Protein 6OXM (pdb70)

Radius of gyration: 26.84 Å; Cα contacts (8 Å, |Δi|>4): 1797; chains: 2; bounding box: 55×82×62 Å

Sequence (808 aa):
MALINENFLKLKAGYLFPEIARRVKAFTEGNPEAAQRLIRCGIGDVTEALPEAVRYAMHEAVDELGNRPEQGYDFLRNAIADNDYKARGLPIEADEIFISDGSKCDTGNILDIFGQGNTIAITDPVYPVYVDTNVMIGNTGEADENGAYAGLVYLKCTPENGFVPDIPQEKADLIYLCYPNNPTGAVATRPQLEAWVKYARENGSVLLYDAAYEAFIQDPTIPHSIFEIEGARDCAIEFRSFSKNGGFTGVRCAYVVIPKSLMGRKKNGEAQALHPLWSRRHSTKFNGASYIVQKGAEALYTDEGKSQTKALIEHYMGNAALLVEACKNAGLSVFGGVNAPYVWVGCPAGLTSWQMFDKMLNEANVVITPGSGFGSAGEGYFRISAFNSRANVEEVCRRIAALKMALINENFLKLKAGYLFPEIARRVKAFTEGNPEAAQRLIRCGIGDVTEALPEAVRYAMHEAVDELGNRPEQGYDFLRNAIADNDYKARGLPIEADEIFISDGSKCDTGNILDIFGQGNTIAITDPVYPVYVDTNVMIGNTGEADENGAYAGLVYLKCTPENGFVPDIPQEKADLIYLCYPNNPTGAVATRPQLEAWVKYARENGSVLLYDAAYEAFIQDPTIPHSIFEIEGARDCAIEFRSFSKNGGFTGVRCAYVVIPKSLMGRKKNGEAQALHPLWSRRHSTKFNGASYIVQKGAEALYTDEGKSQTKALIEHYMGNAALLVEACKNAGLSVFGGVNAPYVWVGCPAGLTSWQMFDKMLNEANVVITPGSGFGSAGEGYFRISAFNSRANVEEVCRRIAALK

Nearest PDB structures (foldseek):
  6oxm-assembly1_B  TM=1.002E+00  e=3.821E-75  Verrucomicrobium spinosum
  3qgu-assembly1_A  TM=9.452E-01  e=5.534E-42  Chlamydomonas reinhardtii
  4fl0-assembly1_A  TM=9.215E-01  e=9.450E-37  Arabidopsis thaliana
  3asa-assembly1_A-2  TM=8.800E-01  e=2.492E-33  Chlamydia trachomatis
  3asb-assembly1_A-2  TM=9.018E-01  e=5.552E-31  Chlamydia trachomatis

Foldseek 3Di:
DDDDQCLLVLQPDPAQPVVLVVVLVVLCVVCVPLVVVFAEQALFDFDCLADPLLVVLLVVLVVVVVVHALQADPLLLVLCCVQVAVVVVFPAHSLLKRKDLWLLCCLLCLCVLPDEDFQAEEEPQANCSNVSSCSRVPNFAHADPLGDTHRHHYFYQAVVVPGQGDPDPDQGQEYEDEACGPPQQDAAFLVSLLVVLVSQQVSVHAYEYELQLLQLADPPRGDSDSSVHPNCLAHYKYKYGPCLQLVSVVLSMIIIGFRQNYWDADPVGHTDGSSVSVSCVSVPVHPHDDPSSSSSSSSCSDPSNVVRRVVSSCQLLVLLVLLQVLCVLLVWDWGHSNRGSKIKTFDPPPAWLVRSQCLCCPPVSYHWRRLSSSPSSRIRIIMGGSNYHSVSSNSSSVSSSVRD/DDDDQCLLVLQPDPQQPVVLVVVLVVLCVVCVPLVVVFAEQALFDFDCLADPLLVVLLVVLVVDVVVHALQADPLLLVLCCVQVAVVVVFPAHSLLKRKDLWLLCCLLCLCVLPDEDFQAEEEPQADCSNVSSCSRVPNFAHADPLRDTHRHHYFFQDVVNVGQGDPDPDQGQEYEDEACGPPQSDAAFLVSLLVVLVSQQVSVHAYEYELQLLQLADPPRGDSDSSVHPNCLAHYKYKYGPCLQLVSVVLSMIIIGFRQNYWDADPVGDTDGSSVSVSCVSVPVHPHDDPSSSSSSSSCSDPSNVVRRVVSSCQLLVLLVLLQVLCVLLVWDWGHSNRGSKIKTFDPPPAWLVRSQCLCCPPVSYHWRRLSSSPSSRIRIIMGGSNYHSVSSNSSSVSSSVRD

InterPro domains:
  IPR004839 Aminotransferase, class I/classII, large domain [PF00155] (42-407)
  IPR015421 Pyridoxal phosphate-dependent transferase, major domain [G3DSA:3.40.640.10] (48-310)
  IPR015422 Pyridoxal phosphate-dependent transferase, small domain [G3DSA:3.90.1150.10] (16-407)
  IPR015424 Pyridoxal phosphate-dependent transferase [SSF53383] (14-410)
  IPR019942 LL-diaminopimelate aminotransferase/aminotransferase ALD1 [MF_01642] (3-410)
  IPR019942 LL-diaminopimelate aminotransferase/aminotransferase ALD1 [PTHR43144] (4-409)
  IPR019942 LL-diaminopimelate aminotransferase/aminotransferase ALD1 [TIGR03542] (4-408)

CATH classification: 3.90.1150.10 (+1 more: 3.40.640.10)

Structure (mmCIF, N/CA/C/O backbone):
data_6OXM
#
_entry.id   6OXM
#
_cell.length_a   56.050
_cell.length_b   121.372
_cell.length_c   76.545
_cell.angle_alpha   90.00
_cell.angle_beta   102.01
_cell.angle_gamma   90.00
#
_symmetry.space_group_name_H-M   'P 1 21 1'
#
loop_
_entity.id
_entity.type
_entity.pdbx_description
1 polymer 'Diaminopimelate aminotransferase'
2 water water
#
loop_
_atom_site.group_PDB
_atom_site.id
_atom_site.type_symbol
_atom_site.label_atom_id
_atom_site.label_alt_id
_atom_site.label_comp_id
_atom_site.label_asym_id
_atom_site.label_entity_id
_atom_site.label_seq_id
_atom_site.pdbx_PDB_ins_code
_atom_site.Cartn_x
_atom_site.Cartn_y
_atom_site.Cartn_z
_atom_site.occupancy
_atom_site.B_iso_or_equiv
_atom_site.auth_seq_id
_atom_site.auth_comp_id
_atom_site.auth_asym_id
_atom_site.auth_atom_id
_atom_site.pdbx_PDB_model_num
ATOM 1 N N . MET A 1 1 ? 24.101 -12.839 40.198 1.00 56.27 1 MET A N 1
ATOM 2 C CA . MET A 1 1 ? 22.853 -12.087 39.871 1.00 55.25 1 MET A CA 1
ATOM 3 C C . MET A 1 1 ? 23.019 -11.344 38.532 1.00 51.60 1 MET A C 1
ATOM 4 O O . MET A 1 1 ? 24.169 -11.136 38.108 1.00 50.69 1 MET A O 1
ATOM 9 N N . ALA A 1 2 ? 21.904 -10.982 37.886 1.00 47.04 2 ALA A N 1
ATOM 10 C CA . ALA A 1 2 ? 21.863 -10.421 36.515 1.00 44.91 2 ALA A CA 1
ATOM 11 C C . ALA A 1 2 ? 22.053 -8.901 36.569 1.00 43.90 2 ALA A C 1
ATOM 12 O O . ALA A 1 2 ? 21.319 -8.231 37.320 1.00 41.77 2 ALA A O 1
ATOM 14 N N . LEU A 1 3 ? 23.004 -8.382 35.790 1.00 43.49 3 LEU A N 1
ATOM 15 C CA . LEU A 1 3 ? 23.372 -6.943 35.782 1.00 43.94 3 LEU A CA 1
ATOM 16 C C . LEU A 1 3 ? 22.223 -6.130 35.183 1.00 41.39 3 LEU A C 1
ATOM 17 O O . LEU A 1 3 ? 21.748 -6.484 34.092 1.00 40.05 3 LEU A O 1
ATOM 22 N N . ILE A 1 4 ? 21.789 -5.091 35.894 1.00 40.78 4 ILE A N 1
ATOM 23 C CA . ILE A 1 4 ? 20.740 -4.136 35.433 1.00 40.66 4 ILE A CA 1
ATOM 24 C C . ILE A 1 4 ? 21.402 -3.092 34.521 1.00 39.77 4 ILE A C 1
ATOM 25 O O . ILE A 1 4 ? 22.643 -3.031 34.492 1.00 41.02 4 ILE A O 1
ATOM 30 N N . ASN A 1 5 ? 20.607 -2.334 33.765 1.00 37.25 5 ASN A N 1
ATOM 31 C CA . ASN A 1 5 ? 21.086 -1.167 32.978 1.00 36.18 5 ASN A CA 1
ATOM 32 C C . ASN A 1 5 ? 21.246 0.020 33.943 1.00 37.10 5 ASN A C 1
ATOM 33 O O . ASN A 1 5 ? 20.221 0.656 34.286 1.00 35.28 5 ASN A O 1
ATOM 38 N N . GLU A 1 6 ? 22.490 0.286 34.357 1.00 39.14 6 GLU A N 1
ATOM 39 C CA . GLU A 1 6 ? 22.889 1.317 35.356 1.00 42.92 6 GLU A CA 1
ATOM 40 C C . GLU A 1 6 ? 22.511 2.731 34.893 1.00 41.65 6 GLU A C 1
ATOM 41 O O . GLU A 1 6 ? 22.450 3.646 35.747 1.00 42.32 6 GLU A O 1
ATOM 47 N N . ASN A 1 7 ? 22.321 2.915 33.585 1.00 38.17 7 ASN A N 1
ATOM 48 C CA . ASN A 1 7 ? 21.963 4.225 32.992 1.00 37.62 7 ASN A CA 1
ATOM 49 C C . ASN A 1 7 ? 20.614 4.683 33.563 1.00 37.94 7 ASN A C 1
ATOM 50 O O . ASN A 1 7 ? 20.398 5.901 33.634 1.00 36.96 7 ASN A O 1
ATOM 55 N N . PHE A 1 8 ? 19.741 3.752 33.959 1.00 39.27 8 PHE A N 1
ATOM 56 C CA . PHE A 1 8 ? 18.412 4.065 34.551 1.00 41.78 8 PHE A CA 1
ATOM 57 C C . PHE A 1 8 ? 18.583 4.779 35.899 1.00 43.61 8 PHE A C 1
ATOM 58 O O . PHE A 1 8 ? 17.712 5.602 36.234 1.00 44.15 8 PHE A O 1
ATOM 66 N N . LEU A 1 9 ? 19.658 4.483 36.640 1.00 44.92 9 LEU A N 1
ATOM 67 C CA . LEU A 1 9 ? 19.921 5.063 37.988 1.00 47.18 9 LEU A CA 1
ATOM 68 C C . LEU A 1 9 ? 20.427 6.511 37.863 1.00 45.92 9 LEU A C 1
ATOM 69 O O . LEU A 1 9 ? 20.317 7.249 38.860 1.00 46.78 9 LEU A O 1
ATOM 74 N N . LYS A 1 10 ? 20.950 6.909 36.697 1.00 44.01 10 LYS A N 1
ATOM 75 C CA . LYS A 1 10 ? 21.356 8.314 36.402 1.00 44.10 10 LYS A CA 1
ATOM 76 C C . LYS A 1 10 ? 20.130 9.241 36.387 1.00 44.16 10 LYS A C 1
ATOM 77 O O . LYS A 1 10 ? 20.321 10.454 36.571 1.00 42.64 10 LYS A O 1
ATOM 83 N N . LEU A 1 11 ? 18.931 8.708 36.126 1.00 45.75 11 LEU A N 1
ATOM 84 C CA . LEU A 1 11 ? 17.674 9.502 36.056 1.00 48.08 11 LEU A CA 1
ATOM 85 C C . LEU A 1 11 ? 17.355 10.032 37.456 1.00 53.06 11 LEU A C 1
ATOM 86 O O . LEU A 1 11 ? 17.190 9.196 38.371 1.00 55.78 11 LEU A O 1
ATOM 91 N N . LYS A 1 12 ? 17.281 11.360 37.608 1.00 58.21 12 LYS A N 1
ATOM 92 C CA . LYS A 1 12 ? 17.068 12.042 38.916 1.00 63.88 12 LYS A CA 1
ATOM 93 C C . LYS A 1 12 ? 15.718 11.617 39.515 1.00 58.81 12 LYS A C 1
ATOM 94 O O . LYS A 1 12 ? 15.674 11.383 40.736 1.00 59.18 12 LYS A O 1
ATOM 100 N N . ALA A 1 13 ? 14.670 11.505 38.691 1.00 54.01 13 ALA A N 1
ATOM 101 C CA . ALA A 1 13 ? 13.286 11.179 39.117 1.00 53.29 13 ALA A CA 1
ATOM 102 C C . ALA A 1 13 ? 12.588 10.319 38.056 1.00 50.01 13 ALA A C 1
ATOM 103 O O . ALA A 1 13 ? 13.231 9.986 37.044 1.00 48.61 13 ALA A O 1
ATOM 105 N N . GLY A 1 14 ? 11.318 9.972 38.291 1.00 47.19 14 GLY A N 1
ATOM 106 C CA . GLY A 1 14 ? 10.446 9.298 37.311 1.00 46.94 14 GLY A CA 1
ATOM 107 C C . GLY A 1 14 ? 10.115 10.222 36.149 1.00 45.59 14 GLY A C 1
ATOM 108 O O . GLY A 1 14 ? 10.381 11.435 36.265 1.00 50.91 14 GLY A O 1
ATOM 109 N N . TYR A 1 15 ? 9.562 9.678 35.062 1.00 43.19 15 TYR A N 1
ATOM 110 C CA . TYR A 1 15 ? 9.139 10.446 33.863 1.00 40.80 15 TYR A CA 1
ATOM 111 C C . TYR A 1 15 ? 8.110 11.494 34.310 1.00 40.50 15 TYR A C 1
ATOM 112 O O . TYR A 1 15 ? 7.251 11.179 35.169 1.00 40.72 15 TYR A O 1
ATOM 121 N N . LEU A 1 16 ? 8.221 12.709 33.765 1.00 39.08 16 LEU A N 1
ATOM 122 C CA . LEU A 1 16 ? 7.503 13.931 34.226 1.00 39.50 16 LEU A CA 1
ATOM 123 C C . LEU A 1 16 ? 6.005 13.657 34.428 1.00 39.11 16 LEU A C 1
ATOM 124 O O . LEU A 1 16 ? 5.498 13.977 35.513 1.00 38.84 16 LEU A O 1
ATOM 129 N N . PHE A 1 17 ? 5.320 13.122 33.415 1.00 40.14 17 PHE A N 1
ATOM 130 C CA . PHE A 1 17 ? 3.833 13.098 33.347 1.00 43.79 17 PHE A CA 1
ATOM 131 C C . PHE A 1 17 ? 3.251 12.137 34.384 1.00 43.80 17 PHE A C 1
ATOM 132 O O . PHE A 1 17 ? 2.295 12.504 35.066 1.00 43.61 17 PHE A O 1
ATOM 140 N N . PRO A 1 18 ? 3.776 10.897 34.540 1.00 44.86 18 PRO A N 1
ATOM 141 C CA . PRO A 1 18 ? 3.409 10.044 35.674 1.00 47.63 18 PRO A CA 1
ATOM 142 C C . PRO A 1 18 ? 3.717 10.666 37.049 1.00 46.66 18 PRO A C 1
ATOM 143 O O . PRO A 1 18 ? 2.976 10.405 37.968 1.00 45.09 18 PRO A O 1
ATOM 147 N N . GLU A 1 19 ? 4.781 11.468 37.148 1.00 47.35 19 GLU A N 1
ATOM 148 C CA . GLU A 1 19 ? 5.177 12.189 38.388 1.00 51.15 19 GLU A CA 1
ATOM 149 C C . GLU A 1 19 ? 4.091 13.221 38.746 1.00 52.32 19 GLU A C 1
ATOM 150 O O . GLU A 1 19 ? 3.822 13.415 39.954 1.00 52.39 19 GLU A O 1
ATOM 156 N N . ILE A 1 20 ? 3.476 13.847 37.738 1.00 48.28 20 ILE A N 1
ATOM 157 C CA . ILE A 1 20 ? 2.366 14.834 37.909 1.00 49.04 20 ILE A CA 1
ATOM 158 C C . ILE A 1 20 ? 1.098 14.082 38.328 1.00 49.77 20 ILE A C 1
ATOM 159 O O . ILE A 1 20 ? 0.459 14.513 39.305 1.00 48.27 20 ILE A O 1
ATOM 164 N N . ALA A 1 21 ? 0.750 13.015 37.598 1.00 51.26 21 ALA A N 1
ATOM 165 C CA . ALA A 1 21 ? -0.426 12.148 37.853 1.00 52.35 21 ALA A CA 1
ATOM 166 C C . ALA A 1 21 ? -0.401 11.662 39.307 1.00 53.63 21 ALA A C 1
ATOM 167 O O . ALA A 1 21 ? -1.478 11.575 39.916 1.00 56.85 21 ALA A O 1
ATOM 169 N N . ARG A 1 22 ? 0.791 11.376 39.833 1.00 54.31 22 ARG A N 1
ATOM 170 C CA . ARG A 1 22 ? 1.022 10.931 41.233 1.00 58.40 22 ARG A CA 1
ATOM 171 C C . ARG A 1 22 ? 0.614 12.061 42.188 1.00 56.06 22 ARG A C 1
ATOM 172 O O . ARG A 1 22 ? -0.212 11.808 43.090 1.00 61.39 22 ARG A O 1
ATOM 180 N N . ARG A 1 23 ? 1.162 13.264 41.991 1.00 51.00 23 ARG A N 1
ATOM 181 C CA . ARG A 1 23 ? 0.952 14.432 42.890 1.00 49.78 23 ARG A CA 1
ATOM 182 C C . ARG A 1 23 ? -0.511 14.885 42.841 1.00 47.90 23 ARG A C 1
ATOM 183 O O . ARG A 1 23 ? -1.004 15.369 43.878 1.00 49.20 23 ARG A O 1
ATOM 191 N N . VAL A 1 24 ? -1.170 14.750 41.685 1.00 45.30 24 VAL A N 1
ATOM 192 C CA . VAL A 1 24 ? -2.613 15.091 41.504 1.00 45.26 24 VAL A CA 1
ATOM 193 C C . VAL A 1 24 ? -3.447 14.097 42.322 1.00 49.01 24 VAL A C 1
ATOM 194 O O . VAL A 1 24 ? -4.313 14.554 43.104 1.00 47.70 24 VAL A O 1
ATOM 198 N N . LYS A 1 25 ? -3.187 12.795 42.147 1.00 51.05 25 LYS A N 1
ATOM 199 C CA . LYS A 1 25 ? -3.899 11.689 42.844 1.00 55.09 25 LYS A CA 1
ATOM 200 C C . LYS A 1 25 ? -3.796 11.915 44.356 1.00 52.80 25 LYS A C 1
ATOM 201 O O . LYS A 1 25 ? -4.840 11.869 45.018 1.00 54.10 25 LYS A O 1
ATOM 207 N N . ALA A 1 26 ? -2.587 12.173 44.864 1.00 49.82 26 ALA A N 1
ATOM 208 C CA . ALA A 1 26 ? -2.318 12.481 46.289 1.00 49.63 26 ALA A CA 1
ATOM 209 C C . ALA A 1 26 ? -3.231 13.623 46.753 1.00 49.69 26 ALA A C 1
ATOM 210 O O . ALA A 1 26 ? -3.844 13.494 47.824 1.00 48.79 26 ALA A O 1
ATOM 212 N N . PHE A 1 27 ? -3.320 14.700 45.969 1.00 47.76 27 PHE A N 1
ATOM 213 C CA . PHE A 1 27 ? -4.175 15.879 46.262 1.00 47.35 27 PHE A CA 1
ATOM 214 C C . PHE A 1 27 ? -5.653 15.459 46.253 1.00 48.80 27 PHE A C 1
ATOM 215 O O . PHE A 1 27 ? -6.364 15.794 47.213 1.00 47.07 27 PHE A O 1
ATOM 223 N N . THR A 1 28 ? -6.083 14.764 45.191 1.00 52.58 28 THR A N 1
ATOM 224 C CA . THR A 1 28 ? -7.467 14.251 44.969 1.00 56.52 28 THR A CA 1
ATOM 225 C C . THR A 1 28 ? -7.925 13.390 46.159 1.00 61.35 28 THR A C 1
ATOM 226 O O . THR A 1 28 ? -9.101 13.529 46.559 1.00 60.79 28 THR A O 1
ATOM 230 N N . GLU A 1 29 ? -7.045 12.524 46.681 1.00 64.68 29 GLU A N 1
ATOM 231 C CA . GLU A 1 29 ? -7.314 11.647 47.855 1.00 65.55 29 GLU A CA 1
ATOM 232 C C . GLU A 1 29 ? -7.597 12.532 49.074 1.00 63.43 29 GLU A C 1
ATOM 233 O O . GLU A 1 29 ? -8.669 12.378 49.685 1.00 68.45 29 GLU A O 1
ATOM 239 N N . GLY A 1 30 ? -6.658 13.427 49.394 1.00 59.77 30 GLY A N 1
ATOM 240 C CA . GLY A 1 30 ? -6.689 14.295 50.584 1.00 58.02 30 GLY A CA 1
ATOM 241 C C . GLY A 1 30 ? -7.768 15.362 50.507 1.00 57.44 30 GLY A C 1
ATOM 242 O O . GLY A 1 30 ? -8.128 15.882 51.580 1.00 59.17 30 GLY A O 1
ATOM 243 N N . ASN A 1 31 ? -8.260 15.689 49.302 1.00 55.39 31 ASN A N 1
ATOM 244 C CA . ASN A 1 31 ? -9.188 16.830 49.053 1.00 54.40 31 ASN A CA 1
ATOM 245 C C . ASN A 1 31 ? -10.306 16.398 48.103 1.00 53.68 31 ASN A C 1
ATOM 246 O O . ASN A 1 31 ? -10.299 16.750 46.925 1.00 49.67 31 ASN A O 1
ATOM 251 N N . PRO A 1 32 ? -11.319 15.642 48.585 1.00 56.63 32 PRO A N 1
ATOM 252 C CA . PRO A 1 32 ? -12.403 15.164 47.724 1.00 56.67 32 PRO A CA 1
ATOM 253 C C . PRO A 1 32 ? -13.282 16.289 47.151 1.00 56.97 32 PRO A C 1
ATOM 254 O O . PRO A 1 32 ? -13.756 16.139 46.040 1.00 53.64 32 PRO A O 1
ATOM 258 N N . GLU A 1 33 ? -13.495 17.360 47.926 1.00 58.92 33 GLU A N 1
ATOM 259 C CA . GLU A 1 33 ? -14.288 18.561 47.533 1.00 60.59 33 GLU A CA 1
ATOM 260 C C . GLU A 1 33 ? -13.589 19.302 46.381 1.00 57.61 33 GLU A C 1
ATOM 261 O O . GLU A 1 33 ? -14.291 19.685 45.419 1.00 58.04 33 GLU A O 1
ATOM 267 N N . ALA A 1 34 ? -12.267 19.484 46.462 1.00 52.63 34 ALA A N 1
ATOM 268 C CA . ALA A 1 34 ? -11.447 20.169 45.431 1.00 50.78 34 ALA A CA 1
ATOM 269 C C . ALA A 1 34 ? -11.433 19.347 44.137 1.00 48.55 34 ALA A C 1
ATOM 270 O O . ALA A 1 34 ? -11.519 19.956 43.053 1.00 48.31 34 ALA A O 1
ATOM 272 N N . ALA A 1 35 ? -11.338 18.018 44.257 1.00 47.98 35 ALA A N 1
ATOM 273 C CA . ALA A 1 35 ? -11.250 17.050 43.138 1.00 46.43 35 ALA A CA 1
ATOM 274 C C . ALA A 1 35 ? -12.423 17.226 42.167 1.00 45.98 35 ALA A C 1
ATOM 275 O O . ALA A 1 35 ? -12.202 17.049 40.952 1.00 46.40 35 ALA A O 1
ATOM 277 N N . GLN A 1 36 ? -13.615 17.555 42.679 1.00 46.95 36 GLN A N 1
ATOM 278 C CA . GLN A 1 36 ? -14.845 17.807 41.876 1.00 47.30 36 GLN A CA 1
ATOM 279 C C . GLN A 1 36 ? -14.676 19.070 41.022 1.00 43.62 36 GLN A C 1
ATOM 280 O O . GLN A 1 36 ? -15.303 19.134 39.951 1.00 45.11 36 GLN A O 1
ATOM 286 N N . ARG A 1 37 ? -13.864 20.027 41.484 1.00 40.70 37 ARG A N 1
ATOM 287 C CA . ARG A 1 37 ? -13.661 21.359 40.852 1.00 39.23 37 ARG A CA 1
ATOM 288 C C . ARG A 1 37 ? -12.443 21.340 39.923 1.00 36.99 37 ARG A C 1
ATOM 289 O O . ARG A 1 37 ? -12.250 22.325 39.196 1.00 35.17 37 ARG A O 1
ATOM 297 N N . LEU A 1 38 ? -11.653 20.267 39.957 1.00 36.90 38 LEU A N 1
ATOM 298 C CA . LEU A 1 38 ? -10.342 20.164 39.265 1.00 36.80 38 LEU A CA 1
ATOM 299 C C . LEU A 1 38 ? -10.534 20.287 37.748 1.00 34.93 38 LEU A C 1
ATOM 300 O O . LEU A 1 38 ? -11.473 19.675 37.200 1.00 34.37 38 LEU A O 1
ATOM 305 N N . ILE A 1 39 ? -9.687 21.073 37.089 1.00 32.79 39 ILE A N 1
ATOM 306 C CA . ILE A 1 39 ? -9.613 21.133 35.603 1.00 32.22 39 ILE A CA 1
ATOM 307 C C . ILE A 1 39 ? -8.193 20.730 35.205 1.00 32.44 39 ILE A C 1
ATOM 308 O O . ILE A 1 39 ? -7.248 21.182 35.859 1.00 32.88 39 ILE A O 1
ATOM 313 N N . ARG A 1 40 ? -8.071 19.865 34.200 1.00 34.73 40 ARG A N 1
ATOM 314 C CA . ARG A 1 40 ? -6.795 19.227 33.782 1.00 37.00 40 ARG A CA 1
ATOM 315 C C . ARG A 1 40 ? -6.269 19.940 32.532 1.00 34.81 40 ARG A C 1
ATOM 316 O O . ARG A 1 40 ? -6.819 19.698 31.439 1.00 31.85 40 ARG A O 1
ATOM 324 N N . CYS A 1 41 ? -5.258 20.799 32.703 1.00 34.43 41 CYS A N 1
ATOM 325 C CA . CYS A 1 41 ? -4.546 21.525 31.616 1.00 33.71 41 CYS A CA 1
ATOM 326 C C . CYS A 1 41 ? -3.059 21.161 31.629 1.00 32.40 41 CYS A C 1
ATOM 327 O O . CYS A 1 41 ? -2.250 21.974 31.129 1.00 28.36 41 CYS A O 1
ATOM 330 N N . GLY A 1 42 ? -2.719 19.997 32.198 1.00 34.57 42 GLY A N 1
ATOM 331 C CA . GLY A 1 42 ? -1.371 19.398 32.133 1.00 37.78 42 GLY A CA 1
ATOM 332 C C . GLY A 1 42 ? -1.145 18.773 30.771 1.00 40.66 42 GLY A C 1
ATOM 333 O O . GLY A 1 42 ? -0.777 19.512 29.843 1.00 37.94 42 GLY A O 1
ATOM 334 N N . ILE A 1 43 ? -1.383 17.464 30.658 1.00 49.19 43 ILE A N 1
ATOM 335 C CA . ILE A 1 43 ? -1.541 16.731 29.366 1.00 55.34 43 ILE A CA 1
ATOM 336 C C . ILE A 1 43 ? -2.764 17.306 28.633 1.00 61.07 43 ILE A C 1
ATOM 337 O O . ILE A 1 43 ? -2.674 17.527 27.398 1.00 62.44 43 ILE A O 1
ATOM 342 N N . GLY A 1 44 ? -3.865 17.529 29.363 1.00 63.02 44 GLY A N 1
ATOM 343 C CA . GLY A 1 44 ? -5.154 17.993 28.810 1.00 63.25 44 GLY A CA 1
ATOM 344 C C . GLY A 1 44 ? -6.250 16.947 28.953 1.00 62.40 44 GLY A C 1
ATOM 345 O O . GLY A 1 44 ? -5.954 15.830 29.426 1.00 65.02 44 GLY A O 1
ATOM 346 N N . ASP A 1 45 ? -7.468 17.290 28.526 1.00 62.59 45 ASP A N 1
ATOM 347 C CA . ASP A 1 45 ? -8.719 16.545 28.832 1.00 66.58 45 ASP A CA 1
ATOM 348 C C . ASP A 1 45 ? -9.719 16.775 27.686 1.00 68.59 45 ASP A C 1
ATOM 349 O O . ASP A 1 45 ? -10.678 17.550 27.874 1.00 67.55 45 ASP A O 1
ATOM 354 N N . VAL A 1 46 ? -9.492 16.140 26.529 1.00 72.34 46 VAL A N 1
ATOM 355 C CA . VAL A 1 46 ? -10.309 16.328 25.289 1.00 70.11 46 VAL A CA 1
ATOM 356 C C . VAL A 1 46 ? -11.632 15.563 25.437 1.00 68.41 46 VAL A C 1
ATOM 357 O O . VAL A 1 46 ? -11.641 14.516 26.118 1.00 61.20 46 VAL A O 1
ATOM 361 N N . THR A 1 47 ? -12.700 16.087 24.821 1.00 75.55 47 THR A N 1
ATOM 362 C CA . THR A 1 47 ? -14.065 15.488 24.767 1.00 84.83 47 THR A CA 1
ATOM 363 C C . THR A 1 47 ? -14.157 14.541 23.558 1.00 88.52 47 THR A C 1
ATOM 364 O O . THR A 1 47 ? -14.421 13.337 23.776 1.00 86.83 47 THR A O 1
ATOM 368 N N . GLU A 1 48 ? -13.956 15.064 22.341 1.00 84.79 48 GLU A N 1
ATOM 369 C CA . GLU A 1 48 ? -14.018 14.295 21.067 1.00 77.06 48 GLU A CA 1
ATOM 370 C C . GLU A 1 48 ? -12.597 13.874 20.667 1.00 74.48 48 GLU A C 1
ATOM 371 O O . GLU A 1 48 ? -11.943 14.601 19.882 1.00 78.54 48 GLU A O 1
ATOM 377 N N . ALA A 1 49 ? -12.146 12.734 21.196 1.00 67.99 49 ALA A N 1
ATOM 378 C CA . ALA A 1 49 ? -10.831 12.116 20.905 1.00 64.84 49 ALA A CA 1
ATOM 379 C C . ALA A 1 49 ? -10.857 11.423 19.533 1.00 59.96 49 ALA A C 1
ATOM 380 O O . ALA A 1 49 ? -9.783 10.941 19.112 1.00 60.02 49 ALA A O 1
ATOM 382 N N . LEU A 1 50 ? -12.025 11.355 18.874 1.00 51.09 50 LEU A N 1
ATOM 383 C CA . LEU A 1 50 ? -12.188 10.796 17.502 1.00 44.58 50 LEU A CA 1
ATOM 384 C C . LEU A 1 50 ? -13.230 11.600 16.726 1.00 40.92 50 LEU A C 1
ATOM 385 O O . LEU A 1 50 ? -14.387 11.657 17.133 1.00 41.49 50 LEU A O 1
ATOM 390 N N . PRO A 1 51 ? -12.858 12.221 15.580 1.00 35.50 51 PRO A N 1
ATOM 391 C CA . PRO A 1 51 ? -13.828 12.788 14.645 1.00 34.00 51 PRO A CA 1
ATOM 392 C C . PRO A 1 51 ? -14.734 11.730 13.994 1.00 34.26 51 PRO A C 1
ATOM 393 O O . PRO A 1 51 ? -14.350 10.569 13.955 1.00 31.74 51 PRO A O 1
ATOM 397 N N . GLU A 1 52 ? -15.886 12.167 13.475 1.00 34.53 52 GLU A N 1
ATOM 398 C CA . GLU A 1 52 ? -16.953 11.304 12.895 1.00 37.17 52 GLU A CA 1
ATOM 399 C C . GLU A 1 52 ? -16.328 10.378 11.841 1.00 35.56 52 GLU A C 1
ATOM 400 O O . GLU A 1 52 ? -16.536 9.155 11.943 1.00 36.21 52 GLU A O 1
ATOM 406 N N . ALA A 1 53 ? -15.576 10.943 10.886 1.00 30.26 53 ALA A N 1
ATOM 407 C CA . ALA A 1 53 ? -14.959 10.227 9.745 1.00 29.42 53 ALA A CA 1
ATOM 408 C C . ALA A 1 53 ? -14.076 9.088 10.255 1.00 27.12 53 ALA A C 1
ATOM 409 O O . ALA A 1 53 ? -14.089 8.010 9.639 1.00 25.12 53 ALA A O 1
ATOM 411 N N . VAL A 1 54 ? -13.330 9.334 11.334 1.00 26.77 54 VAL A N 1
ATOM 412 C CA . VAL A 1 54 ? -12.398 8.347 11.953 1.00 27.06 54 VAL A CA 1
ATOM 413 C C . VAL A 1 54 ? -13.211 7.238 12.639 1.00 26.63 54 VAL A C 1
ATOM 414 O O . VAL A 1 54 ? -12.846 6.064 12.469 1.00 26.23 54 VAL A O 1
ATOM 418 N N . ARG A 1 55 ? -14.286 7.588 13.351 1.00 27.37 55 ARG A N 1
ATOM 419 C CA . ARG A 1 55 ? -15.146 6.612 14.076 1.00 27.62 55 ARG A CA 1
ATOM 420 C C . ARG A 1 55 ? -15.802 5.685 13.058 1.00 27.18 55 ARG A C 1
ATOM 421 O O . ARG A 1 55 ? -15.744 4.455 13.264 1.00 25.82 55 ARG A O 1
ATOM 429 N N . TYR A 1 56 ? -16.392 6.252 12.004 1.00 26.97 56 TYR A N 1
ATOM 430 C CA . TYR A 1 56 ? -17.026 5.487 10.899 1.00 28.49 56 TYR A CA 1
ATOM 431 C C . TYR A 1 56 ? -16.027 4.443 10.390 1.00 26.85 56 TYR A C 1
ATOM 432 O O . TYR A 1 56 ? -16.392 3.258 10.311 1.00 26.29 56 TYR A O 1
ATOM 441 N N . ALA A 1 57 ? -14.800 4.874 10.086 1.00 25.07 57 ALA A N 1
ATOM 442 C CA . ALA A 1 57 ? -13.733 4.025 9.507 1.00 24.89 57 ALA A CA 1
ATOM 443 C C . ALA A 1 57 ? -13.318 2.928 10.502 1.00 25.13 57 ALA A C 1
ATOM 444 O O . ALA A 1 57 ? -13.083 1.778 10.065 1.00 25.13 57 ALA A O 1
ATOM 446 N N . MET A 1 58 ? -13.232 3.260 11.790 1.00 24.96 58 MET A N 1
ATOM 447 C CA . MET A 1 58 ? -12.814 2.300 12.847 1.00 25.65 58 MET A CA 1
ATOM 448 C C . MET A 1 58 ? -13.899 1.236 13.051 1.00 25.19 58 MET A C 1
ATOM 449 O O . MET A 1 58 ? -13.524 0.055 13.140 1.00 25.24 58 MET A O 1
ATOM 454 N N . HIS A 1 59 ? -15.183 1.621 13.068 1.00 24.56 59 HIS A N 1
ATOM 455 C CA . HIS A 1 59 ? -16.336 0.680 13.136 1.00 24.92 59 HIS A CA 1
ATOM 456 C C . HIS A 1 59 ? -16.289 -0.285 11.949 1.00 25.72 59 HIS A C 1
ATOM 457 O O . HIS A 1 59 ? -16.455 -1.497 12.158 1.00 26.33 59 HIS A O 1
ATOM 464 N N . GLU A 1 60 ? -16.092 0.235 10.739 1.00 25.82 60 GLU A N 1
ATOM 465 C CA . GLU A 1 60 ? -16.024 -0.584 9.505 1.00 27.33 60 GLU A CA 1
ATOM 466 C C . GLU A 1 60 ? -14.853 -1.568 9.643 1.00 26.11 60 GLU A C 1
ATOM 467 O O . GLU A 1 60 ? -15.049 -2.749 9.325 1.00 25.96 60 GLU A O 1
ATOM 473 N N . ALA A 1 61 ? -13.692 -1.103 10.113 1.00 24.56 61 ALA A N 1
ATOM 474 C CA . ALA A 1 61 ? -12.461 -1.921 10.246 1.00 25.20 61 ALA A CA 1
ATOM 475 C C . ALA A 1 61 ? -12.677 -3.039 11.279 1.00 26.34 61 ALA A C 1
ATOM 476 O O . ALA A 1 61 ? -12.217 -4.172 11.018 1.00 25.53 61 ALA A O 1
ATOM 478 N N . VAL A 1 62 ? -13.341 -2.743 12.403 1.00 26.86 62 VAL A N 1
ATOM 479 C CA . VAL A 1 62 ? -13.647 -3.749 13.465 1.00 28.63 62 VAL A CA 1
ATOM 480 C C . VAL A 1 62 ? -14.456 -4.888 12.837 1.00 30.43 62 VAL A C 1
ATOM 481 O O . VAL A 1 62 ? -14.094 -6.062 13.059 1.00 31.45 62 VAL A O 1
ATOM 485 N N . ASP A 1 63 ? -15.504 -4.550 12.085 1.00 32.40 63 ASP A N 1
ATOM 486 C CA . ASP A 1 63 ? -16.392 -5.532 11.407 1.00 35.39 63 ASP A CA 1
ATOM 487 C C . ASP A 1 63 ? -15.596 -6.302 10.343 1.00 36.86 63 ASP A C 1
ATOM 488 O O . ASP A 1 63 ? -15.818 -7.509 10.205 1.00 39.86 63 ASP A O 1
ATOM 493 N N . GLU A 1 64 ? -14.697 -5.627 9.631 1.00 39.02 64 GLU A N 1
ATOM 494 C CA . GLU A 1 64 ? -13.843 -6.206 8.561 1.00 41.33 64 GLU A CA 1
ATOM 495 C C . GLU A 1 64 ? -12.965 -7.323 9.151 1.00 43.42 64 GLU A C 1
ATOM 496 O O . GLU A 1 64 ? -12.891 -8.389 8.522 1.00 42.70 64 GLU A O 1
ATOM 502 N N . LEU A 1 65 ? -12.338 -7.101 10.312 1.00 46.05 65 LEU A N 1
ATOM 503 C CA . LEU A 1 65 ? -11.472 -8.107 10.993 1.00 51.04 65 LEU A CA 1
ATOM 504 C C . LEU A 1 65 ? -12.303 -9.325 11.430 1.00 57.34 65 LEU A C 1
ATOM 505 O O . LEU A 1 65 ? -11.733 -10.430 11.476 1.00 61.65 65 LEU A O 1
ATOM 510 N N . GLY A 1 66 ? -13.589 -9.129 11.745 1.00 60.76 66 GLY A N 1
ATOM 511 C CA . GLY A 1 66 ? -14.536 -10.204 12.104 1.00 66.89 66 GLY A CA 1
ATOM 512 C C . GLY A 1 66 ? -14.882 -11.100 10.924 1.00 72.98 66 GLY A C 1
ATOM 513 O O . GLY A 1 66 ? -15.150 -12.291 11.167 1.00 74.86 66 GLY A O 1
ATOM 514 N N . ASN A 1 67 ? -14.880 -10.552 9.700 1.00 81.64 67 ASN A N 1
ATOM 515 C CA . ASN A 1 67 ? -15.273 -11.245 8.440 1.00 87.92 67 ASN A CA 1
ATOM 516 C C . ASN A 1 67 ? -14.028 -11.845 7.771 1.00 89.13 67 ASN A C 1
ATOM 517 O O . ASN A 1 67 ? -14.074 -13.042 7.408 1.00 90.88 67 ASN A O 1
ATOM 522 N N . ARG A 1 68 ? -12.987 -11.023 7.577 1.00 90.74 68 ARG A N 1
ATOM 523 C CA . ARG A 1 68 ? -11.610 -11.440 7.191 1.00 93.30 68 ARG A CA 1
ATOM 524 C C . ARG A 1 68 ? -10.599 -10.483 7.838 1.00 93.13 68 ARG A C 1
ATOM 525 O O . ARG A 1 68 ? -9.966 -10.896 8.833 1.00 87.42 68 ARG A O 1
ATOM 533 N N . PRO A 1 76 ? 2.494 -6.154 7.300 1.00 55.25 76 PRO A N 1
ATOM 534 C CA . PRO A 1 76 ? 3.597 -5.253 6.915 1.00 52.92 76 PRO A CA 1
ATOM 535 C C . PRO A 1 76 ? 3.904 -4.238 8.027 1.00 50.27 76 PRO A C 1
ATOM 536 O O . PRO A 1 76 ? 3.136 -3.314 8.176 1.00 49.46 76 PRO A O 1
ATOM 540 N N . GLU A 1 77 ? 4.988 -4.446 8.787 1.00 51.17 77 GLU A N 1
ATOM 541 C CA . GLU A 1 77 ? 5.320 -3.648 10.003 1.00 53.84 77 GLU A CA 1
ATOM 542 C C . GLU A 1 77 ? 5.494 -2.171 9.635 1.00 53.19 77 GLU A C 1
ATOM 543 O O . GLU A 1 77 ? 5.084 -1.318 10.452 1.00 53.25 77 GLU A O 1
ATOM 549 N N . GLN A 1 78 ? 6.080 -1.889 8.462 1.00 47.18 78 GLN A N 1
ATOM 550 C CA . GLN A 1 78 ? 6.319 -0.513 7.941 1.00 42.01 78 GLN A CA 1
ATOM 551 C C . GLN A 1 78 ? 4.992 0.261 7.880 1.00 35.37 78 GLN A C 1
ATOM 552 O O . GLN A 1 78 ? 5.030 1.495 7.968 1.00 30.51 78 GLN A O 1
ATOM 558 N N . GLY A 1 79 ? 3.867 -0.446 7.727 1.00 34.04 79 GLY A N 1
ATOM 559 C CA . GLY A 1 79 ? 2.496 0.106 7.662 1.00 32.87 79 GLY A CA 1
ATOM 560 C C . GLY A 1 79 ? 1.806 -0.329 6.382 1.00 30.80 79 GLY A C 1
ATOM 561 O O . GLY A 1 79 ? 2.517 -0.701 5.438 1.00 29.86 79 GLY A O 1
ATOM 562 N N . TYR A 1 80 ? 0.476 -0.310 6.340 1.00 30.03 80 TYR A N 1
ATOM 563 C CA . TYR A 1 80 ? -0.303 -0.684 5.132 1.00 32.59 80 TYR A CA 1
ATOM 564 C C . TYR A 1 80 ? -0.012 0.318 4.004 1.00 31.64 80 TYR A C 1
ATOM 565 O O . TYR A 1 80 ? 0.256 1.501 4.275 1.00 30.15 80 TYR A O 1
ATOM 574 N N . ASP A 1 81 ? -0.061 -0.165 2.763 1.00 32.53 81 ASP A N 1
ATOM 575 C CA . ASP A 1 81 ? 0.109 0.628 1.520 1.00 32.95 81 ASP A CA 1
ATOM 576 C C . ASP A 1 81 ? -0.856 1.814 1.527 1.00 29.43 81 ASP A C 1
ATOM 577 O O . ASP A 1 81 ? -0.414 2.922 1.208 1.00 28.00 81 ASP A O 1
ATOM 582 N N . PHE A 1 82 ? -2.127 1.580 1.859 1.00 27.62 82 PHE A N 1
ATOM 583 C CA . PHE A 1 82 ? -3.211 2.587 1.744 1.00 27.78 82 PHE A CA 1
ATOM 584 C C . PHE A 1 82 ? -2.873 3.823 2.592 1.00 27.86 82 PHE A C 1
ATOM 585 O O . PHE A 1 82 ? -3.226 4.945 2.166 1.00 30.71 82 PHE A O 1
ATOM 593 N N . LEU A 1 83 ? -2.215 3.642 3.742 1.00 26.09 83 LEU A N 1
ATOM 594 C CA . LEU A 1 83 ? -1.898 4.758 4.672 1.00 25.14 83 LEU A CA 1
ATOM 595 C C . LEU A 1 83 ? -0.562 5.395 4.287 1.00 24.83 83 LEU A C 1
ATOM 596 O O . LEU A 1 83 ? -0.480 6.631 4.321 1.00 26.26 83 LEU A O 1
ATOM 601 N N . ARG A 1 84 ? 0.446 4.590 3.954 1.00 25.32 84 ARG A N 1
ATOM 602 C CA . ARG A 1 84 ? 1.766 5.101 3.501 1.00 27.42 84 ARG A CA 1
ATOM 603 C C . ARG A 1 84 ? 1.570 5.945 2.234 1.00 27.25 84 ARG A C 1
ATOM 604 O O . ARG A 1 84 ? 2.171 7.027 2.153 1.00 27.47 84 ARG A O 1
ATOM 612 N N . ASN A 1 85 ? 0.712 5.500 1.312 1.00 27.73 85 ASN A N 1
ATOM 613 C CA . ASN A 1 85 ? 0.392 6.226 0.053 1.00 27.18 85 ASN A CA 1
ATOM 614 C C . ASN A 1 85 ? -0.384 7.509 0.380 1.00 27.50 85 ASN A C 1
ATOM 615 O O . ASN A 1 85 ? -0.013 8.559 -0.183 1.00 26.63 85 ASN A O 1
ATOM 620 N N . ALA A 1 86 ? -1.399 7.437 1.252 1.00 25.88 86 ALA A N 1
ATOM 621 C CA . ALA A 1 86 ? -2.222 8.601 1.656 1.00 26.27 86 ALA A CA 1
ATOM 622 C C . ALA A 1 86 ? -1.310 9.684 2.251 1.00 26.36 86 ALA A C 1
ATOM 623 O O . ALA A 1 86 ? -1.510 10.869 1.912 1.00 24.86 86 ALA A O 1
ATOM 625 N N . ILE A 1 87 ? -0.333 9.289 3.073 1.00 26.06 87 ILE A N 1
ATOM 626 C CA . ILE A 1 87 ? 0.632 10.216 3.739 1.00 27.31 87 ILE A CA 1
ATOM 627 C C . ILE A 1 87 ? 1.544 10.832 2.673 1.00 27.53 87 ILE A C 1
ATOM 628 O O . ILE A 1 87 ? 1.627 12.070 2.615 1.00 29.69 87 ILE A O 1
ATOM 633 N N . ALA A 1 88 ? 2.217 9.995 1.882 1.00 27.14 88 ALA A N 1
ATOM 634 C CA . ALA A 1 88 ? 3.116 10.422 0.781 1.00 29.37 88 ALA A CA 1
ATOM 635 C C . ALA A 1 88 ? 2.377 11.404 -0.140 1.00 29.41 88 ALA A C 1
ATOM 636 O O . ALA A 1 88 ? 2.934 12.472 -0.427 1.00 31.17 88 ALA A O 1
ATOM 638 N N . ASP A 1 89 ? 1.153 11.072 -0.547 1.00 29.04 89 ASP A N 1
ATOM 639 C CA . ASP A 1 89 ? 0.374 11.849 -1.543 1.00 31.94 89 ASP A CA 1
ATOM 640 C C . ASP A 1 89 ? -0.037 13.200 -0.946 1.00 33.03 89 ASP A C 1
ATOM 641 O O . ASP A 1 89 ? 0.157 14.213 -1.640 1.00 37.59 89 ASP A O 1
ATOM 646 N N . ASN A 1 90 ? -0.583 13.223 0.272 1.00 30.79 90 ASN A N 1
ATOM 647 C CA . ASN A 1 90 ? -1.285 14.413 0.829 1.00 31.52 90 ASN A CA 1
ATOM 648 C C . ASN A 1 90 ? -0.321 15.333 1.588 1.00 30.96 90 ASN A C 1
ATOM 649 O O . ASN A 1 90 ? -0.465 16.561 1.438 1.00 32.54 90 ASN A O 1
ATOM 654 N N . ASP A 1 91 ? 0.582 14.782 2.405 1.00 28.30 91 ASP A N 1
ATOM 655 C CA . ASP A 1 91 ? 1.461 15.574 3.308 1.00 27.71 91 ASP A CA 1
ATOM 656 C C . ASP A 1 91 ? 2.774 15.936 2.599 1.00 26.70 91 ASP A C 1
ATOM 657 O O . ASP A 1 91 ? 3.464 16.841 3.101 1.00 25.47 91 ASP A O 1
ATOM 662 N N . TYR A 1 92 ? 3.121 15.277 1.489 1.00 25.89 92 TYR A N 1
ATOM 663 C CA . TYR A 1 92 ? 4.411 15.517 0.789 1.00 27.47 92 TYR A CA 1
ATOM 664 C C . TYR A 1 92 ? 4.172 15.879 -0.681 1.00 29.70 92 TYR A C 1
ATOM 665 O O . TYR A 1 92 ? 4.398 17.064 -1.010 1.00 30.83 92 TYR A O 1
ATOM 674 N N . LYS A 1 93 ? 3.705 14.945 -1.516 1.00 30.27 93 LYS A N 1
ATOM 675 C CA . LYS A 1 93 ? 3.629 15.127 -2.992 1.00 33.36 93 LYS A CA 1
ATOM 676 C C . LYS A 1 93 ? 2.749 16.333 -3.348 1.00 33.00 93 LYS A C 1
ATOM 677 O O . LYS A 1 93 ? 3.146 17.097 -4.234 1.00 33.79 93 LYS A O 1
ATOM 683 N N . ALA A 1 94 ? 1.608 16.501 -2.676 1.00 33.69 94 ALA A N 1
ATOM 684 C CA . ALA A 1 94 ? 0.620 17.581 -2.921 1.00 34.46 94 ALA A CA 1
ATOM 685 C C . ALA A 1 94 ? 1.161 18.945 -2.455 1.00 33.92 94 ALA A C 1
ATOM 686 O O . ALA A 1 94 ? 0.475 19.961 -2.714 1.00 32.72 94 ALA A O 1
ATOM 688 N N . ARG A 1 95 ? 2.312 18.963 -1.771 1.00 31.75 95 ARG A N 1
ATOM 689 C CA . ARG A 1 95 ? 3.026 20.190 -1.312 1.00 31.90 95 ARG A CA 1
ATOM 690 C C . ARG A 1 95 ? 4.368 20.327 -2.054 1.00 30.70 95 ARG A C 1
ATOM 691 O O . ARG A 1 95 ? 5.137 21.237 -1.716 1.00 30.85 95 ARG A O 1
ATOM 699 N N . GLY A 1 96 ? 4.628 19.468 -3.042 1.00 29.23 96 GLY A N 1
ATOM 700 C CA . GLY A 1 96 ? 5.845 19.499 -3.875 1.00 29.48 96 GLY A CA 1
ATOM 701 C C . GLY A 1 96 ? 7.079 19.046 -3.113 1.00 29.08 96 GLY A C 1
ATOM 702 O O . GLY A 1 96 ? 8.172 19.496 -3.464 1.00 31.95 96 GLY A O 1
ATOM 703 N N . LEU A 1 97 ? 6.925 18.179 -2.111 1.00 28.22 97 LEU A N 1
ATOM 704 C CA . LEU A 1 97 ? 8.057 17.696 -1.277 1.00 27.72 97 LEU A CA 1
ATOM 705 C C . LEU A 1 97 ? 8.512 16.347 -1.814 1.00 27.22 97 LEU A C 1
ATOM 706 O O . LEU A 1 97 ? 7.684 15.513 -2.171 1.00 26.65 97 LEU A O 1
ATOM 711 N N . PRO A 1 98 ? 9.838 16.105 -1.916 1.00 26.55 98 PRO A N 1
ATOM 712 C CA . PRO A 1 98 ? 10.350 14.855 -2.473 1.00 26.66 98 PRO A CA 1
ATOM 713 C C . PRO A 1 98 ? 10.430 13.737 -1.425 1.00 27.52 98 PRO A C 1
ATOM 714 O O . PRO A 1 98 ? 11.517 13.418 -0.990 1.00 29.56 98 PRO A O 1
ATOM 718 N N . ILE A 1 99 ? 9.280 13.166 -1.058 1.00 27.19 99 ILE A N 1
ATOM 719 C CA . ILE A 1 99 ? 9.176 11.988 -0.148 1.00 27.74 99 ILE A CA 1
ATOM 720 C C . ILE A 1 99 ? 8.331 10.915 -0.843 1.00 28.89 99 ILE A C 1
ATOM 721 O O . ILE A 1 99 ? 7.294 11.275 -1.436 1.00 28.92 99 ILE A O 1
ATOM 726 N N . GLU A 1 100 ? 8.790 9.661 -0.784 1.00 31.07 100 GLU A N 1
ATOM 727 C CA . GLU A 1 100 ? 8.114 8.458 -1.346 1.00 35.90 100 GLU A CA 1
ATOM 728 C C . GLU A 1 100 ? 7.473 7.663 -0.206 1.00 33.45 100 GLU A C 1
ATOM 729 O O . GLU A 1 100 ? 7.980 7.742 0.933 1.00 34.30 100 GLU A O 1
ATOM 735 N N . ALA A 1 101 ? 6.444 6.875 -0.527 1.00 32.58 101 ALA A N 1
ATOM 736 C CA . ALA A 1 101 ? 5.692 6.002 0.407 1.00 31.64 101 ALA A CA 1
ATOM 737 C C . ALA A 1 101 ? 6.633 5.043 1.152 1.00 29.81 101 ALA A C 1
ATOM 738 O O . ALA A 1 101 ? 6.360 4.759 2.329 1.00 30.13 101 ALA A O 1
ATOM 740 N N . ASP A 1 102 ? 7.696 4.557 0.507 1.00 28.64 102 ASP A N 1
ATOM 741 C CA . ASP A 1 102 ? 8.591 3.534 1.108 1.00 30.55 102 ASP A CA 1
ATOM 742 C C . ASP A 1 102 ? 9.601 4.201 2.053 1.00 28.98 102 ASP A C 1
ATOM 743 O O . ASP A 1 102 ? 10.425 3.469 2.626 1.00 28.55 102 ASP A O 1
ATOM 748 N N . GLU A 1 103 ? 9.544 5.528 2.212 1.00 28.59 103 GLU A N 1
ATOM 749 C CA . GLU A 1 103 ? 10.373 6.283 3.188 1.00 27.81 103 GLU A CA 1
ATOM 750 C C . GLU A 1 103 ? 9.541 6.600 4.442 1.00 27.56 103 GLU A C 1
ATOM 751 O O . GLU A 1 103 ? 10.122 7.191 5.382 1.00 26.83 103 GLU A O 1
ATOM 757 N N . ILE A 1 104 ? 8.253 6.214 4.452 1.00 26.54 104 ILE A N 1
ATOM 758 C CA . ILE A 1 104 ? 7.284 6.403 5.576 1.00 26.99 104 ILE A CA 1
ATOM 759 C C . ILE A 1 104 ? 7.235 5.119 6.418 1.00 27.84 104 ILE A C 1
ATOM 760 O O . ILE A 1 104 ? 6.960 4.039 5.850 1.00 30.10 104 ILE A O 1
ATOM 765 N N . PHE A 1 105 ? 7.465 5.230 7.729 1.00 26.69 105 PHE A N 1
ATOM 766 C CA . PHE A 1 105 ? 7.336 4.118 8.708 1.00 25.91 105 PHE A CA 1
ATOM 767 C C . PHE A 1 105 ? 6.227 4.456 9.711 1.00 25.88 105 PHE A C 1
ATOM 768 O O . PHE A 1 105 ? 6.412 5.371 10.532 1.00 25.20 105 PHE A O 1
ATOM 776 N N . ILE A 1 106 ? 5.110 3.730 9.634 1.00 26.71 106 ILE A N 1
ATOM 777 C CA . ILE A 1 106 ? 3.914 3.893 10.513 1.00 28.17 106 ILE A CA 1
ATOM 778 C C . ILE A 1 106 ? 4.198 3.244 11.874 1.00 29.70 106 ILE A C 1
ATOM 779 O O . ILE A 1 106 ? 4.638 2.074 11.897 1.00 29.05 106 ILE A O 1
ATOM 784 N N . SER A 1 107 ? 3.903 3.958 12.962 1.00 31.78 107 SER A N 1
ATOM 785 C CA . SER A 1 107 ? 4.092 3.498 14.362 1.00 33.98 107 SER A CA 1
ATOM 786 C C . SER A 1 107 ? 2.815 3.720 15.189 1.00 36.43 107 SER A C 1
ATOM 787 O O . SER A 1 107 ? 1.779 4.132 14.620 1.00 33.16 107 SER A O 1
ATOM 790 N N . ASP A 1 108 ? 2.901 3.458 16.498 1.00 39.85 108 ASP A N 1
ATOM 791 C CA . ASP A 1 108 ? 1.777 3.601 17.464 1.00 43.74 108 ASP A CA 1
ATOM 792 C C . ASP A 1 108 ? 1.811 4.994 18.116 1.00 43.61 108 ASP A C 1
ATOM 793 O O . ASP A 1 108 ? 0.798 5.345 18.750 1.00 48.73 108 ASP A O 1
ATOM 798 N N . GLY A 1 109 ? 2.897 5.766 17.966 1.00 40.09 109 GLY A N 1
ATOM 799 C CA . GLY A 1 109 ? 2.973 7.164 18.439 1.00 40.29 109 GLY A CA 1
ATOM 800 C C . GLY A 1 109 ? 4.363 7.762 18.288 1.00 40.02 109 GLY A C 1
ATOM 801 O O . GLY A 1 109 ? 5.336 6.986 18.222 1.00 42.14 109 GLY A O 1
ATOM 802 N N . SER A 1 110 ? 4.456 9.096 18.259 1.00 40.45 110 SER A N 1
ATOM 803 C CA . SER A 1 110 ? 5.723 9.865 18.104 1.00 43.14 110 SER A CA 1
ATOM 804 C C . SER A 1 110 ? 6.609 9.719 19.348 1.00 45.10 110 SER A C 1
ATOM 805 O O . SER A 1 110 ? 7.847 9.723 19.183 1.00 46.76 110 SER A O 1
ATOM 808 N N . LYS A 1 111 ? 6.006 9.615 20.538 1.00 46.07 111 LYS A N 1
ATOM 809 C CA . LYS A 1 111 ? 6.715 9.349 21.820 1.00 45.96 111 LYS A CA 1
ATOM 810 C C . LYS A 1 111 ? 7.605 8.113 21.652 1.00 44.17 111 LYS A C 1
ATOM 811 O O . LYS A 1 111 ? 8.784 8.166 22.067 1.00 44.81 111 LYS A O 1
ATOM 817 N N . CYS A 1 112 ? 7.046 7.051 21.064 1.00 42.92 112 CYS A N 1
ATOM 818 C CA . CYS A 1 112 ? 7.724 5.759 20.779 1.00 44.43 112 CYS A CA 1
ATOM 819 C C . CYS A 1 112 ? 8.844 5.972 19.748 1.00 42.57 112 CYS A C 1
ATOM 820 O O . CYS A 1 112 ? 9.982 5.536 20.014 1.00 46.25 112 CYS A O 1
ATOM 823 N N . ASP A 1 113 ? 8.544 6.634 18.625 1.00 38.21 113 ASP A N 1
ATOM 824 C CA . ASP A 1 113 ? 9.501 6.837 17.502 1.00 36.25 113 ASP A CA 1
ATOM 825 C C . ASP A 1 113 ? 10.693 7.682 17.966 1.00 34.06 113 ASP A C 1
ATOM 826 O O . ASP A 1 113 ? 11.829 7.223 17.760 1.00 34.00 113 ASP A O 1
ATOM 831 N N . THR A 1 114 ? 10.450 8.850 18.577 1.00 32.22 114 THR A N 1
ATOM 832 C CA . THR A 1 114 ? 11.505 9.800 19.043 1.00 34.08 114 THR A CA 1
ATOM 833 C C . THR A 1 114 ? 12.339 9.139 20.149 1.00 36.29 114 THR A C 1
ATOM 834 O O . THR A 1 114 ? 13.552 9.394 20.203 1.00 39.72 114 THR A O 1
ATOM 838 N N . GLY A 1 115 ? 11.711 8.313 20.990 1.00 39.57 115 GLY A N 1
ATOM 839 C CA . GLY A 1 115 ? 12.389 7.533 22.043 1.00 40.85 115 GLY A CA 1
ATOM 840 C C . GLY A 1 115 ? 13.276 6.442 21.465 1.00 42.05 115 GLY A C 1
ATOM 841 O O . GLY A 1 115 ? 14.425 6.301 21.942 1.00 48.85 115 GLY A O 1
ATOM 842 N N . ASN A 1 116 ? 12.782 5.707 20.462 1.00 37.85 116 ASN A N 1
ATOM 843 C CA . ASN A 1 116 ? 13.410 4.451 19.969 1.00 35.74 116 ASN A CA 1
ATOM 844 C C . ASN A 1 116 ? 14.379 4.719 18.804 1.00 32.94 116 ASN A C 1
ATOM 845 O O . ASN A 1 116 ? 15.089 3.766 18.431 1.00 31.91 116 ASN A O 1
ATOM 850 N N . ILE A 1 117 ? 14.445 5.945 18.268 1.00 29.10 117 ILE A N 1
ATOM 851 C CA . ILE A 1 117 ? 15.301 6.279 17.086 1.00 29.38 117 ILE A CA 1
ATOM 852 C C . ILE A 1 117 ? 16.775 6.021 17.426 1.00 28.25 117 ILE A C 1
A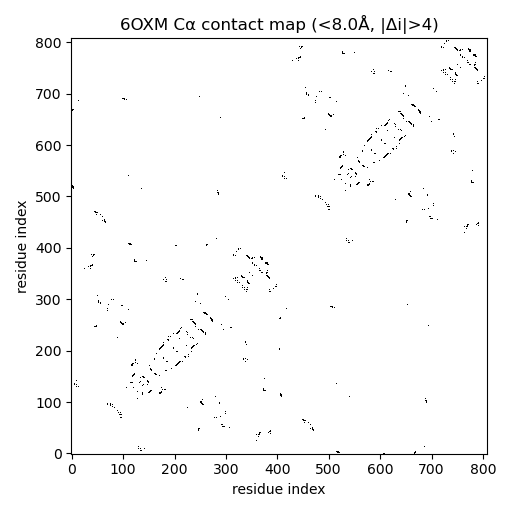TOM 853 O O . ILE A 1 117 ? 17.514 5.622 16.527 1.00 28.18 117 ILE A O 1
ATOM 858 N N . LEU A 1 118 ? 17.167 6.206 18.686 1.00 29.52 118 LEU A N 1
ATOM 859 C CA . LEU A 1 118 ? 18.558 6.031 19.183 1.00 31.16 118 LEU A CA 1
ATOM 860 C C . LEU A 1 118 ? 19.037 4.577 19.028 1.00 31.07 118 LEU A C 1
ATOM 861 O O . LEU A 1 118 ? 20.268 4.375 19.082 1.00 31.73 118 LEU A O 1
ATOM 866 N N . ASP A 1 119 ? 18.133 3.605 18.846 1.00 31.42 119 ASP A N 1
ATOM 867 C CA . ASP A 1 119 ? 18.480 2.162 18.690 1.00 33.32 119 ASP A CA 1
ATOM 868 C C . ASP A 1 119 ? 19.375 1.942 17.458 1.00 32.41 119 ASP A C 1
ATOM 869 O O . ASP A 1 119 ? 20.153 0.972 17.490 1.00 33.77 119 ASP A O 1
ATOM 874 N N . ILE A 1 120 ? 19.266 2.777 16.414 1.00 30.85 120 ILE A N 1
ATOM 875 C CA . ILE A 1 120 ? 20.023 2.613 15.131 1.00 31.37 120 ILE A CA 1
ATOM 876 C C . ILE A 1 120 ? 21.292 3.482 15.118 1.00 32.24 120 ILE A C 1
ATOM 877 O O . ILE A 1 120 ? 22.004 3.433 14.097 1.00 33.76 120 ILE A O 1
ATOM 882 N N . PHE A 1 121 ? 21.568 4.234 16.190 1.00 31.60 121 PHE A N 1
ATOM 883 C CA . PHE A 1 121 ? 22.806 5.042 16.363 1.00 33.08 121 PHE A CA 1
ATOM 884 C C . PHE A 1 121 ? 23.673 4.380 17.439 1.00 36.81 121 PHE A C 1
ATOM 885 O O . PHE A 1 121 ? 23.114 3.687 18.318 1.00 36.46 121 PHE A O 1
ATOM 893 N N . GLY A 1 122 ? 24.997 4.555 17.340 1.00 40.06 122 GLY A N 1
ATOM 894 C CA . GLY A 1 122 ? 25.988 3.999 18.284 1.00 42.38 122 GLY A CA 1
ATOM 895 C C . GLY A 1 122 ? 26.194 4.916 19.479 1.00 43.46 122 GLY A C 1
ATOM 896 O O . GLY A 1 122 ? 25.388 5.850 19.655 1.00 45.46 122 GLY A O 1
ATOM 897 N N . GLN A 1 123 ? 27.243 4.667 20.264 1.00 45.19 123 GLN A N 1
ATOM 898 C CA . GLN A 1 123 ? 27.610 5.478 21.458 1.00 48.21 123 GLN A CA 1
ATOM 899 C C . GLN A 1 123 ? 28.754 6.428 21.073 1.00 45.61 123 GLN A C 1
ATOM 900 O O . GLN A 1 123 ? 29.520 6.091 20.144 1.00 44.17 123 GLN A O 1
ATOM 906 N N . GLY A 1 124 ? 28.843 7.581 21.744 1.00 42.92 124 GLY A N 1
ATOM 907 C CA . GLY A 1 124 ? 29.954 8.544 21.606 1.00 43.28 124 GLY A CA 1
ATOM 908 C C . GLY A 1 124 ? 29.637 9.682 20.644 1.00 42.10 124 GLY A C 1
ATOM 909 O O . GLY A 1 124 ? 30.502 10.564 20.482 1.00 42.47 124 GLY A O 1
ATOM 910 N N . ASN A 1 125 ? 28.454 9.662 20.014 1.00 39.09 125 ASN A N 1
ATOM 911 C CA . ASN A 1 125 ? 27.929 10.774 19.180 1.00 36.31 125 ASN A CA 1
ATOM 912 C C . ASN A 1 125 ? 27.754 11.996 20.082 1.00 35.71 125 ASN A C 1
ATOM 913 O O . ASN A 1 125 ? 27.426 11.800 21.264 1.00 36.59 125 ASN A O 1
ATOM 918 N N . THR A 1 126 ? 27.968 13.200 19.544 1.00 33.93 126 THR A N 1
ATOM 919 C CA . THR A 1 126 ? 27.627 14.483 20.208 1.00 33.51 126 THR A CA 1
ATOM 920 C C . THR A 1 126 ? 26.151 14.786 19.930 1.00 32.47 126 THR A C 1
ATOM 921 O O . THR A 1 126 ? 25.798 14.946 18.750 1.00 31.50 126 THR A O 1
ATOM 925 N N . ILE A 1 127 ? 25.326 14.813 20.981 1.00 32.59 127 ILE A N 1
ATOM 926 C CA . ILE A 1 127 ? 23.850 15.032 20.908 1.00 32.42 127 ILE A CA 1
ATOM 927 C C . ILE A 1 127 ? 23.555 16.487 21.302 1.00 30.41 127 ILE A C 1
ATOM 928 O O . ILE A 1 127 ? 23.957 16.889 22.411 1.00 29.85 127 ILE A O 1
ATOM 933 N N . ALA A 1 128 ? 22.879 17.237 20.428 1.00 28.85 128 ALA A N 1
ATOM 934 C CA . ALA A 1 128 ? 22.342 18.592 20.705 1.00 29.84 128 ALA A CA 1
ATOM 935 C C . ALA A 1 128 ? 20.819 18.511 20.848 1.00 29.66 128 ALA A C 1
ATOM 936 O O . ALA A 1 128 ? 20.170 17.892 19.976 1.00 27.70 128 ALA A O 1
ATOM 938 N N . ILE A 1 129 ? 20.278 19.102 21.916 1.00 29.27 129 ILE A N 1
ATOM 939 C CA . ILE A 1 129 ? 18.816 19.121 22.216 1.00 30.25 129 ILE A CA 1
ATOM 940 C C . ILE A 1 129 ? 18.421 20.555 22.572 1.00 30.33 129 ILE A C 1
ATOM 941 O O . ILE A 1 129 ? 19.090 21.151 23.432 1.00 31.31 129 ILE A O 1
ATOM 946 N N . THR A 1 130 ? 17.381 21.088 21.931 1.00 32.73 130 THR A N 1
ATOM 947 C CA . THR A 1 130 ? 16.780 22.403 22.277 1.00 33.84 130 THR A CA 1
ATOM 948 C C . THR A 1 130 ? 16.287 22.336 23.726 1.00 31.69 130 THR A C 1
ATOM 949 O O . THR A 1 130 ? 15.781 21.271 24.126 1.00 29.29 130 THR A O 1
ATOM 953 N N . ASP A 1 131 ? 16.478 23.423 24.478 1.00 30.72 131 ASP A N 1
ATOM 954 C CA . ASP A 1 131 ? 16.124 23.548 25.915 1.00 31.32 131 ASP A CA 1
ATOM 955 C C . ASP A 1 131 ? 15.330 24.841 26.091 1.00 30.92 131 ASP A C 1
ATOM 956 O O . ASP A 1 131 ? 15.835 25.908 25.758 1.00 30.39 131 ASP A O 1
ATOM 961 N N . PRO A 1 132 ? 14.081 24.819 26.619 1.00 29.90 132 PRO A N 1
ATOM 962 C CA . PRO A 1 132 ? 13.410 23.599 27.069 1.00 30.10 132 PRO A CA 1
ATOM 963 C C . PRO A 1 132 ? 12.700 22.838 25.941 1.00 30.00 132 PRO A C 1
ATOM 964 O O . PRO A 1 132 ? 12.420 23.448 24.929 1.00 31.31 132 PRO A O 1
ATOM 968 N N . VAL A 1 133 ? 12.413 21.548 26.151 1.00 29.41 133 VAL A N 1
ATOM 969 C CA . VAL A 1 133 ? 11.683 20.699 25.163 1.00 30.09 133 VAL A CA 1
ATOM 970 C C . VAL A 1 133 ? 11.098 19.465 25.866 1.00 30.04 133 VAL A C 1
ATOM 971 O O . VAL A 1 133 ? 11.571 19.129 26.968 1.00 28.23 133 VAL A O 1
ATOM 975 N N . TYR A 1 134 ? 10.088 18.851 25.236 1.00 31.77 134 TYR A N 1
ATOM 976 C CA . TYR A 1 134 ? 9.521 17.505 25.528 1.00 34.56 134 TYR A CA 1
ATOM 977 C C . TYR A 1 134 ? 10.617 16.597 26.091 1.00 34.27 134 TYR A C 1
ATOM 978 O O . TYR A 1 134 ? 11.604 16.315 25.409 1.00 31.49 134 TYR A O 1
ATOM 987 N N . PRO A 1 135 ? 10.495 16.118 27.355 1.00 34.29 135 PRO A N 1
ATOM 988 C CA . PRO A 1 135 ? 11.617 15.480 28.055 1.00 33.41 135 PRO A CA 1
ATOM 989 C C . PRO A 1 135 ? 11.998 14.059 27.610 1.00 33.11 135 PRO A C 1
ATOM 990 O O . PRO A 1 135 ? 12.986 13.547 28.127 1.00 34.04 135 PRO A O 1
ATOM 994 N N . VAL A 1 136 ? 11.234 13.457 26.690 1.00 33.01 136 VAL A N 1
ATOM 995 C CA . VAL A 1 136 ? 11.496 12.093 26.135 1.00 33.50 136 VAL A CA 1
ATOM 996 C C . VAL A 1 136 ? 12.909 12.035 25.540 1.00 33.07 136 VAL A C 1
ATOM 997 O O . VAL A 1 136 ? 13.590 11.011 25.775 1.00 31.56 136 VAL A O 1
ATOM 1001 N N . TYR A 1 137 ? 13.338 13.069 24.802 1.00 30.68 137 TYR A N 1
ATOM 1002 C CA . TYR A 1 137 ? 14.629 13.047 24.056 1.00 31.58 137 TYR A CA 1
ATOM 1003 C C . TYR A 1 137 ? 15.775 12.890 25.061 1.00 29.96 137 TYR A C 1
ATOM 1004 O O . TYR A 1 137 ? 16.641 12.013 24.862 1.00 27.75 137 TYR A O 1
ATOM 1013 N N . VAL A 1 138 ? 15.775 13.723 26.105 1.00 29.45 138 VAL A N 1
ATOM 1014 C CA . VAL A 1 138 ? 16.810 13.709 27.178 1.00 29.86 138 VAL A CA 1
ATOM 1015 C C . VAL A 1 138 ? 16.790 12.337 27.865 1.00 29.58 138 VAL A C 1
ATOM 1016 O O . VAL A 1 138 ? 17.850 11.693 27.915 1.00 29.88 138 VAL A O 1
ATOM 1020 N N . ASP A 1 139 ? 15.628 11.920 28.375 1.00 29.79 139 ASP A N 1
ATOM 1021 C CA . ASP A 1 139 ? 15.491 10.734 29.265 1.00 31.15 139 ASP A CA 1
ATOM 1022 C C . ASP A 1 139 ? 15.943 9.473 28.510 1.00 30.88 139 ASP A C 1
ATOM 1023 O O . ASP A 1 139 ? 16.705 8.686 29.106 1.00 29.36 139 ASP A O 1
ATOM 1028 N N . THR A 1 140 ? 15.543 9.296 27.245 1.00 29.52 140 THR A N 1
ATOM 1029 C CA . THR A 1 140 ? 15.906 8.101 26.432 1.00 29.93 140 THR A CA 1
ATOM 1030 C C . THR A 1 140 ? 17.410 8.134 26.121 1.00 30.86 140 THR A C 1
ATOM 1031 O O . THR A 1 140 ? 18.029 7.054 26.096 1.00 33.00 140 THR A O 1
ATOM 1035 N N .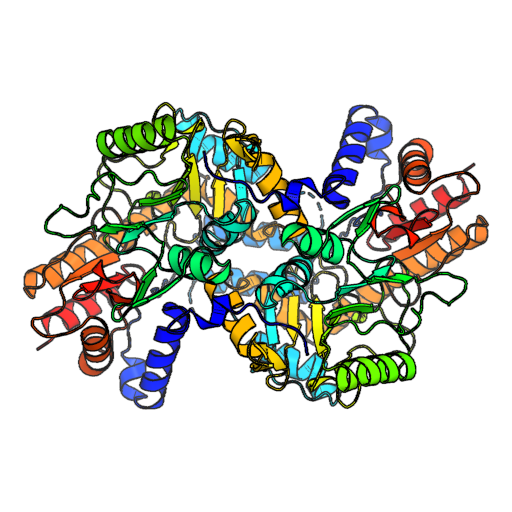 ASN A 1 141 ? 17.990 9.322 25.941 1.00 30.96 141 ASN A N 1
ATOM 1036 C CA . ASN A 1 141 ? 19.456 9.501 25.763 1.00 32.06 141 ASN A CA 1
ATOM 1037 C C . ASN A 1 141 ? 20.181 9.084 27.048 1.00 33.55 141 ASN A C 1
ATOM 1038 O O . ASN A 1 141 ? 21.292 8.524 26.938 1.00 34.19 141 ASN A O 1
ATOM 1043 N N . VAL A 1 142 ? 19.587 9.329 28.221 1.00 33.57 142 VAL A N 1
ATOM 1044 C CA . VAL A 1 142 ? 20.182 8.910 29.525 1.00 35.64 142 VAL A CA 1
ATOM 1045 C C . VAL A 1 142 ? 20.142 7.378 29.619 1.00 35.49 142 VAL A C 1
ATOM 1046 O O . VAL A 1 142 ? 21.189 6.795 29.970 1.00 35.32 142 VAL A O 1
ATOM 1050 N N . MET A 1 143 ? 18.995 6.770 29.283 1.00 36.05 143 MET A N 1
ATOM 1051 C CA . MET A 1 143 ? 18.705 5.310 29.410 1.00 38.56 143 MET A CA 1
ATOM 1052 C C . MET A 1 143 ? 19.655 4.474 28.544 1.00 37.97 143 MET A C 1
ATOM 1053 O O . MET A 1 143 ? 20.101 3.429 29.032 1.00 39.95 143 MET A O 1
ATOM 1058 N N . ILE A 1 144 ? 19.941 4.902 27.310 1.00 38.02 144 ILE A N 1
ATOM 1059 C CA . ILE A 1 144 ? 20.768 4.123 26.338 1.00 39.33 144 ILE A CA 1
ATOM 1060 C C . ILE A 1 144 ? 22.265 4.337 26.622 1.00 40.56 144 ILE A C 1
ATOM 1061 O O . ILE A 1 144 ? 23.072 3.601 26.034 1.00 42.73 144 ILE A O 1
ATOM 1066 N N . GLY A 1 145 ? 22.622 5.291 27.487 1.00 40.35 145 GLY A N 1
ATOM 1067 C CA . GLY A 1 145 ? 24.012 5.548 27.916 1.00 41.93 145 GLY A CA 1
ATOM 1068 C C . GLY A 1 145 ? 24.724 6.603 27.073 1.00 42.25 145 GLY A C 1
ATOM 1069 O O . GLY A 1 145 ? 25.950 6.475 26.908 1.00 42.33 145 GLY A O 1
ATOM 1070 N N . ASN A 1 146 ? 24.008 7.625 26.584 1.00 39.94 146 ASN A N 1
ATOM 1071 C CA . ASN A 1 146 ? 24.560 8.699 25.706 1.00 40.57 146 ASN A CA 1
ATOM 1072 C C . ASN A 1 146 ? 24.936 9.939 26.537 1.00 39.02 146 ASN A C 1
ATOM 1073 O O . ASN A 1 146 ? 25.262 10.967 25.919 1.00 37.26 146 ASN A O 1
ATOM 1078 N N . THR A 1 147 ? 24.893 9.864 27.873 1.00 38.67 147 THR A N 1
ATOM 1079 C CA . THR A 1 147 ? 25.083 11.027 28.783 1.00 38.95 147 THR A CA 1
ATOM 1080 C C . THR A 1 147 ? 25.941 10.643 29.989 1.00 41.58 147 THR A C 1
ATOM 1081 O O . THR A 1 147 ? 26.270 9.453 30.129 1.00 42.68 147 THR A O 1
ATOM 1085 N N . GLY A 1 148 ? 26.273 11.641 30.819 1.00 44.37 148 GLY A N 1
ATOM 1086 C CA . GLY A 1 148 ? 26.757 11.478 32.204 1.00 45.17 148 GLY A CA 1
ATOM 1087 C C . GLY A 1 148 ? 25.646 11.773 33.201 1.00 46.12 148 GLY A C 1
ATOM 1088 O O . GLY A 1 148 ? 24.457 11.694 32.812 1.00 42.30 148 GLY A O 1
ATOM 1089 N N . GLU A 1 149 ? 26.016 12.135 34.432 1.00 49.51 149 GLU A N 1
ATOM 1090 C CA . GLU A 1 149 ? 25.078 12.363 35.566 1.00 52.35 149 GLU A CA 1
ATOM 1091 C C . GLU A 1 149 ? 24.376 13.714 35.387 1.00 51.65 149 GLU A C 1
ATOM 1092 O O . GLU A 1 149 ? 24.864 14.529 34.589 1.00 50.41 149 GLU A O 1
ATOM 1098 N N . ALA A 1 150 ? 23.277 13.931 36.116 1.00 54.93 150 ALA A N 1
ATOM 1099 C CA . ALA A 1 150 ? 22.512 15.200 36.171 1.00 57.97 150 ALA A CA 1
ATOM 1100 C C . ALA A 1 150 ? 23.153 16.136 37.204 1.00 60.71 150 ALA A C 1
ATOM 1101 O O . ALA A 1 150 ? 23.833 15.630 38.117 1.00 59.20 150 ALA A O 1
ATOM 1103 N N . ASP A 1 151 ? 22.941 17.448 37.052 1.00 62.05 151 ASP A N 1
ATOM 1104 C CA . ASP A 1 151 ? 23.397 18.495 38.007 1.00 64.39 151 ASP A CA 1
ATOM 1105 C C . ASP A 1 151 ? 22.181 18.967 38.812 1.00 66.85 151 ASP A C 1
ATOM 1106 O O . ASP A 1 151 ? 21.116 18.325 38.694 1.00 61.58 151 ASP A O 1
ATOM 1111 N N . GLU A 1 152 ? 22.336 20.041 39.595 1.00 72.05 152 GLU A N 1
ATOM 1112 C CA . GLU A 1 152 ? 21.286 20.594 40.495 1.00 78.01 152 GLU A CA 1
ATOM 1113 C C . GLU A 1 152 ? 19.980 20.825 39.721 1.00 74.23 152 GLU A C 1
ATOM 1114 O O . GLU A 1 152 ? 18.911 20.577 40.311 1.00 72.14 152 GLU A O 1
ATOM 1120 N N . ASN A 1 153 ? 20.063 21.271 38.461 1.00 70.68 153 ASN A N 1
ATOM 1121 C CA . ASN A 1 153 ? 18.906 21.763 37.662 1.00 67.50 153 ASN A CA 1
ATOM 1122 C C . ASN A 1 153 ? 18.412 20.689 36.682 1.00 64.00 153 ASN A C 1
ATOM 1123 O O . ASN A 1 153 ? 17.523 21.009 35.863 1.00 60.85 153 ASN A O 1
ATOM 1128 N N . GLY A 1 154 ? 18.961 19.472 36.753 1.00 59.74 154 GLY A N 1
ATOM 1129 C CA . GLY A 1 154 ? 18.491 18.312 35.970 1.00 57.67 154 GLY A CA 1
ATOM 1130 C C . GLY A 1 154 ? 18.990 18.324 34.532 1.00 54.41 154 GLY A C 1
ATOM 1131 O O . GLY A 1 154 ? 18.293 17.746 33.671 1.00 53.58 154 GLY A O 1
ATOM 1132 N N . ALA A 1 155 ? 20.146 18.953 34.281 1.00 51.21 155 ALA A N 1
ATOM 1133 C CA . ALA A 1 155 ? 20.890 18.914 32.998 1.00 47.36 155 ALA A CA 1
ATOM 1134 C C . ALA A 1 155 ? 21.992 17.854 33.102 1.00 46.89 155 ALA A C 1
ATOM 1135 O O . ALA A 1 155 ? 22.812 17.944 34.048 1.00 46.50 155 ALA A O 1
ATOM 1137 N N . TYR A 1 156 ? 22.000 16.900 32.162 1.00 41.41 156 TYR A N 1
ATOM 1138 C CA . TYR A 1 156 ? 22.911 15.726 32.128 1.00 41.70 156 TYR A CA 1
ATOM 1139 C C . TYR A 1 156 ? 24.186 16.103 31.359 1.00 41.58 156 TYR A C 1
ATOM 1140 O O . TYR A 1 156 ? 24.087 16.692 30.263 1.00 40.83 156 TYR A O 1
ATOM 1149 N N . ALA A 1 157 ? 25.352 15.766 31.917 1.00 41.67 157 ALA A N 1
ATOM 1150 C CA . ALA A 1 157 ? 26.681 15.971 31.292 1.00 42.43 157 ALA A CA 1
ATOM 1151 C C . ALA A 1 157 ? 26.716 15.281 29.922 1.00 40.98 157 ALA A C 1
ATOM 1152 O O . ALA A 1 157 ? 26.079 14.215 29.782 1.00 40.36 157 ALA A O 1
ATOM 1154 N N . GLY A 1 158 ? 27.417 15.886 28.954 1.00 40.34 158 GLY A N 1
ATOM 1155 C CA . GLY A 1 158 ? 27.655 15.337 27.604 1.00 39.39 158 GLY A CA 1
ATOM 1156 C C . GLY A 1 158 ? 26.724 15.942 26.562 1.00 38.23 158 GLY A C 1
ATOM 1157 O O . GLY A 1 158 ? 27.201 16.250 25.446 1.00 36.96 158 GLY A O 1
ATOM 1158 N N . LEU A 1 159 ? 25.435 16.071 26.894 1.00 36.86 159 LEU A N 1
ATOM 1159 C CA . LEU A 1 159 ? 24.402 16.676 26.014 1.00 34.48 159 LEU A CA 1
ATOM 1160 C C . LEU A 1 159 ? 24.761 18.145 25.782 1.00 33.46 159 LEU A C 1
ATOM 1161 O O . LEU A 1 159 ? 25.166 18.812 26.754 1.00 34.98 159 LEU A O 1
ATOM 1166 N N . VAL A 1 160 ? 24.645 18.606 24.536 1.00 32.57 160 VAL A N 1
ATOM 1167 C CA . VAL A 1 160 ? 24.776 20.037 24.136 1.00 33.22 160 VAL A CA 1
ATOM 1168 C C . VAL A 1 160 ? 23.369 20.649 24.132 1.00 33.80 160 VAL A C 1
ATOM 1169 O O . VAL A 1 160 ? 22.589 20.342 23.209 1.00 34.23 160 VAL A O 1
ATOM 1173 N N . TYR A 1 161 ? 23.043 21.455 25.145 1.00 32.91 161 TYR A N 1
ATOM 1174 C CA . TYR A 1 161 ? 21.707 22.083 25.315 1.00 33.69 161 TYR A CA 1
ATOM 1175 C C . TYR A 1 161 ? 21.682 23.428 24.574 1.00 33.51 161 TYR A C 1
ATOM 1176 O O . TYR A 1 161 ? 22.466 24.324 24.917 1.00 36.03 161 TYR A O 1
ATOM 1185 N N . LEU A 1 162 ? 20.808 23.553 23.574 1.00 33.55 162 LEU A N 1
ATOM 1186 C CA . LEU A 1 162 ? 20.598 24.799 22.788 1.00 33.35 162 LEU A CA 1
ATOM 1187 C C . LEU A 1 162 ? 19.540 25.643 23.513 1.00 33.45 162 LEU A C 1
ATOM 1188 O O . LEU A 1 162 ? 18.348 25.285 23.446 1.00 30.42 162 LEU A O 1
ATOM 1193 N N . LYS A 1 163 ? 19.960 26.703 24.207 1.00 35.81 163 LYS A N 1
ATOM 1194 C CA . LYS A 1 163 ? 19.083 27.501 25.108 1.00 39.41 163 LYS A CA 1
ATOM 1195 C C . LYS A 1 163 ? 18.148 28.372 24.265 1.00 36.65 163 LYS A C 1
ATOM 1196 O O . LYS A 1 163 ? 18.637 29.137 23.420 1.00 35.27 163 LYS A O 1
ATOM 1202 N N . CYS A 1 164 ? 16.846 28.243 24.512 1.00 36.24 164 CYS A N 1
ATOM 1203 C CA . CYS A 1 164 ? 15.763 29.053 23.911 1.00 37.32 164 CYS A CA 1
ATOM 1204 C C . CYS A 1 164 ? 15.073 29.834 25.035 1.00 40.02 164 CYS A C 1
ATOM 1205 O O . CYS A 1 164 ? 14.477 29.190 25.916 1.00 43.42 164 CYS A O 1
ATOM 1208 N N . THR A 1 165 ? 15.191 31.165 25.012 1.00 42.23 165 THR A N 1
ATOM 1209 C CA . THR A 1 165 ? 14.732 32.103 26.072 1.00 45.43 165 THR A CA 1
ATOM 1210 C C . THR A 1 165 ? 13.919 33.233 25.448 1.00 44.56 165 THR A C 1
ATOM 1211 O O . THR A 1 165 ? 14.002 33.458 24.243 1.00 39.93 165 THR A O 1
ATOM 1215 N N . PRO A 1 166 ? 13.121 33.988 26.240 1.00 47.13 166 PRO A N 1
ATOM 1216 C CA . PRO A 1 166 ? 12.488 35.208 25.738 1.00 47.10 166 PRO A CA 1
ATOM 1217 C C . PRO A 1 166 ? 13.554 36.172 25.191 1.00 49.66 166 PRO A C 1
ATOM 1218 O O . PRO A 1 166 ? 13.315 36.764 24.156 1.00 45.69 166 PRO A O 1
ATOM 1222 N N . GLU A 1 167 ? 14.700 36.258 25.883 1.00 55.31 167 GLU A N 1
ATOM 1223 C CA . GLU A 1 167 ? 15.875 37.103 25.532 1.00 59.52 167 GLU A CA 1
ATOM 1224 C C . GLU A 1 167 ? 16.251 36.899 24.059 1.00 56.95 167 GLU A C 1
ATOM 1225 O O . GLU A 1 167 ? 16.405 37.914 23.361 1.00 63.67 167 GLU A O 1
ATOM 1231 N N . ASN A 1 168 ? 16.383 35.646 23.604 1.00 55.99 168 ASN A N 1
ATOM 1232 C CA . ASN A 1 168 ? 16.833 35.306 22.223 1.00 50.14 168 ASN A CA 1
ATOM 1233 C C . ASN A 1 168 ? 15.627 34.963 21.335 1.00 45.60 168 ASN A C 1
ATOM 1234 O O . ASN A 1 168 ? 15.846 34.385 20.259 1.00 46.77 168 ASN A O 1
ATOM 1239 N N . GLY A 1 169 ? 14.409 35.312 21.757 1.00 46.32 169 GLY A N 1
ATOM 1240 C CA . GLY A 1 169 ? 13.163 35.066 21.000 1.00 46.45 169 GLY A CA 1
ATOM 1241 C C . GLY A 1 169 ? 12.856 33.585 20.828 1.00 47.46 169 GLY A C 1
ATOM 1242 O O . GLY A 1 169 ? 12.120 33.249 19.890 1.00 53.14 169 GLY A O 1
ATOM 1243 N N . PHE A 1 170 ? 13.384 32.732 21.711 1.00 47.79 170 PHE A N 1
ATOM 1244 C CA . PHE A 1 170 ? 13.262 31.249 21.677 1.00 45.52 170 PHE A CA 1
ATOM 1245 C C . PHE A 1 170 ? 13.875 30.684 20.387 1.00 46.69 170 PHE A C 1
ATOM 1246 O O . PHE A 1 170 ? 13.492 29.566 19.985 1.00 45.68 170 PHE A O 1
ATOM 1254 N N . VAL A 1 171 ? 14.830 31.417 19.803 1.00 48.34 171 VAL A N 1
ATOM 1255 C CA . VAL A 1 171 ? 15.687 31.017 18.648 1.00 49.79 171 VAL A CA 1
ATOM 1256 C C . VAL A 1 171 ? 17.019 30.526 19.198 1.00 49.74 171 VAL A C 1
ATOM 1257 O O . VAL A 1 171 ? 17.787 31.330 19.726 1.00 47.67 171 VAL A O 1
ATOM 1261 N N . PRO A 1 172 ? 17.353 29.221 19.077 1.00 48.74 172 PRO A N 1
ATOM 1262 C CA . PRO A 1 172 ? 18.650 28.733 19.536 1.00 48.71 172 PRO A CA 1
ATOM 1263 C C . PRO A 1 172 ? 19.769 29.223 18.608 1.00 48.85 172 PRO A C 1
ATOM 1264 O O . PRO A 1 172 ? 19.578 29.207 17.408 1.00 46.33 172 PRO A O 1
ATOM 1268 N N . ASP A 1 173 ? 20.887 29.669 19.189 1.00 52.93 173 ASP A N 1
ATOM 1269 C CA . ASP A 1 173 ? 22.171 29.893 18.474 1.00 58.43 173 ASP A CA 1
ATOM 1270 C C . ASP A 1 173 ? 22.599 28.564 17.840 1.00 58.42 173 ASP A C 1
ATOM 1271 O O . ASP A 1 173 ? 22.671 27.567 18.586 1.00 61.86 173 ASP A O 1
ATOM 1276 N N . ILE A 1 174 ? 22.856 28.534 16.526 1.00 55.74 174 ILE A N 1
ATOM 1277 C CA . ILE A 1 174 ? 23.572 27.403 15.863 1.00 52.49 174 ILE A CA 1
ATOM 1278 C C . ILE A 1 174 ? 24.927 27.298 16.553 1.00 51.65 174 ILE A C 1
ATOM 1279 O O . ILE A 1 174 ? 25.685 28.262 16.562 1.00 52.33 174 ILE A O 1
ATOM 1284 N N . PRO A 1 175 ? 25.260 26.149 17.181 1.00 53.47 175 PRO A N 1
ATOM 1285 C CA . PRO A 1 175 ? 26.381 26.091 18.117 1.00 57.42 175 PRO A CA 1
ATOM 1286 C C . PRO A 1 175 ? 27.733 26.106 17.394 1.00 62.23 175 PRO A C 1
ATOM 1287 O O . PRO A 1 175 ? 27.764 25.816 16.206 1.00 65.63 175 PRO A O 1
ATOM 1291 N N . GLN A 1 176 ? 28.798 26.443 18.128 1.00 65.93 176 GLN A N 1
ATOM 1292 C CA . GLN A 1 176 ? 30.206 26.321 17.666 1.00 67.80 176 GLN A CA 1
ATOM 1293 C C . GLN A 1 176 ? 30.617 24.845 17.753 1.00 64.82 176 GLN A C 1
ATOM 1294 O O . GLN A 1 176 ? 31.343 24.389 16.850 1.00 62.04 176 GLN A O 1
ATOM 1300 N N . GLU A 1 177 ? 30.147 24.127 18.782 1.00 61.67 177 GLU A N 1
ATOM 1301 C CA . GLU A 1 177 ? 30.268 22.647 18.894 1.00 61.44 177 GLU A CA 1
ATOM 1302 C C . GLU A 1 177 ? 29.735 22.008 17.607 1.00 57.38 177 GLU A C 1
ATOM 1303 O O . GLU A 1 177 ? 28.716 22.494 17.079 1.00 55.31 177 GLU A O 1
ATOM 1309 N N . LYS A 1 178 ? 30.388 20.946 17.137 1.00 54.01 178 LYS A N 1
ATOM 1310 C CA . LYS A 1 178 ? 29.938 20.136 15.975 1.00 53.05 178 LYS A CA 1
ATOM 1311 C C . LYS A 1 178 ? 29.137 18.950 16.530 1.00 48.06 178 LYS A C 1
ATOM 1312 O O . LYS A 1 178 ? 29.757 18.019 17.079 1.00 52.31 178 LYS A O 1
ATOM 1318 N N . ALA A 1 179 ? 27.806 19.009 16.430 1.00 40.55 179 ALA A N 1
ATOM 1319 C CA . ALA A 1 179 ? 26.873 17.979 16.941 1.00 38.74 179 ALA A CA 1
ATOM 1320 C C . ALA A 1 179 ? 26.541 16.989 15.821 1.00 35.78 179 ALA A C 1
ATOM 1321 O O . ALA A 1 179 ? 26.360 17.424 14.676 1.00 34.24 179 ALA A O 1
ATOM 1323 N N . ASP A 1 180 ? 26.466 15.701 16.159 1.00 34.96 180 ASP A N 1
ATOM 1324 C CA . ASP A 1 180 ? 26.203 14.582 15.218 1.00 34.31 180 ASP A CA 1
ATOM 1325 C C . ASP A 1 180 ? 24.692 14.385 15.074 1.00 33.58 180 ASP A C 1
ATOM 1326 O O . ASP A 1 180 ? 24.245 14.146 13.939 1.00 33.83 180 ASP A O 1
ATOM 1331 N N . LEU A 1 181 ? 23.950 14.456 16.185 1.00 32.34 181 LEU A N 1
ATOM 1332 C CA . LEU A 1 181 ? 22.464 14.395 16.221 1.00 30.45 181 LEU A CA 1
ATOM 1333 C C . LEU A 1 181 ? 21.934 15.696 16.821 1.00 30.26 181 LEU A C 1
ATOM 1334 O O . LEU A 1 181 ? 22.454 16.112 17.874 1.00 30.45 181 LEU A O 1
ATOM 1339 N N . ILE A 1 182 ? 20.926 16.293 16.183 1.00 30.42 182 ILE A N 1
ATOM 1340 C CA . ILE A 1 182 ? 20.295 17.573 16.619 1.00 30.83 182 ILE A CA 1
ATOM 1341 C C . ILE A 1 182 ? 18.781 17.369 16.712 1.00 29.54 182 ILE A C 1
ATOM 1342 O O . ILE A 1 182 ? 18.164 17.123 15.665 1.00 29.64 182 ILE A O 1
ATOM 1347 N N . TYR A 1 183 ? 18.221 17.447 17.921 1.00 29.42 183 TYR A N 1
ATOM 1348 C CA . TYR A 1 183 ? 16.756 17.398 18.167 1.00 29.58 183 TYR A CA 1
ATOM 1349 C C . TYR A 1 183 ? 16.191 18.816 18.074 1.00 27.55 183 TYR A C 1
ATOM 1350 O O . TYR A 1 183 ? 16.539 19.658 18.918 1.00 27.66 183 TYR A O 1
ATOM 1359 N N . LEU A 1 184 ? 15.355 19.052 17.064 1.00 25.52 184 LEU A N 1
ATOM 1360 C CA . LEU A 1 184 ? 14.517 20.263 16.904 1.00 25.12 184 LEU A CA 1
ATOM 1361 C C . LEU A 1 184 ? 13.052 19.837 17.017 1.00 25.11 184 LEU A C 1
ATOM 1362 O O . LEU A 1 184 ? 12.664 18.853 16.353 1.00 26.64 184 LEU A O 1
ATOM 1367 N N . CYS A 1 185 ? 12.284 20.524 17.860 1.00 25.53 185 CYS A N 1
ATOM 1368 C CA . CYS A 1 185 ? 10.814 20.366 17.995 1.00 26.32 185 CYS A CA 1
ATOM 1369 C C . CYS A 1 185 ? 10.146 21.661 17.522 1.00 27.33 185 CYS A C 1
ATOM 1370 O O . CYS A 1 185 ? 10.356 22.703 18.171 1.00 28.02 185 CYS A O 1
ATOM 1373 N N . TYR A 1 186 ? 9.398 21.597 16.417 1.00 29.78 186 TYR A N 1
ATOM 1374 C CA . TYR A 1 186 ? 8.741 22.765 15.772 1.00 31.20 186 TYR A CA 1
ATOM 1375 C C . TYR A 1 186 ? 7.385 22.355 15.205 1.00 30.57 186 TYR A C 1
ATOM 1376 O O . TYR A 1 186 ? 7.313 21.468 14.358 1.00 29.86 186 TYR A O 1
ATOM 1385 N N . PRO A 1 187 ? 6.270 22.978 15.652 1.00 31.10 187 PRO A N 1
ATOM 1386 C CA . PRO A 1 187 ? 6.280 23.922 16.773 1.00 30.47 187 PRO A CA 1
ATOM 1387 C C . PRO A 1 187 ? 6.843 23.301 18.062 1.00 29.23 187 PRO A C 1
ATOM 1388 O O . PRO A 1 187 ? 6.591 22.146 18.327 1.00 28.20 187 PRO A O 1
ATOM 1392 N N . ASN A 1 188 ? 7.614 24.080 18.818 1.00 29.30 188 ASN A N 1
ATOM 1393 C CA . ASN A 1 188 ? 8.270 23.614 20.065 1.00 29.11 188 ASN A CA 1
ATOM 1394 C C . ASN A 1 188 ? 7.201 23.345 21.123 1.00 27.50 188 ASN A C 1
ATOM 1395 O O . ASN A 1 188 ? 6.287 24.169 21.291 1.00 27.33 188 ASN A O 1
ATOM 1400 N N . ASN A 1 189 ? 7.309 22.187 21.764 1.00 26.73 189 ASN A N 1
ATOM 1401 C CA . ASN A 1 189 ? 6.631 21.865 23.036 1.00 26.94 189 ASN A CA 1
ATOM 1402 C C . ASN A 1 189 ? 7.697 21.995 24.120 1.00 26.94 189 ASN A C 1
ATOM 1403 O O . ASN A 1 189 ? 8.656 21.228 24.101 1.00 28.30 189 ASN A O 1
ATOM 1408 N N . PRO A 1 190 ? 7.593 22.930 25.097 1.00 25.20 190 PRO A N 1
ATOM 1409 C CA . PRO A 1 190 ? 6.358 23.657 25.411 1.00 25.50 190 PRO A CA 1
ATOM 1410 C C . PRO A 1 190 ? 6.220 25.148 25.047 1.00 27.14 190 PRO A C 1
ATOM 1411 O O . PRO A 1 190 ? 5.198 25.719 25.398 1.00 28.25 190 PRO A O 1
ATOM 1415 N N . THR A 1 191 ? 7.220 25.757 24.399 1.00 27.12 191 THR A N 1
ATOM 1416 C CA . THR A 1 191 ? 7.333 27.236 24.244 1.00 28.76 191 THR A CA 1
ATOM 1417 C C . THR A 1 191 ? 6.355 27.763 23.187 1.00 28.74 191 THR A C 1
ATOM 1418 O O . THR A 1 191 ? 6.007 28.950 23.261 1.00 29.02 191 THR A O 1
ATOM 1422 N N . GLY A 1 192 ? 5.957 26.931 22.224 1.00 29.01 192 GLY A N 1
ATOM 1423 C CA . GLY A 1 192 ? 5.098 27.343 21.098 1.00 29.63 192 GLY A CA 1
ATOM 1424 C C . GLY A 1 192 ? 5.897 28.019 19.991 1.00 30.23 192 GLY A C 1
ATOM 1425 O O . GLY A 1 192 ? 5.285 28.429 18.998 1.00 32.23 192 GLY A O 1
ATOM 1426 N N . ALA A 1 193 ? 7.221 28.120 20.137 1.00 29.40 193 ALA A N 1
ATOM 1427 C CA . ALA A 1 193 ? 8.118 28.768 19.154 1.00 29.78 193 ALA A CA 1
ATOM 1428 C C . ALA A 1 193 ? 8.053 28.010 17.823 1.00 30.26 193 ALA A C 1
ATOM 1429 O O . ALA A 1 193 ? 7.822 26.774 17.831 1.00 30.59 193 ALA A O 1
ATOM 1431 N N . VAL A 1 194 ? 8.232 28.741 16.722 1.00 30.00 194 VAL A N 1
ATOM 1432 C CA . VAL A 1 194 ? 8.344 28.175 15.345 1.00 30.75 194 VAL A CA 1
ATOM 1433 C C . VAL A 1 194 ? 9.665 28.648 14.729 1.00 31.48 194 VAL A C 1
ATOM 1434 O O . VAL A 1 194 ? 10.123 29.756 15.070 1.00 33.47 194 VAL A O 1
ATOM 1438 N N . ALA A 1 195 ? 10.269 27.811 13.885 1.00 31.75 195 ALA A N 1
ATOM 1439 C CA . ALA A 1 195 ? 11.472 28.141 13.092 1.00 31.72 195 ALA A CA 1
ATOM 1440 C C . ALA A 1 195 ? 11.015 28.827 11.801 1.00 31.79 195 ALA A C 1
ATOM 1441 O O . ALA A 1 195 ? 10.018 28.365 11.224 1.00 30.74 195 ALA A O 1
ATOM 1443 N N . THR A 1 196 ? 11.693 29.905 11.388 1.00 31.69 196 THR A N 1
ATOM 1444 C CA . THR A 1 196 ? 11.495 30.551 10.064 1.00 29.43 196 THR A CA 1
ATOM 1445 C C . THR A 1 196 ? 12.218 29.710 9.008 1.00 28.95 196 THR A C 1
ATOM 1446 O O . THR A 1 196 ? 13.054 28.867 9.391 1.00 27.07 196 THR A O 1
ATOM 1450 N N . ARG A 1 197 ? 11.910 29.957 7.736 1.00 29.63 197 ARG A N 1
ATOM 1451 C CA . ARG A 1 197 ? 12.507 29.268 6.560 1.00 31.01 197 ARG A CA 1
ATOM 1452 C C . ARG A 1 197 ? 14.018 29.486 6.587 1.00 30.71 197 ARG A C 1
ATOM 1453 O O . ARG A 1 197 ? 14.771 28.518 6.511 1.00 30.76 197 ARG A O 1
ATOM 1461 N N . PRO A 1 198 ? 14.517 30.738 6.736 1.00 32.13 198 PRO A N 1
ATOM 1462 C CA . PRO A 1 198 ? 15.960 30.982 6.796 1.00 32.59 198 PRO A CA 1
ATOM 1463 C C . PRO A 1 198 ? 16.636 30.302 7.999 1.00 31.65 198 PRO A C 1
ATOM 1464 O O . PRO A 1 198 ? 17.781 29.921 7.870 1.00 31.75 198 PRO A O 1
ATOM 1468 N N . GLN A 1 199 ? 15.930 30.166 9.126 1.00 30.53 199 GLN A N 1
ATOM 1469 C CA . GLN A 1 199 ? 16.452 29.471 10.338 1.00 32.00 199 GLN A CA 1
ATOM 1470 C C . GLN A 1 199 ? 16.641 27.980 10.023 1.00 31.18 199 GLN A C 1
ATOM 1471 O O . GLN A 1 199 ? 17.689 27.422 10.394 1.00 32.17 199 GLN A O 1
ATOM 1477 N N . LEU A 1 200 ? 15.673 27.360 9.348 1.00 30.14 200 LEU A N 1
ATOM 1478 C CA . LEU A 1 200 ? 15.774 25.940 8.917 1.00 30.52 200 LEU A CA 1
ATOM 1479 C C . LEU A 1 200 ? 16.842 25.803 7.829 1.00 30.25 200 LEU A C 1
ATOM 1480 O O . LEU A 1 200 ? 17.585 24.812 7.865 1.00 31.38 200 LEU A O 1
ATOM 1485 N N . GLU A 1 201 ? 16.927 26.764 6.912 1.00 31.23 201 GLU A N 1
ATOM 1486 C CA . GLU A 1 201 ? 17.981 26.794 5.862 1.00 33.34 201 GLU A CA 1
ATOM 1487 C C . GLU A 1 201 ? 19.360 26.738 6.526 1.00 30.78 201 GLU A C 1
ATOM 1488 O O . GLU A 1 201 ? 20.203 25.968 6.050 1.00 30.55 201 GLU A O 1
ATOM 1494 N N . ALA A 1 202 ? 19.567 27.505 7.596 1.00 30.81 202 ALA A N 1
ATOM 1495 C CA . ALA A 1 202 ? 20.846 27.574 8.341 1.00 31.76 202 ALA A CA 1
ATOM 1496 C C . ALA A 1 202 ? 21.118 26.227 9.026 1.00 30.92 202 ALA A C 1
ATOM 1497 O O . ALA A 1 202 ? 22.275 25.750 8.961 1.00 30.75 202 ALA A O 1
ATOM 1499 N N . TRP A 1 203 ? 20.096 25.635 9.650 1.00 29.47 203 TRP A N 1
ATOM 1500 C CA . TRP A 1 203 ? 20.199 24.323 10.341 1.00 30.81 203 TRP A CA 1
ATOM 1501 C C . TRP A 1 203 ? 20.565 23.238 9.328 1.00 29.98 203 TRP A C 1
ATOM 1502 O O . TRP A 1 203 ? 21.439 22.421 9.646 1.00 30.06 203 TRP A O 1
ATOM 1513 N N . VAL A 1 204 ? 19.927 23.236 8.156 1.00 30.78 204 VAL A N 1
ATOM 1514 C CA . VAL A 1 204 ? 20.225 22.253 7.072 1.00 31.80 204 VAL A CA 1
ATOM 1515 C C . VAL A 1 204 ? 21.655 22.493 6.567 1.00 34.71 204 VAL A C 1
ATOM 1516 O O . VAL A 1 204 ? 22.352 21.490 6.302 1.00 38.01 204 VAL A O 1
ATOM 1520 N N . LYS A 1 205 ? 22.099 23.752 6.478 1.00 34.95 205 LYS A N 1
ATOM 1521 C CA . LYS A 1 205 ? 23.491 24.087 6.070 1.00 39.23 205 LYS A CA 1
ATOM 1522 C C . LYS A 1 205 ? 24.471 23.495 7.094 1.00 39.36 205 LYS A C 1
ATOM 1523 O O . LYS A 1 205 ? 25.407 22.792 6.670 1.00 41.42 205 LYS A O 1
ATOM 1529 N N . TYR A 1 206 ? 24.259 23.769 8.385 1.00 38.07 206 TYR A N 1
ATOM 1530 C CA . TYR A 1 206 ? 25.091 23.273 9.516 1.00 37.38 206 TYR A CA 1
ATOM 1531 C C . TYR A 1 206 ? 25.154 21.743 9.466 1.00 34.86 206 TYR A C 1
ATOM 1532 O O . TYR A 1 206 ? 26.263 21.189 9.485 1.00 34.40 206 TYR A O 1
ATOM 1541 N N . ALA A 1 207 ? 23.993 21.087 9.390 1.00 34.17 207 ALA A N 1
ATOM 1542 C CA . ALA A 1 207 ? 23.857 19.610 9.411 1.00 35.18 207 ALA A CA 1
ATOM 1543 C C . ALA A 1 207 ? 24.629 18.996 8.235 1.00 36.34 207 ALA A C 1
ATOM 1544 O O . ALA A 1 207 ? 25.392 18.040 8.467 1.00 36.59 207 ALA A O 1
ATOM 1546 N N . ARG A 1 208 ? 24.452 19.531 7.025 1.00 38.13 208 ARG A N 1
ATOM 1547 C CA . ARG A 1 208 ? 25.058 18.967 5.790 1.00 40.51 208 ARG A CA 1
ATOM 1548 C C . ARG A 1 208 ? 26.582 19.087 5.859 1.00 41.42 208 ARG A C 1
ATOM 1549 O O . ARG A 1 208 ? 27.249 18.100 5.516 1.00 40.78 208 ARG A O 1
ATOM 1557 N N . GLU A 1 209 ? 27.107 20.231 6.301 1.00 42.88 209 GLU A N 1
ATOM 1558 C CA . GLU A 1 209 ? 28.568 20.525 6.295 1.00 44.87 209 GLU A CA 1
ATOM 1559 C C . GLU A 1 209 ? 29.264 19.739 7.414 1.00 42.09 209 GLU A C 1
ATOM 1560 O O . GLU A 1 209 ? 30.475 19.471 7.280 1.00 40.31 209 GLU A O 1
ATOM 1566 N N . ASN A 1 210 ? 28.532 19.368 8.469 1.00 39.47 210 ASN A N 1
ATOM 1567 C CA . ASN A 1 210 ? 29.072 18.594 9.621 1.00 40.98 210 ASN A CA 1
ATOM 1568 C C . ASN A 1 210 ? 28.695 17.110 9.493 1.00 39.16 210 ASN A C 1
ATOM 1569 O O . ASN A 1 210 ? 29.053 16.340 10.401 1.00 40.43 210 ASN A O 1
ATOM 1574 N N . GLY A 1 211 ? 28.024 16.722 8.402 1.00 36.84 211 GLY A N 1
ATOM 1575 C CA . GLY A 1 211 ? 27.535 15.351 8.165 1.00 37.37 211 GLY A CA 1
ATOM 1576 C C . GLY A 1 211 ? 26.594 14.875 9.264 1.00 36.05 211 GLY A C 1
ATOM 1577 O O . GLY A 1 211 ? 26.532 13.657 9.497 1.00 34.81 211 GLY A O 1
ATOM 1578 N N . SER A 1 212 ? 25.872 15.799 9.903 1.00 34.98 212 SER A N 1
ATOM 1579 C CA . SER A 1 212 ? 25.002 15.538 11.079 1.00 33.39 212 SER A CA 1
ATOM 1580 C C . SER A 1 212 ? 23.618 15.085 10.615 1.00 29.99 212 SER A C 1
ATOM 1581 O O . SER A 1 212 ? 23.345 15.157 9.409 1.00 28.60 212 SER A O 1
ATOM 1584 N N . VAL A 1 213 ? 22.789 14.634 11.560 1.00 29.69 213 VAL A N 1
ATOM 1585 C CA . VAL A 1 213 ? 21.362 14.258 11.335 1.00 27.56 213 VAL A CA 1
ATOM 1586 C C . VAL A 1 213 ? 20.476 15.187 12.169 1.00 26.41 213 VAL A C 1
ATOM 1587 O O . VAL A 1 213 ? 20.651 15.217 13.400 1.00 25.95 213 VAL A O 1
ATOM 1591 N N . LEU A 1 214 ? 19.591 15.931 11.499 1.00 26.10 214 LEU A N 1
ATOM 1592 C CA . LEU A 1 214 ? 18.463 16.687 12.104 1.00 26.27 214 LEU A CA 1
ATOM 1593 C C . LEU A 1 214 ? 17.334 15.708 12.431 1.00 24.81 214 LEU A C 1
ATOM 1594 O O . LEU A 1 214 ? 16.793 15.102 11.496 1.00 23.77 214 LEU A O 1
ATOM 1599 N N . LEU A 1 215 ? 16.999 15.565 13.711 1.00 24.36 215 LEU A N 1
ATOM 1600 C CA . LEU A 1 215 ? 15.799 14.828 14.179 1.00 24.03 215 LEU A CA 1
ATOM 1601 C C . LEU A 1 215 ? 14.693 15.865 14.397 1.00 23.67 215 LEU A C 1
ATOM 1602 O O . LEU A 1 215 ? 14.696 16.512 15.464 1.00 25.09 215 LEU A O 1
ATOM 1607 N N . TYR A 1 216 ? 13.834 16.054 13.390 1.00 22.65 216 TYR A N 1
ATOM 1608 C CA . TYR A 1 216 ? 12.838 17.152 13.294 1.00 22.99 216 TYR A CA 1
ATOM 1609 C C . TYR A 1 216 ? 11.467 16.632 13.742 1.00 23.53 216 TYR A C 1
ATOM 1610 O O . TYR A 1 216 ? 10.826 15.892 12.979 1.00 23.73 216 TYR A O 1
ATOM 1619 N N . ASP A 1 217 ? 11.041 17.017 14.953 1.00 24.46 217 ASP A N 1
ATOM 1620 C CA . ASP A 1 217 ? 9.733 16.639 15.557 1.00 24.55 217 ASP A CA 1
ATOM 1621 C C . ASP A 1 217 ? 8.682 17.696 15.193 1.00 24.11 217 ASP A C 1
ATOM 1622 O O . ASP A 1 217 ? 8.716 18.808 15.788 1.00 22.55 217 ASP A O 1
ATOM 1627 N N . ALA A 1 218 ? 7.788 17.352 14.257 1.00 24.52 218 ALA A N 1
ATOM 1628 C CA . ALA A 1 218 ? 6.764 18.253 13.675 1.00 25.44 218 ALA A CA 1
ATOM 1629 C C . ALA A 1 218 ? 5.364 17.808 14.118 1.00 26.70 218 ALA A C 1
ATOM 1630 O O . ALA A 1 218 ? 4.403 18.068 13.390 1.00 28.11 218 ALA A O 1
ATOM 1632 N N . ALA A 1 219 ? 5.259 17.207 15.302 1.00 27.20 219 ALA A N 1
ATOM 1633 C CA . ALA A 1 219 ? 4.011 16.659 15.881 1.00 29.31 219 ALA A CA 1
ATOM 1634 C C . ALA A 1 219 ? 2.880 17.697 15.888 1.00 28.32 219 ALA A C 1
ATOM 1635 O O . ALA A 1 219 ? 1.721 17.269 15.725 1.00 30.94 219 ALA A O 1
ATOM 1637 N N . TYR A 1 220 ? 3.179 18.988 16.094 1.00 28.33 220 TYR A N 1
ATOM 1638 C CA . TYR A 1 220 ? 2.162 20.073 16.245 1.00 28.53 220 TYR A CA 1
ATOM 1639 C C . TYR A 1 220 ? 2.090 20.936 14.972 1.00 29.83 220 TYR A C 1
ATOM 1640 O O . TYR A 1 220 ? 1.462 22.022 15.001 1.00 29.61 220 TYR A O 1
ATOM 1649 N N . GLU A 1 221 ? 2.693 20.439 13.886 1.00 28.61 221 GLU A N 1
ATOM 1650 C CA . GLU A 1 221 ? 2.700 21.014 12.511 1.00 28.20 221 GLU A CA 1
ATOM 1651 C C . GLU A 1 221 ? 1.341 21.639 12.172 1.00 25.82 221 GLU A C 1
ATOM 1652 O O . GLU A 1 221 ? 1.320 22.775 11.709 1.00 27.22 221 GLU A O 1
ATOM 1658 N N . ALA A 1 222 ? 0.252 20.900 12.380 1.00 26.34 222 ALA A N 1
ATOM 1659 C CA . ALA A 1 222 ? -1.110 21.232 11.897 1.00 28.22 222 ALA A CA 1
ATOM 1660 C C . ALA A 1 222 ? -1.648 22.519 12.547 1.00 28.31 222 ALA A C 1
ATOM 1661 O O . ALA A 1 222 ? -2.575 23.125 11.970 1.00 30.26 222 ALA A O 1
ATOM 1663 N N . PHE A 1 223 ? -1.113 22.920 13.705 1.00 27.71 223 PHE A N 1
ATOM 1664 C CA . PHE A 1 223 ? -1.624 24.051 14.520 1.00 26.40 223 PHE A CA 1
ATOM 1665 C C . PHE A 1 223 ? -0.971 25.372 14.091 1.00 27.10 223 PHE A C 1
ATOM 1666 O O . PHE A 1 223 ? -1.409 26.431 14.570 1.00 27.33 223 PHE A O 1
ATOM 1674 N N . ILE A 1 224 ? 0.025 25.335 13.203 1.00 27.51 224 ILE A N 1
ATOM 1675 C CA . ILE A 1 224 ? 0.702 26.562 12.682 1.00 28.70 224 ILE A CA 1
ATOM 1676 C C . ILE A 1 224 ? -0.344 27.451 11.987 1.00 28.04 224 ILE A C 1
ATOM 1677 O O . ILE A 1 224 ? -1.139 26.920 11.202 1.00 28.42 224 ILE A O 1
ATOM 1682 N N . GLN A 1 225 ? -0.369 28.745 12.312 1.00 29.74 225 GLN A N 1
ATOM 1683 C CA . GLN A 1 225 ? -1.358 29.726 11.785 1.00 31.62 225 GLN A CA 1
ATOM 1684 C C . GLN A 1 225 ? -0.653 30.771 10.911 1.00 29.66 225 GLN A C 1
ATOM 1685 O O . GLN A 1 225 ? -1.284 31.266 9.965 1.00 35.06 225 GLN A O 1
ATOM 1691 N N . ASP A 1 226 ? 0.601 31.093 11.216 1.00 27.17 226 ASP A N 1
ATOM 1692 C CA . ASP A 1 226 ? 1.443 32.032 10.432 1.00 27.69 226 ASP A CA 1
ATOM 1693 C C . ASP A 1 226 ? 1.745 31.397 9.073 1.00 28.55 226 ASP A C 1
ATOM 1694 O O . ASP A 1 226 ? 2.362 30.331 9.002 1.00 28.98 226 ASP A O 1
ATOM 1699 N N . PRO A 1 227 ? 1.322 32.012 7.945 1.00 26.63 227 PRO A N 1
ATOM 1700 C CA . PRO A 1 227 ? 1.500 31.396 6.625 1.00 27.02 227 PRO A CA 1
ATOM 1701 C C . PRO A 1 227 ? 2.938 31.406 6.078 1.00 26.51 227 PRO A C 1
ATOM 1702 O O . PRO A 1 227 ? 3.161 30.773 5.069 1.00 25.29 227 PRO A O 1
ATOM 1706 N N . THR A 1 228 ? 3.863 32.107 6.747 1.00 27.77 228 THR A N 1
ATOM 1707 C CA . THR A 1 228 ? 5.301 32.224 6.368 1.00 28.14 228 THR A CA 1
ATOM 1708 C C . THR A 1 228 ? 6.128 31.074 6.956 1.00 27.88 228 THR A C 1
ATOM 1709 O O . THR A 1 228 ? 7.315 30.974 6.601 1.00 26.95 228 THR A O 1
ATOM 1713 N N . ILE A 1 229 ? 5.551 30.273 7.856 1.00 29.12 229 ILE A N 1
ATOM 1714 C CA . ILE A 1 229 ? 6.302 29.270 8.670 1.00 29.80 229 ILE A CA 1
ATOM 1715 C C . ILE A 1 229 ? 6.290 27.928 7.946 1.00 28.40 229 ILE A C 1
ATOM 1716 O O . ILE A 1 229 ? 5.235 27.463 7.523 1.00 25.24 229 ILE A O 1
ATOM 1721 N N . PRO A 1 230 ? 7.461 27.265 7.801 1.00 29.01 230 PRO A N 1
ATOM 1722 C CA . PRO A 1 230 ? 7.521 25.916 7.240 1.00 29.75 230 PRO A CA 1
ATOM 1723 C C . PRO A 1 230 ? 6.840 24.885 8.150 1.00 27.89 230 PRO A C 1
ATOM 1724 O O . PRO A 1 230 ? 6.940 25.016 9.364 1.00 25.99 230 PRO A O 1
ATOM 1728 N N . HIS A 1 231 ? 6.180 23.894 7.546 1.00 26.78 231 HIS A N 1
ATOM 1729 C CA . HIS A 1 231 ? 5.518 22.762 8.253 1.00 25.99 231 HIS A CA 1
ATOM 1730 C C . HIS A 1 231 ? 6.472 21.567 8.313 1.00 25.85 231 HIS A C 1
ATOM 1731 O O . HIS A 1 231 ? 6.518 20.907 9.357 1.00 26.03 231 HIS A O 1
ATOM 1738 N N . SER A 1 232 ? 7.205 21.306 7.227 1.00 26.59 232 SER A N 1
ATOM 1739 C CA . SER A 1 232 ? 8.099 20.133 7.073 1.00 25.08 232 SER A CA 1
ATOM 1740 C C . SER A 1 232 ? 9.529 20.592 6.770 1.00 24.81 232 SER A C 1
ATOM 1741 O O . SER A 1 232 ? 9.703 21.531 5.966 1.00 24.57 232 SER A O 1
ATOM 1744 N N . ILE A 1 233 ? 10.511 19.936 7.387 1.00 24.04 233 ILE A N 1
ATOM 1745 C CA . ILE A 1 233 ? 11.962 20.185 7.144 1.00 25.49 233 ILE A CA 1
ATOM 1746 C C . ILE A 1 233 ? 12.269 19.906 5.667 1.00 25.17 233 ILE A C 1
ATOM 1747 O O . ILE A 1 233 ? 13.241 20.485 5.168 1.00 27.51 233 ILE A O 1
ATOM 1752 N N . PHE A 1 234 ? 11.475 19.064 4.993 1.00 24.48 234 PHE A N 1
ATOM 1753 C CA . PHE A 1 234 ? 11.713 18.641 3.585 1.00 25.51 234 PHE A CA 1
ATOM 1754 C C . PHE A 1 234 ? 11.172 19.686 2.606 1.00 26.80 234 PHE A C 1
ATOM 1755 O O . PHE A 1 234 ? 11.249 19.432 1.390 1.00 28.94 234 PHE A O 1
ATOM 1763 N N . GLU A 1 235 ? 10.673 20.815 3.120 1.00 27.51 235 GLU A N 1
ATOM 1764 C CA . GLU A 1 235 ? 10.489 22.073 2.354 1.00 30.06 235 GLU A CA 1
ATOM 1765 C C . GLU A 1 235 ? 11.859 22.696 2.057 1.00 31.35 235 GLU A C 1
ATOM 1766 O O . GLU A 1 235 ? 11.917 23.543 1.153 1.00 37.90 235 GLU A O 1
ATOM 1772 N N . ILE A 1 236 ? 12.906 22.312 2.796 1.00 29.99 236 ILE A N 1
ATOM 1773 C CA . ILE A 1 236 ? 14.283 22.882 2.697 1.00 31.56 236 ILE A CA 1
ATOM 1774 C C . ILE A 1 236 ? 15.146 22.006 1.778 1.00 33.64 236 ILE A C 1
ATOM 1775 O O . ILE A 1 236 ? 15.351 20.821 2.092 1.00 33.55 236 ILE A O 1
ATOM 1780 N N . GLU A 1 237 ? 15.657 22.591 0.694 1.00 36.01 237 GLU A N 1
ATOM 1781 C CA . GLU A 1 237 ? 16.593 21.934 -0.259 1.00 38.45 237 GLU A CA 1
ATOM 1782 C C . GLU A 1 237 ? 17.779 21.349 0.519 1.00 33.39 237 GLU A C 1
ATOM 1783 O O . GLU A 1 237 ? 18.436 22.104 1.264 1.00 33.25 237 GLU A O 1
ATOM 1789 N N . GLY A 1 238 ? 18.029 20.051 0.357 1.00 29.87 238 GLY A N 1
ATOM 1790 C CA . GLY A 1 238 ? 19.162 19.347 0.982 1.00 28.89 238 GLY A CA 1
ATOM 1791 C C . GLY A 1 238 ? 18.765 18.617 2.251 1.00 27.75 238 GLY A C 1
ATOM 1792 O O . GLY A 1 238 ? 19.606 17.861 2.766 1.00 29.31 238 GLY A O 1
ATOM 1793 N N . ALA A 1 239 ? 17.536 18.808 2.742 1.00 26.25 239 ALA A N 1
ATOM 1794 C CA . ALA A 1 239 ? 17.013 18.110 3.939 1.00 26.03 239 ALA A CA 1
ATOM 1795 C C . ALA A 1 239 ? 17.147 16.590 3.757 1.00 27.40 239 ALA A C 1
ATOM 1796 O O . ALA A 1 239 ? 17.418 15.886 4.761 1.00 27.81 239 ALA A O 1
ATOM 1798 N N . ARG A 1 240 ? 16.975 16.098 2.526 1.00 26.31 240 ARG A N 1
ATOM 1799 C CA . ARG A 1 240 ? 17.055 14.650 2.190 1.00 28.12 240 ARG A CA 1
ATOM 1800 C C . ARG A 1 240 ? 18.421 14.084 2.600 1.00 29.15 240 ARG A C 1
ATOM 1801 O O . ARG A 1 240 ? 18.496 12.852 2.791 1.00 29.66 240 ARG A O 1
ATOM 1809 N N . ASP A 1 241 ? 19.454 14.930 2.720 1.00 29.06 241 ASP A N 1
ATOM 1810 C CA . ASP A 1 241 ? 20.843 14.491 3.020 1.00 30.37 241 ASP A CA 1
ATOM 1811 C C . ASP A 1 241 ? 21.140 14.549 4.524 1.00 30.49 241 ASP A C 1
ATOM 1812 O O . ASP A 1 241 ? 22.242 14.106 4.899 1.00 31.91 241 ASP A O 1
ATOM 1817 N N . CYS A 1 242 ? 20.239 15.065 5.367 1.00 29.30 242 CYS A N 1
ATOM 1818 C CA . CYS A 1 242 ? 20.562 15.287 6.804 1.00 30.25 242 CYS A CA 1
ATOM 1819 C C . CYS A 1 242 ? 19.349 15.305 7.747 1.00 28.71 242 CYS A C 1
ATOM 1820 O O . CYS A 1 242 ? 19.550 15.739 8.890 1.00 33.95 242 CYS A O 1
ATOM 1823 N N . ALA A 1 243 ? 18.157 14.853 7.349 1.00 26.17 243 ALA A N 1
ATOM 1824 C CA . ALA A 1 243 ? 16.931 15.043 8.161 1.00 25.33 243 ALA A CA 1
ATOM 1825 C C . ALA A 1 243 ? 16.119 13.751 8.276 1.00 24.74 243 ALA A C 1
ATOM 1826 O O . ALA A 1 243 ? 15.934 13.084 7.260 1.00 25.00 243 ALA A O 1
ATOM 1828 N N . ILE A 1 244 ? 15.656 13.445 9.494 1.00 23.65 244 ILE A N 1
ATOM 1829 C CA . ILE A 1 244 ? 14.526 12.518 9.794 1.00 24.56 244 ILE A CA 1
ATOM 1830 C C . ILE A 1 244 ? 13.377 13.362 10.351 1.00 25.56 244 ILE A C 1
ATOM 1831 O O . ILE A 1 244 ? 13.656 14.241 11.194 1.00 27.07 244 ILE A O 1
ATOM 1836 N N . GLU A 1 245 ? 12.144 13.123 9.899 1.00 25.38 245 GLU A N 1
ATOM 1837 C CA . GLU A 1 245 ? 10.958 13.907 10.339 1.00 25.86 245 GLU A CA 1
ATOM 1838 C C . GLU A 1 245 ? 9.993 12.997 11.098 1.00 24.85 245 GLU A C 1
ATOM 1839 O O . GLU A 1 245 ? 9.675 11.897 10.591 1.00 24.61 245 GLU A O 1
ATOM 1845 N N . PHE A 1 246 ? 9.536 13.460 12.262 1.00 23.87 246 PHE A N 1
ATOM 1846 C CA . PHE A 1 246 ? 8.514 12.779 13.092 1.00 24.74 246 PHE A CA 1
ATOM 1847 C C . PHE A 1 246 ? 7.200 13.548 12.953 1.00 24.25 246 PHE A C 1
ATOM 1848 O O . PHE A 1 246 ? 7.191 14.778 13.141 1.00 24.46 246 PHE A O 1
ATOM 1856 N N . ARG A 1 247 ? 6.136 12.826 12.606 1.00 25.48 247 ARG A N 1
ATOM 1857 C CA . ARG A 1 247 ? 4.759 13.359 12.465 1.00 28.27 247 ARG A CA 1
ATOM 1858 C C . ARG A 1 247 ? 3.822 12.500 13.315 1.00 30.75 247 ARG A C 1
ATOM 1859 O O . ARG A 1 247 ? 4.130 11.303 13.529 1.00 28.92 247 ARG A O 1
ATOM 1867 N N . SER A 1 248 ? 2.727 13.092 13.791 1.00 32.47 248 SER A N 1
ATOM 1868 C CA . SER A 1 248 ? 1.730 12.416 14.654 1.00 34.12 248 SER A CA 1
ATOM 1869 C C . SER A 1 248 ? 0.319 12.752 14.177 1.00 36.75 248 SER A C 1
ATOM 1870 O O . SER A 1 248 ? 0.059 13.934 13.867 1.00 39.15 248 SER A O 1
ATOM 1873 N N . PHE A 1 249 ? -0.542 11.734 14.139 1.00 39.07 249 PHE A N 1
ATOM 1874 C CA . PHE A 1 249 ? -2.007 11.852 13.951 1.00 39.59 249 PHE A CA 1
ATOM 1875 C C . PHE A 1 249 ? -2.665 12.183 15.300 1.00 45.40 249 PHE A C 1
ATOM 1876 O O . PHE A 1 249 ? -3.714 12.847 15.287 1.00 49.77 249 PHE A O 1
ATOM 1884 N N . SER A 1 250 ? -2.080 11.741 16.422 1.00 48.86 250 SER A N 1
ATOM 1885 C CA . SER A 1 250 ? -2.712 11.778 17.772 1.00 56.51 250 SER A CA 1
ATOM 1886 C C . SER A 1 250 ? -2.573 13.172 18.396 1.00 59.53 250 SER A C 1
ATOM 1887 O O . SER A 1 250 ? -3.595 13.708 18.873 1.00 63.84 250 SER A O 1
ATOM 1890 N N . LYS A 1 251 ? -1.359 13.730 18.402 1.00 68.22 251 LYS A N 1
ATOM 1891 C CA . LYS A 1 251 ? -1.071 15.090 18.936 1.00 74.08 251 LYS A CA 1
ATOM 1892 C C . LYS A 1 251 ? -1.574 16.138 17.933 1.00 78.19 251 LYS A C 1
ATOM 1893 O O . LYS A 1 251 ? -1.639 17.316 18.316 1.00 84.10 251 LYS A O 1
ATOM 1899 N N . ASN A 1 252 ? -1.919 15.714 16.710 1.00 91.50 252 ASN A N 1
ATOM 1900 C CA . ASN A 1 252 ? -2.716 16.488 15.715 1.00 95.34 252 ASN A CA 1
ATOM 1901 C C . ASN A 1 252 ? -4.191 16.492 16.153 1.00 93.69 252 ASN A C 1
ATOM 1902 O O . ASN A 1 252 ? -4.629 15.494 16.763 1.00 91.29 252 ASN A O 1
ATOM 1907 N N . GLY A 1 253 ? -4.907 17.591 15.878 1.00 83.58 253 GLY A N 1
ATOM 1908 C CA . GLY A 1 253 ? -6.350 17.786 16.132 1.00 76.45 253 GLY A CA 1
ATOM 1909 C C . GLY A 1 253 ? -6.833 17.226 17.466 1.00 77.74 253 GLY A C 1
ATOM 1910 O O . GLY A 1 253 ? -8.064 17.020 17.599 1.00 75.79 253 GLY A O 1
ATOM 1911 N N . GLY A 1 254 ? -5.925 16.992 18.423 1.00 74.52 254 GLY A N 1
ATOM 1912 C CA . GLY A 1 254 ? -6.239 16.525 19.789 1.00 76.05 254 GLY A CA 1
ATOM 1913 C C . GLY A 1 254 ? -6.913 15.160 19.837 1.00 76.27 254 GLY A C 1
ATOM 1914 O O . GLY A 1 254 ? -7.343 14.771 20.947 1.00 66.28 254 GLY A O 1
ATOM 1915 N N . PHE A 1 255 ? -6.991 14.439 18.709 1.00 83.11 255 PHE A N 1
ATOM 1916 C CA . PHE A 1 255 ? -7.557 13.063 18.639 1.00 85.45 255 PHE A CA 1
ATOM 1917 C C . PHE A 1 255 ? -6.543 12.074 19.229 1.00 86.41 255 PHE A C 1
ATOM 1918 O O . PHE A 1 255 ? -5.987 11.259 18.460 1.00 81.12 255 PHE A O 1
ATOM 1926 N N . THR A 1 256 ? -6.336 12.127 20.553 1.00 89.63 256 THR A N 1
ATOM 1927 C CA . THR A 1 256 ? -5.398 11.252 21.311 1.00 87.15 256 THR A CA 1
ATOM 1928 C C . THR A 1 256 ? -5.842 9.789 21.166 1.00 85.21 256 THR A C 1
ATOM 1929 O O . THR A 1 256 ? -5.007 8.896 21.422 1.00 92.84 256 THR A O 1
ATOM 1933 N N . GLY A 1 257 ? -7.102 9.564 20.766 1.00 82.34 257 GLY A N 1
ATOM 1934 C CA . GLY A 1 257 ? -7.661 8.242 20.416 1.00 80.46 257 GLY A CA 1
ATOM 1935 C C . GLY A 1 257 ? -6.997 7.622 19.191 1.00 77.74 257 GLY A C 1
ATOM 1936 O O . GLY A 1 257 ? -6.904 6.374 19.155 1.00 76.26 257 GLY A O 1
ATOM 1937 N N . VAL A 1 258 ? -6.566 8.435 18.211 1.00 70.31 258 VAL A N 1
ATOM 1938 C CA . VAL A 1 258 ? -5.853 7.954 16.985 1.00 61.42 258 VAL A CA 1
ATOM 1939 C C . VAL A 1 258 ? -4.389 7.704 17.369 1.00 54.70 258 VAL A C 1
ATOM 1940 O O . VAL A 1 258 ? -3.532 8.534 17.007 1.00 49.54 258 VAL A O 1
ATOM 1944 N N . ARG A 1 259 ? -4.133 6.603 18.086 1.00 50.27 259 ARG A N 1
ATOM 1945 C CA . ARG A 1 259 ? -2.782 6.165 18.536 1.00 50.09 259 ARG A CA 1
ATOM 1946 C C . ARG A 1 259 ? -1.987 5.689 17.313 1.00 42.52 259 ARG A C 1
ATOM 1947 O O . ARG A 1 259 ? -1.788 4.465 17.155 1.00 41.68 259 ARG A O 1
ATOM 1955 N N . CYS A 1 260 ? -1.549 6.633 16.482 1.00 36.04 260 CYS A N 1
ATOM 1956 C CA . CYS A 1 260 ? -0.829 6.381 15.210 1.00 33.91 260 CYS A CA 1
ATOM 1957 C C . CYS A 1 260 ? 0.067 7.585 14.913 1.00 32.49 260 CYS A C 1
ATOM 1958 O O . CYS A 1 260 ? -0.358 8.727 15.183 1.00 30.88 260 CYS A O 1
ATOM 1961 N N . ALA A 1 261 ? 1.267 7.325 14.395 1.00 30.56 261 ALA A N 1
ATOM 1962 C CA . ALA A 1 261 ? 2.289 8.333 14.035 1.00 27.00 261 ALA A CA 1
ATOM 1963 C C . ALA A 1 261 ? 3.157 7.750 12.925 1.00 24.75 261 ALA A C 1
ATOM 1964 O O . ALA A 1 261 ? 2.950 6.577 12.563 1.00 24.96 261 ALA A O 1
ATOM 1966 N N . TYR A 1 262 ? 4.099 8.527 12.402 1.00 23.88 262 TYR A N 1
ATOM 1967 C CA . TYR A 1 262 ? 5.009 8.037 11.345 1.00 24.03 262 TYR A CA 1
ATOM 1968 C C . TYR A 1 262 ? 6.337 8.786 11.385 1.00 23.63 262 TYR A C 1
ATOM 1969 O O . TYR A 1 262 ? 6.403 9.919 11.892 1.00 23.75 262 TYR A O 1
ATOM 1978 N N . VAL A 1 263 ? 7.371 8.110 10.884 1.00 24.48 263 VAL A N 1
ATOM 1979 C CA . VAL A 1 263 ? 8.762 8.624 10.739 1.00 25.38 263 VAL A CA 1
ATOM 1980 C C . VAL A 1 263 ? 9.114 8.640 9.249 1.00 24.02 263 VAL A C 1
ATOM 1981 O O . VAL A 1 263 ? 8.774 7.668 8.546 1.00 22.81 263 VAL A O 1
ATOM 1985 N N . VAL A 1 264 ? 9.791 9.699 8.809 1.00 24.06 264 VAL A N 1
ATOM 1986 C CA . VAL A 1 264 ? 10.273 9.866 7.410 1.00 23.75 264 VAL A CA 1
ATOM 1987 C C . VAL A 1 264 ? 11.795 9.747 7.422 1.00 23.52 264 VAL A C 1
ATOM 1988 O O . VAL A 1 264 ? 12.444 10.613 8.024 1.00 22.23 264 VAL A O 1
ATOM 1992 N N . ILE A 1 265 ? 12.322 8.697 6.789 1.00 24.17 265 ILE A N 1
ATOM 1993 C CA . ILE A 1 265 ? 13.786 8.461 6.629 1.00 24.73 265 ILE A CA 1
ATOM 1994 C C . ILE A 1 265 ? 14.095 8.379 5.141 1.00 26.73 265 ILE A C 1
ATOM 1995 O O . ILE A 1 265 ? 13.863 7.337 4.533 1.00 28.91 265 ILE A O 1
ATOM 2000 N N . PRO A 1 266 ? 14.617 9.464 4.518 1.00 26.17 266 PRO A N 1
ATOM 2001 C CA . PRO A 1 266 ? 15.072 9.406 3.130 1.00 27.36 266 PRO A CA 1
ATOM 2002 C C . PRO A 1 266 ? 16.029 8.223 2.921 1.00 27.72 266 PRO A C 1
ATOM 2003 O O . PRO A 1 266 ? 16.875 8.019 3.756 1.00 27.23 266 PRO A O 1
ATOM 2007 N N . LYS A 1 267 ? 15.871 7.478 1.824 1.00 30.72 267 LYS A N 1
ATOM 2008 C CA . LYS A 1 267 ? 16.773 6.352 1.447 1.00 33.84 267 LYS A CA 1
ATOM 2009 C C . LYS A 1 267 ? 18.203 6.874 1.232 1.00 32.67 267 LYS A C 1
ATOM 2010 O O . LYS A 1 267 ? 19.148 6.069 1.351 1.00 34.58 267 LYS A O 1
ATOM 2016 N N . SER A 1 268 ? 18.354 8.173 0.958 1.00 32.04 268 SER A N 1
ATOM 2017 C CA . SER A 1 268 ? 19.651 8.866 0.739 1.00 32.81 268 SER A CA 1
ATOM 2018 C C . SER A 1 268 ? 20.335 9.231 2.064 1.00 32.42 268 SER A C 1
ATOM 2019 O O . SER A 1 268 ? 21.493 9.664 2.009 1.00 35.29 268 SER A O 1
ATOM 2022 N N . LEU A 1 269 ? 19.666 9.103 3.212 1.00 31.93 269 LEU A N 1
ATOM 2023 C CA . LEU A 1 269 ? 20.221 9.584 4.512 1.00 31.51 269 LEU A CA 1
ATOM 2024 C C . LEU A 1 269 ? 21.266 8.583 5.027 1.00 31.26 269 LEU A C 1
ATOM 2025 O O . LEU A 1 269 ? 20.949 7.379 5.113 1.00 31.72 269 LEU A O 1
ATOM 2030 N N . MET A 1 270 ? 22.457 9.084 5.371 1.00 30.26 270 MET A N 1
ATOM 2031 C CA . MET A 1 270 ? 23.669 8.274 5.665 1.00 31.94 270 MET A CA 1
ATOM 2032 C C . MET A 1 270 ? 24.187 8.582 7.077 1.00 29.74 270 MET A C 1
ATOM 2033 O O . MET A 1 270 ? 24.210 9.758 7.469 1.00 27.80 270 MET A O 1
ATOM 2038 N N . GLY A 1 271 ? 24.564 7.539 7.817 1.00 28.58 271 GLY A N 1
ATOM 2039 C CA . GLY A 1 271 ? 25.492 7.625 8.957 1.00 28.78 271 GLY A CA 1
ATOM 2040 C C . GLY A 1 271 ? 26.838 7.046 8.566 1.00 28.51 271 GLY A C 1
ATOM 2041 O O . GLY A 1 271 ? 27.040 6.777 7.368 1.00 28.34 271 GLY A O 1
ATOM 2042 N N . ARG A 1 272 ? 27.713 6.826 9.542 1.00 30.15 272 ARG A N 1
ATOM 2043 C CA . ARG A 1 272 ? 29.064 6.248 9.331 1.00 32.60 272 ARG A CA 1
ATOM 2044 C C . ARG A 1 272 ? 29.227 5.008 10.219 1.00 33.05 272 ARG A C 1
ATOM 2045 O O . ARG A 1 272 ? 28.537 4.914 11.264 1.00 32.31 272 ARG A O 1
ATOM 2053 N N . LYS A 1 273 ? 30.121 4.103 9.811 1.00 33.61 273 LYS A N 1
ATOM 2054 C CA . LYS A 1 273 ? 30.632 2.981 10.637 1.00 34.25 273 LYS A CA 1
ATOM 2055 C C . LYS A 1 273 ? 31.857 3.497 11.396 1.00 33.77 273 LYS A C 1
ATOM 2056 O O . LYS A 1 273 ? 32.253 4.650 11.147 1.00 34.63 273 LYS A O 1
ATOM 2062 N N . LYS A 1 274 ? 32.453 2.686 12.270 1.00 32.90 274 LYS A N 1
ATOM 2063 C CA . LYS A 1 274 ? 33.653 3.099 13.046 1.00 34.27 274 LYS A CA 1
ATOM 2064 C C . LYS A 1 274 ? 34.828 3.336 12.082 1.00 32.78 274 LYS A C 1
ATOM 2065 O O . LYS A 1 274 ? 35.657 4.189 12.403 1.00 33.20 274 LYS A O 1
ATOM 2071 N N . ASN A 1 275 ? 34.882 2.657 10.931 1.00 31.92 275 ASN A N 1
ATOM 2072 C CA . ASN A 1 275 ? 35.976 2.821 9.930 1.00 32.84 275 ASN A CA 1
ATOM 2073 C C . ASN A 1 275 ? 35.716 4.047 9.039 1.00 33.33 275 ASN A C 1
ATOM 2074 O O . ASN A 1 275 ? 36.564 4.322 8.163 1.00 33.47 275 ASN A O 1
ATOM 2079 N N . GLY A 1 276 ? 34.592 4.747 9.233 1.00 32.00 276 GLY A N 1
ATOM 2080 C CA . GLY A 1 276 ? 34.301 6.035 8.573 1.00 32.88 276 GLY A CA 1
ATOM 2081 C C . GLY A 1 276 ? 33.480 5.891 7.300 1.00 32.79 276 GLY A C 1
ATOM 2082 O O . GLY A 1 276 ? 33.021 6.930 6.799 1.00 33.89 276 GLY A O 1
ATOM 2083 N N . GLU A 1 277 ? 33.295 4.663 6.797 1.00 32.68 277 GLU A N 1
ATOM 2084 C CA . GLU A 1 277 ? 32.492 4.365 5.577 1.00 32.85 277 GLU A CA 1
ATOM 2085 C C . GLU A 1 277 ? 31.010 4.624 5.867 1.00 30.79 277 GLU A C 1
ATOM 2086 O O . GLU A 1 277 ? 30.600 4.512 7.033 1.00 30.01 277 GLU A O 1
ATOM 2092 N N . ALA A 1 278 ? 30.238 4.952 4.833 1.00 29.85 278 ALA A N 1
ATOM 2093 C CA . ALA A 1 278 ? 28.824 5.377 4.932 1.00 29.41 278 ALA A CA 1
ATOM 2094 C C . ALA A 1 278 ? 27.919 4.151 5.116 1.00 29.40 278 ALA A C 1
ATOM 2095 O O . ALA A 1 278 ? 28.286 3.055 4.660 1.00 30.29 278 ALA A O 1
ATOM 2097 N N . GLN A 1 279 ? 26.779 4.343 5.782 1.00 29.38 279 GLN A N 1
ATOM 2098 C CA . GLN A 1 279 ? 25.732 3.311 6.014 1.00 29.24 279 GLN A CA 1
ATOM 2099 C C . GLN A 1 279 ? 24.373 4.016 6.010 1.00 29.20 279 GLN A C 1
ATOM 2100 O O . GLN A 1 279 ? 24.186 4.931 6.834 1.00 30.87 279 GLN A O 1
ATOM 2106 N N . ALA A 1 280 ? 23.473 3.631 5.102 1.00 29.08 280 ALA A N 1
ATOM 2107 C CA . ALA A 1 280 ? 22.111 4.201 4.995 1.00 29.50 280 ALA A CA 1
ATOM 2108 C C . ALA A 1 280 ? 21.350 3.899 6.294 1.00 28.89 280 ALA A C 1
ATOM 2109 O O . ALA A 1 280 ? 21.498 2.781 6.813 1.00 28.64 280 ALA A O 1
ATOM 2111 N N . LEU A 1 281 ? 20.586 4.862 6.807 1.00 27.40 281 LEU A N 1
ATOM 2112 C CA . LEU A 1 281 ? 19.787 4.706 8.049 1.00 27.90 281 LEU A CA 1
ATOM 2113 C C . LEU A 1 281 ? 18.503 3.923 7.757 1.00 28.88 281 LEU A C 1
ATOM 2114 O O . LEU A 1 281 ? 18.024 3.210 8.667 1.00 32.40 281 LEU A O 1
ATOM 2119 N N . HIS A 1 282 ? 17.962 4.043 6.543 1.00 28.68 282 HIS A N 1
ATOM 2120 C CA . HIS A 1 282 ? 16.661 3.446 6.130 1.00 29.41 282 HIS A CA 1
ATOM 2121 C C . HIS A 1 282 ? 16.622 1.941 6.439 1.00 29.43 282 HIS A C 1
ATOM 2122 O O . HIS A 1 282 ? 15.686 1.474 7.091 1.00 25.98 282 HIS A O 1
ATOM 2129 N N . PRO A 1 283 ? 17.610 1.124 5.993 1.00 29.83 283 PRO A N 1
ATOM 2130 C CA . PRO A 1 283 ? 17.616 -0.314 6.290 1.00 30.71 283 PRO A CA 1
ATOM 2131 C C . PRO A 1 283 ? 17.734 -0.639 7.790 1.00 31.04 283 PRO A C 1
ATOM 2132 O O . PRO A 1 283 ? 17.086 -1.571 8.242 1.00 33.75 283 PRO A O 1
ATOM 2136 N N . LEU A 1 284 ? 18.560 0.112 8.523 1.00 30.46 284 LEU A N 1
ATOM 2137 C CA . LEU A 1 284 ? 18.733 -0.057 9.991 1.00 30.51 284 LEU A CA 1
ATOM 2138 C C . LEU A 1 284 ? 17.363 0.074 10.663 1.00 30.59 284 LEU A C 1
ATOM 2139 O O . LEU A 1 284 ? 17.005 -0.809 11.461 1.00 32.73 284 LEU A O 1
ATOM 2144 N N . TRP A 1 285 ? 16.615 1.128 10.338 1.00 30.01 285 TRP A N 1
ATOM 2145 C CA . TRP A 1 285 ? 15.277 1.391 10.933 1.00 30.18 285 TRP A CA 1
ATOM 2146 C C . TRP A 1 285 ? 14.292 0.298 10.503 1.00 30.09 285 TRP A C 1
ATOM 2147 O O . TRP A 1 285 ? 13.515 -0.143 11.360 1.00 29.35 285 TRP A O 1
ATOM 2158 N N . SER A 1 286 ? 14.323 -0.122 9.233 1.00 30.31 286 SER A N 1
ATOM 2159 C CA . SER A 1 286 ? 13.450 -1.200 8.693 1.00 30.82 286 SER A CA 1
ATOM 2160 C C . SER A 1 286 ? 13.626 -2.474 9.532 1.00 28.79 286 SER A C 1
ATOM 2161 O O . SER A 1 286 ? 12.604 -3.044 9.967 1.00 26.01 286 SER A O 1
ATOM 2164 N N . ARG A 1 287 ? 14.877 -2.885 9.752 1.00 27.94 287 ARG A N 1
ATOM 2165 C CA . ARG A 1 287 ? 15.229 -4.078 10.562 1.00 30.46 287 ARG A CA 1
ATOM 2166 C C . ARG A 1 287 ? 14.713 -3.878 11.994 1.00 31.14 287 ARG A C 1
ATOM 2167 O O . ARG A 1 287 ? 14.112 -4.822 12.535 1.00 30.94 287 ARG A O 1
ATOM 2175 N N . ARG A 1 288 ? 14.922 -2.691 12.574 1.00 32.89 288 ARG A N 1
ATOM 2176 C CA . ARG A 1 288 ? 14.478 -2.350 13.954 1.00 34.25 288 ARG A CA 1
ATOM 2177 C C . ARG A 1 288 ? 12.955 -2.479 14.031 1.00 34.14 288 ARG A C 1
ATOM 2178 O O . ARG A 1 288 ? 12.455 -3.163 14.941 1.00 32.76 288 ARG A O 1
ATOM 2186 N N . HIS A 1 289 ? 12.260 -1.842 13.088 1.00 34.41 289 HIS A N 1
ATOM 2187 C CA . HIS A 1 289 ? 10.780 -1.722 13.030 1.00 34.93 289 HIS A CA 1
ATOM 2188 C C . HIS A 1 289 ? 10.137 -3.108 12.884 1.00 37.96 289 HIS A C 1
ATOM 2189 O O . HIS A 1 289 ? 9.082 -3.331 13.515 1.00 36.72 289 HIS A O 1
ATOM 2196 N N . SER A 1 290 ? 10.743 -4.006 12.097 1.00 37.40 290 SER A N 1
ATOM 2197 C CA . SER A 1 290 ? 10.160 -5.331 11.756 1.00 39.01 290 SER A CA 1
ATOM 2198 C C . SER A 1 290 ? 10.505 -6.388 12.822 1.00 38.81 290 SER A C 1
ATOM 2199 O O . SER A 1 290 ? 9.826 -7.437 12.848 1.00 40.73 290 SER A O 1
ATOM 2202 N N . THR A 1 291 ? 11.486 -6.129 13.696 1.00 37.56 291 THR A N 1
ATOM 2203 C CA . THR A 1 291 ? 11.981 -7.097 14.716 1.00 36.62 291 THR A CA 1
ATOM 2204 C C . THR A 1 291 ? 11.430 -6.766 16.113 1.00 39.09 291 THR A C 1
ATOM 2205 O O . THR A 1 291 ? 11.037 -7.721 16.815 1.00 41.48 291 THR A O 1
ATOM 2209 N N . LYS A 1 292 ? 11.418 -5.482 16.506 1.00 41.57 292 LYS A N 1
ATOM 2210 C CA . LYS A 1 292 ? 11.102 -5.006 17.883 1.00 41.45 292 LYS A CA 1
ATOM 2211 C C . LYS A 1 292 ? 9.664 -4.474 17.976 1.00 43.94 292 LYS A C 1
ATOM 2212 O O . LYS A 1 292 ? 9.236 -4.137 19.103 1.00 46.86 292 LYS A O 1
ATOM 2218 N N . PHE A 1 293 ? 8.949 -4.393 16.849 1.00 45.07 293 PHE A N 1
ATOM 2219 C CA . PHE A 1 293 ? 7.571 -3.842 16.747 1.00 46.48 293 PHE A CA 1
ATOM 2220 C C . PHE A 1 293 ? 6.715 -4.806 15.915 1.00 46.53 293 PHE A C 1
ATOM 2221 O O . PHE A 1 293 ? 7.271 -5.508 15.045 1.00 43.56 293 PHE A O 1
ATOM 2229 N N . ASN A 1 294 ? 5.407 -4.850 16.191 1.00 47.42 294 ASN A N 1
ATOM 2230 C CA . ASN A 1 294 ? 4.453 -5.820 15.588 1.00 49.70 294 ASN A CA 1
ATOM 2231 C C . ASN A 1 294 ? 3.508 -5.102 14.610 1.00 48.92 294 ASN A C 1
ATOM 2232 O O . ASN A 1 294 ? 2.560 -5.755 14.117 1.00 47.04 294 ASN A O 1
ATOM 2237 N N . GLY A 1 295 ? 3.755 -3.813 14.339 1.00 46.87 295 GLY A N 1
ATOM 2238 C CA . GLY A 1 295 ? 2.947 -2.974 13.433 1.00 48.27 295 GLY A CA 1
ATOM 2239 C C . GLY A 1 295 ? 1.707 -2.424 14.123 1.00 48.76 295 GLY A C 1
ATOM 2240 O O . GLY A 1 295 ? 1.124 -3.154 14.965 1.00 50.05 295 GLY A O 1
ATOM 2241 N N . ALA A 1 296 ? 1.311 -1.190 13.779 1.00 42.51 296 ALA A N 1
ATOM 2242 C CA . ALA A 1 296 ? 0.037 -0.559 14.203 1.00 39.35 296 ALA A CA 1
ATOM 2243 C C . ALA A 1 296 ? -1.127 -1.381 13.646 1.00 36.07 296 ALA A C 1
ATOM 2244 O O . ALA A 1 296 ? -0.980 -1.948 12.558 1.00 38.30 296 ALA A O 1
ATOM 2246 N N . SER A 1 297 ? -2.237 -1.457 14.376 1.00 33.57 297 SER A N 1
ATOM 2247 C CA . SER A 1 297 ? -3.418 -2.270 13.988 1.00 32.45 297 SER A CA 1
ATOM 2248 C C . SER A 1 297 ? -4.003 -1.730 12.682 1.00 28.75 297 SER A C 1
ATOM 2249 O O . SER A 1 297 ? -3.825 -0.536 12.386 1.00 27.68 297 SER A O 1
ATOM 2252 N N . TYR A 1 298 ? -4.688 -2.597 11.947 1.00 27.44 298 TYR A N 1
ATOM 2253 C CA . TYR A 1 298 ? -5.521 -2.254 10.769 1.00 27.98 298 TYR A CA 1
ATOM 2254 C C . TYR A 1 298 ? -6.572 -1.198 11.161 1.00 27.77 298 TYR A C 1
ATOM 2255 O O . TYR A 1 298 ? -6.825 -0.285 10.356 1.00 26.72 298 TYR A O 1
ATOM 2264 N N . ILE A 1 299 ? -7.131 -1.286 12.373 1.00 27.00 299 ILE A N 1
ATOM 2265 C CA . ILE A 1 299 ? -8.245 -0.411 12.853 1.00 27.73 299 ILE A CA 1
ATOM 2266 C C . ILE A 1 299 ? -7.749 1.038 12.958 1.00 27.91 299 ILE A C 1
ATOM 2267 O O . ILE A 1 299 ? -8.437 1.939 12.441 1.00 30.13 299 ILE A O 1
ATOM 2272 N N . VAL A 1 300 ? -6.608 1.263 13.605 1.00 27.97 300 VAL A N 1
ATOM 2273 C CA . VAL A 1 300 ? -6.050 2.632 13.810 1.00 28.18 300 VAL A CA 1
ATOM 2274 C C . VAL A 1 300 ? -5.543 3.175 12.465 1.00 26.63 300 VAL A C 1
ATOM 2275 O O . VAL A 1 300 ? -5.697 4.382 12.223 1.00 26.63 300 VAL A O 1
ATOM 2279 N N . GLN A 1 301 ? -4.971 2.328 11.608 1.00 26.98 301 GLN A N 1
ATOM 2280 C CA . GLN A 1 301 ? -4.436 2.759 10.285 1.00 27.19 301 GLN A CA 1
ATOM 2281 C C . GLN A 1 301 ? -5.604 3.166 9.377 1.00 25.81 301 GLN A C 1
ATOM 2282 O O . GLN A 1 301 ? -5.484 4.198 8.695 1.00 24.46 301 GLN A O 1
ATOM 2288 N N . LYS A 1 302 ? -6.714 2.430 9.425 1.00 26.17 302 LYS A N 1
ATOM 2289 C CA . LYS A 1 302 ? -7.969 2.798 8.716 1.00 26.65 302 LYS A CA 1
ATOM 2290 C C . LYS A 1 302 ? -8.530 4.103 9.301 1.00 25.78 302 LYS A C 1
ATOM 2291 O O . LYS A 1 302 ? -9.028 4.931 8.517 1.00 24.25 302 LYS A O 1
ATOM 2297 N N . GLY A 1 303 ? -8.448 4.286 10.622 1.00 24.87 303 GLY A N 1
ATOM 2298 C CA . GLY A 1 303 ? -8.826 5.546 11.289 1.00 24.56 303 GLY A CA 1
ATOM 2299 C C . GLY A 1 303 ? -8.056 6.732 10.719 1.00 24.67 303 GLY A C 1
ATOM 2300 O O . GLY A 1 303 ? -8.689 7.728 10.314 1.00 23.35 303 GLY A O 1
ATOM 2301 N N . ALA A 1 304 ? -6.727 6.623 10.684 1.00 24.58 304 ALA A N 1
ATOM 2302 C CA . ALA A 1 304 ? -5.802 7.679 10.221 1.00 24.09 304 ALA A CA 1
ATOM 2303 C C . ALA A 1 304 ? -6.057 7.977 8.740 1.00 23.89 304 ALA A C 1
ATOM 2304 O O . ALA A 1 304 ? -6.005 9.154 8.373 1.00 23.81 304 ALA A O 1
ATOM 2306 N N . GLU A 1 305 ? -6.320 6.951 7.924 1.00 24.32 305 GLU A N 1
ATOM 2307 C CA . GLU A 1 305 ? -6.609 7.113 6.474 1.00 23.83 305 GLU A CA 1
ATOM 2308 C C . GLU A 1 305 ? -7.801 8.063 6.337 1.00 23.85 305 GLU A C 1
ATOM 2309 O O . GLU A 1 305 ? -7.752 8.959 5.474 1.00 24.78 305 GLU A O 1
ATOM 2315 N N . ALA A 1 306 ? -8.817 7.885 7.179 1.00 23.31 306 ALA A N 1
ATOM 2316 C CA . ALA A 1 306 ? -10.057 8.689 7.177 1.00 23.88 306 ALA A CA 1
ATOM 2317 C C . ALA A 1 306 ? -9.743 10.179 7.359 1.00 24.27 306 ALA A C 1
ATOM 2318 O O . ALA A 1 306 ? -10.573 10.987 6.917 1.00 26.14 306 ALA A O 1
ATOM 2320 N N . LEU A 1 307 ? -8.618 10.540 7.990 1.00 24.32 307 LEU A N 1
ATOM 2321 C CA . LEU A 1 307 ? -8.248 11.967 8.233 1.00 25.38 307 LEU A CA 1
ATOM 2322 C C . LEU A 1 307 ? -7.922 12.679 6.908 1.00 25.14 307 LEU A C 1
ATOM 2323 O O . LEU A 1 307 ? -7.975 13.924 6.889 1.00 23.84 307 LEU A O 1
ATOM 2328 N N . TYR A 1 308 ? -7.606 11.933 5.847 1.00 25.01 308 TYR A N 1
ATOM 2329 C CA . TYR A 1 308 ? -7.216 12.488 4.525 1.00 26.14 308 TYR A CA 1
ATOM 2330 C C . TYR A 1 308 ? -8.431 12.638 3.605 1.00 26.31 308 TYR A C 1
ATOM 2331 O O . TYR A 1 308 ? -8.262 13.209 2.529 1.00 29.54 308 TYR A O 1
ATOM 2340 N N . THR A 1 309 ? -9.618 12.190 4.016 1.00 26.02 309 THR A N 1
ATOM 2341 C CA . THR A 1 309 ? -10.876 12.442 3.270 1.00 26.26 309 THR A CA 1
ATOM 2342 C C . THR A 1 309 ? -11.265 13.914 3.431 1.00 27.07 309 THR A C 1
ATOM 2343 O O . THR A 1 309 ? -10.736 14.574 4.352 1.00 25.36 309 THR A O 1
ATOM 2347 N N . ASP A 1 310 ? -12.160 14.398 2.567 1.00 28.21 310 ASP A N 1
ATOM 2348 C CA . ASP A 1 310 ? -12.716 15.774 2.630 1.00 30.00 310 ASP A CA 1
ATOM 2349 C C . ASP A 1 310 ? -13.323 15.992 4.019 1.00 29.68 310 ASP A C 1
ATOM 2350 O O . ASP A 1 310 ? -12.985 17.003 4.661 1.00 28.93 310 ASP A O 1
ATOM 2355 N N . GLU A 1 311 ? -14.170 15.061 4.461 1.00 31.00 311 GLU A N 1
ATOM 2356 C CA . GLU A 1 311 ? -14.920 15.150 5.744 1.00 34.19 311 GLU A CA 1
ATOM 2357 C C . GLU A 1 311 ? -13.905 15.109 6.898 1.00 31.50 311 GLU A C 1
ATOM 2358 O O . GLU A 1 311 ? -14.084 15.865 7.863 1.00 29.96 311 GLU A O 1
ATOM 2364 N N . GLY A 1 312 ? -12.866 14.275 6.778 1.00 30.19 312 GLY A N 1
ATOM 2365 C CA . GLY A 1 312 ? -11.762 14.168 7.753 1.00 30.42 312 GLY A CA 1
ATOM 2366 C C . GLY A 1 312 ? -10.999 15.474 7.920 1.00 29.28 312 GLY A C 1
ATOM 2367 O O . GLY A 1 312 ? -10.745 15.868 9.075 1.00 28.01 312 GLY A O 1
ATOM 2368 N N . LYS A 1 313 ? -10.621 16.114 6.811 1.00 28.86 313 LYS A N 1
ATOM 2369 C CA . LYS A 1 313 ? -9.891 17.414 6.797 1.00 27.94 313 LYS A CA 1
ATOM 2370 C C . LYS A 1 313 ? -10.800 18.505 7.370 1.00 26.09 313 LYS A C 1
ATOM 2371 O O . LYS A 1 313 ? -10.313 19.351 8.132 1.00 25.12 313 LYS A O 1
ATOM 2377 N N . SER A 1 314 ? -12.076 18.485 6.997 1.00 25.19 314 SER A N 1
ATOM 2378 C CA . SER A 1 314 ? -13.104 19.448 7.465 1.00 25.12 314 SER A CA 1
ATOM 2379 C C . SER A 1 314 ? -13.258 19.345 8.991 1.00 25.11 314 SER A C 1
ATOM 2380 O O . SER A 1 314 ? -13.276 20.399 9.655 1.00 25.46 314 SER A O 1
ATOM 2383 N N . GLN A 1 315 ? -13.323 18.122 9.524 1.00 25.10 315 GLN A N 1
ATOM 2384 C CA . GLN A 1 315 ? -13.517 17.843 10.973 1.00 24.85 315 GLN A CA 1
ATOM 2385 C C . GLN A 1 315 ? -12.251 18.249 11.739 1.00 24.43 315 GLN A C 1
ATOM 2386 O O . GLN A 1 315 ? -12.386 18.886 12.809 1.00 23.18 315 GLN A O 1
ATOM 2392 N N . THR A 1 316 ? -11.073 17.933 11.193 1.00 24.70 316 THR A N 1
ATOM 2393 C CA . THR A 1 316 ? -9.743 18.265 11.772 1.00 25.70 316 THR A CA 1
ATOM 2394 C C . THR A 1 316 ? -9.581 19.786 11.894 1.00 27.89 316 THR A C 1
ATOM 2395 O O . THR A 1 316 ? -9.102 20.249 12.954 1.00 28.36 316 THR A O 1
ATOM 2399 N N . LYS A 1 317 ? -9.947 20.526 10.842 1.00 28.43 317 LYS A N 1
ATOM 2400 C CA . LYS A 1 317 ? -9.786 21.999 10.754 1.00 28.87 317 LYS A CA 1
ATOM 2401 C C . LYS A 1 317 ? -10.647 22.681 11.829 1.00 28.34 317 LYS A C 1
ATOM 2402 O O . LYS A 1 317 ? -10.167 23.647 12.429 1.00 27.39 317 LYS A O 1
ATOM 2408 N N . ALA A 1 318 ? -11.876 22.213 12.048 1.00 27.43 318 ALA A N 1
ATOM 2409 C CA . ALA A 1 318 ? -12.802 22.770 13.060 1.00 29.00 318 ALA A CA 1
ATOM 2410 C C . ALA A 1 318 ? -12.210 22.567 14.464 1.00 30.53 318 ALA A C 1
ATOM 2411 O O . ALA A 1 318 ? -12.248 23.525 15.257 1.00 32.00 318 ALA A O 1
ATOM 2413 N N . LEU A 1 319 ? -11.649 21.387 14.747 1.00 31.32 319 LEU A N 1
ATOM 2414 C CA . LEU A 1 319 ? -11.069 21.041 16.075 1.00 32.95 319 LEU A CA 1
ATOM 2415 C C . LEU A 1 319 ? -9.814 21.883 16.329 1.00 33.07 319 LEU A C 1
ATOM 2416 O O . LEU A 1 319 ? -9.647 22.347 17.479 1.00 33.48 319 LEU A O 1
ATOM 2421 N N . ILE A 1 320 ? -8.972 22.073 15.305 1.00 32.05 320 ILE A N 1
ATOM 2422 C CA . ILE A 1 320 ? -7.752 22.935 15.370 1.00 32.27 320 ILE A CA 1
ATOM 2423 C C . ILE A 1 320 ? -8.170 24.383 15.669 1.00 32.13 320 ILE A C 1
ATOM 2424 O O . ILE A 1 320 ? -7.484 25.030 16.466 1.00 32.65 320 ILE A O 1
ATOM 2429 N N . GLU A 1 321 ? -9.248 24.873 15.055 1.00 33.07 321 GLU A N 1
ATOM 2430 C CA . GLU A 1 321 ? -9.763 26.253 15.285 1.00 36.76 321 GLU A CA 1
ATOM 2431 C C . GLU A 1 321 ? -10.305 26.352 16.719 1.00 33.78 321 GLU A C 1
ATOM 2432 O O . GLU A 1 321 ? -10.053 27.379 17.368 1.00 33.51 321 GLU A O 1
ATOM 2438 N N . HIS A 1 322 ? -11.006 25.317 17.188 1.00 31.18 322 HIS A N 1
ATOM 2439 C CA . HIS A 1 322 ? -11.537 25.201 18.571 1.00 32.12 322 HIS A CA 1
ATOM 2440 C C . HIS A 1 322 ? -10.378 25.298 19.578 1.00 31.86 322 HIS A C 1
ATOM 2441 O O . HIS A 1 322 ? -10.471 26.126 20.510 1.00 30.13 322 HIS A O 1
ATOM 2448 N N . TYR A 1 323 ? -9.311 24.515 19.390 1.00 30.92 323 TYR A N 1
ATOM 2449 C CA . TYR A 1 323 ? -8.184 24.407 20.356 1.00 29.83 323 TYR A CA 1
ATOM 2450 C C . TYR A 1 323 ? -7.326 25.680 20.317 1.00 28.39 323 TYR A C 1
ATOM 2451 O O . TYR A 1 323 ? -6.858 26.112 21.388 1.00 25.67 323 TYR A O 1
ATOM 2460 N N . MET A 1 324 ? -7.131 26.274 19.138 1.00 25.98 324 MET A N 1
ATOM 2461 C CA . MET A 1 324 ? -6.347 27.528 18.995 1.00 25.71 324 MET A CA 1
ATOM 2462 C C . MET A 1 324 ? -7.192 28.714 19.473 1.00 25.11 324 MET A C 1
ATOM 2463 O O . MET A 1 324 ? -6.601 29.716 19.914 1.00 23.76 324 MET A O 1
ATOM 2468 N N . GLY A 1 325 ? -8.518 28.604 19.395 1.00 23.83 325 GLY A N 1
ATOM 2469 C CA . GLY A 1 325 ? -9.440 29.544 20.055 1.00 24.30 325 GLY A CA 1
ATOM 2470 C C . GLY A 1 325 ? -9.252 29.501 21.567 1.00 26.04 325 GLY A C 1
ATOM 2471 O O . GLY A 1 325 ? -9.142 30.582 22.173 1.00 27.92 325 GLY A O 1
ATOM 2472 N N . ASN A 1 326 ? -9.186 28.292 22.143 1.00 24.36 326 ASN A N 1
ATOM 2473 C CA . ASN A 1 326 ? -8.878 28.044 23.574 1.00 24.21 326 ASN A CA 1
ATOM 2474 C C . ASN A 1 326 ? -7.556 28.723 23.944 1.00 24.28 326 ASN A C 1
ATOM 2475 O O . ASN A 1 326 ? -7.524 29.399 24.978 1.00 25.05 326 ASN A O 1
ATOM 2480 N N . ALA A 1 327 ? -6.508 28.533 23.136 1.00 23.80 327 ALA A N 1
ATOM 2481 C CA . ALA A 1 327 ? -5.155 29.087 23.370 1.00 23.21 327 ALA A CA 1
ATOM 2482 C C . ALA A 1 327 ? -5.211 30.619 23.383 1.00 24.62 327 ALA A C 1
ATOM 2483 O O . ALA A 1 327 ? -4.547 31.211 24.262 1.00 24.55 327 ALA A O 1
ATOM 2485 N N . ALA A 1 328 ? -5.960 31.231 22.454 1.00 24.27 328 ALA A N 1
ATOM 2486 C CA . ALA A 1 328 ? -6.108 32.702 22.333 1.00 25.36 328 ALA A CA 1
ATOM 2487 C C . ALA A 1 328 ? -6.689 33.267 23.635 1.00 25.91 328 ALA A C 1
ATOM 2488 O O . ALA A 1 328 ? -6.199 34.316 24.083 1.00 26.76 328 ALA A O 1
ATOM 2490 N N . LEU A 1 329 ? -7.675 32.587 24.229 1.00 25.52 329 LEU A N 1
ATOM 2491 C CA . LEU A 1 329 ? -8.318 33.026 25.499 1.00 26.86 329 LEU A CA 1
ATOM 2492 C C . LEU A 1 329 ? -7.314 32.923 26.651 1.00 27.12 329 LEU A C 1
ATOM 2493 O O . LEU A 1 329 ? -7.316 33.834 27.506 1.00 29.49 329 LEU A O 1
ATOM 2498 N N . LEU A 1 330 ? -6.496 31.865 26.688 1.00 26.92 330 LEU A N 1
ATOM 2499 C CA . LEU A 1 330 ? -5.475 31.670 27.756 1.00 25.96 330 LEU A CA 1
ATOM 2500 C C . LEU A 1 330 ? -4.442 32.799 27.673 1.00 25.87 330 LEU A C 1
ATOM 2501 O O . LEU A 1 330 ? -4.031 33.310 28.734 1.00 26.05 330 LEU A O 1
ATOM 2506 N N . VAL A 1 331 ? -4.058 33.192 26.457 1.00 25.68 331 VAL A N 1
ATOM 2507 C CA . VAL A 1 331 ? -3.066 34.280 26.219 1.00 25.30 331 VAL A CA 1
ATOM 2508 C C . VAL A 1 331 ? -3.645 35.582 26.782 1.00 26.08 331 VAL A C 1
ATOM 2509 O O . VAL A 1 331 ? -2.935 36.241 27.547 1.00 25.82 331 VAL A O 1
ATOM 2513 N N . GLU A 1 332 ? -4.899 35.895 26.441 1.00 27.99 332 GLU A N 1
ATOM 2514 C CA . GLU A 1 332 ? -5.628 37.129 26.845 1.00 29.31 332 GLU A CA 1
ATOM 2515 C C . GLU A 1 332 ? -5.718 37.193 28.380 1.00 30.00 332 GLU A C 1
ATOM 2516 O O . GLU A 1 332 ? -5.356 38.245 28.945 1.00 28.28 332 GLU A O 1
ATOM 2522 N N . ALA A 1 333 ? -6.166 36.111 29.028 1.00 29.96 333 ALA A N 1
ATOM 2523 C CA . ALA A 1 333 ? -6.362 36.019 30.495 1.00 30.02 333 ALA A CA 1
ATOM 2524 C C . ALA A 1 333 ? -5.025 36.187 31.221 1.00 31.22 333 ALA A C 1
ATOM 2525 O O . ALA A 1 333 ? -4.990 36.922 32.231 1.00 32.81 333 ALA A O 1
ATOM 2527 N N . CYS A 1 334 ? -3.970 35.527 30.739 1.00 30.88 334 CYS A N 1
ATOM 2528 C CA . CYS A 1 334 ? -2.601 35.624 31.314 1.00 31.44 334 CYS A CA 1
ATOM 2529 C C . CYS A 1 334 ? -2.066 37.057 31.139 1.00 33.18 334 CYS A C 1
ATOM 2530 O O . CYS A 1 334 ? -1.567 37.626 32.135 1.00 36.32 334 CYS A O 1
ATOM 2533 N N . LYS A 1 335 ? -2.198 37.650 29.948 1.00 32.46 335 LYS A N 1
ATOM 2534 C CA . LYS A 1 335 ? -1.728 39.039 29.677 1.00 34.77 335 LYS A CA 1
ATOM 2535 C C . LYS A 1 335 ? -2.443 40.013 30.621 1.00 33.77 335 LYS A C 1
ATOM 2536 O O . LYS A 1 335 ? -1.752 40.819 31.269 1.00 34.61 335 LYS A O 1
ATOM 2542 N N . ASN A 1 336 ? -3.773 39.922 30.703 1.00 32.29 336 ASN A N 1
ATOM 2543 C CA . ASN A 1 336 ? -4.633 40.769 31.571 1.00 32.46 336 ASN A CA 1
ATOM 2544 C C . ASN A 1 336 ? -4.221 40.621 33.047 1.00 33.33 336 ASN A C 1
ATOM 2545 O O . ASN A 1 336 ? -4.343 41.618 33.776 1.00 35.38 336 ASN A O 1
ATOM 2550 N N . ALA A 1 337 ? -3.746 39.446 33.478 1.00 31.94 337 ALA A N 1
ATOM 2551 C CA . ALA A 1 337 ? -3.371 39.156 34.886 1.00 31.52 337 ALA A CA 1
ATOM 2552 C C . ALA A 1 337 ? -1.920 39.568 35.169 1.00 31.83 337 ALA A C 1
ATOM 2553 O O . ALA A 1 337 ? -1.469 39.369 36.320 1.00 32.19 337 ALA A O 1
ATOM 2555 N N . GLY A 1 338 ? -1.215 40.112 34.172 1.00 30.35 338 GLY A N 1
ATOM 2556 C CA . GLY A 1 338 ? 0.148 40.651 34.332 1.00 30.56 338 GLY A CA 1
ATOM 2557 C C . GLY A 1 338 ? 1.227 39.589 34.206 1.00 30.64 338 GLY A C 1
ATOM 2558 O O . GLY A 1 338 ? 2.378 39.883 34.558 1.00 31.51 338 GLY A O 1
ATOM 2559 N N . LEU A 1 339 ? 0.897 38.399 33.703 1.00 30.92 339 LEU A N 1
ATOM 2560 C CA . LEU A 1 339 ? 1.882 37.306 33.494 1.00 31.07 339 LEU A CA 1
ATOM 2561 C C . LEU A 1 339 ? 2.520 37.472 32.109 1.00 31.87 339 LEU A C 1
ATOM 2562 O O . LEU A 1 339 ? 1.786 37.772 31.143 1.00 32.38 339 LEU A O 1
ATOM 2567 N N . SER A 1 340 ? 3.833 37.265 32.007 1.00 32.00 340 SER A N 1
ATOM 2568 C CA . SER A 1 340 ? 4.539 37.125 30.710 1.00 34.44 340 SER A CA 1
ATOM 2569 C C . SER A 1 340 ? 4.094 35.807 30.053 1.00 33.50 340 SER A C 1
ATOM 2570 O O . SER A 1 340 ? 4.194 34.748 30.704 1.00 32.28 340 SER A O 1
ATOM 2573 N N . VAL A 1 341 ? 3.588 35.887 28.821 1.00 35.43 341 VAL A N 1
ATOM 2574 C CA . VAL A 1 341 ? 3.000 34.756 28.043 1.00 35.34 341 VAL A CA 1
ATOM 2575 C C . VAL A 1 341 ? 3.714 34.661 26.698 1.00 34.01 341 VAL A C 1
ATOM 2576 O O . VAL A 1 341 ? 3.906 35.709 26.075 1.00 33.60 341 VAL A O 1
ATOM 2580 N N . PHE A 1 342 ? 4.027 33.444 26.253 1.00 33.61 342 PHE A N 1
ATOM 2581 C CA . PHE A 1 342 ? 4.651 33.150 24.936 1.00 34.36 342 PHE A CA 1
ATOM 2582 C C . PHE A 1 342 ? 3.865 32.022 24.262 1.00 32.72 342 PHE A C 1
ATOM 2583 O O . PHE A 1 342 ? 3.288 31.164 24.964 1.00 31.79 342 PHE A O 1
ATOM 2591 N N . GLY A 1 343 ? 3.813 32.045 22.931 1.00 32.46 343 GLY A N 1
ATOM 2592 C CA . GLY A 1 343 ? 3.081 31.047 22.130 1.00 31.50 343 GLY A CA 1
ATOM 2593 C C . GLY A 1 343 ? 1.578 31.263 22.183 1.00 31.01 343 GLY A C 1
ATOM 2594 O O . GLY A 1 343 ? 1.136 32.431 22.312 1.00 35.40 343 GLY A O 1
ATOM 2595 N N . GLY A 1 344 ? 0.812 30.179 22.051 1.00 27.98 344 GLY A N 1
ATOM 2596 C CA . GLY A 1 344 ? -0.655 30.217 21.925 1.00 27.81 344 GLY A CA 1
ATOM 2597 C C . GLY A 1 344 ? -1.121 30.652 20.543 1.00 26.96 344 GLY A C 1
ATOM 2598 O O . GLY A 1 344 ? -2.335 30.899 20.404 1.00 25.93 344 GLY A O 1
ATOM 2599 N N . VAL A 1 345 ? -0.218 30.718 19.554 1.00 27.43 345 VAL A N 1
ATOM 2600 C CA . VAL A 1 345 ? -0.515 31.244 18.184 1.00 29.48 345 VAL A CA 1
ATOM 2601 C C . VAL A 1 345 ? -0.231 30.181 17.104 1.00 29.87 345 VAL A C 1
ATOM 2602 O O . VAL A 1 345 ? -0.908 30.226 16.076 1.00 31.31 345 VAL A O 1
ATOM 2606 N N . ASN A 1 346 ? 0.720 29.264 17.317 1.00 29.19 346 ASN A N 1
ATOM 2607 C CA . ASN A 1 346 ? 1.115 28.224 16.325 1.00 27.14 346 ASN A CA 1
ATOM 2608 C C . ASN A 1 346 ? 1.105 26.828 16.962 1.00 27.81 346 ASN A C 1
ATOM 2609 O O . ASN A 1 346 ? 1.463 25.866 16.255 1.00 26.82 346 ASN A O 1
ATOM 2614 N N . ALA A 1 347 ? 0.703 26.705 18.235 1.00 27.37 347 ALA A N 1
ATOM 2615 C CA . ALA A 1 347 ? 0.606 25.410 18.949 1.00 27.05 347 ALA A CA 1
ATOM 2616 C C . ALA A 1 347 ? -0.451 25.487 20.052 1.00 27.85 347 ALA A C 1
ATOM 2617 O O . ALA A 1 347 ? -0.711 26.564 20.592 1.00 25.33 347 ALA A O 1
ATOM 2619 N N . PRO A 1 348 ? -1.090 24.343 20.402 1.00 28.24 348 PRO A N 1
ATOM 2620 C CA . PRO A 1 348 ? -2.259 24.327 21.287 1.00 28.74 348 PRO A CA 1
ATOM 2621 C C . PRO A 1 348 ? -1.901 24.293 22.782 1.00 28.41 348 PRO A C 1
ATOM 2622 O O . PRO A 1 348 ? -2.427 23.491 23.530 1.00 27.53 348 PRO A O 1
ATOM 2626 N N . TYR A 1 349 ? -1.010 25.193 23.180 1.00 28.38 349 TYR A N 1
ATOM 2627 C CA . TYR A 1 349 ? -0.571 25.395 24.579 1.00 29.74 349 TYR A CA 1
ATOM 2628 C C . TYR A 1 349 ? 0.046 26.790 24.682 1.00 28.28 349 TYR A C 1
ATOM 2629 O O . TYR A 1 349 ? 0.346 27.403 23.623 1.00 28.11 349 TYR A O 1
ATOM 2638 N N . VAL A 1 350 ? 0.185 27.280 25.914 1.00 26.88 350 VAL A N 1
ATOM 2639 C CA . VAL A 1 350 ? 0.780 28.613 26.226 1.00 27.67 350 VAL A CA 1
ATOM 2640 C C . VAL A 1 350 ? 1.892 28.403 27.252 1.00 25.38 350 VAL A C 1
ATOM 2641 O O . VAL A 1 350 ? 1.759 27.522 28.112 1.00 26.83 350 VAL A O 1
ATOM 2645 N N . TRP A 1 351 ? 2.957 29.175 27.111 1.00 23.90 351 TRP A N 1
ATOM 2646 C CA . TRP A 1 351 ? 4.176 29.154 27.947 1.00 25.42 351 TRP A CA 1
ATOM 2647 C C . TRP A 1 351 ? 4.138 30.431 28.789 1.00 27.05 351 TRP A C 1
ATOM 2648 O O . TRP A 1 351 ? 4.076 31.519 28.183 1.00 28.38 351 TRP A O 1
ATOM 2659 N N . VAL A 1 352 ? 4.079 30.302 30.117 1.00 27.41 352 VAL A N 1
ATOM 2660 C CA . VAL A 1 352 ? 3.741 31.428 31.037 1.00 27.49 352 VAL A CA 1
ATOM 2661 C C . VAL A 1 352 ? 4.828 31.558 32.103 1.00 27.37 352 VAL A C 1
ATOM 2662 O O . VAL A 1 352 ? 5.211 30.532 32.683 1.00 26.57 352 VAL A O 1
ATOM 2666 N N . GLY A 1 353 ? 5.293 32.785 32.344 1.00 27.87 353 GLY A N 1
ATOM 2667 C CA . GLY A 1 353 ? 6.225 33.103 33.440 1.00 29.03 353 GLY A CA 1
ATOM 2668 C C . GLY A 1 353 ? 5.553 32.936 34.787 1.00 29.36 353 GLY A C 1
ATOM 2669 O O . GLY A 1 353 ? 4.437 33.450 34.957 1.00 30.55 353 GLY A O 1
ATOM 2670 N N . CYS A 1 354 ? 6.190 32.213 35.706 1.00 31.70 354 CYS A N 1
ATOM 2671 C CA . CYS A 1 354 ? 5.739 32.070 37.115 1.00 35.01 354 CYS A CA 1
ATOM 2672 C C . CYS A 1 354 ? 5.650 33.455 37.753 1.00 36.61 354 CYS A C 1
ATOM 2673 O O . CYS A 1 354 ? 6.458 34.325 37.440 1.00 35.13 354 CYS A O 1
ATOM 2676 N N . PRO A 1 355 ? 4.646 33.725 38.622 1.00 41.45 355 PRO A N 1
ATOM 2677 C CA . PRO A 1 355 ? 4.616 34.960 39.406 1.00 43.16 355 PRO A CA 1
ATOM 2678 C C . PRO A 1 355 ? 5.854 35.068 40.306 1.00 45.08 355 PRO A C 1
ATOM 2679 O O . PRO A 1 355 ? 6.258 34.066 40.867 1.00 46.14 355 PRO A O 1
ATOM 2683 N N . ALA A 1 356 ? 6.411 36.278 40.392 1.00 48.36 356 ALA A N 1
ATOM 2684 C CA . ALA A 1 356 ? 7.646 36.639 41.129 1.00 51.00 356 ALA A CA 1
ATOM 2685 C C . ALA A 1 356 ? 7.833 35.747 42.362 1.00 49.57 356 ALA A C 1
ATOM 2686 O O . ALA A 1 356 ? 6.957 35.757 43.253 1.00 44.26 356 ALA A O 1
ATOM 2688 N N . GLY A 1 357 ? 8.939 34.996 42.383 1.00 49.44 357 GLY A N 1
ATOM 2689 C CA . GLY A 1 357 ? 9.442 34.275 43.562 1.00 49.85 357 GLY A CA 1
ATOM 2690 C C . GLY A 1 357 ? 9.003 32.825 43.595 1.00 48.05 357 GLY A C 1
ATOM 2691 O O . GLY A 1 357 ? 9.302 32.154 44.607 1.00 55.93 357 GLY A O 1
ATOM 2692 N N . LEU A 1 358 ? 8.300 32.349 42.565 1.00 42.74 358 LEU A N 1
ATOM 2693 C CA . LEU A 1 358 ? 7.806 30.948 42.527 1.00 40.50 358 LEU A CA 1
ATOM 2694 C C . LEU A 1 358 ? 8.609 30.152 41.499 1.00 40.32 358 LEU A C 1
ATOM 2695 O O . LEU A 1 358 ? 8.689 30.595 40.341 1.00 39.97 358 LEU A O 1
ATOM 2700 N N . THR A 1 359 ? 9.185 29.026 41.925 1.00 40.32 359 THR A N 1
ATOM 2701 C CA . THR A 1 359 ? 9.724 27.981 41.020 1.00 40.18 359 THR A CA 1
ATOM 2702 C C . THR A 1 359 ? 8.548 27.406 40.228 1.00 39.32 359 THR A C 1
ATOM 2703 O O . THR A 1 359 ? 7.384 27.700 40.581 1.00 44.32 359 THR A O 1
ATOM 2707 N N . SER A 1 360 ? 8.837 26.619 39.198 1.00 36.93 360 SER A N 1
ATOM 2708 C CA . SER A 1 360 ? 7.820 25.943 38.359 1.00 34.38 360 SER A CA 1
ATOM 2709 C C . SER A 1 360 ? 6.978 25.003 39.230 1.00 32.94 360 SER A C 1
ATOM 2710 O O . SER A 1 360 ? 5.745 25.059 39.126 1.00 30.22 360 SER A O 1
ATOM 2713 N N . TRP A 1 361 ? 7.626 24.187 40.071 1.00 33.65 361 TRP A N 1
ATOM 2714 C CA . TRP A 1 361 ? 6.950 23.205 40.962 1.00 34.53 361 TRP A CA 1
ATOM 2715 C C . TRP A 1 361 ? 6.105 23.940 42.013 1.00 34.54 361 TRP A C 1
ATOM 2716 O O . TRP A 1 361 ? 5.021 23.436 42.344 1.00 34.18 361 TRP A O 1
ATOM 2727 N N . GLN A 1 362 ? 6.556 25.104 42.484 1.00 34.67 362 GLN A N 1
ATOM 2728 C CA . GLN A 1 362 ? 5.799 25.940 43.453 1.00 36.34 362 GLN A CA 1
ATOM 2729 C C . GLN A 1 362 ? 4.540 26.496 42.775 1.00 35.46 362 GLN A C 1
ATOM 2730 O O . GLN A 1 362 ? 3.485 26.525 43.433 1.00 36.09 362 GLN A O 1
ATOM 2736 N N . MET A 1 363 ? 4.635 26.919 41.512 1.00 33.95 363 MET A N 1
ATOM 2737 C CA . MET A 1 363 ? 3.455 27.399 40.744 1.00 33.62 363 MET A CA 1
ATOM 2738 C C . MET A 1 363 ? 2.507 26.219 40.483 1.00 33.65 363 MET A C 1
ATOM 2739 O O . MET A 1 363 ? 1.281 26.424 40.580 1.00 33.98 363 MET A O 1
ATOM 2744 N N . PHE A 1 364 ? 3.045 25.038 40.163 1.00 31.58 364 PHE A N 1
ATOM 2745 C CA . PHE A 1 364 ? 2.266 23.779 40.025 1.00 31.40 364 PHE A CA 1
ATOM 2746 C C . PHE A 1 364 ? 1.392 23.555 41.268 1.00 31.20 364 PHE A C 1
ATOM 2747 O O . PHE A 1 364 ? 0.182 23.324 41.111 1.00 30.50 364 PHE A O 1
ATOM 2755 N N . ASP A 1 365 ? 1.996 23.612 42.458 1.00 33.10 365 ASP A N 1
ATOM 2756 C CA . ASP A 1 365 ? 1.328 23.365 43.766 1.00 35.28 365 ASP A CA 1
ATOM 2757 C C . ASP A 1 365 ? 0.277 24.455 44.042 1.00 35.67 365 ASP A C 1
ATOM 2758 O O . ASP A 1 365 ? -0.826 24.113 44.537 1.00 34.15 365 ASP A O 1
ATOM 2763 N N . LYS A 1 366 ? 0.606 25.717 43.743 1.00 34.89 366 LYS A N 1
ATOM 2764 C CA . LYS A 1 366 ? -0.283 26.891 43.943 1.00 34.97 366 LYS A CA 1
ATOM 2765 C C . LYS A 1 366 ? -1.532 26.737 43.066 1.00 34.47 366 LYS A C 1
ATOM 2766 O O . LYS A 1 366 ? -2.645 26.958 43.577 1.00 33.89 366 LYS A O 1
ATOM 2772 N N . MET A 1 367 ? -1.362 26.367 41.795 1.00 33.33 367 MET A N 1
ATOM 2773 C CA . MET A 1 367 ? -2.496 26.214 40.845 1.00 33.20 367 MET A CA 1
ATOM 2774 C C . MET A 1 367 ? -3.353 25.021 41.283 1.00 32.85 367 MET A C 1
ATOM 2775 O O . MET A 1 367 ? -4.587 25.138 41.216 1.00 31.66 367 MET A O 1
ATOM 2780 N N . LEU A 1 368 ? -2.727 23.932 41.738 1.00 32.68 368 LEU A N 1
ATOM 2781 C CA . LEU A 1 368 ? -3.450 22.717 42.197 1.00 33.78 368 LEU A CA 1
ATOM 2782 C C . LEU A 1 368 ? -4.279 23.055 43.445 1.00 34.63 368 LEU A C 1
ATOM 2783 O O . LEU A 1 368 ? -5.473 22.723 43.466 1.00 33.98 368 LEU A O 1
ATOM 2788 N N . ASN A 1 369 ? -3.668 23.722 44.429 1.00 35.74 369 ASN A N 1
ATOM 2789 C CA . ASN A 1 369 ? -4.234 23.894 45.795 1.00 38.21 369 ASN A CA 1
ATOM 2790 C C . ASN A 1 369 ? -5.171 25.106 45.854 1.00 37.12 369 ASN A C 1
ATOM 2791 O O . ASN A 1 369 ? -6.204 24.995 46.541 1.00 37.26 369 ASN A O 1
ATOM 2796 N N . GLU A 1 370 ? -4.840 26.208 45.175 1.00 35.58 370 GLU A N 1
ATOM 2797 C CA . GLU A 1 370 ? -5.614 27.478 45.251 1.00 36.43 370 GLU A CA 1
ATOM 2798 C C . GLU A 1 370 ? -6.639 27.552 44.104 1.00 34.55 370 GLU A C 1
ATOM 2799 O O . GLU A 1 370 ? -7.806 27.862 44.400 1.00 37.07 370 GLU A O 1
ATOM 2805 N N . ALA A 1 371 ? -6.245 27.286 42.854 1.00 31.25 371 ALA A N 1
ATOM 2806 C CA . ALA A 1 371 ? -7.116 27.418 41.659 1.00 29.55 371 ALA A CA 1
ATOM 2807 C C . ALA A 1 371 ? -7.765 26.073 41.279 1.00 28.75 371 ALA A C 1
ATOM 2808 O O . ALA A 1 371 ? -8.718 26.100 40.483 1.00 28.38 371 ALA A O 1
ATOM 2810 N N . ASN A 1 372 ? -7.276 24.946 41.815 1.00 27.95 372 ASN A N 1
ATOM 2811 C CA . ASN A 1 372 ? -7.715 23.569 41.448 1.00 27.52 372 ASN A CA 1
ATOM 2812 C C . ASN A 1 372 ? -7.549 23.375 39.933 1.00 27.40 372 ASN A C 1
ATOM 2813 O O . ASN A 1 372 ? -8.512 22.974 39.260 1.00 27.30 372 ASN A O 1
ATOM 2818 N N . VAL A 1 373 ? -6.357 23.675 39.417 1.00 27.72 373 VAL A N 1
ATOM 2819 C CA . VAL A 1 373 ? -5.998 23.556 37.975 1.00 27.38 373 VAL A CA 1
ATOM 2820 C C . VAL A 1 373 ? -4.647 22.847 37.876 1.00 26.77 373 VAL A C 1
ATOM 2821 O O . VAL A 1 373 ? -3.681 23.315 38.512 1.00 26.99 373 VAL A O 1
ATOM 2825 N N . VAL A 1 374 ? -4.602 21.747 37.127 1.00 26.44 374 VAL A N 1
ATOM 2826 C CA . VAL A 1 374 ? -3.335 21.035 36.794 1.00 27.41 374 VAL A CA 1
ATOM 2827 C C . VAL A 1 374 ? -2.694 21.766 35.615 1.00 26.91 374 VAL A C 1
ATOM 2828 O O . VAL A 1 374 ? -3.357 21.902 34.576 1.00 25.37 374 VAL A O 1
ATOM 2832 N N . ILE A 1 375 ? -1.456 22.215 35.795 1.00 27.51 375 ILE A N 1
ATOM 2833 C CA . ILE A 1 375 ? -0.581 22.750 34.714 1.00 27.04 375 ILE A CA 1
ATOM 2834 C C . ILE A 1 375 ? 0.717 21.936 34.743 1.00 26.97 375 ILE A C 1
ATOM 2835 O O . ILE A 1 375 ? 0.840 21.076 35.639 1.00 29.68 375 ILE A O 1
ATOM 2840 N N . THR A 1 376 ? 1.625 22.149 33.792 1.00 25.84 376 THR A N 1
ATOM 2841 C CA . THR A 1 376 ? 2.921 21.423 33.722 1.00 25.36 376 THR A CA 1
ATOM 2842 C C . THR A 1 376 ? 4.048 22.357 34.141 1.00 25.34 376 THR A C 1
ATOM 2843 O O . THR A 1 376 ? 4.268 23.399 33.525 1.00 25.13 376 THR A O 1
ATOM 2847 N N . PRO A 1 377 ? 4.822 22.005 35.185 1.00 26.71 377 PRO A N 1
ATOM 2848 C CA . PRO A 1 377 ? 5.924 22.866 35.611 1.00 28.21 377 PRO A CA 1
ATOM 2849 C C . PRO A 1 377 ? 6.980 22.923 34.496 1.00 27.54 377 PRO A C 1
ATOM 2850 O O . PRO A 1 377 ? 7.306 21.887 33.960 1.00 28.48 377 PRO A O 1
ATOM 2854 N N . GLY A 1 378 ? 7.452 24.126 34.162 1.00 28.31 378 GLY A N 1
ATOM 2855 C CA . GLY A 1 378 ? 8.398 24.377 33.058 1.00 27.36 378 GLY A CA 1
ATOM 2856 C C . GLY A 1 378 ? 9.687 23.596 33.227 1.00 27.73 378 GLY A C 1
ATOM 2857 O O . GLY A 1 378 ? 10.219 23.141 32.208 1.00 28.77 378 GLY A O 1
ATOM 2858 N N . SER A 1 379 ? 10.160 23.428 34.466 1.00 28.06 379 SER A N 1
ATOM 2859 C CA . SER A 1 379 ? 11.414 22.705 34.813 1.00 28.68 379 SER A CA 1
ATOM 2860 C C . SER A 1 379 ? 11.342 21.251 34.328 1.00 27.84 379 SER A C 1
ATOM 2861 O O . SER A 1 379 ? 12.409 20.661 34.085 1.00 28.59 379 SER A O 1
ATOM 2864 N N . GLY A 1 380 ? 10.135 20.706 34.164 1.00 27.61 380 GLY A N 1
ATOM 2865 C CA . GLY A 1 380 ? 9.904 19.350 33.630 1.00 27.18 380 GLY A CA 1
ATOM 2866 C C . GLY A 1 380 ? 10.430 19.187 32.213 1.00 26.62 380 GLY A C 1
ATOM 2867 O O . GLY A 1 380 ? 10.672 18.041 31.813 1.00 27.71 380 GLY A O 1
ATOM 2868 N N . PHE A 1 381 ? 10.593 20.286 31.474 1.00 25.97 381 PHE A N 1
ATOM 2869 C CA . PHE A 1 381 ? 11.075 20.302 30.072 1.00 25.07 381 PHE A CA 1
ATOM 2870 C C . PHE A 1 381 ? 12.549 20.720 30.006 1.00 26.00 381 PHE A C 1
ATOM 2871 O O . PHE A 1 381 ? 13.024 21.010 28.893 1.00 25.69 381 PHE A O 1
ATOM 2879 N N . GLY A 1 382 ? 13.247 20.750 31.144 1.00 27.48 382 GLY A N 1
ATOM 2880 C CA . GLY A 1 382 ? 14.684 21.077 31.218 1.00 29.69 382 GLY A CA 1
ATOM 2881 C C . GLY A 1 382 ? 14.949 22.354 32.000 1.00 31.89 382 GLY A C 1
ATOM 2882 O O . GLY A 1 382 ? 13.981 23.030 32.388 1.00 31.89 382 GLY A O 1
ATOM 2883 N N . SER A 1 383 ? 16.230 22.680 32.198 1.00 33.57 383 SER A N 1
ATOM 2884 C CA . SER A 1 383 ? 16.722 23.746 33.110 1.00 35.60 383 SER A CA 1
ATOM 2885 C C . SER A 1 383 ? 16.250 25.123 32.631 1.00 34.65 383 SER A C 1
ATOM 2886 O O . SER A 1 383 ? 15.870 25.942 33.487 1.00 33.93 383 SER A O 1
ATOM 2889 N N . ALA A 1 384 ? 16.254 25.363 31.319 1.00 33.38 384 ALA A N 1
ATOM 2890 C CA . ALA A 1 384 ? 15.812 26.636 30.699 1.00 34.30 384 ALA A CA 1
ATOM 2891 C C . ALA A 1 384 ? 14.307 26.842 30.921 1.00 33.85 384 ALA A C 1
ATOM 2892 O O . ALA A 1 384 ? 13.818 27.957 30.646 1.00 34.45 384 ALA A O 1
ATOM 2894 N N . GLY A 1 385 ? 13.600 25.796 31.365 1.00 33.23 385 GLY A N 1
ATOM 2895 C CA . GLY A 1 385 ? 12.148 25.806 31.625 1.00 33.40 385 GLY A CA 1
ATOM 2896 C C . GLY A 1 385 ? 11.803 26.324 33.011 1.00 33.85 385 GLY A C 1
ATOM 2897 O O . GLY A 1 385 ? 10.644 26.729 33.201 1.00 34.46 385 GLY A O 1
ATOM 2898 N N . GLU A 1 386 ? 12.752 26.299 33.956 1.00 35.91 386 GLU A N 1
ATOM 2899 C CA . GLU A 1 386 ? 12.561 26.815 35.341 1.00 36.44 386 GLU A CA 1
ATOM 2900 C C . GLU A 1 386 ? 12.062 28.265 35.259 1.00 37.03 386 GLU A C 1
ATOM 2901 O O . GLU A 1 386 ? 12.553 29.012 34.383 1.00 37.79 386 GLU A O 1
ATOM 2907 N N . GLY A 1 387 ? 11.091 28.628 36.103 1.00 36.14 387 GLY A N 1
ATOM 2908 C CA . GLY A 1 387 ? 10.490 29.978 36.150 1.00 35.29 387 GLY A CA 1
ATOM 2909 C C . GLY A 1 387 ? 9.314 30.133 35.192 1.00 34.05 387 GLY A C 1
ATOM 2910 O O . GLY A 1 387 ? 8.799 31.260 35.067 1.00 32.54 387 GLY A O 1
ATOM 2911 N N . TYR A 1 388 ? 8.893 29.047 34.538 1.00 32.45 388 TYR A N 1
ATOM 2912 C CA . TYR A 1 388 ? 7.733 29.023 33.607 1.00 32.60 388 TYR A CA 1
ATOM 2913 C C . TYR A 1 388 ? 6.856 27.804 33.910 1.00 31.53 388 TYR A C 1
ATOM 2914 O O . TYR A 1 388 ? 7.265 26.895 34.681 1.00 29.83 388 TYR A O 1
ATOM 2923 N N . PHE A 1 389 ? 5.673 27.789 33.297 1.00 29.14 389 PHE A N 1
ATOM 2924 C CA . PHE A 1 389 ? 4.772 26.613 33.245 1.00 27.99 389 PHE A CA 1
ATOM 2925 C C . PHE A 1 389 ? 4.003 26.622 31.921 1.00 26.23 389 PHE A C 1
ATOM 2926 O O . PHE A 1 389 ? 3.886 27.682 31.271 1.00 24.52 389 PHE A O 1
ATOM 2934 N N . ARG A 1 390 ? 3.507 25.443 31.544 1.00 27.20 390 ARG A N 1
ATOM 2935 C CA . ARG A 1 390 ? 2.704 25.217 30.320 1.00 27.21 390 ARG A CA 1
ATOM 2936 C C . ARG A 1 390 ? 1.259 24.919 30.718 1.00 25.85 390 ARG A C 1
ATOM 2937 O O . ARG A 1 390 ? 1.046 24.173 31.680 1.00 25.44 390 ARG A O 1
ATOM 2945 N N . ILE A 1 391 ? 0.317 25.522 29.997 1.00 27.01 391 ILE A N 1
ATOM 2946 C CA . ILE A 1 391 ? -1.149 25.268 30.088 1.00 26.66 391 ILE A CA 1
ATOM 2947 C C . ILE A 1 391 ? -1.568 24.706 28.735 1.00 25.95 391 ILE A C 1
ATOM 2948 O O . ILE A 1 391 ? -1.310 25.374 27.720 1.00 26.14 391 ILE A O 1
ATOM 2953 N N . SER A 1 392 ? -2.163 23.517 28.732 1.00 26.77 392 SER A N 1
ATOM 2954 C CA . SER A 1 392 ? -2.716 22.858 27.526 1.00 26.67 392 SER A CA 1
ATOM 2955 C C . SER A 1 392 ? -3.998 23.588 27.115 1.00 27.01 392 SER A C 1
ATOM 2956 O O . SER A 1 392 ? -4.772 23.953 28.027 1.00 27.59 392 SER A O 1
ATOM 2959 N N . ALA A 1 393 ? -4.199 23.793 25.807 1.00 26.10 393 ALA A N 1
ATOM 2960 C CA . ALA A 1 393 ? -5.453 24.321 25.224 1.00 26.26 393 ALA A CA 1
ATOM 2961 C C . ALA A 1 393 ? -6.370 23.153 24.838 1.00 26.16 393 ALA A C 1
ATOM 2962 O O . ALA A 1 393 ? -7.488 23.429 24.348 1.00 26.27 393 ALA A O 1
ATOM 2964 N N . PHE A 1 394 ? -5.937 21.910 25.093 1.00 25.03 394 PHE A N 1
ATOM 2965 C CA . PHE A 1 394 ? -6.741 20.675 24.890 1.00 25.68 394 PHE A CA 1
ATOM 2966 C C . PHE A 1 394 ? -7.699 20.496 26.069 1.00 26.17 394 PHE A C 1
ATOM 2967 O O . PHE A 1 394 ? -7.347 19.815 27.051 1.00 27.28 394 PHE A O 1
ATOM 2975 N N . ASN A 1 395 ? -8.870 21.122 25.974 1.00 24.94 395 ASN A N 1
ATOM 2976 C CA . ASN A 1 395 ? -9.983 20.968 26.946 1.00 24.71 395 ASN A CA 1
ATOM 2977 C C . ASN A 1 395 ? -11.233 21.540 26.285 1.00 23.97 395 ASN A C 1
ATOM 2978 O O . ASN A 1 395 ? -11.100 22.056 25.163 1.00 25.37 395 ASN A O 1
ATOM 2983 N N . SER A 1 396 ? -12.388 21.447 26.943 1.00 25.17 396 SER A N 1
ATOM 2984 C CA . SER A 1 396 ? -13.654 22.082 26.496 1.00 26.26 396 SER A CA 1
ATOM 2985 C C . SER A 1 396 ? -13.481 23.604 26.517 1.00 27.65 396 SER A C 1
ATOM 2986 O O . SER A 1 396 ? -12.635 24.099 27.297 1.00 28.04 396 SER A O 1
ATOM 2989 N N . ARG A 1 397 ? -14.254 24.308 25.687 1.00 28.74 397 ARG A N 1
ATOM 2990 C CA . ARG A 1 397 ? -14.326 25.791 25.670 1.00 29.13 397 ARG A CA 1
ATOM 2991 C C . ARG A 1 397 ? -14.749 26.284 27.056 1.00 28.87 397 ARG A C 1
ATOM 2992 O O . ARG A 1 397 ? -14.162 27.274 27.512 1.00 28.42 397 ARG A O 1
ATOM 3000 N N . ALA A 1 398 ? -15.729 25.628 27.688 1.00 28.94 398 ALA A N 1
ATOM 3001 C CA . ALA A 1 398 ? -16.273 26.021 29.012 1.00 29.78 398 ALA A CA 1
ATOM 3002 C C . ALA A 1 398 ? -15.173 25.900 30.081 1.00 29.40 398 ALA A C 1
ATOM 3003 O O . ALA A 1 398 ? -15.053 26.822 30.915 1.00 30.21 398 ALA A O 1
ATOM 3005 N N . ASN A 1 399 ? -14.381 24.825 30.044 1.00 27.81 399 ASN A N 1
ATOM 3006 C CA . ASN A 1 399 ? -13.290 24.583 31.024 1.00 28.37 399 ASN A CA 1
ATOM 3007 C C . ASN A 1 399 ? -12.190 25.639 30.858 1.00 27.93 399 ASN A C 1
ATOM 3008 O O . ASN A 1 399 ? -11.616 26.044 31.878 1.00 29.98 399 ASN A O 1
ATOM 3013 N N . VAL A 1 400 ? -11.871 26.051 29.631 1.00 28.27 400 VAL A N 1
ATOM 3014 C CA . VAL A 1 400 ? -10.753 27.008 29.374 1.00 28.39 400 VAL A CA 1
ATOM 3015 C C . VAL A 1 400 ? -11.195 28.395 29.836 1.00 28.29 400 VAL A C 1
ATOM 3016 O O . VAL A 1 400 ? -10.358 29.112 30.424 1.00 27.52 400 VAL A O 1
ATOM 3020 N N . GLU A 1 401 ? -12.459 28.743 29.584 1.00 28.44 401 GLU A N 1
ATOM 3021 C CA . GLU A 1 401 ? -13.077 30.006 30.059 1.00 30.09 401 GLU A CA 1
ATOM 3022 C C . GLU A 1 401 ? -13.037 30.024 31.591 1.00 30.33 401 GLU A C 1
ATOM 3023 O O . GLU A 1 401 ? -12.722 31.088 32.150 1.00 30.90 401 GLU A O 1
ATOM 3029 N N . GLU A 1 402 ? -13.319 28.886 32.237 1.00 29.85 402 GLU A N 1
ATOM 3030 C CA . GLU A 1 402 ? -13.252 28.736 33.716 1.00 30.29 402 GLU A CA 1
ATOM 3031 C C . GLU A 1 402 ? -11.800 28.946 34.173 1.00 28.12 402 GLU A C 1
ATOM 3032 O O . GLU A 1 402 ? -11.596 29.743 35.106 1.00 26.98 402 GLU A O 1
ATOM 3038 N N . VAL A 1 403 ? -10.831 28.289 33.525 1.00 25.79 403 VAL A N 1
ATOM 3039 C CA . VAL A 1 403 ? -9.384 28.396 33.883 1.00 25.42 403 VAL A CA 1
ATOM 3040 C C . VAL A 1 403 ? -8.953 29.865 33.779 1.00 25.28 403 VAL A C 1
ATOM 3041 O O . VAL A 1 403 ? -8.220 30.330 34.667 1.00 25.87 403 VAL A O 1
ATOM 3045 N N . CYS A 1 404 ? -9.389 30.561 32.730 1.00 25.57 404 CYS A N 1
ATOM 3046 C CA . CYS A 1 404 ? -9.083 31.990 32.460 1.00 25.98 404 CYS A CA 1
ATOM 3047 C C . CYS A 1 404 ? -9.576 32.853 33.623 1.00 27.08 404 CYS A C 1
ATOM 3048 O O . CYS A 1 404 ? -8.815 33.718 34.070 1.00 27.53 404 CYS A O 1
ATOM 3051 N N . ARG A 1 405 ? -10.796 32.605 34.105 1.00 27.90 405 ARG A N 1
ATOM 3052 C CA . ARG A 1 405 ? -11.373 33.295 35.293 1.00 28.81 405 ARG A CA 1
ATOM 3053 C C . ARG A 1 405 ? -10.515 33.006 36.533 1.00 27.97 405 ARG A C 1
ATOM 3054 O O . ARG A 1 405 ? -10.277 33.946 37.322 1.00 28.23 405 ARG A O 1
ATOM 3062 N N . ARG A 1 406 ? -10.079 31.758 36.707 1.00 27.64 406 ARG A N 1
ATOM 3063 C CA . ARG A 1 406 ? -9.308 31.314 37.900 1.00 28.48 406 ARG A CA 1
ATOM 3064 C C . ARG A 1 406 ? -7.911 31.945 37.889 1.00 29.49 406 ARG A C 1
ATOM 3065 O O . ARG A 1 406 ? -7.405 32.265 38.980 1.00 29.67 406 ARG A O 1
ATOM 3073 N N . ILE A 1 407 ? -7.304 32.113 36.709 1.00 29.73 407 ILE A N 1
ATOM 3074 C CA . ILE A 1 407 ? -5.971 32.773 36.566 1.00 30.12 407 ILE A CA 1
ATOM 3075 C C . ILE A 1 407 ? -6.114 34.257 36.933 1.00 30.27 407 ILE A C 1
ATOM 3076 O O . ILE A 1 407 ? -5.266 34.754 37.686 1.00 30.75 407 ILE A O 1
ATOM 3081 N N . ALA A 1 408 ? -7.156 34.920 36.425 1.00 30.65 408 ALA A N 1
ATOM 3082 C CA . ALA A 1 408 ? -7.499 36.333 36.716 1.00 31.88 408 ALA A CA 1
ATOM 3083 C C . ALA A 1 408 ? -7.713 36.534 38.224 1.00 32.87 408 ALA A C 1
ATOM 3084 O O . ALA A 1 408 ? -7.367 37.617 38.729 1.00 33.90 408 ALA A O 1
ATOM 3086 N N . ALA A 1 409 ? -8.274 35.537 38.916 1.00 33.11 409 ALA A N 1
ATOM 3087 C CA . ALA A 1 409 ? -8.679 35.623 40.342 1.00 33.11 409 ALA A CA 1
ATOM 3088 C C . ALA A 1 409 ? -7.537 35.185 41.266 1.00 33.59 409 ALA A C 1
ATOM 3089 O O . ALA A 1 409 ? -7.651 35.399 42.480 1.00 34.23 409 ALA A O 1
ATOM 3091 N N . LEU A 1 410 ? -6.474 34.603 40.710 1.00 34.74 410 LEU A N 1
ATOM 3092 C CA . LEU A 1 410 ? -5.267 34.162 41.455 1.00 36.61 410 LEU A CA 1
ATOM 3093 C C . LEU A 1 410 ? -4.674 35.371 42.194 1.00 39.13 410 LEU A C 1
ATOM 3094 O O . LEU A 1 410 ? -4.418 36.404 41.538 1.00 39.37 410 LEU A O 1
ATOM 3099 N N . LYS A 1 411 ? -4.498 35.251 43.517 1.00 42.14 411 LYS A N 1
ATOM 3100 C CA . LYS A 1 411 ? -3.939 36.305 44.405 1.00 44.83 411 LYS A CA 1
ATOM 3101 C C . LYS A 1 411 ? -2.593 35.828 44.962 1.00 47.79 411 LYS A C 1
ATOM 3102 O O . LYS A 1 411 ? -2.136 34.733 44.645 1.00 49.16 411 LYS A O 1
ATOM 3109 N N . MET B 1 1 ? 30.291 12.756 10.610 1.00 50.96 1 MET B N 1
ATOM 3110 C CA . MET B 1 1 ? 29.043 11.953 10.383 1.00 48.69 1 MET B CA 1
ATOM 3111 C C . MET B 1 1 ? 28.681 11.204 11.673 1.00 44.92 1 MET B C 1
ATOM 3112 O O . MET B 1 1 ? 29.580 10.980 12.506 1.00 45.89 1 MET B O 1
ATOM 3117 N N . ALA B 1 2 ? 27.403 10.850 11.841 1.00 40.27 2 ALA B N 1
ATOM 3118 C CA . ALA B 1 2 ? 26.838 10.244 13.070 1.00 38.18 2 ALA B CA 1
ATOM 3119 C C . ALA B 1 2 ? 27.050 8.724 13.053 1.00 36.57 2 ALA B C 1
ATOM 3120 O O . ALA B 1 2 ? 26.671 8.082 12.055 1.00 35.07 2 ALA B O 1
ATOM 3122 N N . LEU B 1 3 ? 27.635 8.174 14.120 1.00 35.71 3 LEU B N 1
ATOM 3123 C CA . LEU B 1 3 ? 27.986 6.732 14.203 1.00 36.22 3 LEU B CA 1
ATOM 3124 C C . LEU B 1 3 ? 26.695 5.915 14.311 1.00 33.81 3 LEU B C 1
ATOM 3125 O O . LEU B 1 3 ? 25.846 6.247 15.167 1.00 32.30 3 LEU B O 1
ATOM 3130 N N . ILE B 1 4 ? 26.557 4.899 13.458 1.00 32.30 4 ILE B N 1
ATOM 3131 C CA . ILE B 1 4 ? 25.395 3.965 13.458 1.00 31.51 4 ILE B CA 1
ATOM 3132 C C . ILE B 1 4 ? 25.646 2.892 14.525 1.00 30.81 4 ILE B C 1
ATOM 3133 O O . ILE B 1 4 ? 26.794 2.797 15.013 1.00 30.74 4 ILE B O 1
ATOM 3138 N N . ASN B 1 5 ? 24.606 2.153 14.916 1.00 29.88 5 ASN B N 1
ATOM 3139 C CA . ASN B 1 5 ? 24.723 0.980 15.824 1.00 29.58 5 ASN B CA 1
ATOM 3140 C C . ASN B 1 5 ? 25.226 -0.209 14.993 1.00 30.44 5 ASN B C 1
ATOM 3141 O O . ASN B 1 5 ? 24.409 -0.846 14.295 1.00 28.89 5 ASN B O 1
ATOM 3146 N N . GLU B 1 6 ? 26.528 -0.490 15.065 1.00 32.41 6 GLU B N 1
ATOM 3147 C CA . GLU B 1 6 ? 27.212 -1.512 14.228 1.00 34.56 6 GLU B CA 1
ATOM 3148 C C . GLU B 1 6 ? 26.789 -2.925 14.636 1.00 32.82 6 GLU B C 1
ATOM 3149 O O . GLU B 1 6 ? 27.071 -3.854 13.858 1.00 32.50 6 GLU B O 1
ATOM 3155 N N . ASN B 1 7 ? 26.104 -3.091 15.770 1.00 32.17 7 ASN B N 1
ATOM 3156 C CA . ASN B 1 7 ? 25.533 -4.398 16.185 1.00 31.95 7 ASN B CA 1
ATOM 3157 C C . ASN B 1 7 ? 24.511 -4.862 15.137 1.00 32.00 7 ASN B C 1
ATOM 3158 O O . ASN B 1 7 ? 24.342 -6.078 14.985 1.00 32.10 7 ASN B O 1
ATOM 3163 N N . PHE B 1 8 ? 23.855 -3.936 14.432 1.00 33.55 8 PHE B N 1
ATOM 3164 C CA . PHE B 1 8 ? 22.868 -4.257 13.363 1.00 34.97 8 PHE B CA 1
ATOM 3165 C C . PHE B 1 8 ? 23.565 -4.962 12.190 1.00 36.73 8 PHE B C 1
ATOM 3166 O O . PHE B 1 8 ? 22.904 -5.786 11.532 1.00 37.44 8 PHE B O 1
ATOM 3174 N N . LEU B 1 9 ? 24.843 -4.657 11.932 1.00 37.53 9 LEU B N 1
ATOM 3175 C CA . LEU B 1 9 ? 25.617 -5.226 10.793 1.00 39.80 9 LEU B CA 1
ATOM 3176 C C . LEU B 1 9 ? 26.044 -6.673 11.101 1.00 39.23 9 LEU B C 1
ATOM 3177 O O . LEU B 1 9 ? 26.338 -7.410 10.137 1.00 38.03 9 LEU B O 1
ATOM 3182 N N . LYS B 1 10 ? 26.063 -7.073 12.380 1.00 39.05 10 LYS B N 1
ATOM 3183 C CA . LYS B 1 10 ? 26.330 -8.473 12.817 1.00 39.64 10 LYS B CA 1
ATOM 3184 C C . LYS B 1 10 ? 25.212 -9.408 12.343 1.00 40.87 10 LYS B C 1
ATOM 3185 O O . LYS B 1 10 ? 25.480 -10.616 12.256 1.00 44.44 10 LYS B O 1
ATOM 3191 N N . LEU B 1 11 ? 24.004 -8.886 12.089 1.00 42.27 11 LEU B N 1
ATOM 3192 C CA . LEU B 1 11 ? 22.837 -9.695 11.644 1.00 43.27 11 LEU B CA 1
ATOM 3193 C C . LEU B 1 11 ? 23.117 -10.245 10.241 1.00 48.11 11 LEU B C 1
ATOM 3194 O O . LEU B 1 11 ? 23.327 -9.435 9.322 1.00 47.40 11 LEU B O 1
ATOM 3199 N N . LYS B 1 12 ? 23.127 -11.576 10.112 1.00 53.02 12 LYS B N 1
ATOM 3200 C CA . LYS B 1 12 ? 23.440 -12.326 8.865 1.00 60.13 12 LYS B CA 1
ATOM 3201 C C . LYS B 1 12 ? 22.462 -11.923 7.753 1.00 56.37 12 LYS B C 1
ATOM 3202 O O . LYS B 1 12 ? 22.923 -11.737 6.618 1.00 55.32 12 LYS B O 1
ATOM 3208 N N . ALA B 1 13 ? 21.170 -11.792 8.070 1.00 51.86 13 ALA B N 1
ATOM 3209 C CA . ALA B 1 13 ? 20.080 -11.527 7.098 1.00 50.16 13 ALA B CA 1
ATOM 3210 C C . ALA B 1 13 ? 19.010 -10.634 7.736 1.00 46.34 13 ALA B C 1
ATOM 3211 O O . ALA B 1 13 ? 19.183 -10.243 8.905 1.00 44.24 13 ALA B O 1
ATOM 3213 N N . GLY B 1 14 ? 17.949 -10.324 6.984 1.00 43.81 14 GLY B N 1
ATOM 3214 C CA . GLY B 1 14 ? 16.755 -9.617 7.486 1.00 43.38 14 GLY B CA 1
ATOM 3215 C C . GLY B 1 14 ? 15.975 -10.496 8.450 1.00 43.17 14 GLY B C 1
ATOM 3216 O O . GLY B 1 14 ? 16.264 -11.709 8.505 1.00 48.22 14 GLY B O 1
ATOM 3217 N N . TYR B 1 15 ? 15.026 -9.920 9.196 1.00 41.10 15 TYR B N 1
ATOM 3218 C CA . TYR B 1 15 ? 14.138 -10.663 10.129 1.00 37.65 15 TYR B CA 1
ATOM 3219 C C . TYR B 1 15 ? 13.379 -11.720 9.314 1.00 36.71 15 TYR B C 1
ATOM 3220 O O . TYR B 1 15 ? 12.967 -11.422 8.175 1.00 34.73 15 TYR B O 1
ATOM 3229 N N . LEU B 1 16 ? 13.242 -12.928 9.868 1.00 36.59 16 LEU B N 1
ATOM 3230 C CA . LEU B 1 16 ? 12.792 -14.159 9.152 1.00 35.74 16 LEU B CA 1
ATOM 3231 C C . LEU B 1 16 ? 11.520 -13.890 8.337 1.00 35.37 16 LEU B C 1
ATOM 3232 O O . LEU B 1 16 ? 11.515 -14.208 7.139 1.00 32.45 16 LEU B O 1
ATOM 3237 N N . PHE B 1 17 ? 10.476 -13.353 8.974 1.00 37.55 17 PHE B N 1
ATOM 3238 C CA . PHE B 1 17 ? 9.091 -13.325 8.433 1.00 38.95 17 PHE B CA 1
ATOM 3239 C C . PHE B 1 17 ? 8.996 -12.362 7.248 1.00 38.71 17 PHE B C 1
ATOM 3240 O O . PHE B 1 17 ? 8.402 -12.721 6.232 1.00 36.31 17 PHE B O 1
ATOM 3248 N N . PRO B 1 18 ? 9.544 -11.122 7.324 1.00 40.44 18 PRO B N 1
ATOM 3249 C CA . PRO B 1 18 ? 9.676 -10.264 6.142 1.00 42.47 18 PRO B CA 1
ATOM 3250 C C . PRO B 1 18 ? 10.520 -10.881 5.013 1.00 42.80 18 PRO B C 1
ATOM 3251 O O . PRO B 1 18 ? 10.219 -10.616 3.866 1.00 40.73 18 PRO B O 1
ATOM 3255 N N . GLU B 1 19 ? 11.533 -11.683 5.359 1.00 44.25 19 GLU B N 1
ATOM 3256 C CA . GLU B 1 19 ? 12.401 -12.404 4.385 1.00 48.22 19 GLU B CA 1
ATOM 3257 C C . GLU B 1 19 ? 11.554 -13.430 3.610 1.00 47.24 19 GLU B C 1
ATOM 3258 O O . GLU B 1 19 ? 11.803 -13.617 2.399 1.00 44.57 19 GLU B O 1
ATOM 3264 N N . ILE B 1 20 ? 10.582 -14.063 4.280 1.00 43.59 20 ILE B N 1
ATOM 3265 C CA . ILE B 1 20 ? 9.637 -15.050 3.672 1.00 44.39 20 ILE B CA 1
ATOM 3266 C C . ILE B 1 20 ? 8.650 -14.296 2.772 1.00 44.32 20 ILE B C 1
ATOM 3267 O O . ILE B 1 20 ? 8.461 -14.731 1.625 1.00 42.44 20 ILE B O 1
ATOM 3272 N N . ALA B 1 21 ? 8.034 -13.228 3.292 1.00 43.89 21 ALA B N 1
ATOM 3273 C CA . ALA B 1 21 ? 7.068 -12.359 2.574 1.00 46.20 21 ALA B CA 1
ATOM 3274 C C . ALA B 1 21 ? 7.682 -11.882 1.254 1.00 47.44 21 ALA B C 1
ATOM 3275 O O . ALA B 1 21 ? 6.948 -11.803 0.252 1.00 52.94 21 ALA B O 1
ATOM 3277 N N . ARG B 1 22 ? 8.985 -11.594 1.260 1.00 49.82 22 ARG B N 1
ATOM 3278 C CA . ARG B 1 22 ? 9.765 -11.155 0.073 1.00 52.16 22 ARG B CA 1
ATOM 3279 C C . ARG B 1 22 ? 9.788 -12.293 -0.959 1.00 48.88 22 ARG B C 1
ATOM 3280 O O . ARG B 1 22 ? 9.402 -12.052 -2.117 1.00 52.03 22 ARG B O 1
ATOM 3288 N N . ARG B 1 23 ? 10.212 -13.490 -0.548 1.00 47.10 23 ARG B N 1
ATOM 3289 C CA . ARG B 1 23 ? 10.386 -14.673 -1.436 1.00 46.49 23 ARG B CA 1
ATOM 3290 C C . ARG B 1 23 ? 9.032 -15.127 -1.992 1.00 45.53 23 ARG B C 1
ATOM 3291 O O . ARG B 1 23 ? 9.012 -15.623 -3.136 1.00 46.54 23 ARG B O 1
ATOM 3299 N N . VAL B 1 24 ? 7.958 -14.989 -1.208 1.00 43.87 24 VAL B N 1
ATOM 3300 C CA . VAL B 1 24 ? 6.569 -15.336 -1.634 1.00 44.88 24 VAL B CA 1
ATOM 3301 C C . VAL B 1 24 ? 6.145 -14.352 -2.733 1.00 49.39 24 VAL B C 1
ATOM 3302 O O . VAL B 1 24 ? 5.681 -14.820 -3.797 1.00 50.02 24 VAL B O 1
ATOM 3306 N N . LYS B 1 25 ? 6.309 -13.048 -2.478 1.00 51.42 25 LYS B N 1
ATOM 3307 C CA . LYS B 1 25 ? 5.943 -11.954 -3.417 1.00 56.47 25 LYS B CA 1
ATOM 3308 C C . LYS B 1 25 ? 6.662 -12.187 -4.750 1.00 54.46 25 LYS B C 1
ATOM 3309 O O . LYS B 1 25 ? 5.988 -12.150 -5.785 1.00 53.87 25 LYS B O 1
ATOM 3315 N N . ALA B 1 26 ? 7.973 -12.441 -4.712 1.00 51.21 26 ALA B N 1
ATOM 3316 C CA . ALA B 1 26 ? 8.808 -12.756 -5.895 1.00 51.45 26 ALA B CA 1
ATOM 3317 C C . ALA B 1 26 ? 8.169 -13.905 -6.688 1.00 52.80 26 ALA B C 1
ATOM 3318 O O . ALA B 1 26 ? 8.051 -13.782 -7.922 1.00 55.57 26 ALA B O 1
ATOM 3320 N N . PHE B 1 27 ? 7.765 -14.977 -6.002 1.00 50.72 27 PHE B N 1
ATOM 3321 C CA . PHE B 1 27 ? 7.107 -16.163 -6.612 1.00 48.55 27 PHE B CA 1
ATOM 3322 C C . PHE B 1 27 ? 5.758 -15.749 -7.216 1.00 49.35 27 PHE B C 1
ATOM 3323 O O . PHE B 1 27 ? 5.505 -16.096 -8.382 1.00 46.33 27 PHE B O 1
ATOM 3331 N N . THR B 1 28 ? 4.928 -15.048 -6.430 1.00 53.06 28 THR B N 1
ATOM 3332 C CA . THR B 1 28 ? 3.572 -14.543 -6.797 1.00 56.34 28 THR B CA 1
ATOM 3333 C C . THR B 1 28 ? 3.642 -13.693 -8.076 1.00 62.03 28 THR B C 1
ATOM 3334 O O . THR B 1 28 ? 2.734 -13.837 -8.922 1.00 64.35 28 THR B O 1
ATOM 3338 N N . GLU B 1 29 ? 4.659 -12.829 -8.201 1.00 65.90 29 GLU B N 1
ATOM 3339 C CA . GLU B 1 29 ? 4.888 -11.959 -9.389 1.00 67.52 29 GLU B CA 1
ATOM 3340 C C . GLU B 1 29 ? 5.135 -12.849 -10.610 1.00 67.12 29 GLU B C 1
ATOM 3341 O O . GLU B 1 29 ? 4.400 -12.710 -11.608 1.00 75.25 29 GLU B O 1
ATOM 3347 N N . GLY B 1 30 ? 6.126 -13.739 -10.509 1.00 63.57 30 GLY B N 1
ATOM 3348 C CA . GLY B 1 30 ? 6.583 -14.618 -11.601 1.00 61.19 30 GLY B CA 1
ATOM 3349 C C . GLY B 1 30 ? 5.569 -15.691 -11.962 1.00 60.01 30 GLY B C 1
ATOM 3350 O O . GLY B 1 30 ? 5.685 -16.221 -13.080 1.00 59.90 30 GLY B O 1
ATOM 3351 N N . ASN B 1 31 ? 4.626 -16.012 -11.062 1.00 57.14 31 ASN B N 1
ATOM 3352 C CA . ASN B 1 31 ? 3.678 -17.156 -11.204 1.00 57.14 31 ASN B CA 1
ATOM 3353 C C . ASN B 1 31 ? 2.267 -16.721 -10.801 1.00 57.69 31 ASN B C 1
ATOM 3354 O O . ASN B 1 31 ? 1.784 -17.052 -9.716 1.00 50.81 31 ASN B O 1
ATOM 3359 N N . PRO B 1 32 ? 1.546 -15.978 -11.674 1.00 61.76 32 PRO B N 1
ATOM 3360 C CA . PRO B 1 32 ? 0.204 -15.487 -11.350 1.00 60.44 32 PRO B CA 1
ATOM 3361 C C . PRO B 1 32 ? -0.836 -16.602 -11.161 1.00 59.05 32 PRO B C 1
ATOM 3362 O O . PRO B 1 32 ? -1.721 -16.423 -10.341 1.00 57.72 32 PRO B O 1
ATOM 3366 N N . GLU B 1 33 ? -0.717 -17.694 -11.930 1.00 59.82 33 GLU B N 1
ATOM 3367 C CA . GLU B 1 33 ? -1.623 -18.877 -11.874 1.00 59.80 33 GLU B CA 1
ATOM 3368 C C . GLU B 1 33 ? -1.469 -19.589 -10.520 1.00 55.98 33 GLU B C 1
ATOM 3369 O O . GLU B 1 33 ? -2.507 -19.948 -9.922 1.00 54.18 33 GLU B O 1
ATOM 3375 N N . ALA B 1 34 ? -0.231 -19.778 -10.051 1.00 53.08 34 ALA B N 1
ATOM 3376 C CA . ALA B 1 34 ? 0.092 -20.435 -8.762 1.00 50.83 34 ALA B CA 1
ATOM 3377 C C . ALA B 1 34 ? -0.423 -19.591 -7.591 1.00 49.39 34 ALA B C 1
ATOM 3378 O O . ALA B 1 34 ? -0.951 -20.185 -6.628 1.00 48.95 34 ALA B O 1
ATOM 3380 N N . ALA B 1 35 ? -0.276 -18.263 -7.682 1.00 47.55 35 ALA B N 1
ATOM 3381 C CA . ALA B 1 35 ? -0.650 -17.277 -6.639 1.00 45.75 35 ALA B CA 1
ATOM 3382 C C . ALA B 1 35 ? -2.117 -17.447 -6.223 1.00 44.93 35 ALA B C 1
ATOM 3383 O O . ALA B 1 35 ? -2.414 -17.253 -5.029 1.00 42.94 35 ALA B O 1
ATOM 3385 N N . GLN B 1 36 ? -2.996 -17.787 -7.173 1.00 47.61 36 GLN B N 1
ATOM 3386 C CA . GLN B 1 36 ? -4.452 -18.015 -6.939 1.00 48.55 36 GLN B CA 1
ATOM 3387 C C . GLN B 1 36 ? -4.656 -19.270 -6.076 1.00 44.77 36 GLN B C 1
ATOM 3388 O O . GLN B 1 36 ? -5.665 -19.323 -5.352 1.00 43.15 36 GLN B O 1
ATOM 3394 N N . ARG B 1 37 ? -3.733 -20.235 -6.154 1.00 41.72 37 ARG B N 1
ATOM 3395 C CA . ARG B 1 37 ? -3.818 -21.559 -5.480 1.00 41.08 37 ARG B CA 1
ATOM 3396 C C . ARG B 1 37 ? -3.081 -21.535 -4.138 1.00 38.74 37 ARG B C 1
ATOM 3397 O O . ARG B 1 37 ? -3.203 -22.512 -3.388 1.00 39.58 37 ARG B O 1
ATOM 3405 N N . LEU B 1 38 ? -2.339 -20.468 -3.855 1.00 39.01 38 LEU B N 1
ATOM 3406 C CA . LEU B 1 38 ? -1.418 -20.367 -2.692 1.00 38.89 38 LEU B CA 1
ATOM 3407 C C . LEU B 1 38 ? -2.206 -20.485 -1.379 1.00 36.97 38 LEU B C 1
ATOM 3408 O O . LEU B 1 38 ? -3.277 -19.867 -1.264 1.00 37.26 38 LEU B O 1
ATOM 3413 N N . ILE B 1 39 ? -1.703 -21.269 -0.428 1.00 35.21 39 ILE B N 1
ATOM 3414 C CA . ILE B 1 39 ? -2.238 -21.322 0.962 1.00 33.42 39 ILE B CA 1
ATOM 3415 C C . ILE B 1 39 ? -1.101 -20.926 1.903 1.00 33.34 39 ILE B C 1
ATOM 3416 O O . ILE B 1 39 ? 0.022 -21.397 1.702 1.00 32.56 39 ILE B O 1
ATOM 3421 N N . ARG B 1 40 ? -1.398 -20.059 2.871 1.00 35.23 40 ARG B N 1
ATOM 3422 C CA . ARG B 1 40 ? -0.400 -19.423 3.770 1.00 36.59 40 ARG B CA 1
ATOM 3423 C C . ARG B 1 40 ? -0.440 -20.126 5.129 1.00 34.81 40 ARG B C 1
ATOM 3424 O O . ARG B 1 40 ? -1.395 -19.878 5.890 1.00 30.02 40 ARG B O 1
ATOM 3432 N N . CYS B 1 41 ? 0.550 -20.987 5.395 1.00 34.27 41 CYS B N 1
ATOM 3433 C CA . CYS B 1 41 ? 0.744 -21.703 6.687 1.00 34.87 41 CYS B CA 1
ATOM 3434 C C . CYS B 1 41 ? 2.109 -21.344 7.283 1.00 35.33 41 CYS B C 1
ATOM 3435 O O . CYS B 1 41 ? 2.643 -22.163 8.071 1.00 34.10 41 CYS B O 1
ATOM 3438 N N . GLY B 1 42 ? 2.660 -20.186 6.893 1.00 37.05 42 GLY B N 1
ATOM 3439 C CA . GLY B 1 42 ? 3.865 -19.589 7.500 1.00 40.24 42 GLY B CA 1
ATOM 3440 C C . GLY B 1 42 ? 3.515 -18.957 8.835 1.00 44.23 42 GLY B C 1
ATOM 3441 O O . GLY B 1 42 ? 3.468 -19.696 9.833 1.00 41.87 42 GLY B O 1
ATOM 3442 N N . ILE B 1 43 ? 3.249 -17.646 8.842 1.00 51.74 43 ILE B N 1
ATOM 3443 C CA . ILE B 1 43 ? 2.571 -16.919 9.959 1.00 57.71 43 ILE B CA 1
ATOM 3444 C C . ILE B 1 43 ? 1.154 -17.493 10.121 1.00 63.42 43 ILE B C 1
ATOM 3445 O O . ILE B 1 43 ? 0.723 -17.708 11.280 1.00 63.75 43 ILE B O 1
ATOM 3450 N N . GLY B 1 44 ? 0.457 -17.724 9.000 1.00 65.38 44 GLY B N 1
ATOM 3451 C CA . GLY B 1 44 ? -0.946 -18.183 8.965 1.00 65.89 44 GLY B CA 1
ATOM 3452 C C . GLY B 1 44 ? -1.869 -17.134 8.362 1.00 66.04 44 GLY B C 1
ATOM 3453 O O . GLY B 1 44 ? -1.381 -16.038 8.011 1.00 69.66 44 GLY B O 1
ATOM 3454 N N . ASP B 1 45 ? -3.162 -17.456 8.263 1.00 65.79 45 ASP B N 1
ATOM 3455 C CA . ASP B 1 45 ? -4.162 -16.704 7.459 1.00 73.64 45 ASP B CA 1
ATOM 3456 C C . ASP B 1 45 ? -5.542 -16.888 8.109 1.00 78.24 45 ASP B C 1
ATOM 3457 O O . ASP B 1 45 ? -6.356 -17.679 7.587 1.00 84.03 45 ASP B O 1
ATOM 3462 N N . VAL B 1 46 ? -5.789 -16.174 9.212 1.00 78.54 46 VAL B N 1
ATOM 3463 C CA . VAL B 1 46 ? -7.024 -16.297 10.045 1.00 79.00 46 VAL B CA 1
ATOM 3464 C C . VAL B 1 46 ? -8.174 -15.563 9.341 1.00 75.01 46 VAL B C 1
ATOM 3465 O O . VAL B 1 46 ? -7.906 -14.551 8.663 1.00 66.81 46 VAL B O 1
ATOM 3469 N N . THR B 1 47 ? -9.400 -16.083 9.485 1.00 84.16 47 THR B N 1
ATOM 3470 C CA . THR B 1 47 ? -10.659 -15.489 8.948 1.00 91.19 47 THR B CA 1
ATOM 3471 C C . THR B 1 47 ? -11.263 -14.559 10.011 1.00 100.54 47 THR B C 1
ATOM 3472 O O . THR B 1 47 ? -11.401 -13.349 9.718 1.00 106.38 47 THR B O 1
ATOM 3476 N N . GLU B 1 48 ? -11.584 -15.090 11.198 1.00 95.73 48 GLU B N 1
ATOM 3477 C CA . GLU B 1 48 ? -12.187 -14.334 12.330 1.00 89.99 48 GLU B CA 1
ATOM 3478 C C . GLU B 1 48 ? -11.070 -13.930 13.300 1.00 85.21 48 GLU B C 1
ATOM 3479 O O . GLU B 1 48 ? -10.805 -14.678 14.276 1.00 87.33 48 GLU B O 1
ATOM 3485 N N . ALA B 1 49 ? -10.442 -12.783 13.030 1.00 75.13 49 ALA B N 1
ATOM 3486 C CA . ALA B 1 49 ? -9.372 -12.178 13.857 1.00 71.61 49 ALA B CA 1
ATOM 3487 C C . ALA B 1 49 ? -9.974 -11.523 15.111 1.00 67.81 49 ALA B C 1
ATOM 3488 O O . ALA B 1 49 ? -9.176 -11.065 15.956 1.00 67.40 49 ALA B O 1
ATOM 3490 N N . LEU B 1 50 ? -11.314 -11.458 15.224 1.00 57.99 50 LEU B N 1
ATOM 3491 C CA . LEU B 1 50 ? -12.033 -10.915 16.412 1.00 50.63 50 LEU B CA 1
ATOM 3492 C C . LEU B 1 50 ? -13.305 -11.717 16.681 1.00 44.20 50 LEU B C 1
ATOM 3493 O O . LEU B 1 50 ? -14.192 -11.763 15.834 1.00 46.86 50 LEU B O 1
ATOM 3498 N N . PRO B 1 51 ? -13.441 -12.345 17.875 1.00 38.10 51 PRO B N 1
ATOM 3499 C CA . PRO B 1 51 ? -14.717 -12.905 18.328 1.00 35.43 51 PRO B CA 1
ATOM 3500 C C . PRO B 1 51 ? -15.804 -11.844 18.562 1.00 35.20 51 PRO B C 1
ATOM 3501 O O . PRO B 1 51 ? -15.457 -10.691 18.769 1.00 33.50 51 PRO B O 1
ATOM 3505 N N . GLU B 1 52 ? -17.073 -12.271 18.564 1.00 35.93 52 GLU B N 1
ATOM 3506 C CA . GLU B 1 52 ? -18.277 -11.401 18.665 1.00 37.08 52 GLU B CA 1
ATOM 3507 C C . GLU B 1 52 ? -18.131 -10.477 19.878 1.00 35.74 52 GLU B C 1
ATOM 3508 O O . GLU B 1 52 ? -18.274 -9.244 19.703 1.00 35.38 52 GLU B O 1
ATOM 3514 N N . ALA B 1 53 ? -17.858 -11.055 21.056 1.00 32.31 53 ALA B N 1
ATOM 3515 C CA . ALA B 1 53 ? -17.751 -10.348 22.356 1.00 31.10 53 ALA B CA 1
ATOM 3516 C C . ALA B 1 53 ? -16.729 -9.211 22.258 1.00 29.16 53 ALA B C 1
ATOM 3517 O O . ALA B 1 53 ? -17.002 -8.126 22.809 1.00 30.12 53 ALA B O 1
ATOM 3519 N N . VAL B 1 54 ? -15.601 -9.458 21.585 1.00 27.40 54 VAL B N 1
ATOM 3520 C CA . VAL B 1 54 ? -14.488 -8.480 21.412 1.00 26.69 54 VAL B CA 1
ATOM 3521 C C . VAL B 1 54 ? -14.934 -7.367 20.453 1.00 26.80 54 VAL B C 1
ATOM 3522 O O . VAL B 1 54 ? -14.658 -6.201 20.761 1.00 25.68 54 VAL B O 1
ATOM 3526 N N . ARG B 1 55 ? -15.620 -7.707 19.356 1.00 27.89 55 ARG B N 1
ATOM 3527 C CA . ARG B 1 55 ? -16.102 -6.725 18.347 1.00 30.63 55 ARG B CA 1
ATOM 3528 C C . ARG B 1 55 ? -17.108 -5.778 19.006 1.00 31.50 55 ARG B C 1
ATOM 3529 O O . ARG B 1 55 ? -16.956 -4.546 18.847 1.00 30.90 55 ARG B O 1
ATOM 3537 N N . TYR B 1 56 ? -18.086 -6.334 19.723 1.00 32.36 56 TYR B N 1
ATOM 3538 C CA . TYR B 1 56 ? -19.110 -5.551 20.458 1.00 34.96 56 TYR B CA 1
ATOM 3539 C C . TYR B 1 56 ? -18.398 -4.528 21.352 1.00 32.12 56 TYR B C 1
ATOM 3540 O O . TYR B 1 56 ? -18.751 -3.335 21.299 1.00 30.98 56 TYR B O 1
ATOM 3549 N N . ALA B 1 57 ? -17.412 -4.980 22.128 1.00 29.15 57 ALA B N 1
ATOM 3550 C CA . ALA B 1 57 ? -16.671 -4.156 23.111 1.00 28.85 57 ALA B CA 1
ATOM 3551 C C . ALA B 1 57 ? -15.867 -3.060 22.390 1.00 28.09 57 ALA B C 1
ATOM 3552 O O . ALA B 1 57 ? -15.804 -1.913 22.903 1.00 26.48 57 ALA B O 1
ATOM 3554 N N . MET B 1 58 ? -15.272 -3.389 21.244 1.00 27.33 58 MET B N 1
ATOM 3555 C CA . MET B 1 58 ? -14.452 -2.426 20.463 1.00 28.08 58 MET B CA 1
ATOM 3556 C C . MET B 1 58 ? -15.353 -1.339 19.856 1.00 27.86 58 MET B C 1
ATOM 3557 O O . MET B 1 58 ? -14.962 -0.166 19.934 1.00 27.40 58 MET B O 1
ATOM 3562 N N . HIS B 1 59 ? -16.517 -1.701 19.308 1.00 28.33 59 HIS B N 1
ATOM 3563 C CA . HIS B 1 59 ? -17.533 -0.739 18.793 1.00 30.06 59 HIS B CA 1
ATOM 3564 C C . HIS B 1 59 ? -17.965 0.222 19.910 1.00 30.81 59 HIS B C 1
ATOM 3565 O O . HIS B 1 59 ? -18.019 1.435 19.666 1.00 30.56 59 HIS B O 1
ATOM 3572 N N . GLU B 1 60 ? -18.280 -0.308 21.090 1.00 32.61 60 GLU B N 1
ATOM 3573 C CA . GLU B 1 60 ? -18.690 0.497 22.266 1.00 34.89 60 GLU B CA 1
ATOM 3574 C C . GLU B 1 60 ? -17.558 1.473 22.615 1.00 31.70 60 GLU B C 1
ATOM 3575 O O . GLU B 1 60 ? -17.854 2.665 22.833 1.00 30.83 60 GLU B O 1
ATOM 3581 N N . ALA B 1 61 ? -16.311 0.991 22.653 1.00 28.18 61 ALA B N 1
ATOM 3582 C CA . ALA B 1 61 ? -15.122 1.797 23.017 1.00 27.29 61 ALA B CA 1
ATOM 3583 C C . ALA B 1 61 ? -14.890 2.916 21.988 1.00 27.25 61 ALA B C 1
ATOM 3584 O O . ALA B 1 61 ? -14.559 4.037 22.409 1.00 26.18 61 ALA B O 1
ATOM 3586 N N . VAL B 1 62 ? -15.053 2.632 20.692 1.00 27.11 62 VAL B N 1
ATOM 3587 C CA . VAL B 1 62 ? -14.903 3.641 19.600 1.00 28.11 62 VAL B CA 1
ATOM 3588 C C . VAL B 1 62 ? -15.877 4.796 19.863 1.00 29.79 62 VAL B C 1
ATOM 3589 O O . VAL B 1 62 ? -15.440 5.967 19.805 1.00 29.35 62 VAL B O 1
ATOM 3593 N N . ASP B 1 63 ? -17.145 4.477 20.137 1.00 31.27 63 ASP B N 1
ATOM 3594 C CA . ASP B 1 63 ? -18.210 5.477 20.409 1.00 35.06 63 ASP B CA 1
ATOM 3595 C C . ASP B 1 63 ? -17.885 6.240 21.705 1.00 36.93 63 ASP B C 1
ATOM 3596 O O . ASP B 1 63 ? -18.117 7.464 21.756 1.00 37.83 63 ASP B O 1
ATOM 3601 N N . GLU B 1 64 ? -17.355 5.544 22.706 1.00 38.94 64 GLU B N 1
ATOM 3602 C CA . GLU B 1 64 ? -16.985 6.109 24.027 1.00 43.17 64 GLU B CA 1
ATOM 3603 C C . GLU B 1 64 ? -15.911 7.197 23.847 1.00 43.87 64 GLU B C 1
ATOM 3604 O O . GLU B 1 64 ? -16.056 8.255 24.465 1.00 42.88 64 GLU B O 1
ATOM 3610 N N . LEU B 1 65 ? -14.881 6.958 23.028 1.00 45.45 65 LEU B N 1
ATOM 3611 C CA . LEU B 1 65 ? -13.788 7.938 22.752 1.00 49.62 65 LEU B CA 1
ATOM 3612 C C . LEU B 1 65 ? -14.347 9.178 22.037 1.00 55.28 65 LEU B C 1
ATOM 3613 O O . LEU B 1 65 ? -13.765 10.260 22.225 1.00 57.08 65 LEU B O 1
ATOM 3618 N N . GLY B 1 66 ? -15.413 9.023 21.242 1.00 59.38 66 GLY B N 1
ATOM 3619 C CA . GLY B 1 66 ? -16.113 10.127 20.556 1.00 65.84 66 GLY B CA 1
ATOM 3620 C C . GLY B 1 66 ? -16.859 11.038 21.522 1.00 73.69 66 GLY B C 1
ATOM 3621 O O . GLY B 1 66 ? -1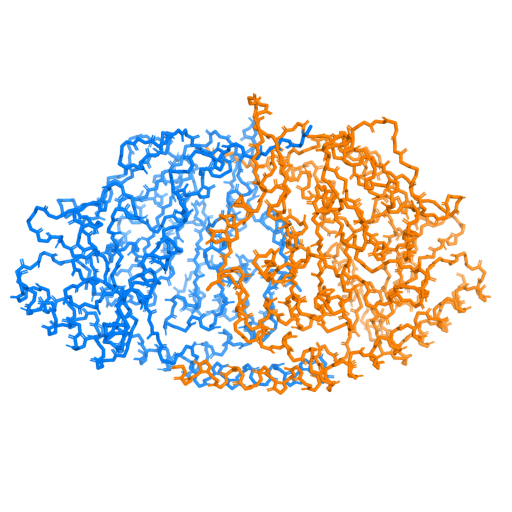6.972 12.240 21.215 1.00 73.49 66 GLY B O 1
ATOM 3622 N N . ASN B 1 67 ? -17.345 10.491 22.644 1.00 83.50 67 ASN B N 1
ATOM 3623 C CA . ASN B 1 67 ? -18.158 11.200 23.673 1.00 87.93 67 ASN B CA 1
ATOM 3624 C C . ASN B 1 67 ? -17.251 11.748 24.782 1.00 90.91 67 ASN B C 1
ATOM 3625 O O . ASN B 1 67 ? -17.397 12.939 25.117 1.00 96.02 67 ASN B O 1
ATOM 3630 N N . ARG B 1 68 ? -16.386 10.889 25.339 1.00 92.53 68 ARG B N 1
ATOM 3631 C CA . ARG B 1 68 ? -15.396 11.169 26.422 1.00 90.11 68 ARG B CA 1
ATOM 3632 C C . ARG B 1 68 ? -15.658 12.554 27.027 1.00 90.96 68 ARG B C 1
ATOM 3633 O O . ARG B 1 68 ? -16.134 12.585 28.179 1.00 89.27 68 ARG B O 1
ATOM 3641 N N . PRO B 1 76 ? -2.667 5.974 31.955 1.00 58.22 76 PRO B N 1
ATOM 3642 C CA . PRO B 1 76 ? -1.799 5.025 32.674 1.00 55.39 76 PRO B CA 1
ATOM 3643 C C . PRO B 1 76 ? -1.123 4.035 31.713 1.00 50.12 76 PRO B C 1
ATOM 3644 O O . PRO B 1 76 ? -1.792 3.128 31.272 1.00 47.21 76 PRO B O 1
ATOM 3648 N N . GLU B 1 77 ? 0.167 4.240 31.414 1.00 49.85 77 GLU B N 1
ATOM 3649 C CA . GLU B 1 77 ? 0.951 3.434 30.433 1.00 49.91 77 GLU B CA 1
ATOM 3650 C C . GLU B 1 77 ? 0.947 1.957 30.841 1.00 46.96 77 GLU B C 1
ATOM 3651 O O . GLU B 1 77 ? 0.895 1.106 29.928 1.00 44.09 77 GLU B O 1
ATOM 3657 N N . GLN B 1 78 ? 1.018 1.673 32.150 1.00 43.40 78 GLN B N 1
ATOM 3658 C CA . GLN B 1 78 ? 1.016 0.298 32.721 1.00 41.73 78 GLN B CA 1
ATOM 3659 C C . GLN B 1 78 ? -0.232 -0.468 32.247 1.00 37.15 78 GLN B C 1
ATOM 3660 O O . GLN B 1 78 ? -0.164 -1.707 32.162 1.00 33.96 78 GLN B O 1
ATOM 3666 N N . GLY B 1 79 ? -1.321 0.249 31.946 1.00 33.74 79 GLY B N 1
ATOM 3667 C CA . GLY B 1 79 ? -2.595 -0.299 31.439 1.00 32.26 79 GLY B CA 1
ATOM 3668 C C . GLY B 1 79 ? -3.748 0.120 32.328 1.00 31.12 79 GLY B C 1
ATOM 3669 O O . GLY B 1 79 ? -3.490 0.480 33.484 1.00 32.45 79 GLY B O 1
ATOM 3670 N N . TYR B 1 80 ? -4.976 0.091 31.819 1.00 31.65 80 TYR B N 1
ATOM 3671 C CA . TYR B 1 80 ? -6.184 0.470 32.597 1.00 34.72 80 TYR B CA 1
ATOM 3672 C C . TYR B 1 80 ? -6.389 -0.526 33.749 1.00 35.20 80 TYR B C 1
ATOM 3673 O O . TYR B 1 80 ? -6.040 -1.713 33.614 1.00 37.59 80 TYR B O 1
ATOM 3682 N N . ASP B 1 81 ? -6.950 -0.041 34.856 1.00 35.25 81 ASP B N 1
ATOM 3683 C CA . ASP B 1 81 ? -7.308 -0.843 36.052 1.00 35.36 81 ASP B CA 1
ATOM 3684 C C . ASP B 1 81 ? -8.180 -2.028 35.645 1.00 31.73 81 ASP B C 1
ATOM 3685 O O . ASP B 1 81 ? -7.905 -3.137 36.120 1.00 29.66 81 ASP B O 1
ATOM 3690 N N . PHE B 1 82 ? -9.199 -1.792 34.822 1.00 30.43 82 PHE B N 1
ATOM 3691 C CA . PHE B 1 82 ? -10.243 -2.799 34.488 1.00 32.49 82 PHE B CA 1
ATOM 3692 C C . PHE B 1 82 ? -9.594 -4.031 33.843 1.00 33.05 82 PHE B C 1
ATOM 3693 O O . PHE B 1 82 ? -10.093 -5.152 34.086 1.00 36.67 82 PHE B O 1
ATOM 3701 N N . LEU B 1 83 ? -8.520 -3.847 33.066 1.00 31.37 83 LEU B N 1
ATOM 3702 C CA . LEU B 1 83 ? -7.851 -4.957 32.340 1.00 30.33 83 LEU B CA 1
ATOM 3703 C C . LEU B 1 83 ? -6.800 -5.610 33.239 1.00 29.56 83 LEU B C 1
ATOM 3704 O O . LEU B 1 83 ? -6.713 -6.847 33.237 1.00 30.50 83 LEU B O 1
ATOM 3709 N N . ARG B 1 84 ? -6.015 -4.815 33.958 1.00 30.10 84 ARG B N 1
ATOM 3710 C CA . ARG B 1 84 ? -4.993 -5.338 34.900 1.00 31.05 84 ARG B CA 1
ATOM 3711 C C . ARG B 1 84 ? -5.693 -6.170 35.984 1.00 29.24 84 ARG B C 1
ATOM 3712 O O . ARG B 1 84 ? -5.186 -7.251 36.301 1.00 27.99 84 ARG B O 1
ATOM 3720 N N . ASN B 1 85 ? -6.847 -5.716 36.480 1.00 30.04 85 ASN B N 1
ATOM 3721 C CA . ASN B 1 85 ? -7.666 -6.443 37.490 1.00 30.36 85 ASN B CA 1
ATOM 3722 C C . ASN B 1 85 ? -8.244 -7.723 36.871 1.00 30.63 85 ASN B C 1
ATOM 3723 O O . ASN B 1 85 ? -8.146 -8.779 37.535 1.00 28.87 85 ASN B O 1
ATOM 3728 N N . ALA B 1 86 ? -8.811 -7.646 35.659 1.00 30.01 86 ALA B N 1
ATOM 3729 C CA . ALA B 1 86 ? -9.405 -8.809 34.956 1.00 29.12 86 ALA B CA 1
ATOM 3730 C C . ALA B 1 86 ? -8.337 -9.897 34.781 1.00 28.58 86 ALA B C 1
ATOM 3731 O O . ALA B 1 86 ? -8.663 -11.081 35.005 1.00 27.88 86 ALA B O 1
ATOM 3733 N N . ILE B 1 87 ? -7.106 -9.506 34.429 1.00 28.15 87 ILE B N 1
ATOM 3734 C CA . ILE B 1 87 ? -5.956 -10.437 34.217 1.00 28.37 87 ILE B CA 1
ATOM 3735 C C . ILE B 1 87 ? -5.567 -11.055 35.564 1.00 30.29 87 ILE B C 1
ATOM 3736 O O . ILE B 1 87 ? -5.519 -12.293 35.656 1.00 31.18 87 ILE B O 1
ATOM 3741 N N . ALA B 1 88 ? -5.273 -10.218 36.564 1.00 30.85 88 ALA B N 1
ATOM 3742 C CA . ALA B 1 88 ? -4.904 -10.648 37.935 1.00 31.98 88 ALA B CA 1
ATOM 3743 C C . ALA B 1 88 ? -5.958 -11.629 38.473 1.00 32.99 88 ALA B C 1
ATOM 3744 O O . ALA B 1 88 ? -5.572 -12.700 38.962 1.00 32.04 88 ALA B O 1
ATOM 3746 N N . ASP B 1 89 ? -7.243 -11.294 38.342 1.00 32.89 89 ASP B N 1
ATOM 3747 C CA . ASP B 1 89 ? -8.362 -12.072 38.935 1.00 33.80 89 ASP B CA 1
ATOM 3748 C C . ASP B 1 89 ? -8.498 -13.422 38.222 1.00 34.96 89 ASP B C 1
ATOM 3749 O O . ASP B 1 89 ? -8.590 -14.439 38.934 1.00 36.42 89 ASP B O 1
ATOM 3754 N N . ASN B 1 90 ? -8.506 -13.438 36.883 1.00 33.53 90 ASN B N 1
ATOM 3755 C CA . ASN B 1 90 ? -8.912 -14.624 36.083 1.00 32.47 90 ASN B CA 1
ATOM 3756 C C . ASN B 1 90 ? -7.723 -15.550 35.795 1.00 31.85 90 ASN B C 1
ATOM 3757 O O . ASN B 1 90 ? -7.918 -16.777 35.869 1.00 31.99 90 ASN B O 1
ATOM 3762 N N . ASP B 1 91 ? -6.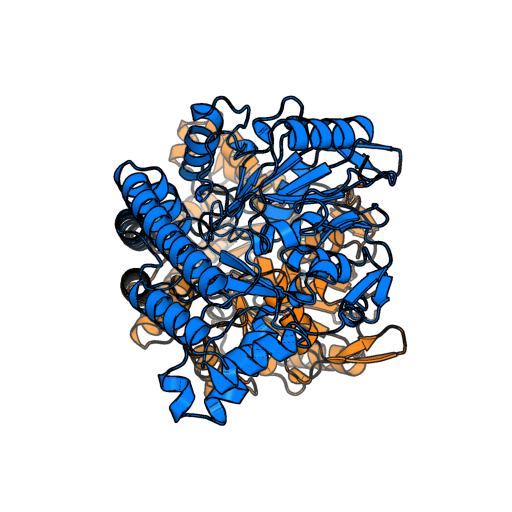559 -15.003 35.425 1.00 31.14 91 ASP B N 1
ATOM 3763 C CA . ASP B 1 91 ? -5.388 -15.796 34.956 1.00 30.75 91 ASP B CA 1
ATOM 3764 C C . ASP B 1 91 ? -4.484 -16.166 36.138 1.00 29.95 91 ASP B C 1
ATOM 3765 O O . ASP B 1 91 ? -3.648 -17.064 35.957 1.00 29.21 91 ASP B O 1
ATOM 3770 N N . TYR B 1 92 ? -4.620 -15.509 37.293 1.00 28.93 92 TYR B N 1
ATOM 3771 C CA . TYR B 1 92 ? -3.726 -15.742 38.454 1.00 30.30 92 TYR B CA 1
ATOM 3772 C C . TYR B 1 92 ? -4.540 -16.107 39.701 1.00 32.47 92 TYR B C 1
ATOM 3773 O O . TYR B 1 92 ? -4.462 -17.285 40.097 1.00 32.61 92 TYR B O 1
ATOM 3782 N N . LYS B 1 93 ? -5.304 -15.173 40.277 1.00 36.12 93 LYS B N 1
ATOM 3783 C CA . LYS B 1 93 ? -5.975 -15.353 41.596 1.00 38.07 93 LYS B CA 1
ATOM 3784 C C . LYS B 1 93 ? -6.917 -16.564 41.566 1.00 37.09 93 LYS B C 1
ATOM 3785 O O . LYS B 1 93 ? -6.906 -17.334 42.543 1.00 37.70 93 LYS B O 1
ATOM 3791 N N . ALA B 1 94 ? -7.692 -16.729 40.492 1.00 35.29 94 ALA B N 1
ATOM 3792 C CA . ALA B 1 94 ? -8.698 -17.805 40.315 1.00 33.77 94 ALA B CA 1
ATOM 3793 C C . ALA B 1 94 ? -8.016 -19.168 40.108 1.00 35.51 94 ALA B C 1
ATOM 3794 O O . ALA B 1 94 ? -8.753 -20.183 40.051 1.00 33.34 94 ALA B O 1
ATOM 3796 N N . ARG B 1 95 ? -6.682 -19.185 39.952 1.00 35.00 95 ARG B N 1
ATOM 3797 C CA . ARG B 1 95 ? -5.844 -20.408 39.823 1.00 35.39 95 ARG B CA 1
ATOM 3798 C C . ARG B 1 95 ? -4.913 -20.550 41.038 1.00 36.60 95 ARG B C 1
ATOM 3799 O O . ARG B 1 95 ? -4.070 -21.468 41.037 1.00 37.27 95 ARG B O 1
ATOM 3807 N N . GLY B 1 96 ? -5.068 -19.692 42.049 1.00 36.27 96 GLY B N 1
ATOM 3808 C CA . GLY B 1 96 ? -4.284 -19.734 43.299 1.00 36.58 96 GLY B CA 1
ATOM 3809 C C . GLY B 1 96 ? -2.848 -19.284 43.095 1.00 35.55 96 GLY B C 1
ATOM 3810 O O . GLY B 1 96 ? -1.985 -19.739 43.852 1.00 37.18 96 GLY B O 1
ATOM 3811 N N . LEU B 1 97 ? -2.590 -18.414 42.118 1.00 34.19 97 LEU B N 1
ATOM 3812 C CA . LEU B 1 97 ? -1.220 -17.921 41.812 1.00 33.36 97 LEU B CA 1
ATOM 3813 C C . LEU B 1 97 ? -1.026 -16.569 42.491 1.00 32.55 97 LEU B C 1
ATOM 3814 O O . LEU B 1 97 ? -1.930 -15.740 42.490 1.00 30.86 97 LEU B O 1
ATOM 3819 N N . PRO B 1 98 ? 0.149 -16.320 43.110 1.00 33.34 98 PRO B N 1
ATOM 3820 C CA . PRO B 1 98 ? 0.391 -15.081 43.847 1.00 33.70 98 PRO B CA 1
ATOM 3821 C C . PRO B 1 98 ? 0.876 -13.936 42.947 1.00 33.33 98 PRO B C 1
ATOM 3822 O O . PRO B 1 98 ? 2.047 -13.601 43.000 1.00 36.29 98 PRO B O 1
ATOM 3826 N N . ILE B 1 99 ? -0.029 -13.370 42.146 1.00 32.19 99 ILE B N 1
ATOM 3827 C CA . ILE B 1 99 ? 0.246 -12.198 41.262 1.00 31.98 99 ILE B CA 1
ATOM 3828 C C . ILE B 1 99 ? -0.811 -11.126 41.548 1.00 33.70 99 ILE B C 1
ATOM 3829 O O . ILE B 1 99 ? -2.002 -11.490 41.678 1.00 32.67 99 ILE B O 1
ATOM 3834 N N . GLU B 1 100 ? -0.367 -9.871 41.676 1.00 36.38 100 GLU B N 1
ATOM 3835 C CA . GLU B 1 100 ? -1.217 -8.670 41.905 1.00 40.51 100 GLU B CA 1
ATOM 3836 C C . GLU B 1 100 ? -1.334 -7.876 40.601 1.00 37.47 100 GLU B C 1
ATOM 3837 O O . GLU B 1 100 ? -0.402 -7.947 39.781 1.00 37.90 100 GLU B O 1
ATOM 3843 N N . ALA B 1 101 ? -2.401 -7.087 40.473 1.00 36.40 101 ALA B N 1
ATOM 3844 C CA . ALA B 1 101 ? -2.704 -6.208 39.319 1.00 34.43 101 ALA B CA 1
ATOM 3845 C C . ALA B 1 101 ? -1.544 -5.242 39.034 1.00 33.91 101 ALA B C 1
ATOM 3846 O O . ALA B 1 101 ? -1.311 -4.939 37.849 1.00 33.70 101 ALA B O 1
ATOM 3848 N N . ASP B 1 102 ? -0.840 -4.760 40.059 1.00 33.50 102 ASP B N 1
ATOM 3849 C CA . ASP B 1 102 ? 0.222 -3.733 39.880 1.00 35.28 102 ASP B CA 1
ATOM 3850 C C . ASP B 1 102 ? 1.534 -4.403 39.441 1.00 33.00 102 ASP B C 1
ATOM 3851 O O . ASP B 1 102 ? 2.532 -3.677 39.274 1.00 32.61 102 ASP B O 1
ATOM 3856 N N . GLU B 1 103 ? 1.542 -5.726 39.261 1.00 32.07 103 GLU B N 1
ATOM 3857 C CA . GLU B 1 103 ? 2.706 -6.477 38.714 1.00 33.02 103 GLU B CA 1
ATOM 3858 C C . GLU B 1 103 ? 2.456 -6.808 37.232 1.00 32.75 103 GLU B C 1
ATOM 3859 O O . GLU B 1 103 ? 3.368 -7.409 36.609 1.00 31.34 103 GLU B O 1
ATOM 3865 N N . ILE B 1 104 ? 1.287 -6.419 36.696 1.00 31.13 104 ILE B N 1
ATOM 3866 C CA . ILE B 1 104 ? 0.872 -6.607 35.268 1.00 31.79 104 ILE B CA 1
ATOM 3867 C C . ILE B 1 104 ? 1.183 -5.324 34.478 1.00 31.30 104 ILE B C 1
ATOM 3868 O O . ILE B 1 104 ? 0.710 -4.249 34.882 1.00 30.22 104 ILE B O 1
ATOM 3873 N N . PHE B 1 105 ? 1.927 -5.441 33.376 1.00 30.94 105 PHE B N 1
ATOM 3874 C CA . PHE B 1 105 ? 2.218 -4.337 32.423 1.00 29.51 105 PHE B CA 1
ATOM 3875 C C . PHE B 1 105 ? 1.616 -4.677 31.056 1.00 27.94 105 PHE B C 1
ATOM 3876 O O . PHE B 1 105 ? 2.127 -5.582 30.379 1.00 27.72 105 PHE B O 1
ATOM 3884 N N . ILE B 1 106 ? 0.573 -3.946 30.667 1.00 28.71 106 ILE B N 1
ATOM 3885 C CA . ILE B 1 106 ? -0.156 -4.098 29.375 1.00 30.84 106 ILE B CA 1
ATOM 3886 C C . ILE B 1 106 ? 0.668 -3.456 28.249 1.00 31.75 106 ILE B C 1
ATOM 3887 O O . ILE B 1 106 ? 1.088 -2.293 28.410 1.00 32.53 106 ILE B O 1
ATOM 3892 N N . SER B 1 107 ? 0.844 -4.173 27.138 1.00 32.89 107 SER B N 1
ATOM 3893 C CA . SER B 1 107 ? 1.607 -3.725 25.943 1.00 35.74 107 SER B CA 1
ATOM 3894 C C . SER B 1 107 ? 0.794 -3.941 24.654 1.00 36.36 107 SER B C 1
ATOM 3895 O O . SER B 1 107 ? -0.394 -4.332 24.741 1.00 35.31 107 SER B O 1
ATOM 3898 N N . ASP B 1 108 ? 1.434 -3.704 23.507 1.00 39.67 108 ASP B N 1
ATOM 3899 C CA . ASP B 1 108 ? 0.868 -3.844 22.137 1.00 43.85 108 ASP B CA 1
ATOM 3900 C C . ASP B 1 108 ? 1.057 -5.266 21.602 1.00 41.10 108 ASP B C 1
ATOM 3901 O O . ASP B 1 108 ? 0.378 -5.606 20.623 1.00 46.26 108 ASP B O 1
ATOM 3906 N N . GLY B 1 109 ? 1.978 -6.038 22.185 1.00 39.66 109 GLY B N 1
ATOM 3907 C CA . GLY B 1 109 ? 2.238 -7.438 21.792 1.00 41.17 109 GLY B CA 1
ATOM 3908 C C . GLY B 1 109 ? 3.461 -8.014 22.482 1.00 39.30 109 GLY B C 1
ATOM 3909 O O . GLY B 1 109 ? 4.324 -7.226 22.913 1.00 40.58 109 GLY B O 1
ATOM 3910 N N . SER B 1 110 ? 3.541 -9.346 22.560 1.00 39.56 110 SER B N 1
ATOM 3911 C CA . SER B 1 110 ? 4.639 -10.106 23.218 1.00 41.01 110 SER B CA 1
ATOM 3912 C C . SER B 1 110 ? 5.952 -9.962 22.433 1.00 43.92 110 SER B C 1
ATOM 3913 O O . SER B 1 110 ? 7.019 -9.963 23.081 1.00 41.43 110 SER B O 1
ATOM 3916 N N . LYS B 1 111 ? 5.882 -9.863 21.099 1.00 43.99 111 LYS B N 1
ATOM 3917 C CA . LYS B 1 111 ? 7.049 -9.597 20.210 1.00 43.55 111 LYS B CA 1
ATOM 3918 C C . LYS B 1 111 ? 7.791 -8.355 20.715 1.00 42.31 111 LYS B C 1
ATOM 3919 O O . LYS B 1 111 ? 9.041 -8.403 20.813 1.00 44.86 111 LYS B O 1
ATOM 3925 N N . CYS B 1 112 ? 7.040 -7.294 21.025 1.00 40.81 112 CYS B N 1
ATOM 3926 C CA . CYS B 1 112 ? 7.551 -5.999 21.552 1.00 43.04 112 CYS B CA 1
ATOM 3927 C C . CYS B 1 112 ? 8.152 -6.203 22.951 1.00 41.34 112 CYS B C 1
ATOM 3928 O O . CYS B 1 112 ? 9.303 -5.764 23.172 1.00 44.41 112 CYS B O 1
ATOM 3931 N N . ASP B 1 113 ? 7.421 -6.866 23.853 1.00 38.38 113 ASP B N 1
ATOM 3932 C CA . ASP B 1 113 ? 7.833 -7.064 25.271 1.00 36.88 113 ASP B CA 1
ATOM 3933 C C . ASP B 1 113 ? 9.119 -7.898 25.334 1.00 33.42 113 ASP B C 1
ATOM 3934 O O . ASP B 1 113 ? 10.073 -7.433 25.987 1.00 34.17 113 ASP B O 1
ATOM 3939 N N . THR B 1 114 ? 9.152 -9.064 24.678 1.00 31.29 114 THR B N 1
ATOM 3940 C CA . THR B 1 114 ? 10.308 -10.009 24.685 1.00 32.89 114 THR B CA 1
ATOM 3941 C C . THR B 1 114 ? 11.517 -9.346 24.013 1.00 34.85 114 THR B C 1
ATOM 3942 O O . THR B 1 114 ? 12.649 -9.597 24.462 1.00 38.12 114 THR B O 1
ATOM 3946 N N . GLY B 1 115 ? 11.285 -8.525 22.984 1.00 38.40 115 GLY B N 1
ATOM 3947 C CA . GLY B 1 115 ? 12.334 -7.744 22.302 1.00 39.42 115 GLY B CA 1
ATOM 3948 C C . GLY B 1 115 ? 12.903 -6.650 23.194 1.00 40.45 115 GLY B C 1
ATOM 3949 O O . GLY B 1 115 ? 14.144 -6.501 23.220 1.00 42.27 115 GLY B O 1
ATOM 3950 N N . ASN B 1 116 ? 12.041 -5.918 23.911 1.00 37.18 116 ASN B N 1
ATOM 3951 C CA . ASN B 1 116 ? 12.412 -4.660 24.614 1.00 36.22 116 ASN B CA 1
ATOM 3952 C C . ASN B 1 116 ? 12.833 -4.920 26.071 1.00 35.83 116 ASN B C 1
ATOM 3953 O O . ASN B 1 116 ? 13.331 -3.961 26.699 1.00 35.27 116 ASN B O 1
ATOM 3958 N N . ILE B 1 117 ? 12.675 -6.147 26.590 1.00 33.66 117 ILE B N 1
ATOM 3959 C CA . ILE B 1 117 ? 12.979 -6.478 28.016 1.00 32.69 117 ILE B CA 1
ATOM 3960 C C . ILE B 1 117 ? 14.464 -6.217 28.299 1.00 32.86 117 ILE B C 1
ATOM 3961 O O . ILE B 1 117 ? 14.770 -5.810 29.424 1.00 33.32 117 ILE B O 1
ATOM 3966 N N . LEU B 1 118 ? 15.339 -6.402 27.305 1.00 33.04 118 LEU B N 1
ATOM 3967 C CA . LEU B 1 118 ? 16.815 -6.228 27.426 1.00 34.93 118 LEU B CA 1
ATOM 3968 C C . LEU B 1 118 ? 17.190 -4.773 27.760 1.00 35.57 118 LEU B C 1
ATOM 3969 O O . LEU B 1 118 ? 18.339 -4.567 28.207 1.00 37.67 118 LEU B O 1
ATOM 3974 N N . ASP B 1 119 ? 16.287 -3.802 27.559 1.00 34.84 119 ASP B N 1
ATOM 3975 C CA . ASP B 1 119 ? 16.540 -2.358 27.842 1.00 36.53 119 ASP B CA 1
ATOM 3976 C C . ASP B 1 119 ? 16.862 -2.135 29.329 1.00 36.75 119 ASP B C 1
ATOM 3977 O O . ASP B 1 119 ? 17.581 -1.165 29.611 1.00 38.62 119 ASP B O 1
ATOM 3982 N N . ILE B 1 120 ? 16.349 -2.973 30.242 1.00 36.16 120 ILE B N 1
ATOM 3983 C CA . ILE B 1 120 ? 16.513 -2.801 31.721 1.00 36.49 120 ILE B CA 1
ATOM 3984 C C . ILE B 1 120 ? 17.671 -3.664 32.250 1.00 37.89 120 ILE B C 1
ATOM 3985 O O . ILE B 1 120 ? 17.901 -3.628 33.475 1.00 39.17 120 ILE B O 1
ATOM 3990 N N . PHE B 1 121 ? 18.368 -4.404 31.379 1.00 37.95 121 PHE B N 1
ATOM 3991 C CA . PHE B 1 121 ? 19.567 -5.216 31.719 1.00 38.20 121 PHE B CA 1
ATOM 3992 C C . PHE B 1 121 ? 20.801 -4.560 31.088 1.00 40.63 121 PHE B C 1
ATOM 3993 O O . PHE B 1 121 ? 20.659 -3.882 30.050 1.00 38.68 121 PHE B O 1
ATOM 4001 N N . GLY B 1 122 ? 21.963 -4.732 31.729 1.00 44.08 122 GLY B N 1
ATOM 4002 C CA . GLY B 1 122 ? 23.257 -4.176 31.291 1.00 46.24 122 GLY B CA 1
ATOM 4003 C C . GLY B 1 122 ? 23.959 -5.097 30.311 1.00 48.08 122 GLY B C 1
ATOM 4004 O O . GLY B 1 122 ? 23.309 -6.041 29.805 1.00 49.96 122 GLY B O 1
ATOM 4005 N N . GLN B 1 123 ? 25.241 -4.831 30.045 1.00 50.23 123 GLN B N 1
ATOM 4006 C CA . GLN B 1 123 ? 26.090 -5.631 29.123 1.00 55.24 123 GLN B CA 1
ATOM 4007 C C . GLN B 1 123 ? 26.960 -6.592 29.948 1.00 51.72 123 GLN B C 1
ATOM 4008 O O . GLN B 1 123 ? 27.264 -6.269 31.112 1.00 51.56 123 GLN B O 1
ATOM 4014 N N . GLY B 1 124 ? 27.310 -7.746 29.372 1.00 47.53 124 GLY B N 1
ATOM 4015 C CA . GLY B 1 124 ? 28.226 -8.735 29.975 1.00 46.27 124 GLY B CA 1
ATOM 4016 C C . GLY B 1 124 ? 27.499 -9.868 30.682 1.00 45.32 124 GLY B C 1
ATOM 4017 O O . GLY B 1 124 ? 28.195 -10.769 31.188 1.00 46.25 124 GLY B O 1
ATOM 4018 N N . ASN B 1 125 ? 26.162 -9.831 30.735 1.00 42.28 125 ASN B N 1
ATOM 4019 C CA . ASN B 1 125 ? 25.322 -10.943 31.256 1.00 38.54 125 ASN B CA 1
ATOM 4020 C C . ASN B 1 125 ? 25.524 -12.162 30.354 1.00 37.62 125 ASN B C 1
ATOM 4021 O O . ASN B 1 125 ? 25.731 -11.957 29.144 1.00 36.77 125 ASN B O 1
ATOM 4026 N N . THR B 1 126 ? 25.488 -13.367 30.931 1.00 36.22 126 THR B N 1
ATOM 4027 C CA . THR B 1 126 ? 25.461 -14.653 30.190 1.00 37.10 126 THR B CA 1
ATOM 4028 C C . THR B 1 126 ? 24.000 -14.957 29.836 1.00 36.36 126 THR B C 1
ATOM 4029 O O . THR B 1 126 ? 23.190 -15.128 30.767 1.00 35.64 126 THR B O 1
ATOM 4033 N N . ILE B 1 127 ? 23.686 -14.985 28.538 1.00 36.53 127 ILE B N 1
ATOM 4034 C CA . ILE B 1 127 ? 22.313 -15.205 27.994 1.00 37.06 127 ILE B CA 1
ATOM 4035 C C . ILE B 1 127 ? 22.203 -16.661 27.514 1.00 35.92 127 ILE B C 1
ATOM 4036 O O . ILE B 1 127 ? 23.018 -17.061 26.662 1.00 32.24 127 ILE B O 1
ATOM 4041 N N . ALA B 1 128 ? 21.231 -17.412 28.043 1.00 34.93 128 ALA B N 1
ATOM 4042 C CA . ALA B 1 128 ? 20.848 -18.762 27.573 1.00 35.12 128 ALA B CA 1
ATOM 4043 C C . ALA B 1 128 ? 19.517 -18.672 26.820 1.00 33.88 128 ALA B C 1
ATOM 4044 O O . ALA B 1 128 ? 18.567 -18.047 27.345 1.00 32.31 128 ALA B O 1
ATOM 4046 N N . ILE B 1 129 ? 19.467 -19.261 25.624 1.00 31.27 129 ILE B N 1
ATOM 4047 C CA . ILE B 1 129 ? 18.267 -19.280 24.743 1.00 31.41 129 ILE B CA 1
ATOM 4048 C C . ILE B 1 129 ? 18.055 -20.713 24.261 1.00 30.73 129 ILE B C 1
ATOM 4049 O O . ILE B 1 129 ? 19.010 -21.314 23.757 1.00 31.03 129 ILE B O 1
ATOM 4054 N N . THR B 1 130 ? 16.847 -21.242 24.448 1.00 32.86 130 THR B N 1
ATOM 4055 C CA . THR B 1 130 ? 16.407 -22.560 23.915 1.00 35.00 130 THR B CA 1
ATOM 4056 C C . THR B 1 130 ? 16.545 -22.519 22.388 1.00 33.08 130 THR B C 1
ATOM 4057 O O . THR B 1 130 ? 16.246 -21.461 21.808 1.00 33.36 130 THR B O 1
ATOM 4061 N N . ASP B 1 131 ? 17.008 -23.613 21.784 1.00 31.99 131 ASP B N 1
ATOM 4062 C CA . ASP B 1 131 ? 17.278 -23.737 20.327 1.00 32.37 131 ASP B CA 1
ATOM 4063 C C . ASP B 1 131 ? 16.635 -25.033 19.842 1.00 30.68 131 ASP B C 1
ATOM 4064 O O . ASP B 1 131 ? 16.983 -26.097 20.341 1.00 30.15 131 ASP B O 1
ATOM 4069 N N . PRO B 1 132 ? 15.706 -25.019 18.856 1.00 30.30 132 PRO B N 1
ATOM 4070 C CA . PRO B 1 132 ? 15.274 -23.802 18.163 1.00 29.95 132 PRO B CA 1
ATOM 4071 C C . PRO B 1 132 ? 14.163 -23.036 18.895 1.00 28.61 132 PRO B C 1
ATOM 4072 O O . PRO B 1 132 ? 13.490 -23.634 19.703 1.00 29.73 132 PRO B O 1
ATOM 4076 N N . VAL B 1 133 ? 13.993 -21.746 18.585 1.00 27.47 133 VAL B N 1
ATOM 4077 C CA . VAL B 1 133 ? 12.924 -20.892 19.186 1.00 27.92 133 VAL B CA 1
ATOM 4078 C C . VAL B 1 133 ? 12.687 -19.657 18.308 1.00 28.28 133 VAL B C 1
ATOM 4079 O O . VAL B 1 133 ? 13.583 -19.315 17.504 1.00 29.00 133 VAL B O 1
ATOM 4083 N N . TYR B 1 134 ? 11.507 -19.044 18.465 1.00 29.45 134 TYR B N 1
ATOM 4084 C CA . TYR B 1 134 ? 11.118 -17.692 17.976 1.00 32.55 134 TYR B CA 1
ATOM 4085 C C . TYR B 1 134 ? 12.349 -16.784 17.897 1.00 32.20 134 TYR B C 1
ATOM 4086 O O . TYR B 1 134 ? 12.976 -16.504 18.916 1.00 30.84 134 TYR B O 1
ATOM 4095 N N . PRO B 1 135 ? 12.749 -16.308 16.692 1.00 32.49 135 PRO B N 1
ATOM 4096 C CA . PRO B 1 135 ? 14.060 -15.674 16.499 1.00 32.09 135 PRO B CA 1
ATOM 4097 C C . PRO B 1 135 ? 14.241 -14.252 17.055 1.00 31.00 135 PRO B C 1
ATOM 4098 O O . PRO B 1 135 ? 15.356 -13.749 16.989 1.00 31.63 135 PRO B O 1
ATOM 4102 N N . VAL B 1 136 ? 13.173 -13.644 17.582 1.00 30.03 136 VAL B N 1
ATOM 4103 C CA . VAL B 1 136 ? 13.192 -12.278 18.190 1.00 29.81 136 VAL B CA 1
ATOM 4104 C C . VAL B 1 136 ? 14.237 -12.219 19.312 1.00 28.77 136 VAL B C 1
ATOM 4105 O O . VAL B 1 136 ? 14.954 -11.193 19.381 1.00 27.91 136 VAL B O 1
ATOM 4109 N N . TYR B 1 137 ? 14.324 -13.254 20.159 1.00 27.74 137 TYR B N 1
ATOM 4110 C CA . TYR B 1 137 ? 15.195 -13.236 21.366 1.00 30.00 137 TYR B CA 1
ATOM 4111 C C . TYR B 1 137 ? 16.658 -13.075 20.923 1.00 30.25 137 TYR B C 1
ATOM 4112 O O . TYR B 1 137 ? 17.374 -12.206 21.464 1.00 30.90 137 TYR B O 1
ATOM 4121 N N . VAL B 1 138 ? 17.087 -13.903 19.969 1.00 29.72 138 VAL B N 1
ATOM 4122 C CA . VAL B 1 138 ? 18.471 -13.892 19.413 1.00 31.87 138 VAL B CA 1
ATOM 4123 C C . VAL B 1 138 ? 18.731 -12.524 18.774 1.00 32.19 138 VAL B C 1
ATOM 4124 O O . VAL B 1 138 ? 19.726 -11.879 19.156 1.00 33.17 138 VAL B O 1
ATOM 4128 N N . ASP B 1 139 ? 17.872 -12.107 17.839 1.00 30.72 139 ASP B N 1
ATOM 4129 C CA . ASP B 1 139 ? 18.107 -10.918 16.974 1.00 31.98 139 ASP B CA 1
ATOM 4130 C C . ASP B 1 139 ? 18.226 -9.659 17.848 1.00 30.81 139 ASP B C 1
ATOM 4131 O O . ASP B 1 139 ? 19.173 -8.888 17.620 1.00 31.58 139 ASP B O 1
ATOM 4136 N N . THR B 1 140 ? 17.344 -9.474 18.835 1.00 28.67 140 THR B N 1
ATOM 4137 C CA . THR B 1 140 ? 17.347 -8.276 19.725 1.00 27.82 140 THR B CA 1
ATOM 4138 C C . THR B 1 140 ? 18.592 -8.316 20.626 1.00 28.03 140 THR B C 1
ATOM 4139 O O . THR B 1 140 ? 19.145 -7.239 20.911 1.00 30.06 140 THR B O 1
ATOM 4143 N N . ASN B 1 141 ? 19.046 -9.506 21.024 1.00 27.87 141 ASN B N 1
ATOM 4144 C CA . ASN B 1 141 ? 20.317 -9.689 21.777 1.00 28.77 141 ASN B CA 1
ATOM 4145 C C . ASN B 1 141 ? 21.507 -9.270 20.904 1.00 28.95 141 ASN B C 1
ATOM 4146 O O . ASN B 1 141 ? 22.473 -8.710 21.461 1.00 29.64 141 ASN B O 1
ATOM 4151 N N . VAL B 1 142 ? 21.445 -9.512 19.594 1.00 28.61 142 VAL B N 1
ATOM 4152 C CA . VAL B 1 142 ? 22.521 -9.094 18.644 1.00 30.23 142 VAL B CA 1
ATOM 4153 C C . VAL B 1 142 ? 22.516 -7.560 18.540 1.00 30.85 142 VAL B C 1
ATOM 4154 O O . VAL B 1 142 ? 23.612 -6.974 18.635 1.00 31.40 142 VAL B O 1
ATOM 4158 N N . MET B 1 143 ? 21.330 -6.953 18.391 1.00 30.85 143 MET B N 1
ATOM 4159 C CA . MET B 1 143 ? 21.108 -5.495 18.164 1.00 33.50 143 MET B CA 1
ATOM 4160 C C . MET B 1 143 ? 21.626 -4.653 19.338 1.00 33.40 143 MET B C 1
ATOM 4161 O O . MET B 1 143 ? 22.241 -3.606 19.071 1.00 31.63 143 MET B O 1
ATOM 4166 N N . ILE B 1 144 ? 21.388 -5.083 20.582 1.00 34.39 144 ILE B N 1
ATOM 4167 C CA . ILE B 1 144 ? 21.757 -4.310 21.807 1.00 36.33 144 ILE B CA 1
ATOM 4168 C C . ILE B 1 144 ? 23.242 -4.529 22.151 1.00 36.18 144 ILE B C 1
ATOM 4169 O O . ILE B 1 144 ? 23.745 -3.808 23.040 1.00 38.00 144 ILE B O 1
ATOM 4174 N N . GLY B 1 145 ? 23.914 -5.478 21.489 1.00 35.56 145 GLY B N 1
ATOM 4175 C CA . GLY B 1 145 ? 25.359 -5.738 21.645 1.00 37.63 145 GLY B CA 1
ATOM 4176 C C . GLY B 1 145 ? 25.674 -6.787 22.710 1.00 38.10 145 GLY B C 1
ATOM 4177 O O . GLY B 1 145 ? 26.739 -6.657 23.339 1.00 38.36 145 GLY B O 1
ATOM 4178 N N . ASN B 1 146 ? 24.820 -7.809 22.879 1.00 36.20 146 ASN B N 1
ATOM 4179 C CA . ASN B 1 146 ? 24.977 -8.879 23.905 1.00 35.23 146 ASN B CA 1
ATOM 4180 C C . ASN B 1 146 ? 25.655 -10.118 23.295 1.00 35.16 146 ASN B C 1
ATOM 4181 O O . ASN B 1 146 ? 25.725 -11.138 23.996 1.00 36.83 146 ASN B O 1
ATOM 4186 N N . THR B 1 147 ? 26.148 -10.046 22.052 1.00 35.32 147 THR B N 1
ATOM 4187 C CA . THR B 1 147 ? 26.708 -11.212 21.313 1.00 35.00 147 THR B CA 1
ATOM 4188 C C . THR B 1 147 ? 27.994 -10.829 20.575 1.00 37.43 147 THR B C 1
ATOM 4189 O O . THR B 1 147 ? 28.356 -9.643 20.588 1.00 37.60 147 THR B O 1
ATOM 4193 N N . GLY B 1 148 ? 28.641 -11.825 19.961 1.00 40.69 148 GLY B N 1
ATOM 4194 C CA . GLY B 1 148 ? 29.645 -11.659 18.891 1.00 40.63 148 GLY B CA 1
ATOM 4195 C C . GLY B 1 148 ? 29.036 -11.960 17.528 1.00 41.03 148 GLY B C 1
ATOM 4196 O O . GLY B 1 148 ? 27.794 -11.879 17.393 1.00 38.01 148 GLY B O 1
ATOM 4197 N N . GLU B 1 149 ? 29.872 -12.319 16.554 1.00 44.98 149 GLU B N 1
ATOM 4198 C CA . GLU B 1 149 ? 29.470 -12.565 15.142 1.00 47.77 149 GLU B CA 1
ATOM 4199 C C . GLU B 1 149 ? 28.772 -13.925 15.036 1.00 46.67 149 GLU B C 1
ATOM 4200 O O . GLU B 1 149 ? 28.897 -14.732 15.980 1.00 44.06 149 GLU B O 1
ATOM 4206 N N . ALA B 1 150 ? 28.070 -14.157 13.922 1.00 50.13 150 ALA B N 1
ATOM 4207 C CA . ALA B 1 150 ? 27.413 -15.439 13.573 1.00 53.54 150 ALA B CA 1
ATOM 4208 C C . ALA B 1 150 ? 28.433 -16.369 12.904 1.00 56.41 150 ALA B C 1
ATOM 4209 O O . ALA B 1 150 ? 29.418 -15.854 12.340 1.00 54.99 150 ALA B O 1
ATOM 4211 N N . ASP B 1 151 ? 28.202 -17.684 12.982 1.00 59.30 151 ASP B N 1
ATOM 4212 C CA . ASP B 1 151 ? 29.042 -18.736 12.341 1.00 63.97 151 ASP B CA 1
ATOM 4213 C C . ASP B 1 151 ? 28.302 -19.251 11.099 1.00 67.64 151 ASP B C 1
ATOM 4214 O O . ASP B 1 151 ? 27.287 -18.623 10.725 1.00 63.28 151 ASP B O 1
ATOM 4219 N N . GLU B 1 152 ? 28.785 -20.348 10.497 1.00 74.55 152 GLU B N 1
ATOM 4220 C CA . GLU B 1 152 ? 28.225 -20.975 9.264 1.00 77.54 152 GLU B CA 1
ATOM 4221 C C . GLU B 1 152 ? 26.704 -21.159 9.396 1.00 70.83 152 GLU B C 1
ATOM 4222 O O . GLU B 1 152 ? 25.994 -20.924 8.396 1.00 68.00 152 GLU B O 1
ATOM 4228 N N . ASN B 1 153 ? 26.232 -21.571 10.581 1.00 64.96 153 ASN B N 1
ATOM 4229 C CA . ASN B 1 153 ? 24.847 -22.065 10.820 1.00 63.12 153 ASN B CA 1
ATOM 4230 C C . ASN B 1 153 ? 23.981 -20.971 11.457 1.00 59.96 153 ASN B C 1
ATOM 4231 O O . ASN B 1 153 ? 22.825 -21.279 11.818 1.00 61.40 153 ASN B O 1
ATOM 4236 N N . GLY B 1 154 ? 24.507 -19.749 11.590 1.00 56.82 154 GLY B N 1
ATOM 4237 C CA . GLY B 1 154 ? 23.748 -18.569 12.050 1.00 52.80 154 GLY B CA 1
ATOM 4238 C C . GLY B 1 154 ? 23.579 -18.533 13.561 1.00 48.38 154 GLY B C 1
ATOM 4239 O O . GLY B 1 154 ? 22.596 -17.916 14.018 1.00 49.22 154 GLY B O 1
ATOM 4240 N N . ALA B 1 155 ? 24.504 -19.155 14.304 1.00 43.60 155 ALA B N 1
ATOM 4241 C CA . ALA B 1 155 ? 24.609 -19.103 15.782 1.00 42.37 155 ALA B CA 1
ATOM 4242 C C . ALA B 1 155 ? 25.653 -18.048 16.157 1.00 41.70 155 ALA B C 1
ATOM 4243 O O . ALA B 1 155 ? 26.792 -18.143 15.655 1.00 42.46 155 ALA B O 1
ATOM 4245 N N . TYR B 1 156 ? 25.265 -17.085 17.001 1.00 39.16 156 TYR B N 1
ATOM 4246 C CA . TYR B 1 156 ? 26.081 -15.910 17.409 1.00 39.52 156 TYR B CA 1
ATOM 4247 C C . TYR B 1 156 ? 26.915 -16.277 18.641 1.00 38.51 156 TYR B C 1
ATOM 4248 O O . TYR B 1 156 ? 26.360 -16.841 19.594 1.00 38.22 156 TYR B O 1
ATOM 4257 N N . ALA B 1 157 ? 28.216 -15.971 18.611 1.00 39.23 157 ALA B N 1
ATOM 4258 C CA . ALA B 1 157 ? 29.159 -16.213 19.727 1.00 39.55 157 ALA B CA 1
ATOM 4259 C C . ALA B 1 157 ? 28.657 -15.478 20.980 1.00 38.43 157 ALA B C 1
ATOM 4260 O O . ALA B 1 157 ? 28.044 -14.395 20.833 1.00 37.08 157 ALA B O 1
ATOM 4262 N N . GLY B 1 158 ? 28.882 -16.066 22.161 1.00 38.48 158 GLY B N 1
ATOM 4263 C CA . GLY B 1 158 ? 28.521 -15.493 23.474 1.00 39.27 158 GLY B CA 1
ATOM 4264 C C . GLY B 1 158 ? 27.230 -16.081 24.025 1.00 38.26 158 GLY B C 1
ATOM 4265 O O . GLY B 1 158 ? 27.189 -16.381 25.234 1.00 38.26 158 GLY B O 1
ATOM 4266 N N . LEU B 1 159 ? 26.202 -16.213 23.181 1.00 37.78 159 LEU B N 1
ATOM 4267 C CA . LEU B 1 159 ? 24.896 -16.824 23.555 1.00 37.09 159 LEU B CA 1
ATOM 4268 C C . LEU B 1 159 ? 25.129 -18.297 23.904 1.00 37.57 159 LEU B C 1
ATOM 4269 O O . LEU B 1 159 ? 25.898 -18.954 23.180 1.00 37.98 159 LEU B O 1
ATOM 4274 N N . VAL B 1 160 ? 24.516 -18.765 24.995 1.00 36.61 160 VAL B N 1
ATOM 4275 C CA . VAL B 1 160 ? 24.478 -20.195 25.412 1.00 36.86 160 VAL B CA 1
ATOM 4276 C C . VAL B 1 160 ? 23.190 -20.805 24.845 1.00 36.60 160 VAL B C 1
ATOM 4277 O O . VAL B 1 160 ? 22.107 -20.507 25.378 1.00 36.44 160 VAL B O 1
ATOM 4281 N N . TYR B 1 161 ? 23.304 -21.611 23.787 1.00 36.39 161 TYR B N 1
ATOM 4282 C CA . TYR B 1 161 ? 22.160 -22.248 23.083 1.00 35.44 161 TYR B CA 1
ATOM 4283 C C . TYR B 1 161 ? 21.838 -23.587 23.762 1.00 36.52 161 TYR B C 1
ATOM 4284 O O . TYR B 1 161 ? 22.702 -24.481 23.773 1.00 38.09 161 TYR B O 1
ATOM 4293 N N . LEU B 1 162 ? 20.631 -23.714 24.321 1.00 36.30 162 LEU B N 1
ATOM 4294 C CA . LEU B 1 162 ? 20.133 -24.953 24.973 1.00 35.72 162 LEU B CA 1
ATOM 4295 C C . LEU B 1 162 ? 19.462 -25.818 23.898 1.00 35.77 162 LEU B C 1
ATOM 4296 O O . LEU B 1 162 ? 18.348 -25.465 23.467 1.00 33.93 162 LEU B O 1
ATOM 4301 N N . LYS B 1 163 ? 20.127 -26.898 23.478 1.00 38.26 163 LYS B N 1
ATOM 4302 C CA . LYS B 1 163 ? 19.724 -27.717 22.304 1.00 40.56 163 LYS B CA 1
ATOM 4303 C C . LYS B 1 163 ? 18.506 -28.572 22.664 1.00 38.03 163 LYS B C 1
ATOM 4304 O O . LYS B 1 163 ? 18.553 -29.322 23.661 1.00 36.97 163 LYS B O 1
ATOM 4310 N N . CYS B 1 164 ? 17.460 -28.447 21.855 1.00 36.75 164 CYS B N 1
ATOM 4311 C CA . CYS B 1 164 ? 16.195 -29.215 21.939 1.00 38.89 164 CYS B CA 1
ATOM 4312 C C . CYS B 1 164 ? 16.062 -30.055 20.666 1.00 40.17 164 CYS B C 1
ATOM 4313 O O . CYS B 1 164 ? 15.980 -29.458 19.571 1.00 48.05 164 CYS B O 1
ATOM 4316 N N . THR B 1 165 ? 16.071 -31.382 20.818 1.00 41.11 165 THR B N 1
ATOM 4317 C CA . THR B 1 165 ? 16.105 -32.387 19.722 1.00 41.81 165 THR B CA 1
ATOM 4318 C C . THR B 1 165 ? 15.023 -33.439 19.948 1.00 41.32 165 THR B C 1
ATOM 4319 O O . THR B 1 165 ? 14.514 -33.573 21.059 1.00 39.27 165 THR B O 1
ATOM 4323 N N . PRO B 1 166 ? 14.646 -34.224 18.910 1.00 43.34 166 PRO B N 1
ATOM 4324 C CA . PRO B 1 166 ? 13.783 -35.388 19.104 1.00 43.82 166 PRO B CA 1
ATOM 4325 C C . PRO B 1 166 ? 14.389 -36.334 20.152 1.00 46.57 166 PRO B C 1
ATOM 4326 O O . PRO B 1 166 ? 13.647 -36.836 20.975 1.00 43.57 166 PRO B O 1
ATOM 4330 N N . GLU B 1 167 ? 15.717 -36.509 20.104 1.00 52.70 167 GLU B N 1
ATOM 4331 C CA . GLU B 1 167 ? 16.524 -37.359 21.024 1.00 57.15 167 GLU B CA 1
ATOM 4332 C C . GLU B 1 167 ? 16.166 -37.048 22.481 1.00 59.33 167 GLU B C 1
ATOM 4333 O O . GLU B 1 167 ? 15.891 -38.010 23.222 1.00 69.78 167 GLU B O 1
ATOM 4339 N N . ASN B 1 168 ? 16.153 -35.765 22.872 1.00 55.50 168 ASN B N 1
ATOM 4340 C CA . ASN B 1 168 ? 15.918 -35.331 24.279 1.00 50.49 168 ASN B CA 1
ATOM 4341 C C . ASN B 1 168 ? 14.457 -34.894 24.462 1.00 47.78 168 ASN B C 1
ATOM 4342 O O . ASN B 1 168 ? 14.168 -34.263 25.484 1.00 47.59 168 ASN B O 1
ATOM 4347 N N . GLY B 1 169 ? 13.567 -35.233 23.523 1.00 46.63 169 GLY B N 1
ATOM 4348 C CA . GLY B 1 169 ? 12.128 -34.897 23.580 1.00 46.61 169 GLY B CA 1
ATOM 4349 C C . GLY B 1 169 ? 11.874 -33.399 23.521 1.00 49.66 169 GLY B C 1
ATOM 4350 O O . GLY B 1 169 ? 10.802 -32.965 23.982 1.00 56.38 169 GLY B O 1
ATOM 4351 N N . PHE B 1 170 ? 12.817 -32.634 22.961 1.00 48.83 170 PHE B N 1
ATOM 4352 C CA . PHE B 1 170 ? 12.799 -31.152 22.867 1.00 46.01 170 PHE B CA 1
ATOM 4353 C C . PHE B 1 170 ? 12.755 -30.518 24.269 1.00 47.24 170 PHE B C 1
ATOM 4354 O O . PHE B 1 170 ? 12.315 -29.359 24.392 1.00 48.13 170 PHE B O 1
ATOM 4362 N N . VAL B 1 171 ? 13.239 -31.232 25.292 1.00 51.83 171 VAL B N 1
ATOM 4363 C CA . VAL B 1 171 ? 13.452 -30.661 26.658 1.00 56.76 171 VAL B CA 1
ATOM 4364 C C . VAL B 1 171 ? 14.948 -30.411 26.833 1.00 53.88 171 VAL B C 1
ATOM 4365 O O . VAL B 1 171 ? 15.759 -31.337 26.789 1.00 50.65 171 VAL B O 1
ATOM 4369 N N . PRO B 1 172 ? 15.360 -29.134 26.989 1.00 49.58 172 PRO B N 1
ATOM 4370 C CA . PRO B 1 172 ? 16.775 -28.799 27.112 1.00 50.56 172 PRO B CA 1
ATOM 4371 C C . PRO B 1 172 ? 17.345 -29.268 28.458 1.00 51.04 172 PRO B C 1
ATOM 4372 O O . PRO B 1 172 ? 16.681 -29.102 29.466 1.00 49.41 172 PRO B O 1
ATOM 4376 N N . ASP B 1 173 ? 18.538 -29.865 28.424 1.00 51.30 173 ASP B N 1
ATOM 4377 C CA . ASP B 1 173 ? 19.365 -30.165 29.622 1.00 54.28 173 ASP B CA 1
ATOM 4378 C C . ASP B 1 173 ? 19.685 -28.841 30.323 1.00 52.08 173 ASP B C 1
ATOM 4379 O O . ASP B 1 173 ? 20.177 -27.924 29.638 1.00 54.58 173 ASP B O 1
ATOM 4384 N N . ILE B 1 174 ? 19.395 -28.743 31.622 1.00 50.32 174 ILE B N 1
ATOM 4385 C CA . ILE B 1 174 ? 19.843 -27.610 32.486 1.00 50.24 174 ILE B CA 1
ATOM 4386 C C . ILE B 1 174 ? 21.364 -27.557 32.399 1.00 49.06 174 ILE B C 1
ATOM 4387 O O . ILE B 1 174 ? 22.031 -28.531 32.728 1.00 50.33 174 ILE B O 1
ATOM 4392 N N . PRO B 1 175 ? 21.957 -26.431 31.945 1.00 48.85 175 PRO B N 1
ATOM 4393 C CA . PRO B 1 175 ? 23.383 -26.391 31.638 1.00 51.31 175 PRO B CA 1
ATOM 4394 C C . PRO B 1 175 ? 24.251 -26.390 32.904 1.00 54.22 175 PRO B C 1
ATOM 4395 O O . PRO B 1 175 ? 23.745 -26.060 33.956 1.00 55.31 175 PRO B O 1
ATOM 4399 N N . GLN B 1 176 ? 25.523 -26.766 32.767 1.00 58.97 176 GLN B N 1
ATOM 4400 C CA . GLN B 1 176 ? 26.552 -26.643 33.835 1.00 62.16 176 GLN B CA 1
ATOM 4401 C C . GLN B 1 176 ? 27.001 -25.176 33.901 1.00 63.42 176 GLN B C 1
ATOM 4402 O O . GLN B 1 176 ? 27.220 -24.678 35.026 1.00 60.92 176 GLN B O 1
ATOM 4408 N N . GLU B 1 177 ? 27.102 -24.508 32.742 1.00 64.82 177 GLU B N 1
ATOM 4409 C CA . GLU B 1 177 ? 27.345 -23.041 32.639 1.00 64.60 177 GLU B CA 1
ATOM 4410 C C . GLU B 1 177 ? 26.289 -22.309 33.473 1.00 59.01 177 GLU B C 1
ATOM 4411 O O . GLU B 1 177 ? 25.124 -22.754 33.482 1.00 53.36 177 GLU B O 1
ATOM 4417 N N . LYS B 1 178 ? 26.688 -21.228 34.137 1.00 58.44 178 LYS B N 1
ATOM 4418 C CA . LYS B 1 178 ? 25.796 -20.394 34.981 1.00 59.22 178 LYS B CA 1
ATOM 4419 C C . LYS B 1 178 ? 25.329 -19.202 34.138 1.00 53.59 178 LYS B C 1
ATOM 4420 O O . LYS B 1 178 ? 26.141 -18.294 33.885 1.00 55.00 178 LYS B O 1
ATOM 4426 N N . ALA B 1 179 ? 24.075 -19.239 33.681 1.00 47.57 179 ALA B N 1
ATOM 4427 C CA . ALA B 1 179 ? 23.441 -18.185 32.855 1.00 44.81 179 ALA B CA 1
ATOM 4428 C C . ALA B 1 179 ? 22.705 -17.190 33.761 1.00 42.16 179 ALA B C 1
ATOM 4429 O O . ALA B 1 179 ? 22.064 -17.632 34.735 1.00 41.18 179 ALA B O 1
ATOM 4431 N N . ASP B 1 180 ? 22.781 -15.902 33.421 1.00 40.95 180 ASP B N 1
ATOM 4432 C CA . ASP B 1 180 ? 22.150 -14.781 34.168 1.00 40.73 180 ASP B CA 1
ATOM 4433 C C . ASP B 1 180 ? 20.708 -14.586 33.686 1.00 38.32 180 ASP B C 1
ATOM 4434 O O . ASP B 1 180 ? 19.836 -14.337 34.539 1.00 38.50 180 ASP B O 1
ATOM 4439 N N . LEU B 1 181 ? 20.485 -14.652 32.370 1.00 36.50 181 LEU B N 1
ATOM 4440 C CA . LEU B 1 181 ? 19.143 -14.574 31.729 1.00 35.76 181 LEU B CA 1
ATOM 4441 C C . LEU B 1 181 ? 18.896 -15.870 30.958 1.00 34.46 181 LEU B C 1
ATOM 4442 O O . LEU B 1 181 ? 19.795 -16.280 30.201 1.00 35.39 181 LEU B O 1
ATOM 4447 N N . ILE B 1 182 ? 17.716 -16.467 31.128 1.00 33.34 182 ILE B N 1
ATOM 4448 C CA . ILE B 1 182 ? 17.313 -17.743 30.466 1.00 32.50 182 ILE B CA 1
ATOM 4449 C C . ILE B 1 182 ? 15.970 -17.530 29.765 1.00 30.02 182 ILE B C 1
ATOM 4450 O O . ILE B 1 182 ? 14.979 -17.269 30.463 1.00 29.54 182 ILE B O 1
ATOM 4455 N N . TYR B 1 183 ? 15.947 -17.612 28.433 1.00 30.13 183 TYR B N 1
ATOM 4456 C CA . TYR B 1 183 ? 14.705 -17.555 27.620 1.00 28.68 183 TYR B CA 1
ATOM 4457 C C . TYR B 1 183 ? 14.142 -18.970 27.479 1.00 27.74 183 TYR B C 1
ATOM 4458 O O . TYR B 1 183 ? 14.809 -19.822 26.859 1.00 28.12 183 TYR B O 1
ATOM 4467 N N . LEU B 1 184 ? 12.961 -19.196 28.054 1.00 26.77 184 LEU B N 1
ATOM 4468 C CA . LEU B 1 184 ? 12.132 -20.410 27.864 1.00 26.72 184 LEU B CA 1
ATOM 4469 C C . LEU B 1 184 ? 10.842 -19.996 27.157 1.00 26.69 184 LEU B C 1
ATOM 4470 O O . LEU B 1 184 ? 10.211 -19.030 27.613 1.00 29.19 184 LEU B O 1
ATOM 4475 N N . CYS B 1 185 ? 10.484 -20.691 26.081 1.00 27.59 185 CYS B N 1
ATOM 4476 C CA . CYS B 1 185 ? 9.194 -20.547 25.364 1.00 27.82 185 CYS B CA 1
ATOM 4477 C C . CYS B 1 185 ? 8.393 -21.843 25.538 1.00 27.89 185 CYS B C 1
ATOM 4478 O O . CYS B 1 185 ? 8.847 -22.883 25.034 1.00 26.06 185 CYS B O 1
ATOM 4481 N N . TYR B 1 186 ? 7.256 -21.778 26.239 1.00 28.18 186 TYR B N 1
ATOM 4482 C CA . TYR B 1 186 ? 6.390 -22.946 26.557 1.00 29.13 186 TYR B CA 1
ATOM 4483 C C . TYR B 1 186 ? 4.921 -22.534 26.528 1.00 29.41 186 TYR B C 1
ATOM 4484 O O . TYR B 1 186 ? 4.515 -21.655 27.278 1.00 28.12 186 TYR B O 1
ATOM 4493 N N . PRO B 1 187 ? 4.079 -23.152 25.666 1.00 30.49 187 PRO B N 1
ATOM 4494 C CA . PRO B 1 187 ? 4.543 -24.092 24.642 1.00 29.06 187 PRO B CA 1
ATOM 4495 C C . PRO B 1 187 ? 5.585 -23.468 23.700 1.00 27.32 187 PRO B C 1
ATOM 4496 O O . PRO B 1 187 ? 5.461 -22.310 23.355 1.00 25.57 187 PRO B O 1
ATOM 4500 N N . ASN B 1 188 ? 6.598 -24.249 23.323 1.00 27.80 188 ASN B N 1
ATOM 4501 C CA . ASN B 1 188 ? 7.706 -23.787 22.450 1.00 27.48 188 ASN B CA 1
ATOM 4502 C C . ASN B 1 188 ? 7.164 -23.518 21.048 1.00 27.14 188 ASN B C 1
ATOM 4503 O O . ASN B 1 188 ? 6.400 -24.338 20.524 1.00 28.33 188 ASN B O 1
ATOM 4508 N N . ASN B 1 189 ? 7.522 -22.365 20.499 1.00 27.69 189 ASN B N 1
ATOM 4509 C CA . ASN B 1 189 ? 7.430 -22.048 19.056 1.00 26.62 189 ASN B CA 1
ATOM 4510 C C . ASN B 1 189 ? 8.851 -22.178 18.509 1.00 26.96 189 ASN B C 1
ATOM 4511 O O . ASN B 1 189 ? 9.720 -21.411 18.920 1.00 25.64 189 ASN B O 1
ATOM 4516 N N . PRO B 1 190 ? 9.157 -23.115 17.578 1.00 26.55 190 PRO B N 1
ATOM 4517 C CA . PRO B 1 190 ? 8.159 -23.842 16.784 1.00 27.02 190 PRO B CA 1
ATOM 4518 C C . PRO B 1 190 ? 7.881 -25.333 17.060 1.00 27.91 190 PRO B C 1
ATOM 4519 O O . PRO B 1 190 ? 7.097 -25.902 16.322 1.00 29.25 190 PRO B O 1
ATOM 4523 N N . THR B 1 191 ? 8.522 -25.941 18.063 1.00 27.95 191 THR B N 1
ATOM 4524 C CA . THR B 1 191 ? 8.556 -27.420 18.257 1.00 28.93 191 THR B CA 1
ATOM 4525 C C . THR B 1 191 ? 7.229 -27.937 18.823 1.00 29.87 191 THR B C 1
ATOM 4526 O O . THR B 1 191 ? 6.939 -29.124 18.626 1.00 31.62 191 THR B O 1
ATOM 4530 N N . GLY B 1 192 ? 6.479 -27.098 19.538 1.00 31.47 192 GLY B N 1
ATOM 4531 C CA . GLY B 1 192 ? 5.232 -27.496 20.219 1.00 32.59 192 GLY B CA 1
ATOM 4532 C C . GLY B 1 192 ? 5.498 -28.151 21.566 1.00 32.24 192 GLY B C 1
ATOM 4533 O O . GLY B 1 192 ? 4.517 -28.522 22.237 1.00 34.68 192 GLY B O 1
ATOM 4534 N N . ALA B 1 193 ? 6.767 -28.272 21.966 1.00 29.62 193 ALA B N 1
ATOM 4535 C CA . ALA B 1 193 ? 7.183 -28.913 23.233 1.00 30.21 193 ALA B CA 1
ATOM 4536 C C . ALA B 1 193 ? 6.577 -28.165 24.423 1.00 30.68 193 ALA B C 1
ATOM 4537 O O . ALA B 1 193 ? 6.372 -26.932 24.333 1.00 30.31 193 ALA B O 1
ATOM 4539 N N . VAL B 1 194 ? 6.304 -28.902 25.497 1.00 30.24 194 VAL B N 1
ATOM 4540 C CA . VAL B 1 194 ? 5.851 -28.351 26.805 1.00 31.34 194 VAL B CA 1
ATOM 4541 C C . VAL B 1 194 ? 6.814 -28.836 27.893 1.00 33.35 194 VAL B C 1
ATOM 4542 O O . VAL B 1 194 ? 7.368 -29.951 27.763 1.00 36.40 194 VAL B O 1
ATOM 4546 N N . ALA B 1 195 ? 7.033 -28.002 28.907 1.00 32.98 195 ALA B N 1
ATOM 4547 C CA . ALA B 1 195 ? 7.806 -28.335 30.122 1.00 32.00 195 ALA B CA 1
ATOM 4548 C C . ALA B 1 195 ? 6.856 -29.013 31.116 1.00 30.78 195 ALA B C 1
ATOM 4549 O O . ALA B 1 195 ? 5.710 -28.549 31.234 1.00 29.55 195 ALA B O 1
ATOM 4551 N N . THR B 1 196 ? 7.301 -30.092 31.767 1.00 30.84 196 THR B N 1
ATOM 4552 C CA . THR B 1 196 ? 6.579 -30.744 32.890 1.00 30.88 196 THR B CA 1
ATOM 4553 C C . THR B 1 196 ? 6.800 -29.908 34.152 1.00 31.03 196 THR B C 1
ATOM 4554 O O . THR B 1 196 ? 7.713 -29.056 34.144 1.00 30.06 196 THR B O 1
ATOM 4558 N N . ARG B 1 197 ? 5.999 -30.161 35.187 1.00 32.69 197 ARG B N 1
ATOM 4559 C CA . ARG B 1 197 ? 6.070 -29.473 36.505 1.00 33.63 197 ARG B CA 1
ATOM 4560 C C . ARG B 1 197 ? 7.463 -29.684 37.096 1.00 32.82 197 ARG B C 1
ATOM 4561 O O . ARG B 1 197 ? 8.118 -28.713 37.464 1.00 33.81 197 ARG B O 1
ATOM 4569 N N . PRO B 1 198 ? 7.985 -30.933 37.166 1.00 34.64 198 PRO B N 1
ATOM 4570 C CA . PRO B 1 198 ? 9.334 -31.171 37.687 1.00 34.53 198 PRO B CA 1
ATOM 4571 C C . PRO B 1 198 ? 10.433 -30.475 36.863 1.00 33.00 198 PRO B C 1
ATOM 4572 O O . PRO B 1 198 ? 11.415 -30.081 37.443 1.00 33.18 198 PRO B O 1
ATOM 4576 N N . GLN B 1 199 ? 10.248 -30.341 35.544 1.00 32.49 199 GLN B N 1
ATOM 4577 C CA . GLN B 1 199 ? 11.212 -29.642 34.645 1.00 33.25 199 GLN B CA 1
ATOM 4578 C C . GLN B 1 199 ? 11.252 -28.151 35.007 1.00 32.87 199 GLN B C 1
ATOM 4579 O O . GLN B 1 199 ? 12.369 -27.591 35.099 1.00 34.25 199 GLN B O 1
ATOM 4585 N N . LEU B 1 200 ? 10.089 -27.537 35.240 1.00 31.66 200 LEU B N 1
ATOM 4586 C CA . LEU B 1 200 ? 10.001 -26.120 35.670 1.00 31.42 200 LEU B CA 1
ATOM 4587 C C . LEU B 1 200 ? 10.537 -25.977 37.096 1.00 33.43 200 LEU B C 1
ATOM 4588 O O . LEU B 1 200 ? 11.237 -24.982 37.362 1.00 35.42 200 LEU B O 1
ATOM 4593 N N . GLU B 1 201 ? 10.238 -26.935 37.974 1.00 34.54 201 GLU B N 1
ATOM 4594 C CA . GLU B 1 201 ? 10.769 -26.961 39.362 1.00 36.07 201 GLU B CA 1
ATOM 4595 C C . GLU B 1 201 ? 12.299 -26.900 39.322 1.00 33.79 201 GLU B C 1
ATOM 4596 O O . GLU B 1 201 ? 12.876 -26.118 40.100 1.00 33.39 201 GLU B O 1
ATOM 4602 N N . ALA B 1 202 ? 12.928 -27.671 38.433 1.00 31.95 202 ALA B N 1
ATOM 4603 C CA . ALA B 1 202 ? 14.402 -27.736 38.292 1.00 32.58 202 ALA B CA 1
ATOM 4604 C C . ALA B 1 202 ? 14.932 -26.394 37.758 1.00 33.93 202 ALA B C 1
ATOM 4605 O O . ALA B 1 202 ? 15.961 -25.910 38.289 1.00 33.81 202 ALA B O 1
ATOM 4607 N N . TRP B 1 203 ? 14.256 -25.808 36.762 1.00 32.64 203 TRP B N 1
ATOM 4608 C CA . TRP B 1 203 ? 14.633 -24.493 36.172 1.00 34.17 203 TRP B CA 1
ATOM 4609 C C . TRP B 1 203 ? 14.555 -23.404 37.244 1.00 33.29 203 TRP B C 1
ATOM 4610 O O . TRP B 1 203 ? 15.485 -22.582 37.308 1.00 33.56 203 TRP B O 1
ATOM 4621 N N . VAL B 1 204 ? 13.495 -23.400 38.054 1.00 33.30 204 VAL B N 1
ATOM 4622 C CA . VAL B 1 204 ? 13.324 -22.404 39.152 1.00 34.42 204 VAL B CA 1
ATOM 4623 C C . VAL B 1 204 ? 14.420 -22.641 40.202 1.00 36.68 204 VAL B C 1
ATOM 4624 O O . VAL B 1 204 ? 14.946 -21.641 40.731 1.00 36.76 204 VAL B O 1
ATOM 4628 N N . LYS B 1 205 ? 14.786 -23.901 40.470 1.00 38.47 205 LYS B N 1
ATOM 4629 C CA . LYS B 1 205 ? 15.885 -24.232 41.418 1.00 40.25 205 LYS B CA 1
ATOM 4630 C C . LYS B 1 205 ? 17.203 -23.647 40.886 1.00 39.58 205 LYS B C 1
ATOM 4631 O O . LYS B 1 205 ? 17.886 -22.939 41.650 1.00 40.10 205 LYS B O 1
ATOM 4637 N N . TYR B 1 206 ? 17.538 -23.929 39.625 1.00 39.82 206 TYR B N 1
ATOM 4638 C CA . TYR B 1 206 ? 18.761 -23.436 38.933 1.00 41.74 206 TYR B CA 1
ATOM 4639 C C . TYR B 1 206 ? 18.805 -21.905 38.995 1.00 40.18 206 TYR B C 1
ATOM 4640 O O . TYR B 1 206 ? 19.831 -21.350 39.432 1.00 38.98 206 TYR B O 1
ATOM 4649 N N . ALA B 1 207 ? 17.714 -21.252 38.590 1.00 40.06 207 ALA B N 1
ATOM 4650 C CA . ALA B 1 207 ? 17.603 -19.775 38.512 1.00 42.07 207 ALA B CA 1
ATOM 4651 C C . ALA B 1 207 ? 17.824 -19.160 39.901 1.00 43.44 207 ALA B C 1
ATOM 4652 O O . ALA B 1 207 ? 18.621 -18.210 40.006 1.00 43.95 207 ALA B O 1
ATOM 4654 N N . ARG B 1 208 ? 17.157 -19.687 40.931 1.00 43.41 208 ARG B N 1
ATOM 4655 C CA . ARG B 1 208 ? 17.198 -19.118 42.303 1.00 44.96 208 ARG B CA 1
ATOM 4656 C C . ARG B 1 208 ? 18.613 -19.244 42.869 1.00 43.58 208 ARG B C 1
ATOM 4657 O O . ARG B 1 208 ? 19.076 -18.261 43.464 1.00 43.25 208 ARG B O 1
ATOM 4665 N N . GLU B 1 209 ? 19.277 -20.389 42.685 1.00 43.45 209 GLU B N 1
ATOM 4666 C CA . GLU B 1 209 ? 20.594 -20.649 43.328 1.00 47.08 209 GLU B CA 1
ATOM 4667 C C . GLU B 1 209 ? 21.705 -19.909 42.567 1.00 45.08 209 GLU B C 1
ATOM 4668 O O . GLU B 1 209 ? 22.755 -19.658 43.175 1.00 43.03 209 GLU B O 1
ATOM 4674 N N . ASN B 1 210 ? 21.472 -19.528 41.309 1.00 44.92 210 ASN B N 1
ATOM 4675 C CA . ASN B 1 210 ? 22.436 -18.739 40.493 1.00 44.58 210 ASN B CA 1
ATOM 4676 C C . ASN B 1 210 ? 22.035 -17.256 40.470 1.00 43.43 210 ASN B C 1
ATOM 4677 O O . ASN B 1 210 ? 22.737 -16.477 39.806 1.00 45.10 210 ASN B O 1
ATOM 4682 N N . GLY B 1 211 ? 20.964 -16.877 41.176 1.00 41.36 211 GLY B N 1
ATOM 4683 C CA . GLY B 1 211 ? 20.401 -15.511 41.182 1.00 40.84 211 GLY B CA 1
ATOM 4684 C C . GLY B 1 211 ? 20.009 -15.035 39.789 1.00 39.01 211 GLY B C 1
ATOM 4685 O O . GLY B 1 211 ? 20.052 -13.816 39.548 1.00 37.81 211 GLY B O 1
ATOM 4686 N N . SER B 1 212 ? 19.631 -15.959 38.903 1.00 37.39 212 SER B N 1
ATOM 4687 C CA . SER B 1 212 ? 19.337 -15.702 37.469 1.00 36.25 212 SER B CA 1
ATOM 4688 C C . SER B 1 212 ? 17.882 -15.256 37.305 1.00 34.97 212 SER B C 1
ATOM 4689 O O . SER B 1 212 ? 17.126 -15.332 38.290 1.00 34.35 212 SER B O 1
ATOM 4692 N N . VAL B 1 213 ? 17.518 -14.813 36.096 1.00 34.47 213 VAL B N 1
ATOM 4693 C CA . VAL B 1 213 ? 16.125 -14.431 35.717 1.00 33.09 213 VAL B CA 1
ATOM 4694 C C . VAL B 1 213 ? 15.647 -15.353 34.593 1.00 33.22 213 VAL B C 1
ATOM 4695 O O . VAL B 1 213 ? 16.315 -15.386 33.544 1.00 33.90 213 VAL B O 1
ATOM 4699 N N . LEU B 1 214 ? 14.557 -16.089 34.841 1.00 34.22 214 LEU B N 1
ATOM 4700 C CA . LEU B 1 214 ? 13.781 -16.855 33.829 1.00 31.99 214 LEU B CA 1
ATOM 4701 C C . LEU B 1 214 ? 12.881 -15.877 33.072 1.00 30.76 214 LEU B C 1
ATOM 4702 O O . LEU B 1 214 ? 11.997 -15.272 33.709 1.00 32.19 214 LEU B O 1
ATOM 4707 N N . LEU B 1 215 ? 13.099 -15.731 31.767 1.00 29.70 215 LEU B N 1
ATOM 4708 C CA . LEU B 1 215 ? 12.188 -14.996 30.855 1.00 28.18 215 LEU B CA 1
ATOM 4709 C C . LEU B 1 215 ? 11.271 -16.034 30.203 1.00 27.68 215 LEU B C 1
ATOM 4710 O O . LEU B 1 215 ? 11.699 -16.653 29.214 1.00 27.35 215 LEU B O 1
ATOM 4715 N N . TYR B 1 216 ? 10.077 -16.229 30.778 1.00 27.98 216 TYR B N 1
ATOM 4716 C CA . TYR B 1 216 ? 9.125 -17.327 30.463 1.00 28.28 216 TYR B CA 1
ATOM 4717 C C . TYR B 1 216 ? 8.053 -16.808 29.499 1.00 27.43 216 TYR B C 1
ATOM 4718 O O . TYR B 1 216 ? 7.160 -16.067 29.930 1.00 27.86 216 TYR B O 1
ATOM 4727 N N . ASP B 1 217 ? 8.152 -17.204 28.225 1.00 27.48 217 ASP B N 1
ATOM 4728 C CA . ASP B 1 217 ? 7.208 -16.828 27.140 1.00 26.87 217 ASP B CA 1
ATOM 4729 C C . ASP B 1 217 ? 6.103 -17.886 27.049 1.00 26.61 217 ASP B C 1
ATOM 4730 O O . ASP B 1 217 ? 6.379 -18.995 26.512 1.00 25.24 217 ASP B O 1
ATOM 4735 N N . ALA B 1 218 ? 4.903 -17.545 27.539 1.00 26.46 218 ALA B N 1
ATOM 4736 C CA . ALA B 1 218 ? 3.729 -18.446 27.648 1.00 25.72 218 ALA B CA 1
ATOM 4737 C C . ALA B 1 218 ? 2.633 -18.007 26.670 1.00 26.90 218 ALA B C 1
ATOM 4738 O O . ALA B 1 218 ? 1.453 -18.256 26.951 1.00 27.51 218 ALA B O 1
ATOM 4740 N N . ALA B 1 219 ? 3.017 -17.408 25.541 1.00 27.83 219 ALA B N 1
ATOM 4741 C CA . ALA B 1 219 ? 2.102 -16.839 24.522 1.00 29.65 219 ALA B CA 1
ATOM 4742 C C . ALA B 1 219 ? 1.062 -17.871 24.053 1.00 29.58 219 ALA B C 1
ATOM 4743 O O . ALA B 1 219 ? -0.071 -17.445 23.754 1.00 30.91 219 ALA B O 1
ATOM 4745 N N . TYR B 1 220 ? 1.418 -19.161 23.981 1.00 28.67 220 TYR B N 1
ATOM 4746 C CA . TYR B 1 220 ? 0.553 -20.248 23.431 1.00 28.47 220 TYR B CA 1
ATOM 4747 C C . TYR B 1 220 ? -0.031 -21.111 24.562 1.00 29.28 220 TYR B C 1
ATOM 4748 O O . TYR B 1 220 ? -0.592 -22.196 24.274 1.00 27.06 220 TYR B O 1
ATOM 4757 N N . GLU B 1 221 ? 0.081 -20.619 25.804 1.00 29.94 221 GLU B N 1
ATOM 4758 C CA . GLU B 1 221 ? -0.469 -21.200 27.061 1.00 28.52 221 GLU B CA 1
ATOM 4759 C C . GLU B 1 221 ? -1.852 -21.819 26.817 1.00 27.42 221 GLU B C 1
ATOM 4760 O O . GLU B 1 221 ? -2.065 -22.959 27.229 1.00 27.57 221 GLU B O 1
ATOM 4766 N N . ALA B 1 222 ? -2.762 -21.073 26.192 1.00 28.20 222 ALA B N 1
ATOM 4767 C CA . ALA B 1 222 ? -4.205 -21.401 26.075 1.00 30.17 222 ALA B CA 1
ATOM 4768 C C . ALA B 1 222 ? -4.436 -22.680 25.250 1.00 29.46 222 ALA B C 1
ATOM 4769 O O . ALA B 1 222 ? -5.522 -23.288 25.403 1.00 28.63 222 ALA B O 1
ATOM 4771 N N . PHE B 1 223 ? -3.470 -23.084 24.417 1.00 27.70 223 PHE B N 1
ATOM 4772 C CA . PHE B 1 223 ? -3.600 -24.228 23.473 1.00 26.91 223 PHE B CA 1
ATOM 4773 C C . PHE B 1 223 ? -3.180 -25.547 24.141 1.00 27.34 223 PHE B C 1
ATOM 4774 O O . PHE B 1 223 ? -3.374 -26.607 23.530 1.00 27.77 223 PHE B O 1
ATOM 4782 N N . ILE B 1 224 ? -2.647 -25.507 25.362 1.00 28.00 224 ILE B N 1
ATOM 4783 C CA . ILE B 1 224 ? -2.234 -26.740 26.107 1.00 28.99 224 ILE B CA 1
ATOM 4784 C C . ILE B 1 224 ? -3.473 -27.628 26.324 1.00 28.93 224 ILE B C 1
ATOM 4785 O O . ILE B 1 224 ? -4.521 -27.097 26.715 1.00 30.18 224 ILE B O 1
ATOM 4790 N N . GLN B 1 225 ? -3.367 -28.923 26.020 1.00 29.70 225 GLN B N 1
ATOM 4791 C CA . GLN B 1 225 ? -4.484 -29.906 26.100 1.00 31.60 225 GLN B CA 1
ATOM 4792 C C . GLN B 1 225 ? -4.184 -30.949 27.187 1.00 31.98 225 GLN B C 1
ATOM 4793 O O . GLN B 1 225 ? -5.141 -31.450 27.801 1.00 36.16 225 GLN B O 1
ATOM 4799 N N . ASP B 1 226 ? -2.909 -31.267 27.413 1.00 29.52 226 ASP B N 1
ATOM 4800 C CA . ASP B 1 226 ? -2.454 -32.221 28.458 1.00 29.37 226 ASP B CA 1
ATOM 4801 C C . ASP B 1 226 ? -2.729 -31.609 29.833 1.00 29.56 226 ASP B C 1
ATOM 4802 O O . ASP B 1 226 ? -2.199 -30.546 30.159 1.00 31.22 226 ASP B O 1
ATOM 4807 N N . PRO B 1 227 ? -3.567 -32.244 30.684 1.00 28.75 227 PRO B N 1
ATOM 4808 C CA . PRO B 1 227 ? -3.948 -31.653 31.972 1.00 28.87 227 PRO B CA 1
ATOM 4809 C C . PRO B 1 227 ? -2.854 -31.656 33.052 1.00 28.69 227 PRO B C 1
ATOM 4810 O O . PRO B 1 227 ? -3.070 -31.042 34.071 1.00 29.29 227 PRO B O 1
ATOM 4814 N N . THR B 1 228 ? -1.725 -32.331 32.806 1.00 29.80 228 THR B N 1
ATOM 4815 C CA . THR B 1 228 ? -0.568 -32.441 33.737 1.00 30.99 228 THR B CA 1
ATOM 4816 C C . THR B 1 228 ? 0.413 -31.277 33.544 1.00 30.51 228 THR B C 1
ATOM 4817 O O . THR B 1 228 ? 1.346 -31.171 34.363 1.00 31.60 228 THR B O 1
ATOM 4821 N N . ILE B 1 229 ? 0.246 -30.471 32.493 1.00 29.04 229 ILE B N 1
ATOM 4822 C CA . ILE B 1 229 ? 1.264 -29.469 32.055 1.00 29.72 229 ILE B CA 1
ATOM 4823 C C . ILE B 1 229 ? 0.960 -28.127 32.714 1.00 28.17 229 ILE B C 1
ATOM 4824 O O . ILE B 1 229 ? -0.179 -27.667 32.687 1.00 25.75 229 ILE B O 1
ATOM 4829 N N . PRO B 1 230 ? 1.971 -27.460 33.316 1.00 27.73 230 PRO B N 1
ATOM 4830 C CA . PRO B 1 230 ? 1.796 -26.112 33.849 1.00 28.41 230 PRO B CA 1
ATOM 4831 C C . PRO B 1 230 ? 1.535 -25.084 32.740 1.00 28.06 230 PRO B C 1
ATOM 4832 O O . PRO B 1 230 ? 2.107 -25.213 31.671 1.00 29.53 230 PRO B O 1
ATOM 4836 N N . HIS B 1 231 ? 0.686 -24.097 33.025 1.00 27.51 231 HIS B N 1
ATOM 4837 C CA . HIS B 1 231 ? 0.357 -22.966 32.115 1.00 26.88 231 HIS B CA 1
ATOM 4838 C C . HIS B 1 231 ? 1.240 -21.761 32.452 1.00 26.73 231 HIS B C 1
ATOM 4839 O O . HIS B 1 231 ? 1.692 -21.084 31.522 1.00 28.84 231 HIS B O 1
ATOM 4846 N N . SER B 1 232 ? 1.483 -21.509 33.739 1.00 27.46 232 SER B N 1
ATOM 4847 C CA . SER B 1 232 ? 2.242 -20.334 34.237 1.00 26.68 232 SER B CA 1
ATOM 4848 C C . SER B 1 232 ? 3.426 -20.795 35.089 1.00 27.08 232 SER B C 1
ATOM 4849 O O . SER B 1 232 ? 3.258 -21.729 35.889 1.00 28.58 232 SER B O 1
ATOM 4852 N N . ILE B 1 233 ? 4.573 -20.139 34.923 1.00 26.33 233 ILE B N 1
ATOM 4853 C CA . ILE B 1 233 ? 5.801 -20.384 35.729 1.00 28.32 233 ILE B CA 1
ATOM 4854 C C . ILE B 1 233 ? 5.489 -20.101 37.206 1.00 28.91 233 ILE B C 1
ATOM 4855 O O . ILE B 1 233 ? 6.171 -20.679 38.057 1.00 30.79 233 ILE B O 1
ATOM 4860 N N . PHE B 1 234 ? 4.491 -19.260 37.504 1.00 30.70 234 PHE B N 1
ATOM 4861 C CA . PHE B 1 234 ? 4.125 -18.845 38.891 1.00 31.19 234 PHE B CA 1
ATOM 4862 C C . PHE B 1 234 ? 3.220 -19.889 39.552 1.00 31.36 234 PHE B C 1
ATOM 4863 O O . PHE B 1 234 ? 2.757 -19.642 40.669 1.00 33.47 234 PHE B O 1
ATOM 4871 N N . GLU B 1 235 ? 2.993 -21.022 38.885 1.00 32.64 235 GLU B N 1
ATOM 4872 C CA . GLU B 1 235 ? 2.514 -22.281 39.512 1.00 33.00 235 GLU B CA 1
ATOM 4873 C C . GLU B 1 235 ? 3.642 -22.894 40.349 1.00 32.64 235 GLU B C 1
ATOM 4874 O O . GLU B 1 235 ? 3.324 -23.734 41.204 1.00 32.75 235 GLU B O 1
ATOM 4880 N N . ILE B 1 236 ? 4.899 -22.505 40.097 1.00 32.20 236 ILE B N 1
ATOM 4881 C CA . ILE B 1 236 ? 6.119 -23.071 40.751 1.00 34.23 236 ILE B CA 1
ATOM 4882 C C . ILE B 1 236 ? 6.527 -22.191 41.941 1.00 36.84 236 ILE B C 1
ATOM 4883 O O . ILE B 1 236 ? 6.834 -20.998 41.735 1.00 39.79 236 ILE B O 1
ATOM 4888 N N . GLU B 1 237 ? 6.566 -22.779 43.137 1.00 40.41 237 GLU B N 1
ATOM 4889 C CA . GLU B 1 237 ? 7.035 -22.128 44.391 1.00 43.65 237 GLU B CA 1
ATOM 4890 C C . GLU B 1 237 ? 8.422 -21.516 44.149 1.00 39.37 237 GLU B C 1
ATOM 4891 O O . GLU B 1 237 ? 9.340 -22.257 43.731 1.00 37.91 237 GLU B O 1
ATOM 4897 N N . GLY B 1 238 ? 8.563 -20.213 44.397 1.00 36.73 238 GLY B N 1
ATOM 4898 C CA . GLY B 1 238 ? 9.841 -19.487 44.297 1.00 35.93 238 GLY B CA 1
ATOM 4899 C C . GLY B 1 238 ? 10.009 -18.774 42.970 1.00 34.74 238 GLY B C 1
ATOM 4900 O O . GLY B 1 238 ? 10.991 -18.026 42.837 1.00 36.04 238 GLY B O 1
ATOM 4901 N N . ALA B 1 239 ? 9.097 -18.978 42.017 1.00 33.09 239 ALA B N 1
ATOM 4902 C CA . ALA B 1 239 ? 9.109 -18.284 40.708 1.00 33.14 239 ALA B CA 1
ATOM 4903 C C . ALA B 1 239 ? 9.153 -16.763 40.928 1.00 34.10 239 ALA B C 1
ATOM 4904 O O . ALA B 1 239 ? 9.813 -16.061 40.121 1.00 33.92 239 ALA B O 1
ATOM 4906 N N . ARG B 1 240 ? 8.489 -16.270 41.980 1.00 33.42 240 ARG B N 1
ATOM 4907 C CA . ARG B 1 240 ? 8.430 -14.823 42.329 1.00 35.57 240 ARG B CA 1
ATOM 4908 C C . ARG B 1 240 ? 9.846 -14.252 42.500 1.00 36.67 240 ARG B C 1
ATOM 4909 O O . ARG B 1 240 ? 9.997 -13.027 42.346 1.00 37.87 240 ARG B O 1
ATOM 4917 N N . ASP B 1 241 ? 10.840 -15.093 42.809 1.00 37.57 241 ASP B N 1
ATOM 4918 C CA . ASP B 1 241 ? 12.234 -14.659 43.094 1.00 37.58 241 ASP B CA 1
ATOM 4919 C C . ASP B 1 241 ? 13.117 -14.726 41.839 1.00 36.99 241 ASP B C 1
ATOM 4920 O O . ASP B 1 241 ? 14.284 -14.290 41.945 1.00 37.32 241 ASP B O 1
ATOM 4925 N N . CYS B 1 242 ? 12.632 -15.244 40.702 1.00 34.99 242 CYS B N 1
ATOM 4926 C CA . CYS B 1 242 ? 13.514 -15.471 39.522 1.00 35.66 242 CYS B CA 1
ATOM 4927 C C . CYS B 1 242 ? 12.791 -15.488 38.165 1.00 33.85 242 CYS B C 1
ATOM 4928 O O . CYS B 1 242 ? 13.448 -15.908 37.198 1.00 33.42 242 CYS B O 1
ATOM 4931 N N . ALA B 1 243 ? 11.535 -15.045 38.048 1.00 30.96 243 ALA B N 1
ATOM 4932 C CA . ALA B 1 243 ? 10.744 -15.236 36.809 1.00 29.05 243 ALA B CA 1
ATOM 4933 C C . ALA B 1 243 ? 10.044 -13.944 36.380 1.00 28.10 243 ALA B C 1
ATOM 4934 O O . ALA B 1 243 ? 9.460 -13.270 37.244 1.00 27.92 243 ALA B O 1
ATOM 4936 N N . ILE B 1 244 ? 10.115 -13.643 35.079 1.00 26.12 244 ILE B N 1
ATOM 4937 C CA . ILE B 1 244 ? 9.213 -12.706 34.349 1.00 25.72 244 ILE B CA 1
ATOM 4938 C C . ILE B 1 244 ? 8.401 -13.545 33.362 1.00 26.11 244 ILE B C 1
ATOM 4939 O O . ILE B 1 244 ? 9.007 -14.402 32.689 1.00 26.20 244 ILE B O 1
ATOM 4944 N N . GLU B 1 245 ? 7.088 -13.316 33.282 1.00 26.31 245 GLU B N 1
ATOM 4945 C CA . GLU B 1 245 ? 6.187 -14.099 32.400 1.00 26.66 245 GLU B CA 1
ATOM 4946 C C . GLU B 1 245 ? 5.609 -13.190 31.317 1.00 25.89 245 GLU B C 1
ATOM 4947 O O . GLU B 1 245 ? 5.107 -12.101 31.655 1.00 25.52 245 GLU B O 1
ATOM 4953 N N . PHE B 1 246 ? 5.676 -13.648 30.067 1.00 26.29 246 PHE B N 1
ATOM 4954 C CA . PHE B 1 246 ? 5.083 -12.976 28.884 1.00 26.84 246 PHE B CA 1
ATOM 4955 C C . PHE B 1 246 ? 3.828 -13.751 28.476 1.00 26.12 246 PHE B C 1
ATOM 4956 O O . PHE B 1 246 ? 3.899 -14.978 28.302 1.00 24.27 246 PHE B O 1
ATOM 4964 N N . ARG B 1 247 ? 2.706 -13.037 28.369 1.00 26.86 247 ARG B N 1
ATOM 4965 C CA . ARG B 1 247 ? 1.393 -13.580 27.942 1.00 28.10 247 ARG B CA 1
ATOM 4966 C C . ARG B 1 247 ? 0.885 -12.724 26.781 1.00 30.37 247 ARG B C 1
ATOM 4967 O O . ARG B 1 247 ? 1.257 -11.524 26.709 1.00 29.73 247 ARG B O 1
ATOM 4975 N N . SER B 1 248 ? 0.083 -13.321 25.899 1.00 30.98 248 SER B N 1
ATOM 4976 C CA . SER B 1 248 ? -0.473 -12.643 24.703 1.00 33.43 248 SER B CA 1
ATOM 4977 C C . SER B 1 248 ? -1.962 -12.951 24.572 1.00 34.48 248 SER B C 1
ATOM 4978 O O . SER B 1 248 ? -2.345 -14.118 24.762 1.00 36.59 248 SER B O 1
ATOM 4981 N N . PHE B 1 249 ? -2.749 -11.924 24.256 1.00 35.82 249 PHE B N 1
ATOM 4982 C CA . PHE B 1 249 ? -4.164 -12.034 23.825 1.00 40.55 249 PHE B CA 1
ATOM 4983 C C . PHE B 1 249 ? -4.216 -12.362 22.326 1.00 45.16 249 PHE B C 1
ATOM 4984 O O . PHE B 1 249 ? -5.177 -13.019 21.911 1.00 52.70 249 PHE B O 1
ATOM 4992 N N . SER B 1 250 ? -3.223 -11.924 21.542 1.00 51.90 250 SER B N 1
ATOM 4993 C CA . SER B 1 250 ? -3.253 -11.951 20.052 1.00 62.35 250 SER B CA 1
ATOM 4994 C C . SER B 1 250 ? -2.877 -13.345 19.532 1.00 68.56 250 SER B C 1
ATOM 4995 O O . SER B 1 250 ? -3.623 -13.878 18.686 1.00 74.16 250 SER B O 1
ATOM 4998 N N . LYS B 1 251 ? -1.763 -13.909 20.011 1.00 79.26 251 LYS B N 1
ATOM 4999 C CA . LYS B 1 251 ? -1.294 -15.271 19.629 1.00 83.92 251 LYS B CA 1
ATOM 5000 C C . LYS B 1 251 ? -2.153 -16.318 20.354 1.00 86.07 251 LYS B C 1
ATOM 5001 O O . LYS B 1 251 ? -2.059 -17.500 19.980 1.00 87.34 251 LYS B O 1
ATOM 5007 N N . ASN B 1 252 ? -2.959 -15.891 21.338 1.00 96.53 252 ASN B N 1
ATOM 5008 C CA . ASN B 1 252 ? -4.091 -16.664 21.927 1.00 100.72 252 ASN B CA 1
ATOM 5009 C C . ASN B 1 252 ? -5.261 -16.666 20.931 1.00 97.08 252 ASN B C 1
ATOM 5010 O O . ASN B 1 252 ? -5.411 -15.668 20.195 1.00 100.46 252 ASN B O 1
ATOM 5015 N N . GLY B 1 253 ? -6.029 -17.763 20.888 1.00 91.91 253 GLY B N 1
ATOM 5016 C CA . GLY B 1 253 ? -7.261 -17.926 20.087 1.00 91.91 253 GLY B CA 1
ATOM 5017 C C . GLY B 1 253 ? -7.157 -17.381 18.667 1.00 95.57 253 GLY B C 1
ATOM 5018 O O . GLY B 1 253 ? -8.224 -17.167 18.051 1.00 100.38 253 GLY B O 1
ATOM 5019 N N . GLY B 1 254 ? -5.937 -17.159 18.155 1.00 85.12 254 GLY B N 1
ATOM 5020 C CA . GLY B 1 254 ? -5.669 -16.687 16.781 1.00 85.85 254 GLY B CA 1
ATOM 5021 C C . GLY B 1 254 ? -6.265 -15.319 16.470 1.00 84.75 254 GLY B C 1
ATOM 5022 O O . GLY B 1 254 ? -6.202 -14.928 15.286 1.00 77.21 254 GLY B O 1
ATOM 5023 N N . PHE B 1 255 ? -6.803 -14.597 17.466 1.00 86.16 255 PHE B N 1
ATOM 5024 C CA . PHE B 1 255 ? -7.345 -13.218 17.294 1.00 89.21 255 PHE B CA 1
ATOM 5025 C C . PHE B 1 255 ? -6.176 -12.232 17.180 1.00 87.55 255 PHE B C 1
ATOM 5026 O O . PHE B 1 255 ? -5.980 -11.422 18.109 1.00 84.24 255 PHE B O 1
ATOM 5034 N N . THR B 1 256 ? -5.447 -12.283 16.057 1.00 93.91 256 THR B N 1
ATOM 5035 C CA . THR B 1 256 ? -4.275 -11.413 15.749 1.00 91.70 256 THR B CA 1
ATOM 5036 C C . THR B 1 256 ? -4.732 -9.948 15.703 1.00 92.92 256 THR B C 1
ATOM 5037 O O . THR B 1 256 ? -3.862 -9.063 15.807 1.00 101.12 256 THR B O 1
ATOM 5041 N N . GLY B 1 257 ? -6.043 -9.715 15.559 1.00 88.93 257 GLY B N 1
ATOM 5042 C CA . GLY B 1 257 ? -6.693 -8.391 15.647 1.00 83.63 257 GLY B CA 1
ATOM 5043 C C . GLY B 1 257 ? -6.585 -7.771 17.036 1.00 78.28 257 GLY B C 1
ATOM 5044 O O . GLY B 1 257 ? -6.497 -6.521 17.110 1.00 75.69 257 GLY B O 1
ATOM 5045 N N . VAL B 1 258 ? -6.598 -8.586 18.102 1.00 69.57 258 VAL B N 1
ATOM 5046 C CA . VAL B 1 258 ? -6.442 -8.112 19.514 1.00 58.42 258 VAL B CA 1
ATOM 5047 C C . VAL B 1 258 ? -4.946 -7.874 19.760 1.00 53.31 258 VAL B C 1
ATOM 5048 O O . VAL B 1 258 ? -4.317 -8.711 20.434 1.00 53.98 258 VAL B O 1
ATOM 5052 N N . ARG B 1 259 ? -4.407 -6.777 19.210 1.00 48.92 259 ARG B N 1
ATOM 5053 C CA . ARG B 1 259 ? -2.989 -6.353 19.357 1.00 46.41 259 ARG B CA 1
ATOM 5054 C C . ARG B 1 259 ? -2.759 -5.877 20.795 1.00 39.91 259 ARG B C 1
ATOM 5055 O O . ARG B 1 259 ? -2.615 -4.654 21.020 1.00 38.39 259 ARG B O 1
ATOM 5063 N N . CYS B 1 260 ? -2.709 -6.828 21.725 1.00 36.14 260 CYS B N 1
ATOM 5064 C CA . CYS B 1 260 ? -2.561 -6.582 23.178 1.00 34.85 260 CYS B CA 1
ATOM 5065 C C . CYS B 1 260 ? -1.858 -7.787 23.804 1.00 32.86 260 CYS B C 1
ATOM 5066 O O . CYS B 1 260 ? -2.139 -8.926 23.381 1.00 33.47 260 CYS B O 1
ATOM 5069 N N . ALA B 1 261 ? -0.973 -7.531 24.765 1.00 29.88 261 ALA B N 1
ATOM 5070 C CA . ALA B 1 261 ? -0.197 -8.546 25.510 1.00 27.47 261 ALA B CA 1
ATOM 5071 C C . ALA B 1 261 ? 0.133 -7.966 26.880 1.00 26.53 261 ALA B C 1
ATOM 5072 O O . ALA B 1 261 ? -0.193 -6.789 27.128 1.00 26.45 261 ALA B O 1
ATOM 5074 N N . TYR B 1 262 ? 0.776 -8.747 27.740 1.00 25.91 262 TYR B N 1
ATOM 5075 C CA . TYR B 1 262 ? 1.161 -8.258 29.080 1.00 26.14 262 TYR B CA 1
ATOM 5076 C C . TYR B 1 262 ? 2.386 -9.008 29.585 1.00 26.93 262 TYR B C 1
ATOM 5077 O O . TYR B 1 262 ? 2.648 -10.141 29.150 1.00 26.04 262 TYR B O 1
ATOM 5086 N N . VAL B 1 263 ? 3.122 -8.327 30.467 1.00 27.81 263 VAL B N 1
ATOM 5087 C CA . VAL B 1 263 ? 4.336 -8.833 31.163 1.00 29.02 263 VAL B CA 1
ATOM 5088 C C . VAL B 1 263 ? 4.050 -8.843 32.663 1.00 26.94 263 VAL B C 1
ATOM 5089 O O . VAL B 1 263 ? 3.463 -7.872 33.162 1.00 27.90 263 VAL B O 1
ATOM 5093 N N . VAL B 1 264 ? 4.470 -9.907 33.342 1.00 27.83 264 VAL B N 1
ATOM 5094 C CA . VAL B 1 264 ? 4.337 -10.077 34.815 1.00 27.16 264 VAL B CA 1
ATOM 5095 C C . VAL B 1 264 ? 5.732 -9.963 35.426 1.00 28.20 264 VAL B C 1
ATOM 5096 O O . VAL B 1 264 ? 6.576 -10.828 35.134 1.00 26.27 264 VAL B O 1
ATOM 5100 N N . ILE B 1 265 ? 5.955 -8.909 36.216 1.00 29.35 265 ILE B N 1
ATOM 5101 C CA . ILE B 1 265 ? 7.226 -8.672 36.956 1.00 30.77 265 ILE B CA 1
ATOM 5102 C C . ILE B 1 265 ? 6.898 -8.587 38.440 1.00 30.99 265 ILE B C 1
ATOM 5103 O O . ILE B 1 265 ? 6.447 -7.546 38.901 1.00 31.59 265 ILE B O 1
ATOM 5108 N N . PRO B 1 266 ? 7.112 -9.671 39.224 1.00 31.47 266 PRO B N 1
ATOM 5109 C CA . PRO B 1 266 ? 6.971 -9.607 40.679 1.00 33.32 266 PRO B CA 1
ATOM 5110 C C . PRO B 1 266 ? 7.770 -8.428 41.257 1.00 35.18 266 PRO B C 1
ATOM 5111 O O . PRO B 1 266 ? 8.894 -8.220 40.825 1.00 36.82 266 PRO B O 1
ATOM 5115 N N . LYS B 1 267 ? 7.181 -7.680 42.192 1.00 37.83 267 LYS B N 1
ATOM 5116 C CA . LYS B 1 267 ? 7.854 -6.550 42.893 1.00 41.43 267 LYS B CA 1
ATOM 5117 C C . LYS B 1 267 ? 9.082 -7.063 43.665 1.00 40.89 267 LYS B C 1
ATOM 5118 O O . LYS B 1 267 ? 9.992 -6.257 43.938 1.00 41.54 267 LYS B O 1
ATOM 5124 N N . SER B 1 268 ? 9.115 -8.362 43.980 1.00 39.79 268 SER B N 1
ATOM 5125 C CA . SER B 1 268 ? 10.213 -9.051 44.704 1.00 39.43 268 SER B CA 1
ATOM 5126 C C . SER B 1 268 ? 11.384 -9.407 43.774 1.00 37.95 268 SER B C 1
ATOM 5127 O O . SER B 1 268 ? 12.423 -9.814 44.307 1.00 39.93 268 SER B O 1
ATOM 5130 N N . LEU B 1 269 ? 11.242 -9.293 42.449 1.00 35.91 269 LEU B N 1
ATOM 5131 C CA . LEU B 1 269 ? 12.281 -9.774 41.491 1.00 34.81 269 LEU B CA 1
ATOM 5132 C C . LEU B 1 269 ? 13.447 -8.779 41.444 1.00 35.56 269 LEU B C 1
ATOM 5133 O O . LEU B 1 269 ? 13.190 -7.582 41.229 1.00 38.56 269 LEU B O 1
ATOM 5138 N N . MET B 1 270 ? 14.678 -9.268 41.619 1.00 36.69 270 MET B N 1
ATOM 5139 C CA . MET B 1 270 ? 15.898 -8.445 41.851 1.00 37.88 270 MET B CA 1
ATOM 5140 C C . MET B 1 270 ? 16.963 -8.754 40.790 1.00 36.62 270 MET B C 1
ATOM 5141 O O . MET B 1 270 ? 17.162 -9.927 40.464 1.00 34.30 270 MET B O 1
ATOM 5146 N N . GLY B 1 271 ? 17.609 -7.714 40.263 1.00 37.52 271 GLY B N 1
ATOM 5147 C CA . GLY B 1 271 ? 18.928 -7.799 39.610 1.00 37.99 271 GLY B CA 1
ATOM 5148 C C . GLY B 1 271 ? 19.990 -7.204 40.513 1.00 39.59 271 GLY B C 1
ATOM 5149 O O . GLY B 1 271 ? 19.662 -6.905 41.677 1.00 38.88 271 GLY B O 1
ATOM 5150 N N . ARG B 1 272 ? 21.216 -7.041 40.009 1.00 42.41 272 ARG B N 1
ATOM 5151 C CA . ARG B 1 272 ? 22.324 -6.383 40.747 1.00 46.47 272 ARG B CA 1
ATOM 5152 C C . ARG B 1 272 ? 22.818 -5.170 39.952 1.00 47.43 272 ARG B C 1
ATOM 5153 O O . ARG B 1 272 ? 22.669 -5.157 38.707 1.00 46.56 272 ARG B O 1
ATOM 5161 N N . LYS B 1 273 ? 23.374 -4.191 40.667 1.00 48.56 273 LYS B N 1
ATOM 5162 C CA . LYS B 1 273 ? 24.129 -3.047 40.094 1.00 48.92 273 LYS B CA 1
ATOM 5163 C C . LYS B 1 273 ? 25.592 -3.485 39.972 1.00 50.84 273 LYS B C 1
ATOM 5164 O O . LYS B 1 273 ? 25.916 -4.592 40.457 1.00 49.86 273 LYS B O 1
ATOM 5170 N N . LYS B 1 274 ? 26.435 -2.660 39.346 1.00 53.52 274 LYS B N 1
ATOM 5171 C CA . LYS B 1 274 ? 27.888 -2.927 39.186 1.00 57.01 274 LYS B CA 1
ATOM 5172 C C . LYS B 1 274 ? 28.546 -3.083 40.564 1.00 54.04 274 LYS B C 1
ATOM 5173 O O . LYS B 1 274 ? 29.490 -3.882 40.660 1.00 54.46 274 LYS B O 1
ATOM 5179 N N . ASN B 1 275 ? 28.061 -2.365 41.587 1.00 52.35 275 ASN B N 1
ATOM 5180 C CA . ASN B 1 275 ? 28.639 -2.377 42.961 1.00 52.72 275 ASN B CA 1
ATOM 5181 C C . ASN B 1 275 ? 28.161 -3.613 43.740 1.00 54.62 275 ASN B C 1
ATOM 5182 O O . ASN B 1 275 ? 28.583 -3.759 44.905 1.00 57.78 275 ASN B O 1
ATOM 5187 N N . GLY B 1 276 ? 27.299 -4.449 43.147 1.00 53.25 276 GLY B N 1
ATOM 5188 C CA . GLY B 1 276 ? 26.891 -5.750 43.712 1.00 51.61 276 GLY B CA 1
ATOM 5189 C C . GLY B 1 276 ? 25.586 -5.685 44.489 1.00 50.63 276 GLY B C 1
ATOM 5190 O O . GLY B 1 276 ? 25.026 -6.765 44.756 1.00 51.37 276 GLY B O 1
ATOM 5191 N N . GLU B 1 277 ? 25.108 -4.482 44.829 1.00 50.86 277 GLU B N 1
ATOM 5192 C CA . GLU B 1 277 ? 23.829 -4.252 45.558 1.00 50.60 277 GLU B CA 1
ATOM 5193 C C . GLU B 1 277 ? 22.646 -4.652 44.666 1.00 47.66 277 GLU B C 1
ATOM 5194 O O . GLU B 1 277 ? 22.760 -4.551 43.425 1.00 45.36 277 GLU B O 1
ATOM 5200 N N . ALA B 1 278 ? 21.537 -5.050 45.292 1.00 45.27 278 ALA B N 1
ATOM 5201 C CA . ALA B 1 278 ? 20.294 -5.502 44.630 1.00 42.83 278 ALA B CA 1
ATOM 5202 C C . ALA B 1 278 ? 19.517 -4.291 44.102 1.00 41.24 278 ALA B C 1
ATOM 5203 O O . ALA B 1 278 ? 19.637 -3.199 44.684 1.00 41.25 278 ALA B O 1
ATOM 5205 N N . GLN B 1 279 ? 18.751 -4.497 43.028 1.00 40.32 279 GLN B N 1
ATOM 5206 C CA . GLN B 1 279 ? 17.881 -3.481 42.378 1.00 37.69 279 GLN B CA 1
ATOM 5207 C C . GLN B 1 279 ? 16.648 -4.202 41.821 1.00 35.59 279 GLN B C 1
ATOM 5208 O O . GLN B 1 279 ? 16.829 -5.111 40.989 1.00 34.15 279 GLN B O 1
ATOM 5214 N N . ALA B 1 280 ? 15.450 -3.825 42.272 1.00 35.18 280 ALA B N 1
ATOM 5215 C CA . ALA B 1 280 ? 14.167 -4.404 41.809 1.00 35.86 280 ALA B CA 1
ATOM 5216 C C . ALA B 1 280 ? 14.007 -4.114 40.308 1.00 35.60 280 ALA B C 1
ATOM 5217 O O . ALA B 1 280 ? 14.349 -2.999 39.889 1.00 36.55 280 ALA B O 1
ATOM 5219 N N . LEU B 1 281 ? 13.530 -5.085 39.530 1.00 32.87 281 LEU B N 1
ATOM 5220 C CA . LEU B 1 281 ? 13.311 -4.939 38.068 1.00 33.23 281 LEU B CA 1
ATOM 5221 C C . LEU B 1 281 ? 12.008 -4.169 37.807 1.00 33.97 281 LEU B C 1
ATOM 5222 O O . LEU B 1 281 ? 11.947 -3.458 36.783 1.00 32.78 281 LEU B O 1
ATOM 5227 N N . HIS B 1 282 ? 11.015 -4.288 38.695 1.00 33.66 282 HIS B N 1
ATOM 5228 C CA . HIS B 1 282 ? 9.661 -3.690 38.538 1.00 33.45 282 HIS B CA 1
ATOM 5229 C C . HIS B 1 282 ? 9.761 -2.187 38.236 1.00 34.13 282 HIS B C 1
ATOM 5230 O O . HIS B 1 282 ? 9.183 -1.724 37.253 1.00 32.58 282 HIS B O 1
ATOM 5237 N N . PRO B 1 283 ? 10.479 -1.366 39.047 1.00 35.53 283 PRO B N 1
ATOM 5238 C CA . PRO B 1 283 ? 10.619 0.068 38.775 1.00 36.43 283 PRO B CA 1
ATOM 5239 C C . PRO B 1 283 ? 11.342 0.383 37.455 1.00 37.75 283 PRO B C 1
ATOM 5240 O O . PRO B 1 283 ? 10.931 1.302 36.774 1.00 38.65 283 PRO B O 1
ATOM 5244 N N . LEU B 1 284 ? 12.404 -0.363 37.136 1.00 37.98 284 LEU B N 1
ATOM 5245 C CA . LEU B 1 284 ? 13.167 -0.200 35.868 1.00 38.41 284 LEU B CA 1
ATOM 5246 C C . LEU B 1 284 ? 12.198 -0.330 34.687 1.00 36.73 284 LEU B C 1
ATOM 5247 O O . LEU B 1 284 ? 12.205 0.554 33.812 1.00 36.20 284 LEU B O 1
ATOM 5252 N N . TRP B 1 285 ? 11.382 -1.386 34.675 1.00 35.04 285 TRP B N 1
ATOM 5253 C CA . TRP B 1 285 ? 10.404 -1.643 33.587 1.00 34.20 285 TRP B CA 1
ATOM 5254 C C . TRP B 1 285 ? 9.334 -0.545 33.569 1.00 33.44 285 TRP B C 1
ATOM 5255 O O . TRP B 1 285 ? 8.986 -0.099 32.467 1.00 32.76 285 TRP B O 1
ATOM 5266 N N . SER B 1 286 ? 8.831 -0.135 34.734 1.00 33.13 286 SER B N 1
ATOM 5267 C CA . SER B 1 286 ? 7.815 0.942 34.865 1.00 35.23 286 SER B CA 1
ATOM 5268 C C . SER B 1 286 ? 8.327 2.223 34.187 1.00 34.02 286 SER B C 1
ATOM 5269 O O . SER B 1 286 ? 7.582 2.804 33.381 1.00 32.46 286 SER B O 1
ATOM 5272 N N . ARG B 1 287 ? 9.560 2.629 34.501 1.00 33.54 287 ARG B N 1
ATOM 5273 C CA . ARG B 1 287 ? 10.223 3.825 33.919 1.00 34.51 287 ARG B CA 1
ATOM 5274 C C . ARG B 1 287 ? 10.340 3.634 32.402 1.00 34.54 287 ARG B C 1
ATOM 5275 O O . ARG B 1 287 ? 10.021 4.585 31.669 1.00 35.60 287 ARG B O 1
ATOM 5283 N N . ARG B 1 288 ? 10.763 2.451 31.953 1.00 35.29 288 ARG B N 1
ATOM 5284 C CA . ARG B 1 288 ? 10.932 2.118 30.512 1.00 36.52 288 ARG B CA 1
ATOM 5285 C C . ARG B 1 288 ? 9.578 2.251 29.813 1.00 35.96 288 ARG B C 1
ATOM 5286 O O . ARG B 1 288 ? 9.502 2.938 28.780 1.00 33.75 288 ARG B O 1
ATOM 5294 N N . HIS B 1 289 ? 8.557 1.614 30.386 1.00 38.16 289 HIS B N 1
ATOM 5295 C CA . HIS B 1 289 ? 7.179 1.499 29.840 1.00 40.25 289 HIS B CA 1
ATOM 5296 C C . HIS B 1 289 ? 6.542 2.886 29.708 1.00 41.67 289 HIS B C 1
ATOM 5297 O O . HIS B 1 289 ? 5.833 3.106 28.707 1.00 41.14 289 HIS B O 1
ATOM 5304 N N . SER B 1 290 ? 6.775 3.782 30.675 1.00 40.68 290 SER B N 1
ATOM 5305 C CA . SER B 1 290 ? 6.102 5.105 30.755 1.00 43.36 290 SER B CA 1
ATOM 5306 C C . SER B 1 290 ? 6.858 6.162 29.929 1.00 42.19 290 SER B C 1
ATOM 5307 O O . SER B 1 290 ? 6.246 7.211 29.629 1.00 42.29 290 SER B O 1
ATOM 5310 N N . THR B 1 291 ? 8.112 5.900 29.538 1.00 39.06 291 THR B N 1
ATOM 5311 C CA . THR B 1 291 ? 8.978 6.867 28.805 1.00 39.60 291 THR B CA 1
ATOM 5312 C C . THR B 1 291 ? 9.042 6.541 27.301 1.00 40.37 291 THR B C 1
ATOM 5313 O O . THR B 1 291 ? 8.960 7.492 26.499 1.00 40.36 291 THR B O 1
ATOM 5317 N N . LYS B 1 292 ? 9.201 5.263 26.934 1.00 41.48 292 LYS B N 1
ATOM 5318 C CA . LYS B 1 292 ? 9.471 4.792 25.546 1.00 43.59 292 LYS B CA 1
ATOM 5319 C C . LYS B 1 292 ? 8.204 4.244 24.876 1.00 46.25 292 LYS B C 1
ATOM 5320 O O . LYS B 1 292 ? 8.281 3.909 23.675 1.00 48.29 292 LYS B O 1
ATOM 5326 N N . PHE B 1 293 ? 7.092 4.150 25.612 1.00 47.23 293 PHE B N 1
ATOM 5327 C CA . PHE B 1 293 ? 5.791 3.601 25.141 1.00 46.78 293 PHE B CA 1
ATOM 5328 C C . PHE B 1 293 ? 4.672 4.565 25.557 1.00 46.45 293 PHE B C 1
ATOM 5329 O O . PHE B 1 293 ? 4.826 5.266 26.581 1.00 50.10 293 PHE B O 1
ATOM 5337 N N . ASN B 1 294 ? 3.585 4.608 24.783 1.00 45.40 294 ASN B N 1
ATOM 5338 C CA . ASN B 1 294 ? 2.472 5.584 24.955 1.00 49.32 294 ASN B CA 1
ATOM 5339 C C . ASN B 1 294 ? 1.214 4.868 25.476 1.00 46.09 294 ASN B C 1
ATOM 5340 O O . ASN B 1 294 ? 0.158 5.527 25.561 1.00 42.92 294 ASN B O 1
ATOM 5345 N N . GLY B 1 295 ? 1.329 3.579 25.820 1.00 45.04 295 GLY B N 1
ATOM 5346 C CA . GLY B 1 295 ? 0.222 2.740 26.321 1.00 45.06 295 GLY B CA 1
ATOM 5347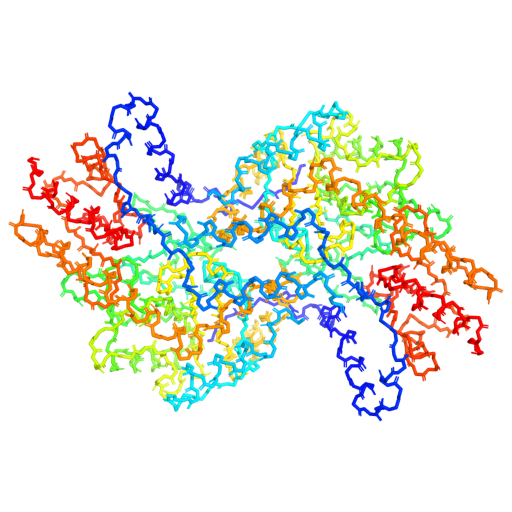 C C . GLY B 1 295 ? -0.639 2.200 25.188 1.00 44.90 295 GLY B C 1
ATOM 5348 O O . GLY B 1 295 ? -0.832 2.934 24.190 1.00 47.56 295 GLY B O 1
ATOM 5349 N N . ALA B 1 296 ? -1.140 0.966 25.331 1.00 39.63 296 ALA B N 1
ATOM 5350 C CA . ALA B 1 296 ? -2.146 0.349 24.434 1.00 38.11 296 ALA B CA 1
ATOM 5351 C C . ALA B 1 296 ? -3.432 1.178 24.491 1.00 35.35 296 ALA B C 1
ATOM 5352 O O . ALA B 1 296 ? -3.732 1.735 25.551 1.00 37.59 296 ALA B O 1
ATOM 5354 N N . SER B 1 297 ? -4.154 1.268 23.377 1.00 33.83 297 SER B N 1
ATOM 5355 C CA . SER B 1 297 ? -5.385 2.087 23.258 1.00 32.90 297 SER B CA 1
ATOM 5356 C C . SER B 1 297 ? -6.450 1.546 24.212 1.00 29.99 297 SER B C 1
ATOM 5357 O O . SER B 1 297 ? -6.416 0.349 24.548 1.00 28.28 297 SER B O 1
ATOM 5360 N N . TYR B 1 298 ? -7.371 2.416 24.610 1.00 28.99 298 TYR B N 1
ATOM 5361 C CA . TYR B 1 298 ? -8.613 2.074 25.345 1.00 28.50 298 TYR B CA 1
ATOM 5362 C C . TYR B 1 298 ? -9.424 1.034 24.550 1.00 28.39 298 TYR B C 1
ATOM 5363 O O . TYR B 1 298 ? -9.992 0.122 25.184 1.00 27.74 298 TYR B O 1
ATOM 5372 N N . ILE B 1 299 ? -9.436 1.124 23.213 1.00 27.54 299 ILE B N 1
ATOM 5373 C CA . ILE B 1 299 ? -10.250 0.250 22.311 1.00 27.34 299 ILE B CA 1
ATOM 5374 C C . ILE B 1 299 ? -9.773 -1.201 22.432 1.00 27.52 299 ILE B C 1
ATOM 5375 O O . ILE B 1 299 ? -10.622 -2.097 22.616 1.00 28.08 299 ILE B O 1
ATOM 5380 N N . VAL B 1 300 ? -8.469 -1.437 22.304 1.00 27.54 300 VAL B N 1
ATOM 5381 C CA . VAL B 1 300 ? -7.886 -2.808 22.328 1.00 27.25 300 VAL B CA 1
ATOM 5382 C C . VAL B 1 300 ? -7.979 -3.353 23.760 1.00 26.47 300 VAL B C 1
ATOM 5383 O O . VAL B 1 300 ? -8.231 -4.564 23.908 1.00 26.07 300 VAL B O 1
ATOM 5387 N N . GLN B 1 301 ? -7.801 -2.508 24.781 1.00 25.95 301 GLN B N 1
ATOM 5388 C CA . GLN B 1 301 ? -7.851 -2.945 26.203 1.00 26.69 301 GLN B CA 1
ATOM 5389 C C . GLN B 1 301 ? -9.289 -3.344 26.554 1.00 26.58 301 GLN B C 1
ATOM 5390 O O . GLN B 1 301 ? -9.465 -4.370 27.226 1.00 27.26 301 GLN B O 1
ATOM 5396 N N . LYS B 1 302 ? -10.281 -2.602 26.062 1.00 27.08 302 LYS B N 1
ATOM 5397 C CA . LYS B 1 302 ? -11.717 -2.959 26.203 1.00 28.25 302 LYS B CA 1
ATOM 5398 C C . LYS B 1 302 ? -12.008 -4.256 25.436 1.00 26.62 302 LYS B C 1
ATOM 5399 O O . LYS B 1 302 ? -12.797 -5.070 25.945 1.00 24.33 302 LYS B O 1
ATOM 5405 N N . GLY B 1 303 ? -11.393 -4.439 24.264 1.00 26.43 303 GLY B N 1
ATOM 5406 C CA . GLY B 1 303 ? -11.484 -5.693 23.493 1.00 26.68 303 GLY B CA 1
ATOM 5407 C C . GLY B 1 303 ? -11.019 -6.881 24.320 1.00 26.47 303 GLY B C 1
ATOM 5408 O O . GLY B 1 303 ? -11.768 -7.871 24.425 1.00 26.27 303 GLY B O 1
ATOM 5409 N N . ALA B 1 304 ? -9.818 -6.782 24.893 1.00 26.35 304 ALA B N 1
ATOM 5410 C CA . ALA B 1 304 ? -9.164 -7.846 25.684 1.00 25.27 304 ALA B CA 1
ATOM 5411 C C . ALA B 1 304 ? -9.999 -8.139 26.935 1.00 24.77 304 ALA B C 1
ATOM 5412 O O . ALA B 1 304 ? -10.106 -9.311 27.291 1.00 24.25 304 ALA B O 1
ATOM 5414 N N . GLU B 1 305 ? -10.565 -7.114 27.576 1.00 25.67 305 GLU B N 1
ATOM 5415 C CA . GLU B 1 305 ? -11.426 -7.282 28.778 1.00 26.45 305 GLU B CA 1
ATOM 5416 C C . GLU B 1 305 ? -12.577 -8.224 28.416 1.00 26.48 305 GLU B C 1
ATOM 5417 O O . GLU B 1 305 ? -12.878 -9.132 29.219 1.00 26.30 305 GLU B O 1
ATOM 5423 N N . ALA B 1 306 ? -13.161 -8.038 27.232 1.00 25.27 306 ALA B N 1
ATOM 5424 C CA . ALA B 1 306 ? -14.287 -8.846 26.717 1.00 25.17 306 ALA B CA 1
ATOM 5425 C C . ALA B 1 306 ? -13.922 -10.334 26.675 1.00 24.24 306 ALA B C 1
ATOM 5426 O O . ALA B 1 306 ? -14.856 -11.137 26.712 1.00 24.84 306 ALA B O 1
ATOM 5428 N N . LEU B 1 307 ? -12.637 -10.696 26.573 1.00 23.89 307 LEU B N 1
ATOM 5429 C CA . LEU B 1 307 ? -12.205 -12.122 26.484 1.00 24.95 307 LEU B CA 1
ATOM 5430 C C . LEU B 1 307 ? -12.451 -12.847 27.817 1.00 25.46 307 LEU B C 1
ATOM 5431 O O . LEU B 1 307 ? -12.511 -14.094 27.804 1.00 23.99 307 LEU B O 1
ATOM 5436 N N . TYR B 1 308 ? -12.601 -12.107 28.919 1.00 26.20 308 TYR B N 1
ATOM 5437 C CA . TYR B 1 308 ? -12.799 -12.666 30.280 1.00 26.54 308 TYR B CA 1
ATOM 5438 C C . TYR B 1 308 ? -14.290 -12.806 30.603 1.00 26.98 308 TYR B C 1
ATOM 5439 O O . TYR B 1 308 ? -14.589 -13.382 31.652 1.00 29.57 308 TYR B O 1
ATOM 5448 N N . THR B 1 309 ? -15.194 -12.341 29.740 1.00 26.62 309 THR B N 1
ATOM 5449 C CA . THR B 1 309 ? -16.654 -12.571 29.902 1.00 28.19 309 THR B CA 1
ATOM 5450 C C . THR B 1 309 ? -16.959 -14.038 29.586 1.00 28.50 309 THR B C 1
ATOM 5451 O O . THR B 1 309 ? -16.099 -14.705 28.968 1.00 27.49 309 THR B O 1
ATOM 5455 N N . ASP B 1 310 ? -18.136 -14.512 29.998 1.00 29.36 310 ASP B N 1
ATOM 5456 C CA . ASP B 1 310 ? -18.616 -15.891 29.717 1.00 31.56 310 ASP B CA 1
ATOM 5457 C C . ASP B 1 310 ? -18.600 -16.117 28.200 1.00 29.65 310 ASP B C 1
ATOM 5458 O O . ASP B 1 310 ? -18.031 -17.124 27.760 1.00 28.28 310 ASP B O 1
ATOM 5463 N N . GLU B 1 311 ? -19.176 -15.184 27.444 1.00 31.70 311 GLU B N 1
ATOM 5464 C CA . GLU B 1 311 ? -19.313 -15.256 25.966 1.00 34.63 311 GLU B CA 1
ATOM 5465 C C . GLU B 1 311 ? -17.916 -15.232 25.340 1.00 32.76 311 GLU B C 1
ATOM 5466 O O . GLU B 1 311 ? -17.690 -15.992 24.387 1.00 30.53 311 GLU B O 1
ATOM 5472 N N . GLY B 1 312 ? -17.012 -14.412 25.886 1.00 32.15 312 GLY B N 1
ATOM 5473 C CA . GLY B 1 312 ? -15.608 -14.304 25.449 1.00 31.43 312 GLY B CA 1
ATOM 5474 C C . GLY B 1 312 ? -14.854 -15.613 25.612 1.00 30.78 312 GLY B C 1
ATOM 5475 O O . GLY B 1 312 ? -14.148 -16.014 24.659 1.00 30.05 312 GLY B O 1
ATOM 5476 N N . LYS B 1 313 ? -14.975 -16.249 26.782 1.00 31.00 313 LYS B N 1
ATOM 5477 C CA . LYS B 1 313 ? -14.326 -17.551 27.099 1.00 30.50 313 LYS B CA 1
ATOM 5478 C C . LYS B 1 313 ? -14.912 -18.640 26.196 1.00 28.83 313 LYS B C 1
ATOM 5479 O O . LYS B 1 313 ? -14.148 -19.487 25.705 1.00 27.65 313 LYS B O 1
ATOM 5485 N N . SER B 1 314 ? -16.226 -18.614 26.002 1.00 27.72 314 SER B N 1
ATOM 5486 C CA . SER B 1 314 ? -16.970 -19.576 25.157 1.00 28.30 314 SER B CA 1
ATOM 5487 C C . SER B 1 314 ? -16.484 -19.477 23.703 1.00 27.32 314 SER B C 1
ATOM 5488 O O . SER B 1 314 ? -16.233 -20.525 23.098 1.00 28.02 314 SER B O 1
ATOM 5491 N N . GLN B 1 315 ? -16.327 -18.256 23.184 1.00 27.23 315 GLN B N 1
ATOM 5492 C CA . GLN B 1 315 ? -15.909 -17.977 21.784 1.00 27.54 315 GLN B CA 1
ATOM 5493 C C . GLN B 1 315 ? -14.437 -18.380 21.609 1.00 27.42 315 GLN B C 1
ATOM 5494 O O . GLN B 1 315 ? -14.116 -19.012 20.582 1.00 27.52 315 GLN B O 1
ATOM 5500 N N . THR B 1 316 ? -13.588 -18.071 22.591 1.00 27.47 316 THR B N 1
ATOM 5501 C CA . THR B 1 316 ? -12.138 -18.410 22.605 1.00 28.55 316 THR B CA 1
ATOM 5502 C C . THR B 1 316 ? -11.945 -19.934 22.574 1.00 30.99 316 THR B C 1
ATOM 5503 O O . THR B 1 316 ? -11.068 -20.405 21.817 1.00 29.44 316 THR B O 1
ATOM 5507 N N . LYS B 1 317 ? -12.714 -20.669 23.385 1.00 31.33 317 LYS B N 1
ATOM 5508 C CA . LYS B 1 317 ? -12.608 -22.144 23.539 1.00 31.89 317 LYS B CA 1
ATOM 5509 C C . LYS B 1 317 ? -12.953 -22.830 22.207 1.00 30.45 317 LYS B C 1
ATOM 5510 O O . LYS B 1 317 ? -12.274 -23.807 21.861 1.00 26.83 317 LYS B O 1
ATOM 5516 N N . ALA B 1 318 ? -13.978 -22.351 21.499 1.00 29.19 318 ALA B N 1
ATOM 5517 C CA . ALA B 1 318 ? -14.413 -22.909 20.197 1.00 30.59 318 ALA B CA 1
ATOM 5518 C C . ALA B 1 318 ? -13.290 -22.717 19.168 1.00 30.82 318 ALA B C 1
ATOM 5519 O O . ALA B 1 318 ? -13.004 -23.674 18.438 1.00 31.50 318 ALA B O 1
ATOM 5521 N N . LEU B 1 319 ? -12.660 -21.537 19.138 1.00 31.68 319 LEU B N 1
ATOM 5522 C CA . LEU B 1 319 ? -11.575 -21.201 18.177 1.00 33.75 319 LEU B CA 1
ATOM 5523 C C . LEU B 1 319 ? -10.337 -22.058 18.465 1.00 32.87 319 LEU B C 1
ATOM 5524 O O . LEU B 1 319 ? -9.716 -22.517 17.492 1.00 31.61 319 LEU B O 1
ATOM 5529 N N . ILE B 1 320 ? -9.995 -22.255 19.743 1.00 33.02 320 ILE B N 1
ATOM 5530 C CA . ILE B 1 320 ? -8.859 -23.115 20.193 1.00 32.65 320 ILE B CA 1
ATOM 5531 C C . ILE B 1 320 ? -9.118 -24.560 19.752 1.00 32.11 320 ILE B C 1
ATOM 5532 O O . ILE B 1 320 ? -8.162 -25.207 19.316 1.00 33.03 320 ILE B O 1
ATOM 5537 N N . GLU B 1 321 ? -10.355 -25.047 19.860 1.00 33.86 321 GLU B N 1
ATOM 5538 C CA . GLU B 1 321 ? -10.736 -26.420 19.431 1.00 38.95 321 GLU B CA 1
ATOM 5539 C C . GLU B 1 321 ? -10.635 -26.518 17.905 1.00 35.65 321 GLU B C 1
ATOM 5540 O O . GLU B 1 321 ? -10.134 -27.545 17.418 1.00 35.16 321 GLU B O 1
ATOM 5546 N N . HIS B 1 322 ? -11.085 -25.483 17.191 1.00 33.11 322 HIS B N 1
ATOM 5547 C CA . HIS B 1 322 ? -10.998 -25.363 15.714 1.00 32.90 322 HIS B CA 1
ATOM 5548 C C . HIS B 1 322 ? -9.527 -25.457 15.275 1.00 32.33 322 HIS B C 1
ATOM 5549 O O . HIS B 1 322 ? -9.228 -26.283 14.392 1.00 31.80 322 HIS B O 1
ATOM 5556 N N . TYR B 1 323 ? -8.632 -24.683 15.893 1.00 31.14 323 TYR B N 1
ATOM 5557 C CA . TYR B 1 323 ? -7.206 -24.572 15.480 1.00 31.03 323 TYR B CA 1
ATOM 5558 C C . TYR B 1 323 ? -6.442 -25.845 15.863 1.00 30.59 323 TYR B C 1
ATOM 5559 O O . TYR B 1 323 ? -5.585 -26.279 15.072 1.00 30.60 323 TYR B O 1
ATOM 5568 N N . MET B 1 324 ? -6.741 -26.440 17.021 1.00 28.72 324 MET B N 1
ATOM 5569 C CA . MET B 1 324 ? -6.078 -27.693 17.468 1.00 28.14 324 MET B CA 1
ATOM 5570 C C . MET B 1 324 ? -6.656 -28.879 16.687 1.00 27.49 324 MET B C 1
ATOM 5571 O O . MET B 1 324 ? -5.938 -29.879 16.528 1.00 27.42 324 MET B O 1
ATOM 5576 N N . GLY B 1 325 ? -7.898 -28.770 16.213 1.00 26.61 325 GLY B N 1
ATOM 5577 C CA . GLY B 1 325 ? -8.476 -29.706 15.231 1.00 27.55 325 GLY B CA 1
ATOM 5578 C C . GLY B 1 325 ? -7.688 -29.670 13.933 1.00 27.89 325 GLY B C 1
ATOM 5579 O O . GLY B 1 325 ? -7.337 -30.753 13.434 1.00 30.50 325 GLY B O 1
ATOM 5580 N N . ASN B 1 326 ? -7.392 -28.462 13.434 1.00 26.47 326 ASN B N 1
ATOM 5581 C CA . ASN B 1 326 ? -6.526 -28.212 12.252 1.00 25.99 326 ASN B CA 1
ATOM 5582 C C . ASN B 1 326 ? -5.167 -28.886 12.456 1.00 24.96 326 ASN B C 1
ATOM 5583 O O . ASN B 1 326 ? -4.712 -29.559 11.524 1.00 24.41 326 ASN B O 1
ATOM 5588 N N . ALA B 1 327 ? -4.541 -28.691 13.620 1.00 24.22 327 ALA B N 1
ATOM 5589 C CA . ALA B 1 327 ? -3.205 -29.238 13.956 1.00 24.24 327 ALA B CA 1
ATOM 5590 C C . ALA B 1 327 ? -3.249 -30.768 13.923 1.00 26.36 327 ALA B C 1
ATOM 5591 O O . ALA B 1 327 ? -2.282 -31.362 13.396 1.00 27.92 327 ALA B O 1
ATOM 5593 N N . ALA B 1 328 ? -4.309 -31.381 14.467 1.00 26.28 328 ALA B N 1
ATOM 5594 C CA . ALA B 1 328 ? -4.478 -32.854 14.529 1.00 27.01 328 ALA B CA 1
ATOM 5595 C C . ALA B 1 328 ? -4.482 -33.420 13.106 1.00 26.98 328 ALA B C 1
ATOM 5596 O O . ALA B 1 328 ? -3.855 -34.466 12.901 1.00 28.10 328 ALA B O 1
ATOM 5598 N N . LEU B 1 329 ? -5.146 -32.744 12.161 1.00 27.39 329 LEU B N 1
ATOM 5599 C CA . LEU B 1 329 ? -5.219 -33.185 10.742 1.00 28.35 329 LEU B CA 1
ATOM 5600 C C . LEU B 1 329 ? -3.834 -33.079 10.095 1.00 29.03 329 LEU B C 1
ATOM 5601 O O . LEU B 1 329 ? -3.489 -33.991 9.318 1.00 30.59 329 LEU B O 1
ATOM 5606 N N . LEU B 1 330 ? -3.072 -32.018 10.390 1.00 28.09 330 LEU B N 1
ATOM 5607 C CA . LEU B 1 330 ? -1.703 -31.829 9.829 1.00 27.39 330 LEU B CA 1
ATOM 5608 C C . LEU B 1 330 ? -0.794 -32.959 10.325 1.00 27.66 330 LEU B C 1
ATOM 5609 O O . LEU B 1 330 ? 0.008 -33.470 9.521 1.00 28.71 330 LEU B O 1
ATOM 5614 N N . VAL B 1 331 ? -0.930 -33.344 11.593 1.00 27.09 331 VAL B N 1
ATOM 5615 C CA . VAL B 1 331 ? -0.123 -34.429 12.216 1.00 27.89 331 VAL B CA 1
ATOM 5616 C C . VAL B 1 331 ? -0.434 -35.734 11.472 1.00 29.09 331 VAL B C 1
ATOM 5617 O O . VAL B 1 331 ? 0.519 -36.404 11.068 1.00 29.35 331 VAL B O 1
ATOM 5621 N N . GLU B 1 332 ? -1.721 -36.044 11.283 1.00 30.22 332 GLU B N 1
ATOM 5622 C CA . GLU B 1 332 ? -2.223 -37.277 10.617 1.00 32.31 332 GLU B CA 1
ATOM 5623 C C . GLU B 1 332 ? -1.678 -37.347 9.180 1.00 32.45 332 GLU B C 1
ATOM 5624 O O . GLU B 1 332 ? -1.120 -38.402 8.813 1.00 33.16 332 GLU B O 1
ATOM 5630 N N . ALA B 1 333 ? -1.820 -36.269 8.402 1.00 31.83 333 ALA B N 1
ATOM 5631 C CA . ALA B 1 333 ? -1.401 -36.182 6.982 1.00 32.78 333 ALA B CA 1
ATOM 5632 C C . ALA B 1 333 ? 0.116 -36.356 6.862 1.00 32.71 333 ALA B C 1
ATOM 5633 O O . ALA B 1 333 ? 0.558 -37.083 5.950 1.00 31.52 333 ALA B O 1
ATOM 5635 N N . CYS B 1 334 ? 0.883 -35.704 7.737 1.00 32.00 334 CYS B N 1
ATOM 5636 C CA . CYS B 1 334 ? 2.366 -35.799 7.766 1.00 33.39 334 CYS B CA 1
ATOM 5637 C C . CYS B 1 334 ? 2.781 -37.231 8.141 1.00 35.44 334 CYS B C 1
ATOM 5638 O O . CYS B 1 334 ? 3.650 -37.797 7.435 1.00 41.54 334 CYS B O 1
ATOM 5641 N N . LYS B 1 335 ? 2.173 -37.821 9.173 1.00 33.57 335 LYS B N 1
ATOM 5642 C CA . LYS B 1 335 ? 2.490 -39.206 9.622 1.00 34.48 335 LYS B CA 1
ATOM 5643 C C . LYS B 1 335 ? 2.213 -40.184 8.474 1.00 33.37 335 LYS B C 1
ATOM 5644 O O . LYS B 1 335 ? 3.109 -40.993 8.170 1.00 32.68 335 LYS B O 1
ATOM 5650 N N . ASN B 1 336 ? 1.033 -40.089 7.855 1.00 32.52 336 ASN B N 1
ATOM 5651 C CA . ASN B 1 336 ? 0.599 -40.931 6.705 1.00 33.05 336 ASN B CA 1
ATOM 5652 C C . ASN B 1 336 ? 1.586 -40.795 5.534 1.00 32.37 336 ASN B C 1
ATOM 5653 O O . ASN B 1 336 ? 1.769 -41.792 4.820 1.00 34.46 336 ASN B O 1
ATOM 5658 N N . ALA B 1 337 ? 2.202 -39.625 5.336 1.00 31.80 337 ALA B N 1
ATOM 5659 C CA . ALA B 1 337 ? 3.117 -39.338 4.201 1.00 31.89 337 ALA B CA 1
ATOM 5660 C C . ALA B 1 337 ? 4.557 -39.748 4.539 1.00 32.41 337 ALA B C 1
ATOM 5661 O O . ALA B 1 337 ? 5.440 -39.541 3.677 1.00 32.91 337 ALA B O 1
ATOM 5663 N N . GLY B 1 338 ? 4.790 -40.294 5.738 1.00 32.29 338 GLY B N 1
ATOM 5664 C CA . GLY B 1 338 ? 6.095 -40.839 6.160 1.00 32.51 338 GLY B CA 1
ATOM 5665 C C . GLY B 1 338 ? 7.040 -39.773 6.695 1.00 33.41 338 GLY B C 1
ATOM 5666 O O . GLY B 1 338 ? 8.231 -40.083 6.852 1.00 34.60 338 GLY B O 1
ATOM 5667 N N . LEU B 1 339 ? 6.542 -38.570 6.993 1.00 33.21 339 LEU B N 1
ATOM 5668 C CA . LEU B 1 339 ? 7.358 -37.470 7.575 1.00 34.38 339 LEU B CA 1
ATOM 5669 C C . LEU B 1 339 ? 7.369 -37.613 9.101 1.00 34.51 339 LEU B C 1
ATOM 5670 O O . LEU B 1 339 ? 6.299 -37.903 9.678 1.00 36.02 339 LEU B O 1
ATOM 5675 N N . SER B 1 340 ? 8.526 -37.418 9.735 1.00 34.77 340 SER B N 1
ATOM 5676 C CA . SER B 1 340 ? 8.640 -37.306 11.212 1.00 37.04 340 SER B CA 1
ATOM 5677 C C . SER B 1 340 ? 7.972 -35.992 11.647 1.00 36.05 340 SER B C 1
ATOM 5678 O O . SER B 1 340 ? 8.341 -34.929 11.102 1.00 36.03 340 SER B O 1
ATOM 5681 N N . VAL B 1 341 ? 6.997 -36.075 12.557 1.00 36.39 341 VAL B N 1
ATOM 5682 C CA . VAL B 1 341 ? 6.156 -34.935 13.029 1.00 35.90 341 VAL B CA 1
ATOM 5683 C C . VAL B 1 341 ? 6.262 -34.841 14.550 1.00 33.95 341 VAL B C 1
ATOM 5684 O O . VAL B 1 341 ? 6.164 -35.887 15.197 1.00 34.15 341 VAL B O 1
ATOM 5688 N N . PHE B 1 342 ? 6.384 -33.625 15.081 1.00 33.68 342 PHE B N 1
ATOM 5689 C CA . PHE B 1 342 ? 6.401 -33.330 16.537 1.00 34.93 342 PHE B CA 1
ATOM 5690 C C . PHE B 1 342 ? 5.406 -32.200 16.826 1.00 32.96 342 PHE B C 1
ATOM 5691 O O . PH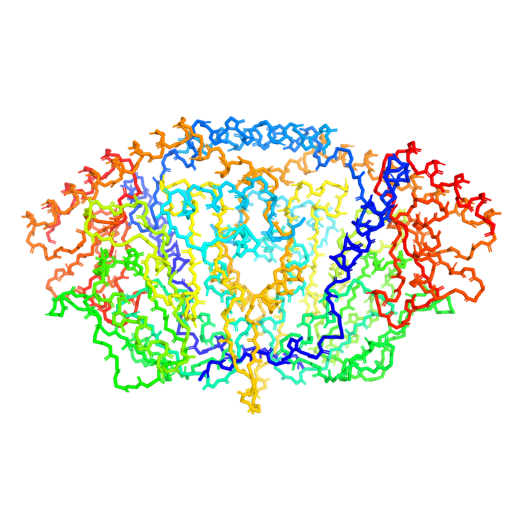E B 1 342 ? 5.165 -31.346 15.950 1.00 32.26 342 PHE B O 1
ATOM 5699 N N . GLY B 1 343 ? 4.815 -32.220 18.018 1.00 33.43 343 GLY B N 1
ATOM 5700 C CA . GLY B 1 343 ? 3.817 -31.224 18.454 1.00 32.79 343 GLY B CA 1
ATOM 5701 C C . GLY B 1 343 ? 2.463 -31.432 17.795 1.00 31.70 343 GLY B C 1
ATOM 5702 O O . GLY B 1 343 ? 2.108 -32.593 17.485 1.00 33.19 343 GLY B O 1
ATOM 5703 N N . GLY B 1 344 ? 1.714 -30.345 17.615 1.00 29.85 344 GLY B N 1
ATOM 5704 C CA . GLY B 1 344 ? 0.323 -30.371 17.127 1.00 30.91 344 GLY B CA 1
ATOM 5705 C C . GLY B 1 344 ? -0.670 -30.810 18.192 1.00 30.53 344 GLY B C 1
ATOM 5706 O O . GLY B 1 344 ? -1.836 -31.045 17.814 1.00 30.98 344 GLY B O 1
ATOM 5707 N N . VAL B 1 345 ? -0.253 -30.891 19.466 1.00 29.98 345 VAL B N 1
ATOM 5708 C CA . VAL B 1 345 ? -1.091 -31.414 20.589 1.00 30.07 345 VAL B CA 1
ATOM 5709 C C . VAL B 1 345 ? -1.261 -30.356 21.695 1.00 29.28 345 VAL B C 1
ATOM 5710 O O . VAL B 1 345 ? -2.306 -30.400 22.364 1.00 27.94 345 VAL B O 1
ATOM 5714 N N . ASN B 1 346 ? -0.295 -29.448 21.892 1.00 27.94 346 ASN B N 1
ATOM 5715 C CA . ASN B 1 346 ? -0.347 -28.401 22.954 1.00 26.84 346 ASN B CA 1
ATOM 5716 C C . ASN B 1 346 ? -0.101 -27.004 22.368 1.00 27.26 346 ASN B C 1
ATOM 5717 O O . ASN B 1 346 ? -0.071 -26.039 23.162 1.00 25.31 346 ASN B O 1
ATOM 5722 N N . ALA B 1 347 ? 0.044 -26.882 21.042 1.00 27.20 347 ALA B N 1
ATOM 5723 C CA . ALA B 1 347 ? 0.255 -25.590 20.346 1.00 26.93 347 ALA B CA 1
ATOM 5724 C C . ALA B 1 347 ? -0.260 -25.666 18.908 1.00 26.40 347 ALA B C 1
ATOM 5725 O O . ALA B 1 347 ? -0.284 -26.743 18.310 1.00 23.80 347 ALA B O 1
ATOM 5727 N N . PRO B 1 348 ? -0.698 -24.521 18.327 1.00 26.14 348 PRO B N 1
ATOM 5728 C CA . PRO B 1 348 ? -1.401 -24.505 17.042 1.00 27.36 348 PRO B CA 1
ATOM 5729 C C . PRO B 1 348 ? -0.460 -24.466 15.829 1.00 27.48 348 PRO B C 1
ATOM 5730 O O . PRO B 1 348 ? -0.640 -23.666 14.933 1.00 27.91 348 PRO B O 1
ATOM 5734 N N . TYR B 1 349 ? 0.512 -25.369 15.826 1.00 28.80 349 TYR B N 1
ATOM 5735 C CA . TYR B 1 349 ? 1.483 -25.576 14.729 1.00 30.21 349 TYR B CA 1
ATOM 5736 C C . TYR B 1 349 ? 2.092 -26.971 14.894 1.00 29.45 349 TYR B C 1
ATOM 5737 O O . TYR B 1 349 ? 1.954 -27.575 15.986 1.00 26.96 349 TYR B O 1
ATOM 5746 N N . VAL B 1 350 ? 2.721 -27.466 13.824 1.00 27.99 350 VAL B N 1
ATOM 5747 C CA . VAL B 1 350 ? 3.399 -28.792 13.785 1.00 28.89 350 VAL B CA 1
ATOM 5748 C C . VAL B 1 350 ? 4.835 -28.576 13.310 1.00 27.79 350 VAL B C 1
ATOM 5749 O O . VAL B 1 350 ? 5.070 -27.684 12.483 1.00 32.41 350 VAL B O 1
ATOM 5753 N N . TRP B 1 351 ? 5.748 -29.363 13.856 1.00 26.09 351 TRP B N 1
ATOM 5754 C CA . TRP B 1 351 ? 7.202 -29.340 13.585 1.00 25.84 351 TRP B CA 1
ATOM 5755 C C . TRP B 1 351 ? 7.504 -30.619 12.801 1.00 27.32 351 TRP B C 1
ATOM 5756 O O . TRP B 1 351 ? 7.221 -31.701 13.334 1.00 26.96 351 TRP B O 1
ATOM 5767 N N . VAL B 1 352 ? 7.977 -30.492 11.559 1.00 28.44 352 VAL B N 1
ATOM 5768 C CA . VAL B 1 352 ? 8.061 -31.621 10.588 1.00 29.18 352 VAL B CA 1
ATOM 5769 C C . VAL B 1 352 ? 9.494 -31.749 10.069 1.00 29.41 352 VAL B C 1
ATOM 5770 O O . VAL B 1 352 ? 10.082 -30.723 9.694 1.00 28.98 352 VAL B O 1
ATOM 5774 N N . GLY B 1 353 ? 10.022 -32.974 10.054 1.00 29.75 353 GLY B N 1
ATOM 5775 C CA . GLY B 1 353 ? 11.327 -33.285 9.451 1.00 30.79 353 GLY B CA 1
ATOM 5776 C C . GLY B 1 353 ? 11.275 -33.125 7.943 1.00 30.77 353 GLY B C 1
ATOM 5777 O O . GLY B 1 353 ? 10.335 -33.654 7.320 1.00 31.19 353 GLY B O 1
ATOM 5778 N N . CYS B 1 354 ? 12.239 -32.407 7.371 1.00 32.46 354 C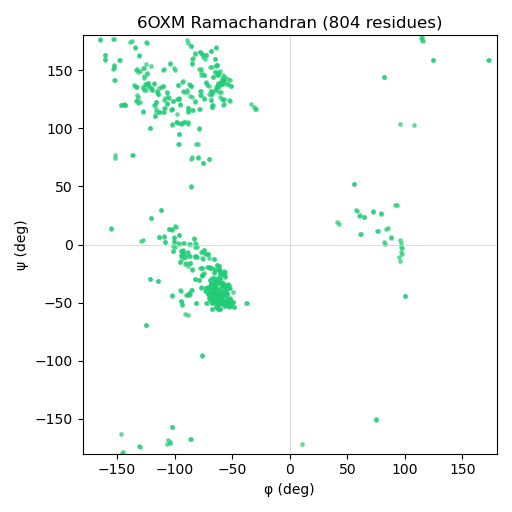YS B N 1
ATOM 5779 C CA . CYS B 1 354 ? 12.424 -32.277 5.903 1.00 35.62 354 CYS B CA 1
ATOM 5780 C C . CYS B 1 354 ? 12.629 -33.667 5.310 1.00 37.18 354 CYS B C 1
ATOM 5781 O O . CYS B 1 354 ? 13.232 -34.526 5.953 1.00 36.25 354 CYS B O 1
ATOM 5784 N N . PRO B 1 355 ? 12.108 -33.954 4.093 1.00 39.49 355 PRO B N 1
ATOM 5785 C CA . PRO B 1 355 ? 12.459 -35.190 3.392 1.00 41.37 355 PRO B CA 1
ATOM 5786 C C . PRO B 1 355 ? 13.970 -35.249 3.118 1.00 42.98 355 PRO B C 1
ATOM 5787 O O . PRO B 1 355 ? 14.533 -34.239 2.730 1.00 44.32 355 PRO B O 1
ATOM 5791 N N . ALA B 1 356 ? 14.569 -36.423 3.333 1.00 44.86 356 ALA B N 1
ATOM 5792 C CA . ALA B 1 356 ? 16.013 -36.720 3.180 1.00 48.18 356 ALA B CA 1
ATOM 5793 C C . ALA B 1 356 ? 16.616 -35.900 2.035 1.00 49.48 356 ALA B C 1
ATOM 5794 O O . ALA B 1 356 ? 16.143 -36.029 0.884 1.00 49.59 356 ALA B O 1
ATOM 5796 N N . GLY B 1 357 ? 17.622 -35.082 2.355 1.00 50.25 357 GLY B N 1
ATOM 5797 C CA . GLY B 1 357 ? 18.482 -34.394 1.376 1.00 50.75 357 GLY B CA 1
ATOM 5798 C C . GLY B 1 357 ? 18.033 -32.970 1.109 1.00 50.86 357 GLY B C 1
ATOM 5799 O O . GLY B 1 357 ? 18.673 -32.303 0.271 1.00 53.12 357 GLY B O 1
ATOM 5800 N N . LEU B 1 358 ? 16.978 -32.506 1.782 1.00 44.99 358 LEU B N 1
ATOM 5801 C CA . LEU B 1 358 ? 16.479 -31.117 1.640 1.00 42.66 358 LEU B CA 1
ATOM 5802 C C . LEU B 1 358 ? 16.787 -30.350 2.922 1.00 41.26 358 LEU B C 1
ATOM 5803 O O . LEU B 1 358 ? 16.365 -30.811 4.002 1.00 39.44 358 LEU B O 1
ATOM 5808 N N . THR B 1 359 ? 17.491 -29.222 2.794 1.00 40.27 359 THR B N 1
ATOM 5809 C CA . THR B 1 359 ? 17.617 -28.195 3.859 1.00 39.05 359 THR B CA 1
ATOM 5810 C C . THR B 1 359 ? 16.223 -27.618 4.120 1.00 37.37 359 THR B C 1
ATOM 5811 O O . THR B 1 359 ? 15.307 -27.905 3.326 1.00 39.84 359 THR B O 1
ATOM 5815 N N . SER B 1 360 ? 16.073 -26.832 5.181 1.00 34.41 360 SER B N 1
ATOM 5816 C CA . SER B 1 360 ? 14.805 -26.154 5.541 1.00 33.91 360 SER B CA 1
ATOM 5817 C C . SER B 1 360 ? 14.385 -25.209 4.406 1.00 32.57 360 SER B C 1
ATOM 5818 O O . SER B 1 360 ? 13.212 -25.262 4.005 1.00 31.20 360 SER B O 1
ATOM 5821 N N . TRP B 1 361 ? 15.316 -24.399 3.891 1.00 32.79 361 TRP B N 1
ATOM 5822 C CA . TRP B 1 361 ? 15.054 -23.416 2.804 1.00 34.35 361 TRP B CA 1
ATOM 5823 C C . TRP B 1 361 ? 14.711 -24.149 1.501 1.00 34.47 361 TRP B C 1
ATOM 5824 O O . TRP B 1 361 ? 13.861 -23.648 0.749 1.00 35.15 361 TRP B O 1
ATOM 5835 N N . GLN B 1 362 ? 15.315 -25.308 1.256 1.00 35.13 362 GLN B N 1
ATOM 5836 C CA . GLN B 1 362 ? 15.020 -26.135 0.056 1.00 37.56 362 GLN B CA 1
ATOM 5837 C C . GLN B 1 362 ? 13.603 -26.712 0.173 1.00 36.84 362 GLN B C 1
ATOM 5838 O O . GLN B 1 362 ? 12.906 -26.762 -0.857 1.00 36.66 362 GLN B O 1
ATOM 5844 N N . MET B 1 363 ? 13.181 -27.127 1.371 1.00 34.90 363 MET B N 1
ATOM 5845 C CA . MET B 1 363 ? 11.794 -27.618 1.600 1.00 34.29 363 MET B CA 1
ATOM 5846 C C . MET B 1 363 ? 10.818 -26.447 1.443 1.00 32.46 363 MET B C 1
ATOM 5847 O O . MET B 1 363 ? 9.748 -26.658 0.856 1.00 33.77 363 MET B O 1
ATOM 5852 N N . PHE B 1 364 ? 11.173 -25.264 1.947 1.00 31.00 364 PHE B N 1
ATOM 5853 C CA . PHE B 1 364 ? 10.400 -24.009 1.755 1.00 31.58 364 PHE B CA 1
ATOM 5854 C C . PHE B 1 364 ? 10.112 -23.791 0.263 1.00 31.95 364 PHE B C 1
ATOM 5855 O O . PHE B 1 364 ? 8.942 -23.566 -0.082 1.00 31.90 364 PHE B O 1
ATOM 5863 N N . ASP B 1 365 ? 11.147 -23.846 -0.579 1.00 32.98 365 ASP B N 1
ATOM 5864 C CA . ASP B 1 365 ? 11.063 -23.611 -2.046 1.00 35.92 365 ASP B CA 1
ATOM 5865 C C . ASP B 1 365 ? 10.217 -24.706 -2.719 1.00 36.61 365 ASP B C 1
ATOM 5866 O O . ASP B 1 365 ? 9.410 -24.368 -3.617 1.00 35.37 365 ASP B O 1
ATOM 5871 N N . LYS B 1 366 ? 10.395 -25.966 -2.306 1.00 36.46 366 LYS B N 1
ATOM 5872 C CA . LYS B 1 366 ? 9.660 -27.143 -2.842 1.00 36.12 366 LYS B CA 1
ATOM 5873 C C . LYS B 1 366 ? 8.164 -26.980 -2.541 1.00 35.18 366 LYS B C 1
ATOM 5874 O O . LYS B 1 366 ? 7.350 -27.200 -3.453 1.00 35.24 366 LYS B O 1
ATOM 5880 N N . MET B 1 367 ? 7.808 -26.606 -1.313 1.00 33.10 367 MET B N 1
ATOM 5881 C CA . MET B 1 367 ? 6.386 -26.453 -0.900 1.00 33.15 367 MET B CA 1
ATOM 5882 C C . MET B 1 367 ? 5.777 -25.256 -1.640 1.00 32.53 367 MET B C 1
ATOM 5883 O O . MET B 1 367 ? 4.626 -25.364 -2.070 1.00 30.62 367 MET B O 1
ATOM 5888 N N . LEU B 1 368 ? 6.535 -24.170 -1.813 1.00 33.90 368 LEU B N 1
ATOM 5889 C CA . LEU B 1 368 ? 6.063 -22.953 -2.526 1.00 35.44 368 LEU B CA 1
ATOM 5890 C C . LEU B 1 368 ? 5.812 -23.293 -4.001 1.00 37.71 368 LEU B C 1
ATOM 5891 O O . LEU B 1 368 ? 4.724 -22.955 -4.505 1.00 37.20 368 LEU B O 1
ATOM 5896 N N . ASN B 1 369 ? 6.768 -23.963 -4.653 1.00 38.25 369 ASN B N 1
ATOM 5897 C CA . ASN B 1 369 ? 6.801 -24.144 -6.130 1.00 40.25 369 ASN B CA 1
ATOM 5898 C C . ASN B 1 369 ? 5.959 -25.354 -6.553 1.00 39.96 369 ASN B C 1
ATOM 5899 O O . ASN B 1 369 ? 5.301 -25.252 -7.601 1.00 41.69 369 ASN B O 1
ATOM 5904 N N . GLU B 1 370 ? 5.985 -26.453 -5.792 1.00 38.65 370 GLU B N 1
ATOM 5905 C CA . GLU B 1 370 ? 5.310 -27.727 -6.168 1.00 39.69 370 GLU B CA 1
ATOM 5906 C C . GLU B 1 370 ? 3.908 -27.796 -5.532 1.00 37.05 370 GLU B C 1
ATOM 5907 O O . GLU B 1 370 ? 2.957 -28.105 -6.268 1.00 39.26 370 GLU B O 1
ATOM 5913 N N . ALA B 1 371 ? 3.765 -27.515 -4.232 1.00 32.18 371 ALA B N 1
ATOM 5914 C CA . ALA B 1 371 ? 2.485 -27.633 -3.492 1.00 30.56 371 ALA B CA 1
ATOM 5915 C C . ALA B 1 371 ? 1.738 -26.288 -3.425 1.00 30.21 371 ALA B C 1
ATOM 5916 O O . ALA B 1 371 ? 0.537 -26.306 -3.102 1.00 29.36 371 ALA B O 1
ATOM 5918 N N . ASN B 1 372 ? 2.409 -25.166 -3.723 1.00 30.39 372 ASN B N 1
ATOM 5919 C CA . ASN B 1 372 ? 1.866 -23.787 -3.573 1.00 30.33 372 ASN B CA 1
ATOM 5920 C C . ASN B 1 372 ? 1.398 -23.592 -2.121 1.00 30.06 372 ASN B C 1
ATOM 5921 O O . ASN B 1 372 ? 0.240 -23.186 -1.905 1.00 29.52 372 ASN B O 1
ATOM 5926 N N . VAL B 1 373 ? 2.275 -23.895 -1.163 1.00 29.86 373 VAL B N 1
ATOM 5927 C CA . VAL B 1 373 ? 2.009 -23.788 0.301 1.00 29.05 373 VAL B CA 1
ATOM 5928 C C . VAL B 1 373 ? 3.205 -23.092 0.949 1.00 27.87 373 VAL B C 1
ATOM 5929 O O . VAL B 1 373 ? 4.351 -23.566 0.766 1.00 27.91 373 VAL B O 1
ATOM 5933 N N . VAL B 1 374 ? 2.943 -21.986 1.643 1.00 27.11 374 VAL B N 1
ATOM 5934 C CA . VAL B 1 374 ? 3.967 -21.266 2.450 1.00 27.54 374 VAL B CA 1
ATOM 5935 C C . VAL B 1 374 ? 4.074 -21.982 3.794 1.00 25.33 374 VAL B C 1
ATOM 5936 O O . VAL B 1 374 ? 3.047 -22.109 4.476 1.00 23.44 374 VAL B O 1
ATOM 5940 N N . ILE B 1 375 ? 5.279 -22.433 4.125 1.00 24.98 375 ILE B N 1
ATOM 5941 C CA . ILE B 1 375 ? 5.642 -22.975 5.464 1.00 25.22 375 ILE B CA 1
ATOM 5942 C C . ILE B 1 375 ? 6.836 -22.153 5.962 1.00 25.96 375 ILE B C 1
ATOM 5943 O O . ILE B 1 375 ? 7.310 -21.292 5.191 1.00 27.82 375 ILE B O 1
ATOM 5948 N N . THR B 1 376 ? 7.275 -22.360 7.203 1.00 24.97 376 THR B N 1
ATOM 5949 C CA . THR B 1 376 ? 8.424 -21.630 7.793 1.00 24.62 376 THR B CA 1
ATOM 5950 C C . THR B 1 376 ? 9.628 -22.559 7.874 1.00 25.23 376 THR B C 1
ATOM 5951 O O . THR B 1 376 ? 9.581 -23.591 8.535 1.00 25.83 376 THR B O 1
ATOM 5955 N N . PRO B 1 377 ? 10.756 -22.219 7.221 1.00 27.10 377 PRO B N 1
ATOM 5956 C CA . PRO B 1 377 ? 11.937 -23.078 7.278 1.00 28.43 377 PRO B CA 1
ATOM 5957 C C . PRO B 1 377 ? 12.453 -23.130 8.724 1.00 28.63 377 PRO B C 1
ATOM 5958 O O . PRO B 1 377 ? 12.524 -22.082 9.355 1.00 30.22 377 PRO B O 1
ATOM 5962 N N . GLY B 1 378 ? 12.750 -24.335 9.222 1.00 28.72 378 GLY B N 1
ATOM 5963 C CA . GLY B 1 378 ? 13.155 -24.576 10.620 1.00 27.60 378 GLY B CA 1
ATOM 5964 C C . GLY B 1 378 ? 14.397 -23.792 10.991 1.00 28.45 378 GLY B C 1
ATOM 5965 O O . GLY B 1 378 ? 14.469 -23.331 12.139 1.00 28.86 378 GLY B O 1
ATOM 5966 N N . SER B 1 379 ? 15.333 -23.628 10.050 1.00 31.36 379 SER B N 1
ATOM 5967 C CA . SER B 1 379 ? 16.617 -22.894 10.237 1.00 32.33 379 SER B CA 1
ATOM 5968 C C . SER B 1 379 ? 16.350 -21.445 10.670 1.00 30.37 379 SER B C 1
ATOM 5969 O O . SER B 1 379 ? 17.224 -20.860 11.324 1.00 33.02 379 SER B O 1
ATOM 5972 N N . GLY B 1 380 ? 15.180 -20.897 10.332 1.00 28.72 380 GLY B N 1
ATOM 5973 C CA . GLY B 1 380 ? 14.754 -19.544 10.728 1.00 27.30 380 GLY B CA 1
ATOM 5974 C C . GLY B 1 380 ? 14.651 -19.386 12.235 1.00 26.69 380 GLY B C 1
ATOM 5975 O O . GLY B 1 380 ? 14.696 -18.244 12.695 1.00 26.74 380 GLY B O 1
ATOM 5976 N N . PHE B 1 381 ? 14.502 -20.487 12.977 1.00 27.09 381 PHE B N 1
ATOM 5977 C CA . PHE B 1 381 ? 14.370 -20.502 14.456 1.00 26.41 381 PHE B CA 1
ATOM 5978 C C . PHE B 1 381 ? 15.687 -20.918 15.119 1.00 27.12 381 PHE B C 1
ATOM 5979 O O . PHE B 1 381 ? 15.660 -21.220 16.322 1.00 27.87 381 PHE B O 1
ATOM 5987 N N . GLY B 1 382 ? 16.795 -20.927 14.371 1.00 29.12 382 GLY B N 1
ATOM 5988 C CA . GLY B 1 382 ? 18.138 -21.252 14.890 1.00 30.29 382 GLY B CA 1
ATOM 5989 C C . GLY B 1 382 ? 18.703 -22.527 14.282 1.00 32.48 382 GLY B C 1
ATOM 5990 O O . GLY B 1 382 ? 17.977 -23.201 13.517 1.00 31.98 382 GLY B O 1
ATOM 5991 N N . SER B 1 383 ? 19.952 -22.858 14.628 1.00 34.94 383 SER B N 1
ATOM 5992 C CA . SER B 1 383 ? 20.770 -23.926 13.991 1.00 36.64 383 SER B CA 1
ATOM 5993 C C . SER B 1 383 ? 20.129 -25.297 14.229 1.00 37.19 383 SER B C 1
ATOM 5994 O O . SER B 1 383 ? 20.126 -26.111 13.288 1.00 40.43 383 SER B O 1
ATOM 5997 N N . ALA B 1 384 ? 19.600 -25.540 15.432 1.00 36.26 384 ALA B N 1
ATOM 5998 C CA . ALA B 1 384 ? 18.937 -26.808 15.816 1.00 36.74 384 ALA B CA 1
ATOM 5999 C C . ALA B 1 384 ? 17.650 -27.006 15.005 1.00 35.32 384 ALA B C 1
ATOM 6000 O O . ALA B 1 384 ? 17.087 -28.116 15.059 1.00 35.74 384 ALA B O 1
ATOM 6002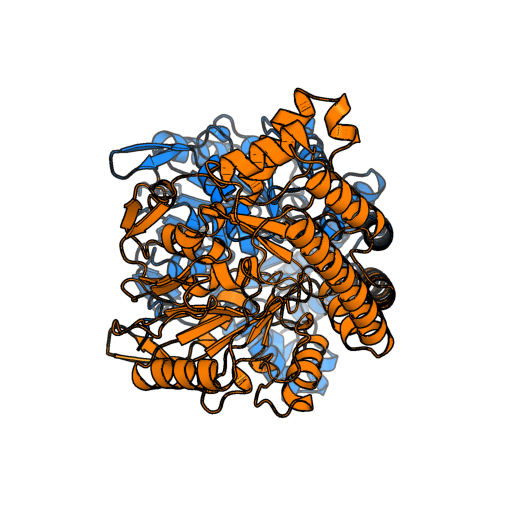 N N . GLY B 1 385 ? 17.195 -25.964 14.305 1.00 34.51 385 GLY B N 1
ATOM 6003 C CA . GLY B 1 385 ? 15.981 -25.977 13.468 1.00 33.79 385 GLY B CA 1
ATOM 6004 C C . GLY B 1 385 ? 16.237 -26.511 12.067 1.00 33.07 385 GLY B C 1
ATOM 6005 O O . GLY B 1 385 ? 15.263 -26.930 11.430 1.00 32.78 385 GLY B O 1
ATOM 6006 N N . GLU B 1 386 ? 17.486 -26.486 11.592 1.00 34.53 386 GLU B N 1
ATOM 6007 C CA . GLU B 1 386 ? 17.879 -27.014 10.254 1.00 34.85 386 GLU B CA 1
ATOM 6008 C C . GLU B 1 386 ? 17.409 -28.471 10.143 1.00 35.29 386 GLU B C 1
ATOM 6009 O O . GLU B 1 386 ? 17.511 -29.209 11.150 1.00 35.88 386 GLU B O 1
ATOM 6015 N N . GLY B 1 387 ? 16.871 -28.849 8.980 1.00 34.60 387 GLY B N 1
ATOM 6016 C CA . GLY B 1 387 ? 16.339 -30.199 8.708 1.00 35.02 387 GLY B CA 1
ATOM 6017 C C . GLY B 1 387 ? 14.877 -30.345 9.102 1.00 34.10 387 GLY B C 1
ATOM 6018 O O . GLY B 1 387 ? 14.364 -31.475 9.012 1.00 35.22 387 GLY B O 1
ATOM 6019 N N . TYR B 1 388 ? 14.219 -29.255 9.510 1.00 32.15 388 TYR B N 1
ATOM 6020 C CA . TYR B 1 388 ? 12.778 -29.227 9.874 1.00 32.03 388 TYR B CA 1
ATOM 6021 C C . TYR B 1 388 ? 12.098 -28.009 9.239 1.00 30.87 388 TYR B C 1
ATOM 6022 O O . TYR B 1 388 ? 12.789 -27.106 8.693 1.00 29.09 388 TYR B O 1
ATOM 6031 N N . PHE B 1 389 ? 10.765 -27.989 9.316 1.00 27.83 389 PHE B N 1
ATOM 6032 C CA . PHE B 1 389 ? 9.925 -26.811 8.993 1.00 26.64 389 PHE B CA 1
ATOM 6033 C C . PHE B 1 389 ? 8.675 -26.817 9.881 1.00 25.86 389 PHE B C 1
ATOM 6034 O O . PHE B 1 389 ? 8.294 -27.883 10.430 1.00 23.64 389 PHE B O 1
ATOM 6042 N N . ARG B 1 390 ? 8.068 -25.636 10.019 1.00 25.59 390 ARG B N 1
ATOM 6043 C CA . ARG B 1 390 ? 6.839 -25.406 10.814 1.00 26.69 390 ARG B CA 1
ATOM 6044 C C . ARG B 1 390 ? 5.676 -25.113 9.866 1.00 26.06 390 ARG B C 1
ATOM 6045 O O . ARG B 1 390 ? 5.872 -24.378 8.889 1.00 27.46 390 ARG B O 1
ATOM 6053 N N . ILE B 1 391 ? 4.523 -25.714 10.150 1.00 27.17 391 ILE B N 1
ATOM 6054 C CA . ILE B 1 391 ? 3.219 -25.459 9.477 1.00 27.22 391 ILE B CA 1
ATOM 6055 C C . ILE B 1 391 ? 2.287 -24.893 10.545 1.00 26.35 391 ILE B C 1
ATOM 6056 O O . ILE B 1 391 ? 2.108 -25.556 11.573 1.00 26.78 391 ILE B O 1
ATOM 6061 N N . SER B 1 392 ? 1.743 -23.702 10.310 1.00 26.44 392 SER B N 1
ATOM 6062 C CA . SER B 1 392 ? 0.744 -23.044 11.182 1.00 25.82 392 SER B CA 1
ATOM 6063 C C . SER B 1 392 ? -0.595 -23.775 11.031 1.00 27.72 392 SER B C 1
ATOM 6064 O O . SER B 1 392 ? -0.927 -24.148 9.880 1.00 28.08 392 SER B O 1
ATOM 6067 N N . ALA B 1 393 ? -1.327 -23.965 12.138 1.00 26.08 393 ALA B N 1
ATOM 6068 C CA . ALA B 1 393 ? -2.713 -24.492 12.151 1.00 26.74 393 ALA B CA 1
ATOM 6069 C C . ALA B 1 393 ? -3.708 -23.326 12.113 1.00 28.01 393 ALA B C 1
ATOM 6070 O O . ALA B 1 393 ? -4.935 -23.595 12.124 1.00 28.69 393 ALA B O 1
ATOM 6072 N N . PHE B 1 394 ? -3.207 -22.085 12.047 1.00 27.08 394 PHE B N 1
ATOM 6073 C CA . PHE B 1 394 ? -4.027 -20.852 11.915 1.00 27.82 394 PHE B CA 1
ATOM 6074 C C . PHE B 1 394 ? -4.409 -20.662 10.446 1.00 27.79 394 PHE B C 1
ATOM 6075 O O . PHE B 1 394 ? -3.691 -19.968 9.696 1.00 27.70 394 PHE B O 1
ATOM 6083 N N . ASN B 1 395 ? -5.514 -21.290 10.052 1.00 26.87 395 ASN B N 1
ATOM 6084 C CA . ASN B 1 395 ? -6.135 -21.124 8.714 1.00 25.56 395 ASN B CA 1
ATOM 6085 C C . ASN B 1 395 ? -7.543 -21.693 8.813 1.00 25.26 395 ASN B C 1
ATOM 6086 O O . ASN B 1 395 ? -7.882 -22.205 9.899 1.00 27.08 395 ASN B O 1
ATOM 6091 N N . SER B 1 396 ? -8.329 -21.598 7.742 1.00 26.73 396 SER B N 1
ATOM 6092 C CA . SER B 1 396 ? -9.667 -22.233 7.634 1.00 27.16 396 SER B CA 1
ATOM 6093 C C . SER B 1 396 ? -9.500 -23.755 7.688 1.00 28.41 396 SER B C 1
ATOM 6094 O O . SER B 1 396 ? -8.408 -24.252 7.322 1.00 27.86 396 SER B O 1
ATOM 6097 N N . ARG B 1 397 ? -10.542 -24.459 8.136 1.00 29.51 397 ARG B N 1
ATOM 6098 C CA . ARG B 1 397 ? -10.614 -25.941 8.124 1.00 31.05 397 ARG B CA 1
ATOM 6099 C C . ARG B 1 397 ? -10.441 -26.430 6.683 1.00 31.43 397 ARG B C 1
ATOM 6100 O O . ARG B 1 397 ? -9.714 -27.419 6.502 1.00 32.80 397 ARG B O 1
ATOM 6108 N N . ALA B 1 398 ? -11.082 -25.772 5.706 1.00 30.25 398 ALA B N 1
ATOM 6109 C CA . ALA B 1 398 ? -11.031 -26.162 4.275 1.00 30.76 398 ALA B CA 1
ATOM 6110 C C . ALA B 1 398 ? -9.590 -26.045 3.751 1.00 30.38 398 ALA B C 1
ATOM 6111 O O . ALA B 1 398 ? -9.144 -26.969 3.043 1.00 32.88 398 ALA B O 1
ATOM 6113 N N . ASN B 1 399 ? -8.876 -24.974 4.105 1.00 28.67 399 ASN B N 1
ATOM 6114 C CA . ASN B 1 399 ? -7.477 -24.734 3.655 1.00 28.47 399 ASN B CA 1
ATOM 6115 C C . ASN B 1 399 ? -6.539 -25.789 4.261 1.00 27.77 399 ASN B C 1
ATOM 6116 O O . ASN B 1 399 ? -5.601 -26.195 3.578 1.00 29.02 399 ASN B O 1
ATOM 6121 N N . VAL B 1 400 ? -6.751 -26.202 5.508 1.00 28.76 400 VAL B N 1
ATOM 6122 C CA . VAL B 1 400 ? -5.839 -27.163 6.198 1.00 27.15 400 VAL B CA 1
ATOM 6123 C C . VAL B 1 400 ? -6.068 -28.552 5.599 1.00 27.31 400 VAL B C 1
ATOM 6124 O O . VAL B 1 400 ? -5.072 -29.275 5.408 1.00 27.46 400 VAL B O 1
ATOM 6128 N N . GLU B 1 401 ? -7.326 -28.899 5.319 1.00 28.12 401 GLU B N 1
ATOM 6129 C CA . GLU B 1 401 ? -7.704 -30.160 4.629 1.00 30.49 401 GLU B CA 1
ATOM 6130 C C . GLU B 1 401 ? -7.046 -30.178 3.245 1.00 30.91 401 GLU B C 1
ATOM 6131 O O . GLU B 1 401 ? -6.537 -31.243 2.862 1.00 30.87 401 GLU B O 1
ATOM 6137 N N . GLU B 1 402 ? -7.031 -29.036 2.544 1.00 30.24 402 GLU B N 1
ATOM 6138 C CA . GLU B 1 402 ? -6.370 -28.890 1.219 1.00 31.46 402 GLU B CA 1
ATOM 6139 C C . GLU B 1 402 ? -4.858 -29.103 1.390 1.00 30.08 402 GLU B C 1
ATOM 6140 O O . GLU B 1 402 ? -4.296 -29.903 0.617 1.00 29.08 402 GLU B O 1
ATOM 6146 N N . VAL B 1 403 ? -4.234 -28.454 2.382 1.00 28.15 403 VAL B N 1
ATOM 6147 C CA . VAL B 1 403 ? -2.767 -28.566 2.648 1.00 28.13 403 VAL B CA 1
ATOM 6148 C C . VAL B 1 403 ? -2.427 -30.039 2.916 1.00 28.45 403 VAL B C 1
ATOM 6149 O O . VAL B 1 403 ? -1.389 -30.511 2.407 1.00 29.06 403 VAL B O 1
ATOM 6153 N N . CYS B 1 404 ? -3.263 -30.730 3.696 1.00 28.90 404 CYS B N 1
ATOM 6154 C CA . CYS B 1 404 ? -3.099 -32.161 4.073 1.00 28.02 404 CYS B CA 1
ATOM 6155 C C . CYS B 1 404 ? -3.078 -33.021 2.810 1.00 28.20 404 CYS B C 1
ATOM 6156 O O . CYS B 1 404 ? -2.210 -33.887 2.714 1.00 29.92 404 CYS B O 1
ATOM 6159 N N . ARG B 1 405 ? -3.988 -32.765 1.869 1.00 28.99 405 ARG B N 1
ATOM 6160 C CA . ARG B 1 405 ? -4.037 -33.466 0.557 1.00 30.03 405 ARG B CA 1
ATOM 6161 C C . ARG B 1 405 ? -2.750 -33.186 -0.233 1.00 29.54 405 ARG B C 1
ATOM 6162 O O . ARG B 1 405 ? -2.218 -34.135 -0.851 1.00 30.13 405 ARG B O 1
ATOM 6170 N N . ARG B 1 406 ? -2.271 -31.940 -0.218 1.00 27.23 406 ARG B N 1
ATOM 6171 C CA . ARG B 1 406 ? -1.077 -31.510 -0.989 1.00 27.94 406 ARG B CA 1
ATOM 6172 C C . ARG B 1 406 ? 0.187 -32.152 -0.409 1.00 28.29 406 ARG B C 1
ATOM 6173 O O . ARG B 1 406 ? 1.094 -32.474 -1.197 1.00 28.82 406 ARG B O 1
ATOM 6181 N N . ILE B 1 407 ? 0.262 -32.316 0.915 1.00 29.23 407 ILE B N 1
ATOM 6182 C CA . ILE B 1 407 ? 1.422 -32.972 1.591 1.00 28.94 407 ILE B CA 1
ATOM 6183 C C . ILE B 1 407 ? 1.431 -34.458 1.210 1.00 30.05 407 ILE B C 1
ATOM 6184 O O . ILE B 1 407 ? 2.512 -34.966 0.857 1.00 28.62 407 ILE B O 1
ATOM 6189 N N . ALA B 1 408 ? 0.264 -35.112 1.265 1.00 30.52 408 ALA B N 1
ATOM 6190 C CA . ALA B 1 408 ? 0.052 -36.523 0.862 1.00 32.87 408 ALA B CA 1
ATOM 6191 C C . ALA B 1 408 ? 0.469 -36.737 -0.602 1.00 33.33 408 ALA B C 1
ATOM 6192 O O . ALA B 1 408 ? 0.969 -37.834 -0.912 1.00 33.44 408 ALA B O 1
ATOM 6194 N N . ALA B 1 409 ? 0.258 -35.740 -1.470 1.00 33.76 409 ALA B N 1
ATOM 6195 C CA . ALA B 1 409 ? 0.479 -35.836 -2.934 1.00 34.87 409 ALA B CA 1
ATOM 6196 C C . ALA B 1 409 ? 1.907 -35.414 -3.309 1.00 35.68 409 ALA B C 1
ATOM 6197 O O . ALA B 1 409 ? 2.285 -35.618 -4.472 1.00 38.43 409 ALA B O 1
ATOM 6199 N N . LEU B 1 410 ? 2.661 -34.832 -2.375 1.00 35.72 410 LEU B N 1
ATOM 6200 C CA . LEU B 1 410 ? 4.057 -34.362 -2.590 1.00 37.60 410 LEU B CA 1
ATOM 6201 C C . LEU B 1 410 ? 4.922 -35.552 -3.039 1.00 40.22 410 LEU B C 1
ATOM 6202 O O . LEU B 1 410 ? 4.914 -36.583 -2.332 1.00 41.92 410 LEU B O 1
ATOM 6207 N N . LYS B 1 411 ? 5.602 -35.437 -4.187 1.00 41.70 411 LYS B N 1
ATOM 6208 C CA . LYS B 1 411 ? 6.455 -36.513 -4.776 1.00 44.21 411 LYS B CA 1
ATOM 6209 C C . LYS B 1 411 ? 7.920 -36.059 -4.813 1.00 42.42 411 LYS B C 1
ATOM 6210 O O . LYS B 1 411 ? 8.234 -34.974 -4.324 1.00 45.18 411 LYS B O 1
#

B-factor: mean 38.54, std 13.53, range [19.09, 108.53]

Solvent-accessible surface area: 29336 Å² total; per-residue (Å²): 102,0,25,2,19,58,30,11,75,42,17,126,62,44,3,15,26,49,29,11,61,143,77,8,136,62,19,44,118,62,47,87,103,5,27,163,132,20,12,101,0,2,121,17,53,6,76,56,2,0,1,83,11,0,38,144,21,1,39,114,2,0,73,73,24,15,118,140,112,42,46,2,65,96,51,0,27,66,15,0,0,67,45,27,0,96,84,122,69,15,72,1,85,19,55,1,0,1,0,3,16,2,3,23,7,5,3,1,14,0,2,16,0,2,9,92,78,16,46,2,0,0,3,2,0,3,23,11,0,1,18,14,1,0,0,1,48,27,23,17,24,112,30,75,162,104,23,20,16,62,62,16,22,40,8,91,6,37,43,160,55,50,17,60,8,117,69,16,184,96,126,0,21,0,0,4,0,3,17,0,6,5,0,3,3,21,34,3,51,85,88,53,0,90,36,6,5,127,21,0,128,121,30,16,2,0,0,2,3,4,1,4,14,27,26,0,15,99,56,132,95,13,4,39,1,0,7,54,8,175,19,1,62,68,0,0,0,0,3,17,11,8,14,39,21,0,0,0,56,7,0,72,0,0,3,0,0,0,0,92,45,0,66,0,71,43,158,101,49,102,62,34,21,0,24,68,7,2,36,29,11,6,16,0,16,17,26,7,9,22,43,9,15,1,53,0,0,49,9,11,34,56,118,100,0,103,74,48,18,131,60,21,17,98,60,6,18,24,0,0,56,50,0,23,99,10,0,128,125,45,70,26,62,17,55,22,4,88,9,0,0,1,0,1,0,8,21,39,110,80,52,60,0,64,88,1,0,57,46,0,5,84,113,10,6,0,7,0,0,0,0,29,17,4,18,28,22,0,78,28,40,0,12,0,0,0,16,3,36,87,70,49,0,76,51,0,16,142,45,4,64,72,37,218,97,0,29,1,18,38,32,11,77,44,18,132,55,44,4,16,25,47,30,10,61,136,78,8,130,60,18,43,122,62,60,91,140,8,27,160,130,21,11,104,0,3,121,18,50,13,70,52,3,0,1,116,17,0,48,146,17,1,41,99,3,0,75,87,22,14,120,142,114,39,42,1,68,96,50,0,28,66,14,0,0,68,44,28,0,97,84,124,68,14,74,1,87,20,61,1,0,1,0,4,21,3,4,16,12,5,3,1,13,0,2,11,0,3,11,96,72,15,46,3,0,1,4,7,0,3,19,12,0,1,16,8,2,0,0,5,53,28,26,17,26,111,34,76,168,109,9,20,3,63,63,15,27,57,9,128,4,23,46,161,46,49,13,40,12,114,67,18,171,103,141,1,29,0,0,4,1,4,11,1,5,6,0,3,3,15,27,2,53,87,89,58,0,91,36,6,5,137,13,0,129,117,24,18,3,0,0,2,1,9,1,7,14,25,26,0,14,102,54,135,94,13,4,35,1,0,7,53,9,174,19,1,65,70,0,0,0,0,2,18,11,9,14,49,22,0,1,0,66,3,0,67,0,0,3,0,0,0,0,93,46,0,68,0,67,44,136,105,41,99,62,33,20,0,26,66,8,2,42,28,11,5,13,0,13,18,29,7,4,24,47,9,16,2,52,0,0,48,8,12,34,62,118,105,0,103,71,44,16,135,59,22,17,105,56,5,18,23,0,0,56,51,0,23,100,11,0,127,124,46,70,27,62,16,56,22,4,90,9,0,0,0,0,1,0,9,22,41,112,80,52,60,0,63,87,1,0,57,46,0,5,85,113,10,6,0,7,0,0,0,0,29,19,4,18,38,15,0,80,28,39,1,12,0,1,0,18,3,36,86,68,49,0,74,52,0,16,143,44,5,66,71,36,209

Secondary structure (DSSP, 8-state):
-PBB-GGGGG-SSS-HHHHHHHHHHHHHHH-HHHHTT-EE-SS---S-SS-HHHHHHHHHHHHHHHH--TT--HHHHHHHIIIIIGGGT----GGGEEEES-HHHHHHHGGGGB-SS--EEEEES--THHHHHHHHTT-S--B-TTSPBTT-EEEE--TTTTT-PPPPSS--SEEEEESSPTTT-----HHHHHHHHHHHHHTT-EEEEE-TTGGG---TTS-S-GGGSTTGGGTEEEEEESSSSTT-TT---EEEE--TT-EEE-TTS-EEEHHHHHHHHHHHH-----HHHHHHHHGGGSHHHHHHHHHHHHHHHHHHHHHHHHHHHTT--EEESSSSSEEEEEPPTT--HHHHHHHIIIII-EE-EEGGGG-GGGTTEEEEE--S-HHHHHHHHHHHHH--/-PBB-GGGGG-SSS-HHHHHHHHHHHHHHH-HHHHTT-EE-SS---S-SS-HHHHHHHHHHHHHHHH--TT--HHHHHHHIIIIIGGGT----GGGEEEES-HHHHHHHGGGGB-SS--EEEEES--THHHHHHHHTT-S--B-TTSPBTT-EEEE--TTTTT-PPPPSS--SEEEEESSPTTT-----HHHHHHHHHHHHHTT-EEEEE-TTGGG---TTS-S-GGGSTTGGGTEEEEEESSSSTT-TT---EEEE--TT-EEE-TTS-EEEHHHHHHHHHHHH-----HHHHHHHHGGGSHHHHHHHHHHHHHHHHHHHHHHHHHHHTT--EEESSSSSEEEEEPPTT--HHHHHHHIIIII-EE-EEGGGG-GGGTTEEEEE--S-HHHHHHHHHHHHH--

Organism: NCBI:txid2736